Protein 8P7G (pdb70)

Foldseek 3Di:
DLVDDDDDDDDPVLVVLLVVVLVVDLDDDPVSLVVSCVVRVHHSVSSSSVSVVCVVVVCVPPD

Solvent-accessible surface area: 4949 Å² total; per-residue (Å²): 136,69,54,150,174,157,116,98,51,20,81,98,70,50,58,157,45,2,68,113,13,2,68,123,59,51,149,24,83,124,161,40,69,76,101,1,10,135,103,8,124,49,62,56,52,8,1,77,28,38,5,102,56,57,60,43,127,65,167,144,140,72,247

Secondary structure (DSSP, 8-state):
-PPPTTS----HHHHHHHHHHHHH-SS--HHHHHHHHHHHTS-HHHHHHHHHHHHHHHHHH--

InterPro domains:
  IPR001356 Homeodomain [PF00046] (99-155)
  IPR001356 Homeodomain [PS50071] (96-156)
  IPR001356 Homeodomain [SM00389] (98-160)
  IPR001356 Homeodomain [cd00086] (99-157)
  IPR009057 Homedomain-like superfamily [SSF46689] (94-161)
  IPR017970 Homeobox, conserved site [PS00027] (131-154)
  IPR050649 Paired Homeobox Transcription Factors [PTHR24329] (87-207)

Sequence (63 aa):
ASQRRIRTTFTSAQLKELERVFAETHYPDIYTREELALKIDLTEARVQVWFQNRRAKFRKQERASQRRIRTTFTSAQLKELERVFAETHYPDIYTREELALKIDLTEARVQVWFQNRRAKFRKQERASQRRIRTTFTSAQLKELERVFAETHYPDIYTREELALKIDLTEARVQVWFQNRRAKFRKQERASQRRIRTTFTSAQLKELERVFAETHYPDIYTREELALKIDLTEARVQVWFQNRRAKFRKQERASQRRIRTTFTSAQLKELERVFAETHYPDIYTREELALKIDLTEARVQVWFQNRRAKFRKQERASQRRIRTTFTSAQLKELERVFAETHYPDIYTREELALKIDLTEARVQVWFQNRRAKFRKQERASQRRIRTTFTSAQLKELERVFAETHYPDIYTREELALKIDLTEARVQVWFQNRRAKFRKQERASQRRIRTTFTSAQLKELERVFAETHYPDIYTREELALKIDLTEARVQVWFQNRRAKFRKQERASQRRIRTTFTSAQLKELERVFAETHYPDIYTREELALKIDLTEARVQVWFQNRRAKFRKQERASQRRIRTTFTSAQLKELERVFAETHYPDIYTREELALKIDLTEARVQVWFQNRRAKFRKQERASQRRIRTTFTSAQLKELERVFAETHYPDIYTREELALKIDLTEARVQVWFQNRRAKFRKQERASQRRIRTTFTSAQLKELERVFAETHYPDIYTREELALKIDLTEARVQVWFQNRRAKFRKQERASQRRIRTTFTSAQLKELERVFAETHYPDIYTREELALKIDLTEARVQVWFQNRRAKFRKQERASQRRIRTTFTSAQLKELERVFAETHYPDIYTREELALKIDLTEARVQVWFQNRRAKFRKQERASQRRIRTTFTSAQLKELERVFAETHYPDIYTREELALKIDLTEARVQVWFQNRRAKFRKQERASQRRIRTTFTSAQLKELERVFAETHYPDIYTREELALKIDLTEARVQVWFQNRRAKFRKQERASQRRIRTTFTSAQLKELERVFAETHYPDIYTREELALKIDLTEARVQVWFQNRRAKFRKQERASQRRIRTTFTSAQLKELERVFAETHYPDIYTREELALKIDLTEARVQVWFQNRRAKFRKQERASQRRIRTTFTSAQLKELERVFAETHYPDIYTREELALKIDLTEARVQVWFQNRRAKFRKQERASQRRIRTTFTSAQLKELERVFAETHYPDIYTREELALKIDLTEARVQVWFQNRRAKFRKQER

Nearest PDB structures (foldseek):
  7psx-assembly4_J  TM=9.269E-01  e=3.718E-04  Homo sapiens
  5eea-assembly3_G  TM=8.774E-01  e=4.251E-04  Homo sapiens
  5ef6-assembly3_G  TM=8.756E-01  e=4.861E-04  Homo sapiens
  2r5y-assembly1_A  TM=8.090E-01  e=5.559E-04  Drosophila melanogaster
  2da1-assembly1_A  TM=8.015E-01  e=2.778E-03  Homo sapiens

Organism: Homo sapiens (NCBI:txid9606)

GO terms:
  GO:1990837 sequence-specific double-stranded DNA binding (F, IDA)
  GO:0001228 DNA-binding transcription activator activity, RNA polymerase II-specific (F, IDA)
  GO:0006357 regulation of transcription by RNA polymerase II (P, IDA)
  GO:0003360 brainstem development (P, IEP)
  GO:0000785 chromatin (C, IDA)
  GO:0000977 RNA polymerase II transcription regulatory region sequence-specific DNA binding (F, IDA)
  GO:0000978 RNA polymerase II cis-regulatory region sequence-specific DNA binding (F, IDA)
  GO:0045944 positive regulation of transcription by RNA polymerase II (P, IDA)
  GO:0048484 enteric nervous system development (P, IEP)
  GO:0003357 noradrenergic neuron differentiation (P, IC)
  GO:0071542 dopaminergic neuron differentiation (P, IC)
  GO:0045944 positive regulation of transcription by RNA polymerase II (P, IMP)
  GO:0048483 autonomic nervous system development (P, IMP)
  GO:0005654 nucleoplasm (C, IDA)

Structure (mmCIF, N/CA/C/O backbone):
data_8P7G
#
_entry.id   8P7G
#
loop_
_atom_site.group_PDB
_atom_site.id
_atom_site.type_symbol
_atom_site.label_atom_id
_atom_site.label_alt_id
_atom_site.label_comp_id
_atom_site.label_asym_id
_atom_site.label_entity_id
_atom_site.label_seq_id
_atom_site.pdbx_PDB_ins_code
_atom_site.Cartn_x
_atom_site.Cartn_y
_atom_site.Cartn_z
_atom_site.occupancy
_atom_site.B_iso_or_equiv
_atom_site.auth_seq_id
_atom_site.auth_comp_id
_atom_site.auth_asym_id
_atom_site.auth_atom_id
_atom_site.pdbx_PDB_model_num
ATOM 1 N N . ALA A 1 1 ? -6.617 -13.811 -7.962 1.00 0.00 1 ALA A N 1
ATOM 2 C CA . ALA A 1 1 ? -5.202 -13.655 -8.278 1.00 0.00 1 ALA A CA 1
ATOM 3 C C . ALA A 1 1 ? -4.724 -12.239 -7.986 1.00 0.00 1 ALA A C 1
ATOM 4 O O . ALA A 1 1 ? -5.516 -11.295 -7.980 1.00 0.00 1 ALA A O 1
ATOM 13 N N . SER A 1 2 ? -3.426 -12.095 -7.745 1.00 0.00 2 SER A N 1
ATOM 14 C CA . SER A 1 2 ? -2.836 -10.789 -7.477 1.00 0.00 2 SER A CA 1
ATOM 15 C C . SER A 1 2 ? -2.568 -10.031 -8.771 1.00 0.00 2 SER A C 1
ATOM 16 O O . SER A 1 2 ? -2.637 -10.599 -9.861 1.00 0.00 2 SER A O 1
ATOM 24 N N . GLN A 1 3 ? -2.263 -8.744 -8.644 1.00 0.00 3 GLN A N 1
ATOM 25 C CA . GLN A 1 3 ? -1.979 -7.906 -9.803 1.00 0.00 3 GLN A CA 1
ATOM 26 C C . GLN A 1 3 ? -0.480 -7.713 -9.990 1.00 0.00 3 GLN A C 1
ATOM 27 O O . GLN A 1 3 ? 0.311 -8.017 -9.097 1.00 0.00 3 GLN A O 1
ATOM 41 N N . ARG A 1 4 ? -0.095 -7.208 -11.158 1.00 0.00 4 ARG A N 1
ATOM 42 C CA . ARG A 1 4 ? 1.310 -6.974 -11.464 1.00 0.00 4 ARG A CA 1
ATOM 43 C C . ARG A 1 4 ? 1.924 -5.966 -10.502 1.00 0.00 4 ARG A C 1
ATOM 44 O O . ARG A 1 4 ? 1.354 -4.903 -10.255 1.00 0.00 4 ARG A O 1
ATOM 65 N N . ARG A 1 5 ? 3.089 -6.305 -9.959 1.00 0.00 5 ARG A N 1
ATOM 66 C CA . ARG A 1 5 ? 3.672 -5.546 -8.860 1.00 0.00 5 ARG A CA 1
ATOM 67 C C . ARG A 1 5 ? 4.130 -4.169 -9.323 1.00 0.00 5 ARG A C 1
ATOM 68 O O . ARG A 1 5 ? 4.252 -3.243 -8.521 1.00 0.00 5 ARG A O 1
ATOM 89 N N . ILE A 1 6 ? 4.383 -4.041 -10.621 1.00 0.00 6 ILE A N 1
ATOM 90 C CA . ILE A 1 6 ? 4.880 -2.792 -11.185 1.00 0.00 6 ILE A CA 1
ATOM 91 C C . ILE A 1 6 ? 3.820 -2.116 -12.044 1.00 0.00 6 ILE A C 1
ATOM 92 O O . ILE A 1 6 ? 4.137 -1.300 -12.911 1.00 0.00 6 ILE A O 1
ATOM 108 N N . ARG A 1 7 ? 2.560 -2.458 -11.799 1.00 0.00 7 ARG A N 1
ATOM 109 C CA . ARG A 1 7 ? 1.445 -1.823 -12.491 1.00 0.00 7 ARG A CA 1
ATOM 110 C C . ARG A 1 7 ? 0.473 -1.189 -11.505 1.00 0.00 7 ARG A C 1
ATOM 111 O O . ARG A 1 7 ? 0.163 -1.770 -10.464 1.00 0.00 7 ARG A O 1
ATOM 132 N N . THR A 1 8 ? -0.007 0.004 -11.838 1.00 0.00 8 THR A N 1
ATOM 133 C CA . THR A 1 8 ? -0.992 0.692 -11.012 1.00 0.00 8 THR A CA 1
ATOM 134 C C . THR A 1 8 ? -2.411 0.323 -11.424 1.00 0.00 8 THR A C 1
ATOM 135 O O . THR A 1 8 ? -2.797 0.497 -12.580 1.00 0.00 8 THR A O 1
ATOM 146 N N . THR A 1 9 ? -3.184 -0.188 -10.472 1.00 0.00 9 THR A N 1
ATOM 147 C CA . THR A 1 9 ? -4.552 -0.616 -10.744 1.00 0.00 9 THR A CA 1
ATOM 148 C C . THR A 1 9 ? -5.543 0.098 -9.834 1.00 0.00 9 THR A C 1
ATOM 149 O O . THR A 1 9 ? -6.642 -0.398 -9.588 1.00 0.00 9 THR A O 1
ATOM 160 N N . PHE A 1 10 ? -5.149 1.265 -9.338 1.00 0.00 10 PHE A N 1
ATOM 161 C CA . PHE A 1 10 ? -5.936 1.979 -8.339 1.00 0.00 10 PHE A CA 1
ATOM 162 C C . PHE A 1 10 ? -6.434 3.313 -8.881 1.00 0.00 10 PHE A C 1
ATOM 163 O O . PHE A 1 10 ? -5.809 3.909 -9.759 1.00 0.00 10 PHE A O 1
ATOM 180 N N . THR A 1 11 ? -7.562 3.776 -8.354 1.00 0.00 11 THR A N 1
ATOM 181 C CA . THR A 1 11 ? -8.064 5.108 -8.669 1.00 0.00 11 THR A CA 1
ATOM 182 C C . THR A 1 11 ? -7.421 6.165 -7.780 1.00 0.00 11 THR A C 1
ATOM 183 O O . THR A 1 11 ? -6.733 5.839 -6.811 1.00 0.00 11 THR A O 1
ATOM 194 N N . SER A 1 12 ? -7.648 7.430 -8.114 1.00 0.00 12 SER A N 1
ATOM 195 C CA . SER A 1 12 ? -7.101 8.537 -7.338 1.00 0.00 12 SER A CA 1
ATOM 196 C C . SER A 1 12 ? -7.651 8.538 -5.917 1.00 0.00 12 SER A C 1
ATOM 197 O O . SER A 1 12 ? -6.977 8.967 -4.982 1.00 0.00 12 SER A O 1
ATOM 205 N N . ALA A 1 13 ? -8.880 8.056 -5.763 1.00 0.00 13 ALA A N 1
ATOM 206 C CA . ALA A 1 13 ? -9.491 7.926 -4.446 1.00 0.00 13 ALA A CA 1
ATOM 207 C C . ALA A 1 13 ? -8.845 6.803 -3.646 1.00 0.00 13 ALA A C 1
ATOM 208 O O . ALA A 1 13 ? -8.561 6.957 -2.459 1.00 0.00 13 ALA A O 1
ATOM 215 N N . GLN A 1 14 ? -8.613 5.672 -4.305 1.00 0.00 14 GLN A N 1
ATOM 216 C CA . GLN A 1 14 ? -7.982 4.527 -3.662 1.00 0.00 14 GLN A CA 1
ATOM 217 C C . GLN A 1 14 ? -6.539 4.836 -3.278 1.00 0.00 14 GLN A C 1
ATOM 218 O O . GLN A 1 14 ? -6.088 4.484 -2.188 1.00 0.00 14 GLN A O 1
ATOM 232 N N . LEU A 1 15 ? -5.821 5.497 -4.180 1.00 0.00 15 LEU A N 1
ATOM 233 C CA . LEU A 1 15 ? -4.439 5.884 -3.925 1.00 0.00 15 LEU A CA 1
ATOM 234 C C . LEU A 1 15 ? -4.352 6.907 -2.799 1.00 0.00 15 LEU A C 1
ATOM 235 O O . LEU A 1 15 ? -3.427 6.874 -1.988 1.00 0.00 15 LEU A O 1
ATOM 251 N N . LYS A 1 16 ? -5.320 7.815 -2.756 1.00 0.00 16 LYS A N 1
ATOM 252 C CA . LYS A 1 16 ? -5.410 8.789 -1.675 1.00 0.00 16 LYS A CA 1
ATOM 253 C C . LYS A 1 16 ? -5.535 8.099 -0.322 1.00 0.00 16 LYS A C 1
ATOM 254 O O . LYS A 1 16 ? -4.863 8.473 0.640 1.00 0.00 16 LYS A O 1
ATOM 273 N N . GLU A 1 17 ? -6.398 7.092 -0.255 1.00 0.00 17 GLU A N 1
ATOM 274 C CA . GLU A 1 17 ? -6.615 6.350 0.981 1.00 0.00 17 GLU A CA 1
ATOM 275 C C . GLU A 1 17 ? -5.387 5.527 1.351 1.00 0.00 17 GLU A C 1
ATOM 276 O O . GLU A 1 17 ? -4.985 5.484 2.514 1.00 0.00 17 GLU A O 1
ATOM 288 N N . LEU A 1 18 ? -4.798 4.872 0.357 1.00 0.00 18 LEU A N 1
ATOM 289 C CA . LEU A 1 18 ? -3.590 4.085 0.567 1.00 0.00 18 LEU A CA 1
ATOM 290 C C . LEU A 1 18 ? -2.439 4.961 1.047 1.00 0.00 18 LEU A C 1
ATOM 291 O O . LEU A 1 18 ? -1.650 4.552 1.899 1.00 0.00 18 LEU A O 1
ATOM 307 N N . GLU A 1 19 ? -2.348 6.165 0.494 1.00 0.00 19 GLU A N 1
ATOM 308 C CA . GLU A 1 19 ? -1.312 7.112 0.888 1.00 0.00 19 GLU A CA 1
ATOM 309 C C . GLU A 1 19 ? -1.538 7.618 2.307 1.00 0.00 19 GLU A C 1
ATOM 310 O O . GLU A 1 19 ? -0.600 7.714 3.098 1.00 0.00 19 GLU A O 1
ATOM 322 N N . ARG A 1 20 ? -2.787 7.940 2.623 1.00 0.00 20 ARG A N 1
ATOM 323 C CA . ARG A 1 20 ? -3.146 8.398 3.960 1.00 0.00 20 ARG A CA 1
ATOM 324 C C . ARG A 1 20 ? -2.775 7.363 5.015 1.00 0.00 20 ARG A C 1
ATOM 325 O O . ARG A 1 20 ? -2.166 7.691 6.034 1.00 0.00 20 ARG A O 1
ATOM 346 N N . VAL A 1 21 ? -3.147 6.112 4.765 1.00 0.00 21 VAL A N 1
ATOM 347 C CA . VAL A 1 21 ? -2.846 5.025 5.689 1.00 0.00 21 VAL A CA 1
ATOM 348 C C . VAL A 1 21 ? -1.342 4.824 5.832 1.00 0.00 21 VAL A C 1
ATOM 349 O O . VAL A 1 21 ? -0.837 4.613 6.935 1.00 0.00 21 VAL A O 1
ATOM 362 N N . PHE A 1 22 ? -0.633 4.891 4.711 1.00 0.00 22 PHE A N 1
ATOM 363 C CA . PHE A 1 22 ? 0.821 4.776 4.717 1.00 0.00 22 PHE A CA 1
ATOM 364 C C . PHE A 1 22 ? 1.452 5.820 5.629 1.00 0.00 22 PHE A C 1
ATOM 365 O O . PHE A 1 22 ? 2.330 5.507 6.434 1.00 0.00 22 PHE A O 1
ATOM 382 N N . ALA A 1 23 ? 1.001 7.062 5.499 1.00 0.00 23 ALA A N 1
ATOM 383 C CA . ALA A 1 23 ? 1.529 8.158 6.303 1.00 0.00 23 ALA A CA 1
ATOM 384 C C . ALA A 1 23 ? 1.345 7.888 7.790 1.00 0.00 23 ALA A C 1
ATOM 385 O O . ALA A 1 23 ? 2.222 8.193 8.599 1.00 0.00 23 ALA A O 1
ATOM 392 N N . GLU A 1 24 ? 0.201 7.313 8.145 1.00 0.00 24 GLU A N 1
ATOM 393 C CA . GLU A 1 24 ? -0.099 6.998 9.538 1.00 0.00 24 GLU A CA 1
ATOM 394 C C . GLU A 1 24 ? 0.616 5.728 9.980 1.00 0.00 24 GLU A C 1
ATOM 395 O O . GLU A 1 24 ? 1.332 5.725 10.982 1.00 0.00 24 GLU A O 1
ATOM 407 N N . THR A 1 25 ? 0.418 4.650 9.229 1.00 0.00 25 THR A N 1
ATOM 408 C CA . THR A 1 25 ? 1.066 3.379 9.527 1.00 0.00 25 THR A CA 1
ATOM 409 C C . THR A 1 25 ? 1.850 2.867 8.324 1.00 0.00 25 THR A C 1
ATOM 410 O O . THR A 1 25 ? 1.267 2.454 7.322 1.00 0.00 25 THR A O 1
ATOM 421 N N . HIS A 1 26 ? 3.174 2.895 8.432 1.00 0.00 26 HIS A N 1
ATOM 422 C CA . HIS A 1 26 ? 4.041 2.528 7.318 1.00 0.00 26 HIS A CA 1
ATOM 423 C C . HIS A 1 26 ? 4.077 1.017 7.124 1.00 0.00 26 HIS A C 1
ATOM 424 O O . HIS A 1 26 ? 4.345 0.530 6.025 1.00 0.00 26 HIS A O 1
ATOM 438 N N . TYR A 1 27 ? 3.805 0.281 8.195 1.00 0.00 27 TYR A N 1
ATOM 439 C CA . TYR A 1 27 ? 3.793 -1.176 8.141 1.00 0.00 27 TYR A CA 1
ATOM 440 C C . TYR A 1 27 ? 2.482 -1.737 8.676 1.00 0.00 27 TYR A C 1
ATOM 441 O O . TYR A 1 27 ? 2.392 -2.126 9.840 1.00 0.00 27 TYR A O 1
ATOM 459 N N . PRO A 1 28 ? 1.468 -1.776 7.819 1.00 0.00 28 PRO A N 1
ATOM 460 C CA . PRO A 1 28 ? 0.166 -2.312 8.197 1.00 0.00 28 PRO A CA 1
ATOM 461 C C . PRO A 1 28 ? 0.295 -3.714 8.780 1.00 0.00 28 PRO A C 1
ATOM 462 O O . PRO A 1 28 ? 1.034 -4.547 8.258 1.00 0.00 28 PRO A O 1
ATOM 473 N N . ASP A 1 29 ? -0.429 -3.966 9.865 1.00 0.00 29 ASP A N 1
ATOM 474 C CA . ASP A 1 29 ? -0.443 -5.285 10.487 1.00 0.00 29 ASP A CA 1
ATOM 475 C C . ASP A 1 29 ? -1.488 -6.188 9.843 1.00 0.00 29 ASP A C 1
ATOM 476 O O . ASP A 1 29 ? -2.074 -5.841 8.818 1.00 0.00 29 ASP A O 1
ATOM 485 N N . ILE A 1 30 ? -1.715 -7.347 10.450 1.00 0.00 30 ILE A N 1
ATOM 486 C CA . ILE A 1 30 ? -2.572 -8.368 9.856 1.00 0.00 30 ILE A CA 1
ATOM 487 C C . ILE A 1 30 ? -3.970 -7.827 9.592 1.00 0.00 30 ILE A C 1
ATOM 488 O O . ILE A 1 30 ? -4.511 -7.984 8.496 1.00 0.00 30 ILE A O 1
ATOM 504 N N . TYR A 1 31 ? -4.553 -7.189 10.601 1.00 0.00 31 TYR A N 1
ATOM 505 C CA . TYR A 1 31 ? -5.943 -6.753 10.532 1.00 0.00 31 TYR A CA 1
ATOM 506 C C . TYR A 1 31 ? -6.083 -5.488 9.695 1.00 0.00 31 TYR A C 1
ATOM 507 O O . TYR A 1 31 ? -7.098 -5.281 9.029 1.00 0.00 31 TYR A O 1
ATOM 525 N N . THR A 1 32 ? -5.057 -4.644 9.733 1.00 0.00 32 THR A N 1
ATOM 526 C CA . THR A 1 32 ? -5.031 -3.434 8.920 1.00 0.00 32 THR A CA 1
ATOM 527 C C . THR A 1 32 ? -4.942 -3.769 7.437 1.00 0.00 32 THR A C 1
ATOM 528 O O . THR A 1 32 ? -5.656 -3.193 6.617 1.00 0.00 32 THR A O 1
ATOM 539 N N . ARG A 1 33 ? -4.059 -4.704 7.099 1.00 0.00 33 ARG A N 1
ATOM 540 C CA . ARG A 1 33 ? -3.920 -5.163 5.722 1.00 0.00 33 ARG A CA 1
ATOM 541 C C . ARG A 1 33 ? -5.207 -5.809 5.224 1.00 0.00 33 ARG A C 1
ATOM 542 O O . ARG A 1 33 ? -5.598 -5.630 4.071 1.00 0.00 33 ARG A O 1
ATOM 563 N N . GLU A 1 34 ? -5.862 -6.562 6.101 1.00 0.00 34 GLU A N 1
ATOM 564 C CA . GLU A 1 34 ? -7.158 -7.151 5.787 1.00 0.00 34 GLU A CA 1
ATOM 565 C C . GLU A 1 34 ? -8.170 -6.081 5.394 1.00 0.00 34 GLU A C 1
ATOM 566 O O . GLU A 1 34 ? -8.831 -6.188 4.362 1.00 0.00 34 GLU A O 1
ATOM 578 N N . GLU A 1 35 ? -8.284 -5.050 6.223 1.00 0.00 35 GLU A N 1
ATOM 579 C CA . GLU A 1 35 ? -9.205 -3.952 5.957 1.00 0.00 35 GLU A CA 1
ATOM 580 C C . GLU A 1 35 ? -8.837 -3.224 4.670 1.00 0.00 35 GLU A C 1
ATOM 581 O O . GLU A 1 35 ? -9.709 -2.857 3.883 1.00 0.00 35 GLU A O 1
ATOM 593 N N . LEU A 1 36 ? -7.541 -3.018 4.463 1.00 0.00 36 LEU A N 1
ATOM 594 C CA . LEU A 1 36 ? -7.051 -2.390 3.242 1.00 0.00 36 LEU A CA 1
ATOM 595 C C . LEU A 1 36 ? -7.421 -3.211 2.013 1.00 0.00 36 LEU A C 1
ATOM 596 O O . LEU A 1 36 ? -7.796 -2.662 0.978 1.00 0.00 36 LEU A O 1
ATOM 612 N N . ALA A 1 37 ? -7.310 -4.530 2.135 1.00 0.00 37 ALA A N 1
ATOM 613 C CA . ALA A 1 37 ? -7.705 -5.433 1.062 1.00 0.00 37 ALA A CA 1
ATOM 614 C C . ALA A 1 37 ? -9.179 -5.265 0.713 1.00 0.00 37 ALA A C 1
ATOM 615 O O . ALA A 1 37 ? -9.556 -5.286 -0.458 1.00 0.00 37 ALA A O 1
ATOM 622 N N . LEU A 1 38 ? -10.008 -5.099 1.738 1.00 0.00 38 LEU A N 1
ATOM 623 C CA . LEU A 1 38 ? -11.438 -4.896 1.541 1.00 0.00 38 LEU A CA 1
ATOM 624 C C . LEU A 1 38 ? -11.718 -3.555 0.875 1.00 0.00 38 LEU A C 1
ATOM 625 O O . LEU A 1 38 ? -12.646 -3.429 0.078 1.00 0.00 38 LEU A O 1
ATOM 641 N N . LYS A 1 39 ? -10.908 -2.556 1.208 1.00 0.00 39 LYS A N 1
ATOM 642 C CA . LYS A 1 39 ? -11.071 -1.219 0.648 1.00 0.00 39 LYS A CA 1
ATOM 643 C C . LYS A 1 39 ? -10.809 -1.216 -0.852 1.00 0.00 39 LYS A C 1
ATOM 644 O O . LYS A 1 39 ? -11.491 -0.524 -1.610 1.00 0.00 39 LYS A O 1
ATOM 663 N N . ILE A 1 40 ? -9.816 -1.991 -1.277 1.00 0.00 40 ILE A N 1
ATOM 664 C CA . ILE A 1 40 ? -9.428 -2.038 -2.681 1.00 0.00 40 ILE A CA 1
ATOM 665 C C . ILE A 1 40 ? -10.022 -3.256 -3.376 1.00 0.00 40 ILE A C 1
ATOM 666 O O . ILE A 1 40 ? -9.925 -3.396 -4.595 1.00 0.00 40 ILE A O 1
ATOM 682 N N . ASP A 1 41 ? -10.638 -4.136 -2.593 1.00 0.00 41 ASP A N 1
ATOM 683 C CA . ASP A 1 41 ? -11.296 -5.317 -3.139 1.00 0.00 41 ASP A CA 1
ATOM 684 C C . ASP A 1 41 ? -10.301 -6.223 -3.852 1.00 0.00 41 ASP A C 1
ATOM 685 O O . ASP A 1 41 ? -10.608 -6.799 -4.895 1.00 0.00 41 ASP A O 1
ATOM 694 N N . LEU A 1 42 ? -9.106 -6.344 -3.283 1.00 0.00 42 LEU A N 1
ATOM 695 C CA . LEU A 1 42 ? -8.074 -7.206 -3.847 1.00 0.00 42 LEU A CA 1
ATOM 696 C C . LEU A 1 42 ? -7.346 -7.980 -2.754 1.00 0.00 42 LEU A C 1
ATOM 697 O O . LEU A 1 42 ? -7.353 -7.583 -1.589 1.00 0.00 42 LEU A O 1
ATOM 713 N N . THR A 1 43 ? -6.721 -9.088 -3.137 1.00 0.00 43 THR A N 1
ATOM 714 C CA . THR A 1 43 ? -6.001 -9.929 -2.189 1.00 0.00 43 THR A CA 1
ATOM 715 C C . THR A 1 43 ? -5.071 -9.099 -1.313 1.00 0.00 43 THR A C 1
ATOM 716 O O . THR A 1 43 ? -4.579 -8.051 -1.731 1.00 0.00 43 THR A O 1
ATOM 727 N N . GLU A 1 44 ? -4.833 -9.574 -0.095 1.00 0.00 44 GLU A N 1
ATOM 728 C CA . GLU A 1 44 ? -3.961 -8.876 0.842 1.00 0.00 44 GLU A CA 1
ATOM 729 C C . GLU A 1 44 ? -2.544 -8.763 0.296 1.00 0.00 44 GLU A C 1
ATOM 730 O O . GLU A 1 44 ? -1.805 -7.843 0.646 1.00 0.00 44 GLU A O 1
ATOM 742 N N . ALA A 1 45 ? -2.170 -9.705 -0.564 1.00 0.00 45 ALA A N 1
ATOM 743 C CA . ALA A 1 45 ? -0.861 -9.679 -1.207 1.00 0.00 45 ALA A CA 1
ATOM 744 C C . ALA A 1 45 ? -0.666 -8.395 -2.004 1.00 0.00 45 ALA A C 1
ATOM 745 O O . ALA A 1 45 ? 0.443 -7.864 -2.082 1.00 0.00 45 ALA A O 1
ATO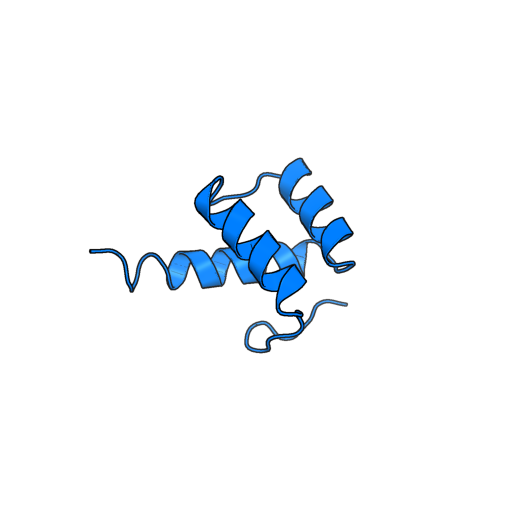M 752 N N . ARG A 1 46 ? -1.747 -7.901 -2.595 1.00 0.00 46 ARG A N 1
ATOM 753 C CA . ARG A 1 46 ? -1.694 -6.683 -3.395 1.00 0.00 46 ARG A CA 1
ATOM 754 C C . ARG A 1 46 ? -1.430 -5.462 -2.524 1.00 0.00 46 ARG A C 1
ATOM 755 O O . ARG A 1 46 ? -0.672 -4.568 -2.904 1.00 0.00 46 ARG A O 1
ATOM 776 N N . VAL A 1 47 ? -2.058 -5.429 -1.354 1.00 0.00 47 VAL A N 1
ATOM 777 C CA . VAL A 1 47 ? -1.798 -4.382 -0.372 1.00 0.00 47 VAL A CA 1
ATOM 778 C C . VAL A 1 47 ? -0.346 -4.410 0.089 1.00 0.00 47 VAL A C 1
ATOM 779 O O . VAL A 1 47 ? 0.311 -3.372 0.163 1.00 0.00 47 VAL A O 1
ATOM 792 N N . GLN A 1 48 ? 0.148 -5.604 0.400 1.00 0.00 48 GLN A N 1
ATOM 793 C CA . GLN A 1 48 ? 1.507 -5.763 0.904 1.00 0.00 48 GLN A CA 1
ATOM 794 C C . GLN A 1 48 ? 2.530 -5.237 -0.094 1.00 0.00 48 GLN A C 1
ATOM 795 O O . GLN A 1 48 ? 3.504 -4.588 0.285 1.00 0.00 48 GLN A O 1
ATOM 809 N N . VAL A 1 49 ? 2.303 -5.523 -1.372 1.00 0.00 49 VAL A N 1
ATOM 810 C CA . VAL A 1 49 ? 3.194 -5.061 -2.430 1.00 0.00 49 VAL A CA 1
ATOM 811 C C . VAL A 1 49 ? 3.213 -3.540 -2.510 1.00 0.00 49 VAL A C 1
ATOM 812 O O . VAL A 1 49 ? 4.277 -2.925 -2.575 1.00 0.00 49 VAL A O 1
ATOM 825 N N . TRP A 1 50 ? 2.028 -2.938 -2.506 1.00 0.00 50 TRP A N 1
ATOM 826 C CA . TRP A 1 50 ? 1.902 -1.493 -2.660 1.00 0.00 50 TRP A CA 1
ATOM 827 C C . TRP A 1 50 ? 2.645 -0.756 -1.553 1.00 0.00 50 TRP A C 1
ATOM 828 O O . TRP A 1 50 ? 3.375 0.201 -1.813 1.00 0.00 50 TRP A O 1
ATOM 849 N N . PHE A 1 51 ? 2.455 -1.205 -0.317 1.00 0.00 51 PHE A N 1
ATOM 850 C CA . PHE A 1 51 ? 3.055 -0.549 0.838 1.00 0.00 51 PHE A CA 1
ATOM 851 C C . PHE A 1 51 ? 4.549 -0.838 0.920 1.00 0.00 51 PHE A C 1
ATOM 852 O O . PHE A 1 51 ? 5.324 -0.011 1.399 1.00 0.00 51 PHE A O 1
ATOM 869 N N . GLN A 1 52 ? 4.946 -2.015 0.450 1.00 0.00 52 GLN A N 1
ATOM 870 C CA . GLN A 1 52 ? 6.356 -2.378 0.385 1.00 0.00 52 GLN A CA 1
ATOM 871 C C . GLN A 1 52 ? 7.103 -1.513 -0.621 1.00 0.00 52 GLN A C 1
ATOM 872 O O . GLN A 1 52 ? 8.203 -1.036 -0.350 1.00 0.00 52 GLN A O 1
ATOM 886 N N . ASN A 1 53 ? 6.495 -1.313 -1.787 1.00 0.00 53 ASN A N 1
ATOM 887 C CA . ASN A 1 53 ? 7.076 -0.461 -2.818 1.00 0.00 53 ASN A CA 1
ATOM 888 C C . ASN A 1 53 ? 7.024 1.006 -2.412 1.00 0.00 53 ASN A C 1
ATOM 889 O O . ASN A 1 53 ? 7.959 1.764 -2.668 1.00 0.00 53 ASN A O 1
ATOM 900 N N . ARG A 1 54 ? 5.925 1.401 -1.778 1.00 0.00 54 ARG A N 1
ATOM 901 C CA . ARG A 1 54 ? 5.761 2.773 -1.311 1.00 0.00 54 ARG A CA 1
ATOM 902 C C . ARG A 1 54 ? 6.767 3.106 -0.217 1.00 0.00 54 ARG A C 1
ATOM 903 O O . ARG A 1 54 ? 7.288 4.220 -0.159 1.00 0.00 54 ARG A O 1
ATOM 924 N N . ARG A 1 55 ? 7.036 2.135 0.649 1.00 0.00 55 ARG A N 1
ATOM 925 C CA . ARG A 1 55 ? 8.015 2.307 1.713 1.00 0.00 55 ARG A CA 1
ATOM 926 C C . ARG A 1 55 ? 9.425 2.428 1.151 1.00 0.00 55 ARG A C 1
ATOM 927 O O . ARG A 1 55 ? 10.230 3.228 1.629 1.00 0.00 55 ARG A O 1
ATOM 948 N N . ALA A 1 56 ? 9.720 1.627 0.132 1.00 0.00 56 ALA A N 1
ATOM 949 C CA . ALA A 1 56 ? 10.993 1.722 -0.573 1.00 0.00 56 ALA A CA 1
ATOM 950 C C . ALA A 1 56 ? 11.165 3.092 -1.218 1.00 0.00 56 ALA A C 1
ATOM 951 O O . ALA A 1 56 ? 12.228 3.704 -1.122 1.00 0.00 56 ALA A O 1
ATOM 958 N N . LYS A 1 57 ? 10.112 3.568 -1.874 1.00 0.00 57 LYS A N 1
ATOM 959 C CA . LYS A 1 57 ? 10.127 4.890 -2.490 1.00 0.00 57 LYS A CA 1
ATOM 960 C C . LYS A 1 57 ? 10.285 5.985 -1.443 1.00 0.00 57 LYS A C 1
ATOM 961 O O . LYS A 1 57 ? 11.010 6.957 -1.653 1.00 0.00 57 LYS A O 1
ATOM 980 N N . PHE A 1 58 ? 9.605 5.819 -0.314 1.00 0.00 58 PHE A N 1
ATOM 981 C CA . PHE A 1 58 ? 9.737 6.747 0.803 1.00 0.00 58 PHE A CA 1
ATOM 982 C C . PHE A 1 58 ? 11.186 6.860 1.257 1.00 0.00 58 PHE A C 1
ATOM 983 O O . PHE A 1 58 ? 11.709 7.961 1.428 1.00 0.00 58 PHE A O 1
ATOM 1000 N N . ARG A 1 59 ? 11.832 5.714 1.451 1.00 0.00 59 ARG A N 1
ATOM 1001 C CA . ARG A 1 59 ? 13.217 5.683 1.902 1.00 0.00 59 ARG A CA 1
ATOM 1002 C C . ARG A 1 59 ? 14.140 6.354 0.894 1.00 0.00 59 ARG A C 1
ATOM 1003 O O . ARG A 1 59 ? 15.081 7.056 1.269 1.00 0.00 59 ARG A O 1
ATOM 1024 N N . LYS A 1 60 ? 13.867 6.137 -0.388 1.00 0.00 60 LYS A N 1
ATOM 1025 C CA . LYS A 1 60 ? 14.646 6.755 -1.454 1.00 0.00 60 LYS A CA 1
ATOM 1026 C C . LYS A 1 60 ? 14.502 8.271 -1.435 1.00 0.00 60 LYS A C 1
ATOM 1027 O O . LYS A 1 60 ? 15.457 8.998 -1.705 1.00 0.00 60 LYS A O 1
ATOM 1046 N N . GLN A 1 61 ? 13.301 8.741 -1.114 1.00 0.00 61 GLN A N 1
ATOM 1047 C CA . GLN A 1 61 ? 13.015 10.171 -1.107 1.00 0.00 61 GLN A CA 1
ATOM 1048 C C . GLN A 1 61 ? 13.202 10.762 0.284 1.00 0.00 61 GLN A C 1
ATOM 1049 O O . GLN A 1 61 ? 13.138 11.978 0.466 1.00 0.00 61 GLN A O 1
ATOM 1063 N N . GLU A 1 62 ? 13.432 9.895 1.265 1.00 0.00 62 GLU A N 1
ATOM 1064 C CA . GLU A 1 62 ? 13.656 10.333 2.638 1.00 0.00 62 GLU A CA 1
ATOM 1065 C C . GLU A 1 62 ? 14.926 11.166 2.749 1.00 0.00 62 GLU A C 1
ATOM 1066 O O . GLU A 1 62 ? 15.985 10.771 2.260 1.00 0.00 62 GLU A O 1
ATOM 1078 N N . ARG A 1 63 ? 14.816 12.320 3.397 1.00 0.00 63 ARG A N 1
ATOM 1079 C CA . ARG A 1 63 ? 15.958 13.206 3.587 1.00 0.00 63 ARG A CA 1
ATOM 1080 C C . ARG A 1 63 ? 16.009 13.742 5.012 1.00 0.00 63 ARG A C 1
ATOM 1081 O O . ARG A 1 63 ? 15.000 13.642 5.690 1.00 0.00 63 ARG A O 1
ATOM 1103 N N . ALA A 1 1 ? 6.076 17.798 -24.960 1.00 0.00 1 ALA A N 2
ATOM 1104 C CA . ALA A 1 1 ? 5.317 16.766 -24.263 1.00 0.00 1 ALA A CA 2
ATOM 1105 C C . ALA A 1 1 ? 6.178 15.539 -23.990 1.00 0.00 1 ALA A C 2
ATOM 1106 O O . ALA A 1 1 ? 7.268 15.398 -24.544 1.00 0.00 1 ALA A O 2
ATOM 1115 N N . SER A 1 2 ? 5.682 14.654 -23.133 1.00 0.00 2 SER A N 2
ATOM 1116 C CA . SER A 1 2 ? 6.401 13.432 -22.792 1.00 0.00 2 SER A CA 2
ATOM 1117 C C . SER A 1 2 ? 5.446 12.343 -22.321 1.00 0.00 2 SER A C 2
ATOM 1118 O O . SER A 1 2 ? 4.445 12.626 -21.661 1.00 0.00 2 SER A O 2
ATOM 1126 N N . GLN A 1 3 ? 5.759 11.099 -22.663 1.00 0.00 3 GLN A N 2
ATOM 1127 C CA . GLN A 1 3 ? 4.930 9.965 -22.274 1.00 0.00 3 GLN A CA 2
ATOM 1128 C C . GLN A 1 3 ? 5.121 9.621 -20.803 1.00 0.00 3 GLN A C 2
ATOM 1129 O O . GLN A 1 3 ? 6.237 9.350 -20.358 1.00 0.00 3 GLN A O 2
ATOM 1143 N N . ARG A 1 4 ? 4.026 9.633 -20.050 1.00 0.00 4 ARG A N 2
ATOM 1144 C CA . ARG A 1 4 ? 4.058 9.249 -18.644 1.00 0.00 4 ARG A CA 2
ATOM 1145 C C . ARG A 1 4 ? 4.328 7.758 -18.487 1.00 0.00 4 ARG A C 2
ATOM 1146 O O . ARG A 1 4 ? 3.645 6.926 -19.086 1.00 0.00 4 ARG A O 2
ATOM 1167 N N . ARG A 1 5 ? 5.329 7.425 -17.679 1.00 0.00 5 ARG A N 2
ATOM 1168 C CA . ARG A 1 5 ? 5.725 6.036 -17.482 1.00 0.00 5 ARG A CA 2
ATOM 1169 C C . ARG A 1 5 ? 5.252 5.514 -16.132 1.00 0.00 5 ARG A C 2
ATOM 1170 O O . ARG A 1 5 ? 5.600 4.404 -15.727 1.00 0.00 5 ARG A O 2
ATOM 1191 N N . ILE A 1 6 ? 4.455 6.321 -15.438 1.00 0.00 6 ILE A N 2
ATOM 1192 C CA . ILE A 1 6 ? 3.890 5.921 -14.155 1.00 0.00 6 ILE A CA 2
ATOM 1193 C C . ILE A 1 6 ? 2.772 4.902 -14.339 1.00 0.00 6 ILE A C 2
ATOM 1194 O O . ILE A 1 6 ? 1.829 5.132 -15.097 1.00 0.00 6 ILE A O 2
ATOM 1210 N N . ARG A 1 7 ? 2.881 3.777 -13.640 1.00 0.00 7 ARG A N 2
ATOM 1211 C CA . ARG A 1 7 ? 1.898 2.707 -13.754 1.00 0.00 7 ARG A CA 2
ATOM 1212 C C . ARG A 1 7 ? 1.482 2.194 -12.381 1.00 0.00 7 ARG A C 2
ATOM 1213 O O . ARG A 1 7 ? 2.261 2.238 -11.429 1.00 0.00 7 ARG A O 2
ATOM 1234 N N . THR A 1 8 ? 0.249 1.709 -12.285 1.00 0.00 8 THR A N 2
ATOM 1235 C CA . THR A 1 8 ? -0.272 1.182 -11.029 1.00 0.00 8 THR A CA 2
ATOM 1236 C C . THR A 1 8 ? -1.433 0.227 -11.272 1.00 0.00 8 THR A C 2
ATOM 1237 O O . THR A 1 8 ? -1.965 0.150 -12.380 1.00 0.00 8 THR A O 2
ATOM 1248 N N . THR A 1 9 ? -1.824 -0.498 -10.230 1.00 0.00 9 THR A N 2
ATOM 1249 C CA . THR A 1 9 ? -2.976 -1.388 -10.304 1.00 0.00 9 THR A CA 2
ATOM 1250 C C . THR A 1 9 ? -4.098 -0.915 -9.388 1.00 0.00 9 THR A C 2
ATOM 1251 O O . THR A 1 9 ? -5.115 -1.593 -9.235 1.00 0.00 9 THR A O 2
ATOM 1262 N N . PHE A 1 10 ? -3.907 0.251 -8.781 1.00 0.00 10 PHE A N 2
ATOM 1263 C CA . PHE A 1 10 ? -4.894 0.808 -7.863 1.00 0.00 10 PHE A CA 2
ATOM 1264 C C . PHE A 1 10 ? -5.523 2.073 -8.432 1.00 0.00 10 PHE A C 2
ATOM 1265 O O . PHE A 1 10 ? -4.899 2.789 -9.216 1.00 0.00 10 PHE A O 2
ATOM 1282 N N . THR A 1 11 ? -6.761 2.345 -8.032 1.00 0.00 11 THR A N 2
ATOM 1283 C CA . THR A 1 11 ? -7.440 3.575 -8.422 1.00 0.00 11 THR A CA 2
ATOM 1284 C C . THR A 1 11 ? -7.070 4.726 -7.495 1.00 0.00 11 THR A C 2
ATOM 1285 O O . THR A 1 11 ? -6.424 4.525 -6.467 1.00 0.00 11 THR A O 2
ATOM 1296 N N . SER A 1 12 ? -7.484 5.933 -7.866 1.00 0.00 12 SER A N 2
ATOM 1297 C CA . SER A 1 12 ? -7.173 7.122 -7.083 1.00 0.00 12 SER A CA 2
ATOM 1298 C C . SER A 1 12 ? -7.789 7.044 -5.692 1.00 0.00 12 SER A C 2
ATOM 1299 O O . SER A 1 12 ? -7.230 7.561 -4.724 1.00 0.00 12 SER A O 2
ATOM 1307 N N . ALA A 1 13 ? -8.944 6.394 -5.597 1.00 0.00 13 ALA A N 2
ATOM 1308 C CA . ALA A 1 13 ? -9.600 6.179 -4.313 1.00 0.00 13 ALA A CA 2
ATOM 1309 C C . ALA A 1 13 ? -8.862 5.133 -3.487 1.00 0.00 13 ALA A C 2
ATOM 1310 O O . ALA A 1 13 ? -8.671 5.301 -2.282 1.00 0.00 13 ALA A O 2
ATOM 1317 N N . GLN A 1 14 ? -8.447 4.053 -4.141 1.00 0.00 14 GLN A N 2
ATOM 1318 C CA . GLN A 1 14 ? -7.689 3.000 -3.478 1.00 0.00 14 GLN A CA 2
ATOM 1319 C C . GLN A 1 14 ? -6.321 3.503 -3.031 1.00 0.00 14 GLN A C 2
ATOM 1320 O O . GLN A 1 14 ? -5.855 3.177 -1.940 1.00 0.00 14 GLN A O 2
ATOM 1334 N N . LEU A 1 15 ? -5.684 4.300 -3.882 1.00 0.00 15 LEU A N 2
ATOM 1335 C CA . LEU A 1 15 ? -4.390 4.889 -3.557 1.00 0.00 15 LEU A CA 2
ATOM 1336 C C . LEU A 1 15 ? -4.509 5.878 -2.404 1.00 0.00 15 LEU A C 2
ATOM 1337 O O . LEU A 1 15 ? -3.622 5.966 -1.554 1.00 0.00 15 LEU A O 2
ATOM 1353 N N . LYS A 1 16 ? -5.611 6.620 -2.380 1.00 0.00 16 LYS A N 2
ATOM 1354 C CA . LYS A 1 16 ? -5.877 7.561 -1.299 1.00 0.00 16 LYS A CA 2
ATOM 1355 C C . LYS A 1 16 ? -5.844 6.867 0.057 1.00 0.00 16 LYS A C 2
ATOM 1356 O O . LYS A 1 16 ? -5.213 7.350 0.997 1.00 0.00 16 LYS A O 2
ATOM 1375 N N . GLU A 1 17 ? -6.529 5.732 0.150 1.00 0.00 17 GLU A N 2
ATOM 1376 C CA . GLU A 1 17 ? -6.570 4.963 1.389 1.00 0.00 17 GLU A CA 2
ATOM 1377 C C . GLU A 1 17 ? -5.208 4.364 1.711 1.00 0.00 17 GLU A C 2
ATOM 1378 O O . GLU A 1 17 ? -4.795 4.322 2.870 1.00 0.00 17 GLU A O 2
ATOM 1390 N N . LEU A 1 18 ? -4.512 3.899 0.679 1.00 0.00 18 LEU A N 2
ATOM 1391 C CA . LEU A 1 18 ? -3.181 3.328 0.846 1.00 0.00 18 LEU A CA 2
ATOM 1392 C C . LEU A 1 18 ? -2.202 4.363 1.386 1.00 0.00 18 LEU A C 2
ATOM 1393 O O . LEU A 1 18 ? -1.383 4.062 2.254 1.00 0.00 18 LEU A O 2
ATOM 1409 N N . GLU A 1 19 ? -2.292 5.584 0.868 1.00 0.00 19 GLU A N 2
ATOM 1410 C CA . GLU A 1 19 ? -1.409 6.663 1.290 1.00 0.00 19 GLU A CA 2
ATOM 1411 C C . GLU A 1 19 ? -1.715 7.099 2.718 1.00 0.00 19 GLU A C 2
ATOM 1412 O O . GLU A 1 19 ? -0.807 7.368 3.503 1.00 0.00 19 GLU A O 2
ATOM 1424 N N . ARG A 1 20 ? -3.001 7.167 3.046 1.00 0.00 20 ARG A N 2
ATOM 1425 C CA . ARG A 1 20 ? -3.429 7.491 4.402 1.00 0.00 20 ARG A CA 2
ATOM 1426 C C . ARG A 1 20 ? -2.858 6.501 5.410 1.00 0.00 20 ARG A C 2
ATOM 1427 O O . ARG A 1 20 ? -2.317 6.896 6.443 1.00 0.00 20 ARG A O 2
ATOM 1448 N N . VAL A 1 21 ? -2.982 5.215 5.104 1.00 0.00 21 VAL A N 2
ATOM 1449 C CA . VAL A 1 21 ? -2.441 4.167 5.963 1.00 0.00 21 VAL A CA 2
ATOM 1450 C C . VAL A 1 21 ? -0.924 4.263 6.058 1.00 0.00 21 VAL A C 2
ATOM 1451 O O . VAL A 1 21 ? -0.348 4.092 7.133 1.00 0.00 21 VAL A O 2
ATOM 1464 N N . PHE A 1 22 ? -0.281 4.536 4.929 1.00 0.00 22 PHE A N 2
ATOM 1465 C CA . PHE A 1 22 ? 1.171 4.669 4.886 1.00 0.00 22 PHE A CA 2
ATOM 1466 C C . PHE A 1 22 ? 1.655 5.739 5.855 1.00 0.00 22 PHE A C 2
ATOM 1467 O O . PHE A 1 22 ? 2.660 5.558 6.543 1.00 0.00 22 PHE A O 2
ATOM 1484 N N . ALA A 1 23 ? 0.935 6.855 5.905 1.00 0.00 23 ALA A N 2
ATOM 1485 C CA . ALA A 1 23 ? 1.238 7.921 6.853 1.00 0.00 23 ALA A CA 2
ATOM 1486 C C . ALA A 1 23 ? 1.167 7.417 8.288 1.00 0.00 23 ALA A C 2
ATOM 1487 O O . ALA A 1 23 ? 1.972 7.807 9.134 1.00 0.00 23 ALA A O 2
ATOM 1494 N N . GLU A 1 24 ? 0.199 6.547 8.559 1.00 0.00 24 GLU A N 2
ATOM 1495 C CA . GLU A 1 24 ? 0.050 5.954 9.882 1.00 0.00 24 GLU A CA 2
ATOM 1496 C C . GLU A 1 24 ? 1.140 4.924 10.151 1.00 0.00 24 GLU A C 2
ATOM 1497 O O . GLU A 1 24 ? 1.685 4.856 11.252 1.00 0.00 24 GLU A O 2
ATOM 1509 N N . THR A 1 25 ? 1.453 4.123 9.138 1.00 0.00 25 THR A N 2
ATOM 1510 C CA . THR A 1 25 ? 2.475 3.091 9.265 1.00 0.00 25 THR A CA 2
ATOM 1511 C C . THR A 1 25 ? 3.010 2.675 7.901 1.00 0.00 25 THR A C 2
ATOM 1512 O O . THR A 1 25 ? 2.257 2.578 6.931 1.00 0.00 25 THR A O 2
ATOM 1523 N N . HIS A 1 26 ? 4.313 2.428 7.832 1.00 0.00 26 HIS A N 2
ATOM 1524 C CA . HIS A 1 26 ? 4.948 2.003 6.590 1.00 0.00 26 HIS A CA 2
ATOM 1525 C C . HIS A 1 26 ? 4.503 0.602 6.195 1.00 0.00 26 HIS A C 2
ATOM 1526 O O . HIS A 1 26 ? 4.618 0.208 5.034 1.00 0.00 26 HIS A O 2
ATOM 1540 N N . TYR A 1 27 ? 3.994 -0.147 7.167 1.00 0.00 27 TYR A N 2
ATOM 1541 C CA . TYR A 1 27 ? 3.436 -1.468 6.903 1.00 0.00 27 TYR A CA 2
ATOM 1542 C C . TYR A 1 27 ? 2.185 -1.715 7.736 1.00 0.00 27 TYR A C 2
ATOM 1543 O O . TYR A 1 27 ? 2.215 -1.614 8.963 1.00 0.00 27 TYR A O 2
ATOM 1561 N N . PRO A 1 28 ? 1.086 -2.038 7.064 1.00 0.00 28 PRO A N 2
ATOM 1562 C CA . PRO A 1 28 ? -0.188 -2.259 7.737 1.00 0.00 28 PRO A CA 2
ATOM 1563 C C . PRO A 1 28 ? -0.212 -3.610 8.442 1.00 0.00 28 PRO A C 2
ATOM 1564 O O . PRO A 1 28 ? 0.366 -4.583 7.958 1.00 0.00 28 PRO A O 2
ATOM 1575 N N . ASP A 1 29 ? -0.883 -3.663 9.587 1.00 0.00 29 ASP A N 2
ATOM 1576 C CA . ASP A 1 29 ? -1.027 -4.906 10.334 1.00 0.00 29 ASP A CA 2
ATOM 1577 C C . ASP A 1 29 ? -2.262 -5.677 9.886 1.00 0.00 29 ASP A C 2
ATOM 1578 O O . ASP A 1 29 ? -2.915 -5.311 8.909 1.00 0.00 29 ASP A O 2
ATOM 1587 N N . ILE A 1 30 ? -2.578 -6.749 10.606 1.00 0.00 30 ILE A N 2
ATOM 1588 C CA . ILE A 1 30 ? -3.630 -7.669 10.190 1.00 0.00 30 ILE A CA 2
ATOM 1589 C C . ILE A 1 30 ? -4.952 -6.940 9.992 1.00 0.00 30 ILE A C 2
ATOM 1590 O O . ILE A 1 30 ? -5.620 -7.110 8.972 1.00 0.00 30 ILE A O 2
ATOM 1606 N N . TYR A 1 31 ? -5.327 -6.127 10.975 1.00 0.00 31 TYR A N 2
ATOM 1607 C CA . TYR A 1 31 ? -6.631 -5.474 10.974 1.00 0.00 31 TYR A CA 2
ATOM 1608 C C . TYR A 1 31 ? -6.650 -4.284 10.022 1.00 0.00 31 TYR A C 2
ATOM 1609 O O . TYR A 1 31 ? -7.691 -3.944 9.460 1.00 0.00 31 TYR A O 2
ATOM 1627 N N . THR A 1 32 ? -5.494 -3.654 9.848 1.00 0.00 32 THR A N 2
ATOM 1628 C CA . THR A 1 32 ? -5.357 -2.551 8.903 1.00 0.00 32 THR A CA 2
ATOM 1629 C C . THR A 1 32 ? -5.479 -3.039 7.466 1.00 0.00 32 THR A C 2
ATOM 1630 O O . THR A 1 32 ? -6.137 -2.408 6.640 1.00 0.00 32 THR A O 2
ATOM 1641 N N . ARG A 1 33 ? -4.841 -4.168 7.173 1.00 0.00 33 ARG A N 2
ATOM 1642 C CA . ARG A 1 33 ? -4.929 -4.778 5.851 1.00 0.00 33 ARG A CA 2
ATOM 1643 C C . ARG A 1 33 ? -6.335 -5.292 5.575 1.00 0.00 33 ARG A C 2
ATOM 1644 O O . ARG A 1 33 ? -6.805 -5.265 4.438 1.00 0.00 33 ARG A O 2
ATOM 1665 N N . GLU A 1 34 ? -7.005 -5.761 6.624 1.00 0.00 34 GLU A N 2
ATOM 1666 C CA . GLU A 1 34 ? -8.411 -6.135 6.529 1.00 0.00 34 GLU A CA 2
ATOM 1667 C C . GLU A 1 34 ? -9.265 -4.960 6.070 1.00 0.00 34 GLU A C 2
ATOM 1668 O O . GLU A 1 34 ? -10.062 -5.084 5.141 1.00 0.00 34 GLU A O 2
ATOM 1680 N N . GLU A 1 35 ? -9.093 -3.818 6.728 1.00 0.00 35 GLU A N 2
ATOM 1681 C CA . GLU A 1 35 ? -9.760 -2.589 6.316 1.00 0.00 35 GLU A CA 2
ATOM 1682 C C . GLU A 1 35 ? -9.469 -2.267 4.855 1.00 0.00 35 GLU A C 2
ATOM 1683 O O . GLU A 1 35 ? -10.383 -2.001 4.074 1.00 0.00 35 GLU A O 2
ATOM 1695 N N . LEU A 1 36 ? -8.192 -2.294 4.493 1.00 0.00 36 LEU A N 2
ATOM 1696 C CA . LEU A 1 36 ? -7.778 -2.005 3.124 1.00 0.00 36 LEU A CA 2
ATOM 1697 C C . LEU A 1 36 ? -8.389 -2.998 2.143 1.00 0.00 36 LEU A C 2
ATOM 1698 O O . LEU A 1 36 ? -8.814 -2.624 1.050 1.00 0.00 36 LEU A O 2
ATOM 1714 N N . ALA A 1 37 ? -8.428 -4.265 2.539 1.00 0.00 37 ALA A N 2
ATOM 1715 C CA . ALA A 1 37 ? -8.987 -5.315 1.697 1.00 0.00 37 ALA A CA 2
ATOM 1716 C C . ALA A 1 37 ? -10.459 -5.057 1.400 1.00 0.00 37 ALA A C 2
ATOM 1717 O O . ALA A 1 37 ? -10.924 -5.273 0.281 1.00 0.00 37 ALA A O 2
ATOM 1724 N N . LEU A 1 38 ? -11.189 -4.595 2.410 1.00 0.00 38 LEU A N 2
ATOM 1725 C CA . LEU A 1 38 ? -12.609 -4.303 2.258 1.00 0.00 38 LEU A CA 2
ATOM 1726 C C . LEU A 1 38 ? -12.830 -3.080 1.378 1.00 0.00 38 LEU A C 2
ATOM 1727 O O . LEU A 1 38 ? -13.779 -3.030 0.595 1.00 0.00 38 LEU A O 2
ATOM 1743 N N . LYS A 1 39 ? -11.949 -2.095 1.512 1.00 0.00 39 LYS A N 2
ATOM 1744 C CA . LYS A 1 39 ? -12.091 -0.836 0.788 1.00 0.00 39 LYS A CA 2
ATOM 1745 C C . LYS A 1 39 ? -11.530 -0.947 -0.624 1.00 0.00 39 LYS A C 2
ATOM 1746 O O . LYS A 1 39 ? -12.022 -0.302 -1.549 1.00 0.00 39 LYS A O 2
ATOM 1765 N N . ILE A 1 40 ? -10.497 -1.768 -0.782 1.00 0.00 40 ILE A N 2
ATOM 1766 C CA . ILE A 1 40 ? -9.808 -1.894 -2.060 1.00 0.00 40 ILE A CA 2
ATOM 1767 C C . ILE A 1 40 ? -10.351 -3.066 -2.866 1.00 0.00 40 ILE A C 2
ATOM 1768 O O . ILE A 1 40 ? -10.620 -2.939 -4.060 1.00 0.00 40 ILE A O 2
ATOM 1784 N N . ASP A 1 41 ? -10.512 -4.208 -2.206 1.00 0.00 41 ASP A N 2
ATOM 1785 C CA . ASP A 1 41 ? -11.062 -5.395 -2.850 1.00 0.00 41 ASP A CA 2
ATOM 1786 C C . ASP A 1 41 ? -10.102 -5.948 -3.896 1.00 0.00 41 ASP A C 2
ATOM 1787 O O . ASP A 1 41 ? -10.526 -6.470 -4.928 1.00 0.00 41 ASP A O 2
ATOM 1796 N N . LEU A 1 42 ? -8.807 -5.831 -3.624 1.00 0.00 42 LEU A N 2
ATOM 1797 C CA . LEU A 1 42 ? -7.787 -6.445 -4.467 1.00 0.00 42 LEU A CA 2
ATOM 1798 C C . LEU A 1 42 ? -6.889 -7.371 -3.659 1.00 0.00 42 LEU A C 2
ATOM 1799 O O . LEU A 1 42 ? -6.993 -7.441 -2.434 1.00 0.00 42 LEU A O 2
ATOM 1815 N N . THR A 1 43 ? -6.004 -8.082 -4.351 1.00 0.00 43 THR A N 2
ATOM 1816 C CA . THR A 1 43 ? -5.133 -9.057 -3.707 1.00 0.00 43 THR A CA 2
ATOM 1817 C C . THR A 1 43 ? -4.375 -8.433 -2.542 1.00 0.00 43 THR A C 2
ATOM 1818 O O . THR A 1 43 ? -3.676 -7.433 -2.708 1.00 0.00 43 THR A O 2
ATOM 1829 N N . GLU A 1 44 ? -4.517 -9.030 -1.364 1.00 0.00 44 GLU A N 2
ATOM 1830 C CA . GLU A 1 44 ? -3.873 -8.515 -0.161 1.00 0.00 44 GLU A CA 2
ATOM 1831 C C . GLU A 1 44 ? -2.361 -8.433 -0.338 1.00 0.00 44 GLU A C 2
ATOM 1832 O O . GLU A 1 44 ? -1.729 -7.466 0.085 1.00 0.00 44 GLU A O 2
ATOM 1844 N N . ALA A 1 45 ? -1.789 -9.454 -0.966 1.00 0.00 45 ALA A N 2
ATOM 1845 C CA . ALA A 1 45 ? -0.355 -9.484 -1.231 1.00 0.00 45 ALA A CA 2
ATOM 1846 C C . ALA A 1 45 ? 0.077 -8.283 -2.062 1.00 0.00 45 ALA A C 2
ATOM 1847 O O . ALA A 1 45 ? 1.115 -7.676 -1.801 1.00 0.00 45 ALA A O 2
ATOM 1854 N N . ARG A 1 46 ? -0.726 -7.945 -3.065 1.00 0.00 46 ARG A N 2
ATOM 1855 C CA . ARG A 1 46 ? -0.428 -6.816 -3.939 1.00 0.00 46 ARG A CA 2
ATOM 1856 C C . ARG A 1 46 ? -0.465 -5.501 -3.170 1.00 0.00 46 ARG A C 2
ATOM 1857 O O . ARG A 1 46 ? 0.348 -4.608 -3.409 1.00 0.00 46 ARG A O 2
ATOM 1878 N N . VAL A 1 47 ? -1.413 -5.388 -2.246 1.00 0.00 47 VAL A N 2
ATOM 1879 C CA . VAL A 1 47 ? -1.476 -4.241 -1.349 1.00 0.00 47 VAL A CA 2
ATOM 1880 C C . VAL A 1 47 ? -0.184 -4.090 -0.556 1.00 0.00 47 VAL A C 2
ATOM 1881 O O . VAL A 1 47 ? 0.362 -2.992 -0.443 1.00 0.00 47 VAL A O 2
ATOM 1894 N N . GLN A 1 48 ? 0.299 -5.198 -0.006 1.00 0.00 48 GLN A N 2
ATOM 1895 C CA . GLN A 1 48 ? 1.529 -5.192 0.777 1.00 0.00 48 GLN A CA 2
ATOM 1896 C C . GLN A 1 48 ? 2.721 -4.775 -0.074 1.00 0.00 48 GLN A C 2
ATOM 1897 O O . GLN A 1 48 ? 3.595 -4.038 0.384 1.00 0.00 48 GLN A O 2
ATOM 1911 N N . VAL A 1 49 ? 2.753 -5.251 -1.314 1.00 0.00 49 VAL A N 2
ATOM 1912 C CA . VAL A 1 49 ? 3.807 -4.880 -2.250 1.00 0.00 49 VAL A CA 2
ATOM 1913 C C . VAL A 1 49 ? 3.849 -3.373 -2.463 1.00 0.00 49 VAL A C 2
ATOM 1914 O O . VAL A 1 49 ? 4.923 -2.775 -2.529 1.00 0.00 49 VAL A O 2
ATOM 1927 N N . TRP A 1 50 ? 2.673 -2.762 -2.573 1.00 0.00 50 TRP A N 2
ATOM 1928 C CA . TRP A 1 50 ? 2.572 -1.316 -2.726 1.00 0.00 50 TRP A CA 2
ATOM 1929 C C . TRP A 1 50 ? 3.280 -0.591 -1.589 1.00 0.00 50 TRP A C 2
ATOM 1930 O O . TRP A 1 50 ? 3.999 0.384 -1.813 1.00 0.00 50 TRP A O 2
ATOM 1951 N N . PHE A 1 51 ? 3.072 -1.071 -0.368 1.00 0.00 51 PHE A N 2
ATOM 1952 C CA . PHE A 1 51 ? 3.672 -0.455 0.810 1.00 0.00 51 PHE A CA 2
ATOM 1953 C C . PHE A 1 51 ? 5.182 -0.656 0.827 1.00 0.00 51 PHE A C 2
ATOM 1954 O O . PHE A 1 51 ? 5.927 0.209 1.288 1.00 0.00 51 PHE A O 2
ATOM 1971 N N . GLN A 1 52 ? 5.627 -1.801 0.324 1.00 0.00 52 GLN A N 2
ATOM 1972 C CA . GLN A 1 52 ? 7.053 -2.082 0.203 1.00 0.00 52 GLN A CA 2
ATOM 1973 C C . GLN A 1 52 ? 7.720 -1.130 -0.781 1.00 0.00 52 GLN A C 2
ATOM 1974 O O . GLN A 1 52 ? 8.792 -0.590 -0.509 1.00 0.00 52 GLN A O 2
ATOM 1988 N N . ASN A 1 53 ? 7.078 -0.926 -1.927 1.00 0.00 53 ASN A N 2
ATOM 1989 C CA . ASN A 1 53 ? 7.597 -0.019 -2.945 1.00 0.00 53 ASN A CA 2
ATOM 1990 C C . ASN A 1 53 ? 7.469 1.434 -2.507 1.00 0.00 53 ASN A C 2
ATOM 1991 O O . ASN A 1 53 ? 8.354 2.250 -2.761 1.00 0.00 53 ASN A O 2
ATOM 2002 N N . ARG A 1 54 ? 6.360 1.751 -1.846 1.00 0.00 54 ARG A N 2
ATOM 2003 C CA . ARG A 1 54 ? 6.125 3.102 -1.349 1.00 0.00 54 ARG A CA 2
ATOM 2004 C C . ARG A 1 54 ? 7.154 3.488 -0.295 1.00 0.00 54 ARG A C 2
ATOM 2005 O O . ARG A 1 54 ? 7.651 4.615 -0.282 1.00 0.00 54 ARG A O 2
ATOM 2026 N N . ARG A 1 55 ? 7.473 2.547 0.587 1.00 0.00 55 ARG A N 2
ATOM 2027 C CA . ARG A 1 55 ? 8.491 2.767 1.607 1.00 0.00 55 ARG A CA 2
ATOM 2028 C C . ARG A 1 55 ? 9.854 3.024 0.978 1.00 0.00 55 ARG A C 2
ATOM 2029 O O . ARG A 1 55 ? 10.586 3.918 1.404 1.00 0.00 55 ARG A O 2
ATOM 2050 N N . ALA A 1 56 ? 10.190 2.237 -0.038 1.00 0.00 56 ALA A N 2
ATOM 2051 C CA . ALA A 1 56 ? 11.433 2.426 -0.775 1.00 0.00 56 ALA A CA 2
ATOM 2052 C C . ALA A 1 56 ? 11.478 3.799 -1.435 1.00 0.00 56 ALA A C 2
ATOM 2053 O O . ALA A 1 56 ? 12.493 4.493 -1.376 1.00 0.00 56 ALA A O 2
ATOM 2060 N N . LYS A 1 57 ? 10.374 4.185 -2.064 1.00 0.00 57 LYS A N 2
ATOM 2061 C CA . LYS A 1 57 ? 10.265 5.499 -2.684 1.00 0.00 57 LYS A CA 2
ATOM 2062 C C . LYS A 1 57 ? 10.315 6.607 -1.640 1.00 0.00 57 LYS A C 2
ATOM 2063 O O . LYS A 1 57 ? 10.886 7.672 -1.878 1.00 0.00 57 LYS A O 2
ATOM 2082 N N . PHE A 1 58 ? 9.714 6.351 -0.484 1.00 0.00 58 PHE A N 2
ATOM 2083 C CA . PHE A 1 58 ? 9.728 7.308 0.617 1.00 0.00 58 PHE A CA 2
ATOM 2084 C C . PHE A 1 58 ? 11.152 7.612 1.063 1.00 0.00 58 PHE A C 2
ATOM 2085 O O . PHE A 1 58 ? 11.497 8.764 1.327 1.00 0.00 58 PHE A O 2
ATOM 2102 N N . ARG A 1 59 ? 11.976 6.573 1.147 1.00 0.00 59 ARG A N 2
ATOM 2103 C CA . ARG A 1 59 ? 13.387 6.737 1.473 1.00 0.00 59 ARG A CA 2
ATOM 2104 C C . ARG A 1 59 ? 14.112 7.534 0.396 1.00 0.00 59 ARG A C 2
ATOM 2105 O O . ARG A 1 59 ? 14.974 8.360 0.696 1.00 0.00 59 ARG A O 2
ATOM 2126 N N . LYS A 1 60 ? 13.758 7.281 -0.859 1.00 0.00 60 LYS A N 2
ATOM 2127 C CA . LYS A 1 60 ? 14.293 8.050 -1.976 1.00 0.00 60 LYS A CA 2
ATOM 2128 C C . LYS A 1 60 ? 13.870 9.510 -1.893 1.00 0.00 60 LYS A C 2
ATOM 2129 O O . LYS A 1 60 ? 14.616 10.407 -2.287 1.00 0.00 60 LYS A O 2
ATOM 2148 N N . GLN A 1 61 ? 12.667 9.745 -1.378 1.00 0.00 61 GLN A N 2
ATOM 2149 C CA . GLN A 1 61 ? 12.185 11.100 -1.144 1.00 0.00 61 GLN A CA 2
ATOM 2150 C C . GLN A 1 61 ? 12.968 11.779 -0.028 1.00 0.00 61 GLN A C 2
ATOM 2151 O O . GLN A 1 61 ? 13.224 12.982 -0.080 1.00 0.00 61 GLN A O 2
ATOM 2165 N N . GLU A 1 62 ? 13.345 11.003 0.981 1.00 0.00 62 GLU A N 2
ATOM 2166 C CA . GLU A 1 62 ? 14.194 11.501 2.056 1.00 0.00 62 GLU A CA 2
ATOM 2167 C C . GLU A 1 62 ? 15.575 11.880 1.536 1.00 0.00 62 GLU A C 2
ATOM 2168 O O . GLU A 1 62 ? 16.153 12.883 1.955 1.00 0.00 62 GLU A O 2
ATOM 2180 N N . ARG A 1 63 ? 16.100 11.071 0.623 1.00 0.00 63 ARG A N 2
ATOM 2181 C CA . ARG A 1 63 ? 17.420 11.313 0.052 1.00 0.00 63 ARG A CA 2
ATOM 2182 C C . ARG A 1 63 ? 17.409 12.528 -0.866 1.00 0.00 63 ARG A C 2
ATOM 2183 O O . ARG A 1 63 ? 18.465 12.883 -1.365 1.00 0.00 63 ARG A O 2
ATOM 2205 N N . ALA A 1 1 ? -8.831 -11.324 2.149 1.00 0.00 1 ALA A N 3
ATOM 2206 C CA . ALA A 1 1 ? -9.423 -11.175 0.825 1.00 0.00 1 ALA A CA 3
ATOM 2207 C C . ALA A 1 1 ? -8.711 -12.051 -0.198 1.00 0.00 1 ALA A C 3
ATOM 2208 O O . ALA A 1 1 ? -8.532 -11.656 -1.351 1.00 0.00 1 ALA A O 3
ATOM 2217 N N . SER A 1 2 ? -8.305 -13.242 0.230 1.00 0.00 2 SER A N 3
ATOM 2218 C CA . SER A 1 2 ? -7.536 -14.141 -0.623 1.00 0.00 2 SER A CA 3
ATOM 2219 C C . SER A 1 2 ? -8.399 -14.710 -1.742 1.00 0.00 2 SER A C 3
ATOM 2220 O O . SER A 1 2 ? -7.885 -15.258 -2.717 1.00 0.00 2 SER A O 3
ATOM 2228 N N . GLN A 1 3 ? -9.713 -14.576 -1.596 1.00 0.00 3 GLN A N 3
ATOM 2229 C CA . GLN A 1 3 ? -10.650 -15.098 -2.583 1.00 0.00 3 GLN A CA 3
ATOM 2230 C C . GLN A 1 3 ? -10.973 -14.052 -3.643 1.00 0.00 3 GLN A C 3
ATOM 2231 O O . GLN A 1 3 ? -11.720 -14.319 -4.584 1.00 0.00 3 GLN A O 3
ATOM 2245 N N . ARG A 1 4 ? -10.408 -12.861 -3.482 1.00 0.00 4 ARG A N 3
ATOM 2246 C CA . ARG A 1 4 ? -10.593 -11.789 -4.452 1.00 0.00 4 ARG A CA 3
ATOM 2247 C C . ARG A 1 4 ? -9.422 -11.715 -5.423 1.00 0.00 4 ARG A C 3
ATOM 2248 O O . ARG A 1 4 ? -8.289 -12.045 -5.070 1.00 0.00 4 ARG A O 3
ATOM 2269 N N . ARG A 1 5 ? -9.700 -11.282 -6.648 1.00 0.00 5 ARG A N 3
ATOM 2270 C CA . ARG A 1 5 ? -8.692 -11.256 -7.700 1.00 0.00 5 ARG A CA 3
ATOM 2271 C C . ARG A 1 5 ? -7.680 -10.142 -7.466 1.00 0.00 5 ARG A C 3
ATOM 2272 O O . ARG A 1 5 ? -8.046 -9.024 -7.103 1.00 0.00 5 ARG A O 3
ATOM 2293 N N . ILE A 1 6 ? -6.404 -10.453 -7.676 1.00 0.00 6 ILE A N 3
ATOM 2294 C CA . ILE A 1 6 ? -5.342 -9.465 -7.541 1.00 0.00 6 ILE A CA 3
ATOM 2295 C C . ILE A 1 6 ? -5.515 -8.330 -8.544 1.00 0.00 6 ILE A C 3
ATOM 2296 O O . ILE A 1 6 ? -6.043 -8.530 -9.637 1.00 0.00 6 ILE A O 3
ATOM 2312 N N . ARG A 1 7 ? -5.067 -7.139 -8.164 1.00 0.00 7 ARG A N 3
ATOM 2313 C CA . ARG A 1 7 ? -5.173 -5.969 -9.028 1.00 0.00 7 ARG A CA 3
ATOM 2314 C C . ARG A 1 7 ? -3.810 -5.326 -9.255 1.00 0.00 7 ARG A C 3
ATOM 2315 O O . ARG A 1 7 ? -2.925 -5.408 -8.403 1.00 0.00 7 ARG A O 3
ATOM 2336 N N . THR A 1 8 ? -3.647 -4.687 -10.407 1.00 0.00 8 THR A N 3
ATOM 2337 C CA . THR A 1 8 ? -2.383 -4.053 -10.761 1.00 0.00 8 THR A CA 3
ATOM 2338 C C . THR A 1 8 ? -2.546 -2.545 -10.909 1.00 0.00 8 THR A C 3
ATOM 2339 O O . THR A 1 8 ? -1.635 -1.855 -11.366 1.00 0.00 8 THR A O 3
ATOM 2350 N N . THR A 1 9 ? -3.712 -2.040 -10.518 1.00 0.00 9 THR A N 3
ATOM 2351 C CA . THR A 1 9 ? -4.004 -0.615 -10.627 1.00 0.00 9 THR A CA 3
ATOM 2352 C C . THR A 1 9 ? -4.930 -0.156 -9.509 1.00 0.00 9 THR A C 3
ATOM 2353 O O . THR A 1 9 ? -5.731 -0.936 -8.994 1.00 0.00 9 THR A O 3
ATOM 2364 N N . PHE A 1 10 ? -4.815 1.114 -9.136 1.00 0.00 10 PHE A N 3
ATOM 2365 C CA . PHE A 1 10 ? -5.613 1.669 -8.050 1.00 0.00 10 PHE A CA 3
ATOM 2366 C C . PHE A 1 10 ? -6.278 2.975 -8.466 1.00 0.00 10 PHE A C 3
ATOM 2367 O O . PHE A 1 10 ? -5.764 3.700 -9.318 1.00 0.00 10 PHE A O 3
ATOM 2384 N N . THR A 1 11 ? -7.422 3.270 -7.859 1.00 0.00 11 THR A N 3
ATOM 2385 C CA . THR A 1 11 ? -8.101 4.541 -8.080 1.00 0.00 11 THR A CA 3
ATOM 2386 C C . THR A 1 11 ? -7.566 5.621 -7.149 1.00 0.00 11 THR A C 3
ATOM 2387 O O . THR A 1 11 ? -6.811 5.335 -6.220 1.00 0.00 11 THR A O 3
ATOM 2398 N N . SER A 1 12 ? -7.962 6.864 -7.403 1.00 0.00 12 SER A N 3
ATOM 2399 C CA . SER A 1 12 ? -7.508 7.993 -6.598 1.00 0.00 12 SER A CA 3
ATOM 2400 C C . SER A 1 12 ? -8.010 7.884 -5.165 1.00 0.00 12 SER A C 3
ATOM 2401 O O . SER A 1 12 ? -7.343 8.325 -4.229 1.00 0.00 12 SER A O 3
ATOM 2409 N N . ALA A 1 13 ? -9.191 7.298 -5.000 1.00 0.00 13 ALA A N 3
ATOM 2410 C CA . ALA A 1 13 ? -9.751 7.064 -3.674 1.00 0.00 13 ALA A CA 3
ATOM 2411 C C . ALA A 1 13 ? -9.021 5.934 -2.959 1.00 0.00 13 ALA A C 3
ATOM 2412 O O . ALA A 1 13 ? -8.754 6.016 -1.760 1.00 0.00 13 ALA A O 3
ATOM 2419 N N . GLN A 1 14 ? -8.701 4.880 -3.702 1.00 0.00 14 GLN A N 3
ATOM 2420 C CA . GLN A 1 14 ? -7.966 3.749 -3.150 1.00 0.00 14 GLN A CA 3
ATOM 2421 C C . GLN A 1 14 ? -6.547 4.149 -2.765 1.00 0.00 14 GLN A C 3
ATOM 2422 O O . GLN A 1 14 ? -6.041 3.748 -1.716 1.00 0.00 14 GLN A O 3
ATOM 2436 N N . LEU A 1 15 ? -5.908 4.941 -3.620 1.00 0.00 15 LEU A N 3
ATOM 2437 C CA . LEU A 1 15 ? -4.570 5.447 -3.342 1.00 0.00 15 LEU A CA 3
ATOM 2438 C C . LEU A 1 15 ? -4.580 6.418 -2.168 1.00 0.00 15 LEU A C 3
ATOM 2439 O O . LEU A 1 15 ? -3.640 6.459 -1.375 1.00 0.00 15 LEU A O 3
ATOM 2455 N N . LYS A 1 16 ? -5.649 7.201 -2.064 1.00 0.00 16 LYS A N 3
ATOM 2456 C CA . LYS A 1 16 ? -5.829 8.106 -0.935 1.00 0.00 16 LYS A CA 3
ATOM 2457 C C . LYS A 1 16 ? -5.798 7.350 0.387 1.00 0.00 16 LYS A C 3
ATOM 2458 O O . LYS A 1 16 ? -5.121 7.758 1.331 1.00 0.00 16 LYS A O 3
ATOM 2477 N N . GLU A 1 17 ? -6.536 6.246 0.450 1.00 0.00 17 GLU A N 3
ATOM 2478 C CA . GLU A 1 17 ? -6.570 5.415 1.646 1.00 0.00 17 GLU A CA 3
ATOM 2479 C C . GLU A 1 17 ? -5.217 4.765 1.904 1.00 0.00 17 GLU A C 3
ATOM 2480 O O . GLU A 1 17 ? -4.754 4.706 3.043 1.00 0.00 17 GLU A O 3
ATOM 2492 N N . LEU A 1 18 ? -4.587 4.278 0.841 1.00 0.00 18 LEU A N 3
ATOM 2493 C CA . LEU A 1 18 ? -3.276 3.651 0.947 1.00 0.00 18 LEU A CA 3
ATOM 2494 C C . LEU A 1 18 ? -2.232 4.639 1.450 1.00 0.00 18 LEU A C 3
ATOM 2495 O O . LEU A 1 18 ? -1.387 4.298 2.279 1.00 0.00 18 LEU A O 3
ATOM 2511 N N . GLU A 1 19 ? -2.294 5.867 0.945 1.00 0.00 19 GLU A N 3
ATOM 2512 C CA . GLU A 1 19 ? -1.343 6.903 1.330 1.00 0.00 19 GLU A CA 3
ATOM 2513 C C . GLU A 1 19 ? -1.591 7.376 2.757 1.00 0.00 19 GLU A C 3
ATOM 2514 O O . GLU A 1 19 ? -0.649 7.611 3.515 1.00 0.00 19 GLU A O 3
ATOM 2526 N N . ARG A 1 20 ? -2.862 7.515 3.116 1.00 0.00 20 ARG A N 3
ATOM 2527 C CA . ARG A 1 20 ? -3.237 7.894 4.473 1.00 0.00 20 ARG A CA 3
ATOM 2528 C C . ARG A 1 20 ? -2.697 6.899 5.492 1.00 0.00 20 ARG A C 3
ATOM 2529 O O . ARG A 1 20 ? -2.120 7.288 6.508 1.00 0.00 20 ARG A O 3
ATOM 2550 N N . VAL A 1 21 ? -2.887 5.613 5.215 1.00 0.00 21 VAL A N 3
ATOM 2551 C CA . VAL A 1 21 ? -2.378 4.559 6.083 1.00 0.00 21 VAL A CA 3
ATOM 2552 C C . VAL A 1 21 ? -0.855 4.567 6.124 1.00 0.00 21 VAL A C 3
ATOM 2553 O O . VAL A 1 21 ? -0.251 4.359 7.177 1.00 0.00 21 VAL A O 3
ATOM 2566 N N . PHE A 1 22 ? -0.238 4.809 4.972 1.00 0.00 22 PHE A N 3
ATOM 2567 C CA . PHE A 1 22 ? 1.215 4.891 4.884 1.00 0.00 22 PHE A CA 3
ATOM 2568 C C . PHE A 1 22 ? 1.765 5.957 5.822 1.00 0.00 22 PHE A C 3
ATOM 2569 O O . PHE A 1 22 ? 2.782 5.751 6.485 1.00 0.00 22 PHE A O 3
ATOM 2586 N N . ALA A 1 23 ? 1.088 7.099 5.873 1.00 0.00 23 ALA A N 3
ATOM 2587 C CA . ALA A 1 23 ? 1.444 8.160 6.807 1.00 0.00 23 ALA A CA 3
ATOM 2588 C C . ALA A 1 23 ? 1.350 7.679 8.249 1.00 0.00 23 ALA A C 3
ATOM 2589 O O . ALA A 1 23 ? 2.177 8.036 9.088 1.00 0.00 23 ALA A O 3
ATOM 2596 N N . GLU A 1 24 ? 0.335 6.868 8.531 1.00 0.00 24 GLU A N 3
ATOM 2597 C CA . GLU A 1 24 ? 0.165 6.286 9.858 1.00 0.00 24 GLU A CA 3
ATOM 2598 C C . GLU A 1 24 ? 1.229 5.232 10.137 1.00 0.00 24 GLU A C 3
ATOM 2599 O O . GLU A 1 24 ? 1.709 5.104 11.264 1.00 0.00 24 GLU A O 3
ATOM 2611 N N . THR A 1 25 ? 1.592 4.477 9.106 1.00 0.00 25 THR A N 3
ATOM 2612 C CA . THR A 1 25 ? 2.602 3.434 9.238 1.00 0.00 25 THR A CA 3
ATOM 2613 C C . THR A 1 25 ? 3.069 2.943 7.874 1.00 0.00 25 THR A C 3
ATOM 2614 O O . THR A 1 25 ? 2.267 2.777 6.956 1.00 0.00 25 THR A O 3
ATOM 2625 N N . HIS A 1 26 ? 4.372 2.713 7.748 1.00 0.00 26 HIS A N 3
ATOM 2626 C CA . HIS A 1 26 ? 4.949 2.247 6.493 1.00 0.00 26 HIS A CA 3
ATOM 2627 C C . HIS A 1 26 ? 4.510 0.822 6.178 1.00 0.00 26 HIS A C 3
ATOM 2628 O O . HIS A 1 26 ? 4.617 0.366 5.040 1.00 0.00 26 HIS A O 3
ATOM 2642 N N . TYR A 1 27 ? 4.014 0.125 7.195 1.00 0.00 27 TYR A N 3
ATOM 2643 C CA . TYR A 1 27 ? 3.431 -1.198 7.003 1.00 0.00 27 TYR A CA 3
ATOM 2644 C C . TYR A 1 27 ? 2.210 -1.395 7.892 1.00 0.00 27 TYR A C 3
ATOM 2645 O O . TYR A 1 27 ? 2.288 -1.254 9.113 1.00 0.00 27 TYR A O 3
ATOM 2663 N N . PRO A 1 28 ? 1.080 -1.723 7.272 1.00 0.00 28 PRO A N 3
ATOM 2664 C CA . PRO A 1 28 ? -0.164 -1.924 8.005 1.00 0.00 28 PRO A CA 3
ATOM 2665 C C . PRO A 1 28 ? -0.174 -3.271 8.715 1.00 0.00 28 PRO A C 3
ATOM 2666 O O . PRO A 1 28 ? 0.528 -4.200 8.315 1.00 0.00 28 PRO A O 3
ATOM 2677 N N . ASP A 1 29 ? -0.977 -3.373 9.769 1.00 0.00 29 ASP A N 3
ATOM 2678 C CA . ASP A 1 29 ? -1.151 -4.634 10.481 1.00 0.00 29 ASP A CA 3
ATOM 2679 C C . ASP A 1 29 ? -2.226 -5.491 9.826 1.00 0.00 29 ASP A C 3
ATOM 2680 O O . ASP A 1 29 ? -2.763 -5.136 8.777 1.00 0.00 29 ASP A O 3
ATOM 2689 N N . ILE A 1 30 ? -2.536 -6.622 10.451 1.00 0.00 30 ILE A N 3
ATOM 2690 C CA . ILE A 1 30 ? -3.426 -7.610 9.852 1.00 0.00 30 ILE A CA 3
ATOM 2691 C C . ILE A 1 30 ? -4.792 -7.010 9.550 1.00 0.00 30 ILE A C 3
ATOM 2692 O O . ILE A 1 30 ? -5.321 -7.169 8.449 1.00 0.00 30 ILE A O 3
ATOM 2708 N N . TYR A 1 31 ? -5.361 -6.320 10.532 1.00 0.00 31 TYR A N 3
ATOM 2709 C CA . TYR A 1 31 ? -6.664 -5.688 10.370 1.00 0.00 31 TYR A CA 3
ATOM 2710 C C . TYR A 1 31 ? -6.627 -4.617 9.289 1.00 0.00 31 TYR A C 3
ATOM 2711 O O . TYR A 1 31 ? -7.489 -4.577 8.410 1.00 0.00 31 TYR A O 3
ATOM 2729 N N . THR A 1 32 ? -5.624 -3.749 9.357 1.00 0.00 32 THR A N 3
ATOM 2730 C CA . THR A 1 32 ? -5.555 -2.586 8.480 1.00 0.00 32 THR A CA 3
ATOM 2731 C C . THR A 1 32 ? -5.391 -3.002 7.024 1.00 0.00 32 THR A C 3
ATOM 2732 O O . THR A 1 32 ? -6.066 -2.477 6.138 1.00 0.00 32 THR A O 3
ATOM 2743 N N . ARG A 1 33 ? -4.492 -3.950 6.782 1.00 0.00 33 ARG A N 3
ATOM 2744 C CA . ARG A 1 33 ? -4.194 -4.396 5.427 1.00 0.00 33 ARG A CA 3
ATOM 2745 C C . ARG A 1 33 ? -5.356 -5.189 4.841 1.00 0.00 33 ARG A C 3
ATOM 2746 O O . ARG A 1 33 ? -5.570 -5.191 3.629 1.00 0.00 33 ARG A O 3
ATOM 2767 N N . GLU A 1 34 ? -6.104 -5.862 5.709 1.00 0.00 34 GLU A N 3
ATOM 2768 C CA . GLU A 1 34 ? -7.313 -6.564 5.295 1.00 0.00 34 GLU A CA 3
ATOM 2769 C C . GLU A 1 34 ? -8.431 -5.584 4.964 1.00 0.00 34 GLU A C 3
ATOM 2770 O O . GLU A 1 34 ? -9.146 -5.755 3.977 1.00 0.00 34 GLU A O 3
ATOM 2782 N N . GLU A 1 35 ? -8.577 -4.557 5.793 1.00 0.00 35 GLU A N 3
ATOM 2783 C CA . GLU A 1 35 ? -9.527 -3.483 5.526 1.00 0.00 35 GLU A CA 3
ATOM 2784 C C . GLU A 1 35 ? -9.258 -2.834 4.175 1.00 0.00 35 GLU A C 3
ATOM 2785 O O . GLU A 1 35 ? -10.174 -2.633 3.378 1.00 0.00 35 GLU A O 3
ATOM 2797 N N . LEU A 1 36 ? -7.995 -2.506 3.923 1.00 0.00 36 LEU A N 3
ATOM 2798 C CA . LEU A 1 36 ? -7.590 -1.943 2.640 1.00 0.00 36 LEU A CA 3
ATOM 2799 C C . LEU A 1 36 ? -7.865 -2.915 1.500 1.00 0.00 36 LEU A C 3
ATOM 2800 O O . LEU A 1 36 ? -8.306 -2.514 0.423 1.00 0.00 36 LEU A O 3
ATOM 2816 N N . ALA A 1 37 ? -7.601 -4.193 1.744 1.00 0.00 37 ALA A N 3
ATOM 2817 C CA . ALA A 1 37 ? -7.847 -5.230 0.748 1.00 0.00 37 ALA A CA 3
ATOM 2818 C C . ALA A 1 37 ? -9.324 -5.307 0.386 1.00 0.00 37 ALA A C 3
ATOM 2819 O O . ALA A 1 37 ? -9.678 -5.529 -0.772 1.00 0.00 37 ALA A O 3
ATOM 2826 N N . LEU A 1 38 ? -10.183 -5.123 1.383 1.00 0.00 38 LEU A N 3
ATOM 2827 C CA . LEU A 1 38 ? -11.625 -5.160 1.169 1.00 0.00 38 LEU A CA 3
ATOM 2828 C C . LEU A 1 38 ? -12.109 -3.903 0.460 1.00 0.00 38 LEU A C 3
ATOM 2829 O O . LEU A 1 38 ? -12.999 -3.961 -0.389 1.00 0.00 38 LEU A O 3
ATOM 2845 N N . LYS A 1 39 ? -11.518 -2.767 0.811 1.00 0.00 39 LYS A N 3
ATOM 2846 C CA . LYS A 1 39 ? -11.865 -1.496 0.185 1.00 0.00 39 LYS A CA 3
ATOM 2847 C C . LYS A 1 39 ? -11.417 -1.459 -1.271 1.00 0.00 39 LYS A C 3
ATOM 2848 O O . LYS A 1 39 ? -12.088 -0.875 -2.121 1.00 0.00 39 LYS A O 3
ATOM 2867 N N . ILE A 1 40 ? -10.279 -2.086 -1.550 1.00 0.00 40 ILE A N 3
ATOM 2868 C CA . ILE A 1 40 ? -9.717 -2.090 -2.895 1.00 0.00 40 ILE A CA 3
ATOM 2869 C C . ILE A 1 40 ? -10.202 -3.294 -3.691 1.00 0.00 40 ILE A C 3
ATOM 2870 O O . ILE A 1 40 ? -10.235 -3.265 -4.922 1.00 0.00 40 ILE A O 3
ATOM 2886 N N . ASP A 1 41 ? -10.577 -4.354 -2.983 1.00 0.00 41 ASP A N 3
ATOM 2887 C CA . ASP A 1 41 ? -11.104 -5.555 -3.620 1.00 0.00 41 ASP A CA 3
ATOM 2888 C C . ASP A 1 41 ? -9.998 -6.345 -4.306 1.00 0.00 41 ASP A C 3
ATOM 2889 O O . ASP A 1 41 ? -10.088 -6.654 -5.494 1.00 0.00 41 ASP A O 3
ATOM 2898 N N . LEU A 1 42 ? -8.954 -6.671 -3.551 1.00 0.00 42 LEU A N 3
ATOM 2899 C CA . LEU A 1 42 ? -7.894 -7.542 -4.044 1.00 0.00 42 LEU A CA 3
ATOM 2900 C C . LEU A 1 42 ? -7.240 -8.313 -2.905 1.00 0.00 42 LEU A C 3
ATOM 2901 O O . LEU A 1 42 ? -7.486 -8.033 -1.731 1.00 0.00 42 LEU A O 3
ATOM 2917 N N . THR A 1 43 ? -6.405 -9.285 -3.257 1.00 0.00 43 THR A N 3
ATOM 2918 C CA . THR A 1 43 ? -5.654 -10.046 -2.267 1.00 0.00 43 THR A CA 3
ATOM 2919 C C . THR A 1 43 ? -4.780 -9.133 -1.416 1.00 0.00 43 THR A C 3
ATOM 2920 O O . THR A 1 43 ? -4.063 -8.280 -1.941 1.00 0.00 43 THR A O 3
ATOM 2931 N N . GLU A 1 44 ? -4.843 -9.316 -0.103 1.00 0.00 44 GLU A N 3
ATOM 2932 C CA . GLU A 1 44 ? -4.191 -8.406 0.831 1.00 0.00 44 GLU A CA 3
ATOM 2933 C C . GLU A 1 44 ? -2.678 -8.423 0.651 1.00 0.00 44 GLU A C 3
ATOM 2934 O O . GLU A 1 44 ? -1.987 -7.481 1.037 1.00 0.00 44 GLU A O 3
ATOM 2946 N N . ALA A 1 45 ? -2.170 -9.500 0.063 1.00 0.00 45 ALA A N 3
ATOM 2947 C CA . ALA A 1 45 ? -0.764 -9.576 -0.315 1.00 0.00 45 ALA A CA 3
ATOM 2948 C C . ALA A 1 45 ? -0.390 -8.451 -1.272 1.00 0.00 45 ALA A C 3
ATOM 2949 O O . ALA A 1 45 ? 0.701 -7.887 -1.187 1.00 0.00 45 ALA A O 3
ATOM 2956 N N . ARG A 1 46 ? -1.302 -8.129 -2.184 1.00 0.00 46 ARG A N 3
ATOM 2957 C CA . ARG A 1 46 ? -1.069 -7.071 -3.159 1.00 0.00 46 ARG A CA 3
ATOM 2958 C C . ARG A 1 46 ? -1.021 -5.704 -2.489 1.00 0.00 46 ARG A C 3
ATOM 2959 O O . ARG A 1 46 ? -0.256 -4.829 -2.897 1.00 0.00 46 ARG A O 3
ATOM 2980 N N . VAL A 1 47 ? -1.841 -5.526 -1.460 1.00 0.00 47 VAL A N 3
ATOM 2981 C CA . VAL A 1 47 ? -1.778 -4.331 -0.627 1.00 0.00 47 VAL A CA 3
ATOM 2982 C C . VAL A 1 47 ? -0.397 -4.165 -0.007 1.00 0.00 47 VAL A C 3
ATOM 2983 O O . VAL A 1 47 ? 0.184 -3.080 -0.044 1.00 0.00 47 VAL A O 3
ATOM 2996 N N . GLN A 1 48 ? 0.125 -5.246 0.564 1.00 0.00 48 GLN A N 3
ATOM 2997 C CA . GLN A 1 48 ? 1.432 -5.217 1.208 1.00 0.00 48 GLN A CA 3
ATOM 2998 C C . GLN A 1 48 ? 2.526 -4.840 0.218 1.00 0.00 48 GLN A C 3
ATOM 2999 O O . GLN A 1 48 ? 3.448 -4.095 0.550 1.00 0.00 48 GLN A O 3
ATOM 3013 N N . VAL A 1 49 ? 2.419 -5.360 -1.000 1.00 0.00 49 VAL A N 3
ATOM 3014 C CA . VAL A 1 49 ? 3.369 -5.035 -2.058 1.00 0.00 49 VAL A CA 3
ATOM 3015 C C . VAL A 1 49 ? 3.432 -3.533 -2.300 1.00 0.00 49 VAL A C 3
ATOM 3016 O O . VAL A 1 49 ? 4.513 -2.963 -2.445 1.00 0.00 49 VAL A O 3
ATOM 3029 N N . TRP A 1 50 ? 2.266 -2.897 -2.343 1.00 0.00 50 TRP A N 3
ATOM 3030 C CA . TRP A 1 50 ? 2.188 -1.454 -2.539 1.00 0.00 50 TRP A CA 3
ATOM 3031 C C . TRP A 1 50 ? 2.971 -0.708 -1.467 1.00 0.00 50 TRP A C 3
ATOM 3032 O O . TRP A 1 50 ? 3.695 0.244 -1.762 1.00 0.00 50 TRP A O 3
ATOM 3053 N N . PHE A 1 51 ? 2.824 -1.146 -0.221 1.00 0.00 51 PHE A N 3
ATOM 3054 C CA . PHE A 1 51 ? 3.468 -0.482 0.905 1.00 0.00 51 PHE A CA 3
ATOM 3055 C C . PHE A 1 51 ? 4.974 -0.714 0.895 1.00 0.00 51 PHE A C 3
ATOM 3056 O O . PHE A 1 51 ? 5.747 0.135 1.338 1.00 0.00 51 PHE A O 3
ATOM 3073 N N . GLN A 1 52 ? 5.385 -1.871 0.387 1.00 0.00 52 GLN A N 3
ATOM 3074 C CA . GLN A 1 52 ? 6.802 -2.188 0.249 1.00 0.00 52 GLN A CA 3
ATOM 3075 C C . GLN A 1 52 ? 7.456 -1.330 -0.827 1.00 0.00 52 GLN A C 3
ATOM 3076 O O . GLN A 1 52 ? 8.577 -0.853 -0.658 1.00 0.00 52 GLN A O 3
ATOM 3090 N N . ASN A 1 53 ? 6.747 -1.137 -1.934 1.00 0.00 53 ASN A N 3
ATOM 3091 C CA . ASN A 1 53 ? 7.225 -0.278 -3.010 1.00 0.00 53 ASN A CA 3
ATOM 3092 C C . ASN A 1 53 ? 7.166 1.191 -2.610 1.00 0.00 53 ASN A C 3
ATOM 3093 O O . ASN A 1 53 ? 8.083 1.961 -2.899 1.00 0.00 53 ASN A O 3
ATOM 3104 N N . ARG A 1 54 ? 6.083 1.574 -1.945 1.00 0.00 54 ARG A N 3
ATOM 3105 C CA . ARG A 1 54 ? 5.923 2.941 -1.462 1.00 0.00 54 ARG A CA 3
ATOM 3106 C C . ARG A 1 54 ? 6.999 3.294 -0.443 1.00 0.00 54 ARG A C 3
ATOM 3107 O O . ARG A 1 54 ? 7.580 4.379 -0.490 1.00 0.00 54 ARG A O 3
ATOM 3128 N N . ARG A 1 55 ? 7.261 2.371 0.477 1.00 0.00 55 ARG A N 3
ATOM 3129 C CA . ARG A 1 55 ? 8.312 2.558 1.471 1.00 0.00 55 ARG A CA 3
ATOM 3130 C C . ARG A 1 55 ? 9.680 2.668 0.812 1.00 0.00 55 ARG A C 3
ATOM 3131 O O . ARG A 1 55 ? 10.486 3.528 1.171 1.00 0.00 55 ARG A O 3
ATOM 3152 N N . ALA A 1 56 ? 9.938 1.794 -0.154 1.00 0.00 56 ALA A N 3
ATOM 3153 C CA . ALA A 1 56 ? 11.204 1.803 -0.877 1.00 0.00 56 ALA A CA 3
ATOM 3154 C C . ALA A 1 56 ? 11.438 3.143 -1.562 1.00 0.00 56 ALA A C 3
ATOM 3155 O O . ALA A 1 56 ? 12.546 3.678 -1.537 1.00 0.00 56 ALA A O 3
ATOM 3162 N N . LYS A 1 57 ? 10.388 3.681 -2.172 1.00 0.00 57 LYS A N 3
ATOM 3163 C CA . LYS A 1 57 ? 10.458 4.994 -2.802 1.00 0.00 57 LYS A CA 3
ATOM 3164 C C . LYS A 1 57 ? 10.631 6.095 -1.764 1.00 0.00 57 LYS A C 3
ATOM 3165 O O . LYS A 1 57 ? 11.424 7.017 -1.948 1.00 0.00 57 LYS A O 3
ATOM 3184 N N . PHE A 1 58 ? 9.882 5.992 -0.670 1.00 0.00 58 PHE A N 3
ATOM 3185 C CA . PHE A 1 58 ? 9.975 6.962 0.415 1.00 0.00 58 PHE A CA 3
ATOM 3186 C C . PHE A 1 58 ? 11.391 7.031 0.972 1.00 0.00 58 PHE A C 3
ATOM 3187 O O . PHE A 1 58 ? 11.920 8.115 1.217 1.00 0.00 58 PHE A O 3
ATOM 3204 N N . ARG A 1 59 ? 12.001 5.867 1.171 1.00 0.00 59 ARG A N 3
ATOM 3205 C CA . ARG A 1 59 ? 13.325 5.790 1.776 1.00 0.00 59 ARG A CA 3
ATOM 3206 C C . ARG A 1 59 ? 14.413 5.702 0.713 1.00 0.00 59 ARG A C 3
ATOM 3207 O O . ARG A 1 59 ? 15.540 5.299 0.997 1.00 0.00 59 ARG A O 3
ATOM 3228 N N . LYS A 1 60 ? 14.066 6.083 -0.512 1.00 0.00 60 LYS A N 3
ATOM 3229 C CA . LYS A 1 60 ? 15.014 6.050 -1.620 1.00 0.00 60 LYS A CA 3
ATOM 3230 C C . LYS A 1 60 ? 16.198 6.971 -1.359 1.00 0.00 60 LYS A C 3
ATOM 3231 O O . LYS A 1 60 ? 17.346 6.610 -1.618 1.00 0.00 60 LYS A O 3
ATOM 3250 N N . GLN A 1 61 ? 15.914 8.162 -0.845 1.00 0.00 61 GLN A N 3
ATOM 3251 C CA . GLN A 1 61 ? 16.957 9.136 -0.542 1.00 0.00 61 GLN A CA 3
ATOM 3252 C C . GLN A 1 61 ? 17.357 9.073 0.926 1.00 0.00 61 GLN A C 3
ATOM 3253 O O . GLN A 1 61 ? 16.605 8.575 1.765 1.00 0.00 61 GLN A O 3
ATOM 3267 N N . GLU A 1 62 ? 18.547 9.581 1.232 1.00 0.00 62 GLU A N 3
ATOM 3268 C CA . GLU A 1 62 ? 19.047 9.592 2.602 1.00 0.00 62 GLU A CA 3
ATOM 3269 C C . GLU A 1 62 ? 18.187 10.478 3.494 1.00 0.00 62 GLU A C 3
ATOM 3270 O O . GLU A 1 62 ? 17.949 11.645 3.181 1.00 0.00 62 GLU A O 3
ATOM 3282 N N . ARG A 1 63 ? 17.726 9.919 4.607 1.00 0.00 63 ARG A N 3
ATOM 3283 C CA . ARG A 1 63 ? 16.907 10.664 5.556 1.00 0.00 63 ARG A CA 3
ATOM 3284 C C . ARG A 1 63 ? 17.515 10.631 6.953 1.00 0.00 63 ARG A C 3
ATOM 3285 O O . ARG A 1 63 ? 17.960 9.568 7.352 1.00 0.00 63 ARG A O 3
ATOM 3307 N N . ALA A 1 1 ? 5.989 -2.386 -10.130 1.00 0.00 1 ALA A N 4
ATOM 3308 C CA . ALA A 1 1 ? 4.932 -3.340 -9.821 1.00 0.00 1 ALA A CA 4
ATOM 3309 C C . ALA A 1 1 ? 5.127 -4.645 -10.582 1.00 0.00 1 ALA A C 4
ATOM 3310 O O . ALA A 1 1 ? 4.719 -5.711 -10.122 1.00 0.00 1 ALA A O 4
ATOM 3319 N N . SER A 1 2 ? 5.755 -4.554 -11.749 1.00 0.00 2 SER A N 4
ATOM 3320 C CA . SER A 1 2 ? 5.917 -5.709 -12.625 1.00 0.00 2 SER A CA 4
ATOM 3321 C C . SER A 1 2 ? 6.855 -6.739 -12.009 1.00 0.00 2 SER A C 4
ATOM 3322 O O . SER A 1 2 ? 6.825 -7.915 -12.374 1.00 0.00 2 SER A O 4
ATOM 3330 N N . GLN A 1 3 ? 7.686 -6.291 -11.076 1.00 0.00 3 GLN A N 4
ATOM 3331 C CA . GLN A 1 3 ? 8.662 -7.166 -10.435 1.00 0.00 3 GLN A CA 4
ATOM 3332 C C . GLN A 1 3 ? 7.990 -8.116 -9.453 1.00 0.00 3 GLN A C 4
ATOM 3333 O O . GLN A 1 3 ? 8.635 -8.999 -8.888 1.00 0.00 3 GLN A O 4
ATOM 3347 N N . ARG A 1 4 ? 6.689 -7.929 -9.253 1.00 0.00 4 ARG A N 4
ATOM 3348 C CA . ARG A 1 4 ? 5.896 -8.854 -8.451 1.00 0.00 4 ARG A CA 4
ATOM 3349 C C . ARG A 1 4 ? 4.628 -9.271 -9.184 1.00 0.00 4 ARG A C 4
ATOM 3350 O O . ARG A 1 4 ? 3.643 -9.668 -8.563 1.00 0.00 4 ARG A O 4
ATOM 3371 N N . ARG A 1 5 ? 4.659 -9.179 -10.510 1.00 0.00 5 ARG A N 4
ATOM 3372 C CA . ARG A 1 5 ? 3.525 -9.579 -11.332 1.00 0.00 5 ARG A CA 4
ATOM 3373 C C . ARG A 1 5 ? 2.267 -8.809 -10.949 1.00 0.00 5 ARG A C 4
ATOM 3374 O O . ARG A 1 5 ? 1.177 -9.376 -10.880 1.00 0.00 5 ARG A O 4
ATOM 3395 N N . ILE A 1 6 ? 2.426 -7.513 -10.701 1.00 0.00 6 ILE A N 4
ATOM 3396 C CA . ILE A 1 6 ? 1.299 -6.657 -10.350 1.00 0.00 6 ILE A CA 4
ATOM 3397 C C . ILE A 1 6 ? 1.001 -5.658 -11.461 1.00 0.00 6 ILE A C 4
ATOM 3398 O O . ILE A 1 6 ? 1.873 -4.894 -11.872 1.00 0.00 6 ILE A O 4
ATOM 3414 N N . ARG A 1 7 ? -0.237 -5.669 -11.944 1.00 0.00 7 ARG A N 4
ATOM 3415 C CA . ARG A 1 7 ? -0.690 -4.682 -12.915 1.00 0.00 7 ARG A CA 4
ATOM 3416 C C . ARG A 1 7 ? -1.482 -3.569 -12.241 1.00 0.00 7 ARG A C 4
ATOM 3417 O O . ARG A 1 7 ? -2.291 -3.822 -11.348 1.00 0.00 7 ARG A O 4
ATOM 3438 N N . THR A 1 8 ? -1.244 -2.335 -12.673 1.00 0.00 8 THR A N 4
ATOM 3439 C CA . THR A 1 8 ? -1.911 -1.177 -12.090 1.00 0.00 8 THR A CA 4
ATOM 3440 C C . THR A 1 8 ? -3.364 -1.094 -12.541 1.00 0.00 8 THR A C 4
ATOM 3441 O O . THR A 1 8 ? -3.726 -0.235 -13.345 1.00 0.00 8 THR A O 4
ATOM 3452 N N . THR A 1 9 ? -4.193 -1.991 -12.017 1.00 0.00 9 THR A N 4
ATOM 3453 C CA . THR A 1 9 ? -5.613 -2.006 -12.348 1.00 0.00 9 THR A CA 4
ATOM 3454 C C . THR A 1 9 ? -6.425 -1.217 -11.330 1.00 0.00 9 THR A C 4
ATOM 3455 O O . THR A 1 9 ? -7.628 -1.017 -11.501 1.00 0.00 9 THR A O 4
ATOM 3466 N N . PHE A 1 10 ? -5.762 -0.772 -10.269 1.00 0.00 10 PHE A N 4
ATOM 3467 C CA . PHE A 1 10 ? -6.422 -0.005 -9.219 1.00 0.00 10 PHE A CA 4
ATOM 3468 C C . PHE A 1 10 ? -6.649 1.439 -9.650 1.00 0.00 10 PHE A C 4
ATOM 3469 O O . PHE A 1 10 ? -6.123 1.881 -10.672 1.00 0.00 10 PHE A O 4
ATOM 3486 N N . THR A 1 11 ? -7.434 2.169 -8.866 1.00 0.00 11 THR A N 4
ATOM 3487 C CA . THR A 1 11 ? -7.806 3.535 -9.213 1.00 0.00 11 THR A CA 4
ATOM 3488 C C . THR A 1 11 ? -7.310 4.523 -8.165 1.00 0.00 11 THR A C 4
ATOM 3489 O O . THR A 1 11 ? -6.608 4.147 -7.226 1.00 0.00 11 THR A O 4
ATOM 3500 N N . SER A 1 12 ? -7.679 5.789 -8.331 1.00 0.00 12 SER A N 4
ATOM 3501 C CA . SER A 1 12 ? -7.124 6.862 -7.516 1.00 0.00 12 SER A CA 4
ATOM 3502 C C . SER A 1 12 ? -7.710 6.847 -6.110 1.00 0.00 12 SER A C 4
ATOM 3503 O O . SER A 1 12 ? -7.052 7.242 -5.148 1.00 0.00 12 SER A O 4
ATOM 3511 N N . ALA A 1 13 ? -8.952 6.388 -5.998 1.00 0.00 13 ALA A N 4
ATOM 3512 C CA . ALA A 1 13 ? -9.595 6.228 -4.699 1.00 0.00 13 ALA A CA 4
ATOM 3513 C C . ALA A 1 13 ? -8.895 5.163 -3.866 1.00 0.00 13 ALA A C 4
ATOM 3514 O O . ALA A 1 13 ? -8.668 5.347 -2.669 1.00 0.00 13 ALA A O 4
ATOM 3521 N N . GLN A 1 14 ? -8.553 4.049 -4.504 1.00 0.00 14 GLN A N 4
ATOM 3522 C CA . GLN A 1 14 ? -7.821 2.978 -3.838 1.00 0.00 14 GLN A CA 4
ATOM 3523 C C . GLN A 1 14 ? -6.404 3.415 -3.488 1.00 0.00 14 GLN A C 4
ATOM 3524 O O . GLN A 1 14 ? -5.904 3.121 -2.403 1.00 0.00 14 GLN A O 4
ATOM 3538 N N . LEU A 1 15 ? -5.762 4.119 -4.415 1.00 0.00 15 LEU A N 4
ATOM 3539 C CA . LEU A 1 15 ? -4.428 4.658 -4.179 1.00 0.00 15 LEU A CA 4
ATOM 3540 C C . LEU A 1 15 ? -4.433 5.659 -3.030 1.00 0.00 15 LEU A C 4
ATOM 3541 O O . LEU A 1 15 ? -3.543 5.647 -2.179 1.00 0.00 15 LEU A O 4
ATOM 3557 N N . LYS A 1 16 ? -5.442 6.523 -3.009 1.00 0.00 16 LYS A N 4
ATOM 3558 C CA . LYS A 1 16 ? -5.582 7.511 -1.946 1.00 0.00 16 LYS A CA 4
ATOM 3559 C C . LYS A 1 16 ? -5.615 6.846 -0.576 1.00 0.00 16 LYS A C 4
ATOM 3560 O O . LYS A 1 16 ? -4.956 7.298 0.359 1.00 0.00 16 LYS A O 4
ATOM 3579 N N . GLU A 1 17 ? -6.387 5.770 -0.465 1.00 0.00 17 GLU A N 4
ATOM 3580 C CA . GLU A 1 17 ? -6.514 5.046 0.794 1.00 0.00 17 GLU A CA 4
ATOM 3581 C C . GLU A 1 17 ? -5.204 4.365 1.172 1.00 0.00 17 GLU A C 4
ATOM 3582 O O . GLU A 1 17 ? -4.835 4.319 2.345 1.00 0.00 17 GLU A O 4
ATOM 3594 N N . LEU A 1 18 ? -4.507 3.837 0.172 1.00 0.00 18 LEU A N 4
ATOM 3595 C CA . LEU A 1 18 ? -3.188 3.255 0.383 1.00 0.00 18 LEU A CA 4
ATOM 3596 C C . LEU A 1 18 ? -2.208 4.288 0.923 1.00 0.00 18 LEU A C 4
ATOM 3597 O O . LEU A 1 18 ? -1.420 4.000 1.823 1.00 0.00 18 LEU A O 4
ATOM 3613 N N . GLU A 1 19 ? -2.262 5.494 0.367 1.00 0.00 19 GLU A N 4
ATOM 3614 C CA . GLU A 1 19 ? -1.374 6.571 0.786 1.00 0.00 19 GLU A CA 4
ATOM 3615 C C . GLU A 1 19 ? -1.735 7.074 2.178 1.00 0.00 19 GLU A C 4
ATOM 3616 O O . GLU A 1 19 ? -0.858 7.354 2.994 1.00 0.00 19 GLU A O 4
ATOM 3628 N N . ARG A 1 20 ? -3.033 7.186 2.442 1.00 0.00 20 ARG A N 4
ATOM 3629 C CA . ARG A 1 20 ? -3.514 7.623 3.747 1.00 0.00 20 ARG A CA 4
ATOM 3630 C C . ARG A 1 20 ? -3.013 6.706 4.856 1.00 0.00 20 ARG A C 4
ATOM 3631 O O . ARG A 1 20 ? -2.507 7.171 5.877 1.00 0.00 20 ARG A O 4
ATOM 3652 N N . VAL A 1 21 ? -3.156 5.402 4.647 1.00 0.00 21 VAL A N 4
ATOM 3653 C CA . VAL A 1 21 ? -2.705 4.417 5.622 1.00 0.00 21 VAL A CA 4
ATOM 3654 C C . VAL A 1 21 ? -1.190 4.457 5.786 1.00 0.00 21 VAL A C 4
ATOM 3655 O O . VAL A 1 21 ? -0.672 4.323 6.894 1.00 0.00 21 VAL A O 4
ATOM 3668 N N . PHE A 1 22 ? -0.485 4.642 4.675 1.00 0.00 22 PHE A N 4
ATOM 3669 C CA . PHE A 1 22 ? 0.966 4.771 4.702 1.00 0.00 22 PHE A CA 4
ATOM 3670 C C . PHE A 1 22 ? 1.401 5.923 5.600 1.00 0.00 22 PHE A C 4
ATOM 3671 O O . PHE A 1 22 ? 2.356 5.800 6.366 1.00 0.00 22 PHE A O 4
ATOM 3688 N N . ALA A 1 23 ? 0.693 7.043 5.500 1.00 0.00 23 ALA A N 4
ATOM 3689 C CA . ALA A 1 23 ? 0.956 8.194 6.356 1.00 0.00 23 ALA A CA 4
ATOM 3690 C C . ALA A 1 23 ? 0.796 7.834 7.827 1.00 0.00 23 ALA A C 4
ATOM 3691 O O . ALA A 1 23 ? 1.557 8.298 8.676 1.00 0.00 23 ALA A O 4
ATOM 3698 N N . GLU A 1 24 ? -0.200 7.005 8.123 1.00 0.00 24 GLU A N 4
ATOM 3699 C CA . GLU A 1 24 ? -0.412 6.518 9.481 1.00 0.00 24 GLU A CA 4
ATOM 3700 C C . GLU A 1 24 ? 0.690 5.553 9.899 1.00 0.00 24 GLU A C 4
ATOM 3701 O O . GLU A 1 24 ? 1.182 5.607 11.026 1.00 0.00 24 GLU A O 4
ATOM 3713 N N . THR A 1 25 ? 1.073 4.669 8.984 1.00 0.00 25 THR A N 4
ATOM 3714 C CA . THR A 1 25 ? 2.158 3.728 9.235 1.00 0.00 25 THR A CA 4
ATOM 3715 C C . THR A 1 25 ? 2.682 3.131 7.935 1.00 0.00 25 THR A C 4
ATOM 3716 O O . THR A 1 25 ? 1.910 2.831 7.023 1.00 0.00 25 THR A O 4
ATOM 3727 N N . HIS A 1 26 ? 3.996 2.962 7.855 1.00 0.00 26 HIS A N 4
ATOM 3728 C CA . HIS A 1 26 ? 4.641 2.537 6.618 1.00 0.00 26 HIS A CA 4
ATOM 3729 C C . HIS A 1 26 ? 4.132 1.173 6.172 1.00 0.00 26 HIS A C 4
ATOM 3730 O O . HIS A 1 26 ? 4.037 0.894 4.977 1.00 0.00 26 HIS A O 4
ATOM 3744 N N . TYR A 1 27 ? 3.805 0.323 7.141 1.00 0.00 27 TYR A N 4
ATOM 3745 C CA . TYR A 1 27 ? 3.212 -0.977 6.853 1.00 0.00 27 TYR A CA 4
ATOM 3746 C C . TYR A 1 27 ? 2.200 -1.371 7.920 1.00 0.00 27 TYR A C 4
ATOM 3747 O O . TYR A 1 27 ? 2.534 -1.463 9.102 1.00 0.00 27 TYR A O 4
ATOM 3765 N N . PRO A 1 28 ? 0.962 -1.602 7.498 1.00 0.00 28 PRO A N 4
ATOM 3766 C CA . PRO A 1 28 ? -0.100 -1.993 8.417 1.00 0.00 28 PRO A CA 4
ATOM 3767 C C . PRO A 1 28 ? 0.054 -3.445 8.852 1.00 0.00 28 PRO A C 4
ATOM 3768 O O . PRO A 1 28 ? 0.718 -4.236 8.182 1.00 0.00 28 PRO A O 4
ATOM 3779 N N . ASP A 1 29 ? -0.562 -3.788 9.978 1.00 0.00 29 ASP A N 4
ATOM 3780 C CA . ASP A 1 29 ? -0.526 -5.155 10.485 1.00 0.00 29 ASP A CA 4
ATOM 3781 C C . ASP A 1 29 ? -1.576 -6.023 9.802 1.00 0.00 29 ASP A C 4
ATOM 3782 O O . ASP A 1 29 ? -2.252 -5.581 8.873 1.00 0.00 29 ASP A O 4
ATOM 3791 N N . ILE A 1 30 ? -1.706 -7.261 10.267 1.00 0.00 30 ILE A N 4
ATOM 3792 C CA . ILE A 1 30 ? -2.559 -8.242 9.606 1.00 0.00 30 ILE A CA 4
ATOM 3793 C C . ILE A 1 30 ? -4.003 -7.762 9.544 1.00 0.00 30 ILE A C 4
ATOM 3794 O O . ILE A 1 30 ? -4.631 -7.789 8.485 1.00 0.00 30 ILE A O 4
ATOM 3810 N N . TYR A 1 31 ? -4.526 -7.323 10.684 1.00 0.00 31 TYR A N 4
ATOM 3811 C CA . TYR A 1 31 ? -5.905 -6.856 10.765 1.00 0.00 31 TYR A CA 4
ATOM 3812 C C . TYR A 1 31 ? -6.118 -5.616 9.906 1.00 0.00 31 TYR A C 4
ATOM 3813 O O . TYR A 1 31 ? -7.063 -5.547 9.122 1.00 0.00 31 TYR A O 4
ATOM 3831 N N . THR A 1 32 ? -5.232 -4.637 10.059 1.00 0.00 32 THR A N 4
ATOM 3832 C CA . THR A 1 32 ? -5.374 -3.361 9.369 1.00 0.00 32 THR A CA 4
ATOM 3833 C C . THR A 1 32 ? -5.253 -3.534 7.860 1.00 0.00 32 THR A C 4
ATOM 3834 O O . THR A 1 32 ? -6.032 -2.963 7.096 1.00 0.00 32 THR A O 4
ATOM 3845 N N . ARG A 1 33 ? -4.274 -4.325 7.438 1.00 0.00 33 ARG A N 4
ATOM 3846 C CA . ARG A 1 33 ? -4.060 -4.589 6.019 1.00 0.00 33 ARG A CA 4
ATOM 3847 C C . ARG A 1 33 ? -5.266 -5.283 5.400 1.00 0.00 33 ARG A C 4
ATOM 3848 O O . ARG A 1 33 ? -5.728 -4.903 4.324 1.00 0.00 33 ARG A O 4
ATOM 3869 N N . GLU A 1 34 ? -5.771 -6.304 6.085 1.00 0.00 34 GLU A N 4
ATOM 3870 C CA . GLU A 1 34 ? -6.964 -7.011 5.637 1.00 0.00 34 GLU A CA 4
ATOM 3871 C C . GLU A 1 34 ? -8.159 -6.071 5.544 1.00 0.00 34 GLU A C 4
ATOM 3872 O O . GLU A 1 34 ? -8.846 -6.025 4.524 1.00 0.00 34 GLU A O 4
ATOM 3884 N N . GLU A 1 35 ? -8.401 -5.322 6.615 1.00 0.00 35 GLU A N 4
ATOM 3885 C CA . GLU A 1 35 ? -9.488 -4.349 6.639 1.00 0.00 35 GLU A CA 4
ATOM 3886 C C . GLU A 1 35 ? -9.401 -3.398 5.453 1.00 0.00 35 GLU A C 4
ATOM 3887 O O . GLU A 1 35 ? -10.378 -3.204 4.728 1.00 0.00 35 GLU A O 4
ATOM 3899 N N . LEU A 1 36 ? -8.227 -2.807 5.259 1.00 0.00 36 LEU A N 4
ATOM 3900 C CA . LEU A 1 36 ? -8.004 -1.894 4.143 1.00 0.00 36 LEU A CA 4
ATOM 3901 C C . LEU A 1 36 ? -8.346 -2.556 2.814 1.00 0.00 36 LEU A C 4
ATOM 3902 O O . LEU A 1 36 ? -9.158 -2.042 2.046 1.00 0.00 36 LEU A O 4
ATOM 3918 N N . ALA A 1 37 ? -7.722 -3.699 2.550 1.00 0.00 37 ALA A N 4
ATOM 3919 C CA . ALA A 1 37 ? -7.863 -4.369 1.263 1.00 0.00 37 ALA A CA 4
ATOM 3920 C C . ALA A 1 37 ? -9.325 -4.664 0.953 1.00 0.00 37 ALA A C 4
ATOM 3921 O O . ALA A 1 37 ? -9.767 -4.529 -0.188 1.00 0.00 37 ALA A O 4
ATOM 3928 N N . LEU A 1 38 ? -10.070 -5.070 1.975 1.00 0.00 38 LEU A N 4
ATOM 3929 C CA . LEU A 1 38 ? -11.476 -5.419 1.806 1.00 0.00 38 LEU A CA 4
ATOM 3930 C C . LEU A 1 38 ? -12.318 -4.186 1.509 1.00 0.00 38 LEU A C 4
ATOM 3931 O O . LEU A 1 38 ? -13.272 -4.247 0.732 1.00 0.00 38 LEU A O 4
ATOM 3947 N N . LYS A 1 39 ? -11.961 -3.067 2.130 1.00 0.00 39 LYS A N 4
ATOM 3948 C CA . LYS A 1 39 ? -12.738 -1.839 2.005 1.00 0.00 39 LYS A CA 4
ATOM 3949 C C . LYS A 1 39 ? -12.477 -1.156 0.669 1.00 0.00 39 LYS A C 4
ATOM 3950 O O . LYS A 1 39 ? -13.382 -0.575 0.071 1.00 0.00 39 LYS A O 4
ATOM 3969 N N . ILE A 1 40 ? -11.234 -1.229 0.205 1.00 0.00 40 ILE A N 4
ATOM 3970 C CA . ILE A 1 40 ? -10.847 -0.602 -1.053 1.00 0.00 40 ILE A CA 4
ATOM 3971 C C . ILE A 1 40 ? -11.029 -1.559 -2.224 1.00 0.00 40 ILE A C 4
ATOM 3972 O O . ILE A 1 40 ? -11.025 -1.143 -3.383 1.00 0.00 40 ILE A O 4
ATOM 3988 N N . ASP A 1 41 ? -11.186 -2.841 -1.915 1.00 0.00 41 ASP A N 4
ATOM 3989 C CA . ASP A 1 41 ? -11.439 -3.850 -2.937 1.00 0.00 41 ASP A CA 4
ATOM 3990 C C . ASP A 1 41 ? -10.206 -4.077 -3.803 1.00 0.00 41 ASP A C 4
ATOM 3991 O O . ASP A 1 41 ? -10.276 -4.003 -5.030 1.00 0.00 41 ASP A O 4
ATOM 4000 N N . LEU A 1 42 ? -9.079 -4.355 -3.157 1.00 0.00 42 LEU A N 4
ATOM 4001 C CA . LEU A 1 42 ? -7.829 -4.596 -3.869 1.00 0.00 42 LEU A CA 4
ATOM 4002 C C . LEU A 1 42 ? -7.097 -5.806 -3.301 1.00 0.00 42 LEU A C 4
ATOM 4003 O O . LEU A 1 42 ? -7.020 -5.983 -2.085 1.00 0.00 42 LEU A O 4
ATOM 4019 N N . THR A 1 43 ? -6.560 -6.636 -4.189 1.00 0.00 43 THR A N 4
ATOM 4020 C CA . THR A 1 43 ? -5.885 -7.861 -3.781 1.00 0.00 43 THR A CA 4
ATOM 4021 C C . THR A 1 43 ? -4.887 -7.594 -2.662 1.00 0.00 43 THR A C 4
ATOM 4022 O O . THR A 1 43 ? -4.013 -6.735 -2.788 1.00 0.00 43 THR A O 4
ATOM 4033 N N . GLU A 1 44 ? -5.021 -8.333 -1.567 1.00 0.00 44 GLU A N 4
ATOM 4034 C CA . GLU A 1 44 ? -4.177 -8.129 -0.396 1.00 0.00 44 GLU A CA 4
ATOM 4035 C C . GLU A 1 44 ? -2.701 -8.189 -0.765 1.00 0.00 44 GLU A C 4
ATOM 4036 O O . GLU A 1 44 ? -1.898 -7.389 -0.285 1.00 0.00 44 GLU A O 4
ATOM 4048 N N . ALA A 1 45 ? -2.347 -9.143 -1.620 1.00 0.00 45 ALA A N 4
ATOM 4049 C CA . ALA A 1 45 ? -0.969 -9.297 -2.069 1.00 0.00 45 ALA A CA 4
ATOM 4050 C C . ALA A 1 45 ? -0.443 -8.009 -2.689 1.00 0.00 45 ALA A C 4
ATOM 4051 O O . ALA A 1 45 ? 0.694 -7.607 -2.439 1.00 0.00 45 ALA A O 4
ATOM 4058 N N . ARG A 1 46 ? -1.276 -7.365 -3.499 1.00 0.00 46 ARG A N 4
ATOM 4059 C CA . ARG A 1 46 ? -0.913 -6.099 -4.123 1.00 0.00 46 ARG A CA 4
ATOM 4060 C C . ARG A 1 46 ? -0.776 -4.993 -3.084 1.00 0.00 46 ARG A C 4
ATOM 4061 O O . ARG A 1 46 ? 0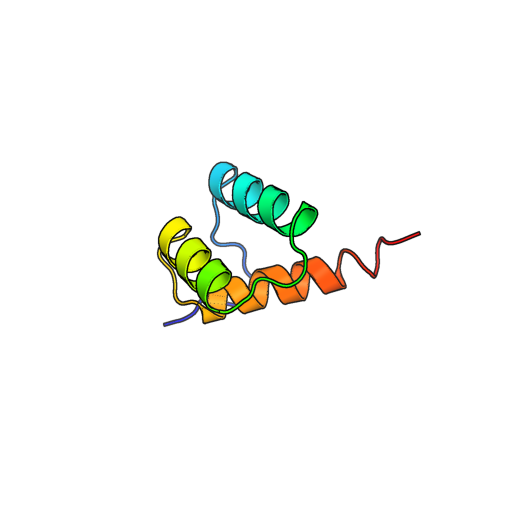.118 -4.151 -3.174 1.00 0.00 46 ARG A O 4
ATOM 4082 N N . VAL A 1 47 ? -1.667 -4.999 -2.098 1.00 0.00 47 VAL A N 4
ATOM 4083 C CA . VAL A 1 47 ? -1.617 -4.026 -1.014 1.00 0.00 47 VAL A CA 4
ATOM 4084 C C . VAL A 1 47 ? -0.322 -4.150 -0.222 1.00 0.00 47 VAL A C 4
ATOM 4085 O O . VAL A 1 47 ? 0.351 -3.154 0.045 1.00 0.00 47 VAL A O 4
ATOM 4098 N N . GLN A 1 48 ? 0.022 -5.377 0.152 1.00 0.00 48 GLN A N 4
ATOM 4099 C CA . GLN A 1 48 ? 1.240 -5.634 0.911 1.00 0.00 48 GLN A CA 4
ATOM 4100 C C . GLN A 1 48 ? 2.470 -5.133 0.166 1.00 0.00 48 GLN A C 4
ATOM 4101 O O . GLN A 1 48 ? 3.289 -4.400 0.721 1.00 0.00 48 GLN A O 4
ATOM 4115 N N . VAL A 1 49 ? 2.595 -5.533 -1.095 1.00 0.00 49 VAL A N 4
ATOM 4116 C CA . VAL A 1 49 ? 3.748 -5.159 -1.907 1.00 0.00 49 VAL A CA 4
ATOM 4117 C C . VAL A 1 49 ? 3.817 -3.651 -2.105 1.00 0.00 49 VAL A C 4
ATOM 4118 O O . VAL A 1 49 ? 4.898 -3.062 -2.087 1.00 0.00 49 VAL A O 4
ATOM 4131 N N . TRP A 1 50 ? 2.657 -3.030 -2.292 1.00 0.00 50 TRP A N 4
ATOM 4132 C CA . TRP A 1 50 ? 2.584 -1.587 -2.483 1.00 0.00 50 TRP A CA 4
ATOM 4133 C C . TRP A 1 50 ? 3.227 -0.843 -1.319 1.00 0.00 50 TRP A C 4
ATOM 4134 O O . TRP A 1 50 ? 3.982 0.108 -1.519 1.00 0.00 50 TRP A O 4
ATOM 4155 N N . PHE A 1 51 ? 2.923 -1.283 -0.102 1.00 0.00 51 PHE A N 4
ATOM 4156 C CA . PHE A 1 51 ? 3.466 -0.656 1.096 1.00 0.00 51 PHE A CA 4
ATOM 4157 C C . PHE A 1 51 ? 4.967 -0.887 1.208 1.00 0.00 51 PHE A C 4
ATOM 4158 O O . PHE A 1 51 ? 5.706 -0.022 1.678 1.00 0.00 51 PHE A O 4
ATOM 4175 N N . GLN A 1 52 ? 5.414 -2.061 0.772 1.00 0.00 52 GLN A N 4
ATOM 4176 C CA . GLN A 1 52 ? 6.836 -2.383 0.760 1.00 0.00 52 GLN A CA 4
ATOM 4177 C C . GLN A 1 52 ? 7.598 -1.480 -0.201 1.00 0.00 52 GLN A C 4
ATOM 4178 O O . GLN A 1 52 ? 8.659 -0.955 0.134 1.00 0.00 52 GLN A O 4
ATOM 4192 N N . ASN A 1 53 ? 7.049 -1.301 -1.399 1.00 0.00 53 ASN A N 4
ATOM 4193 C CA . ASN A 1 53 ? 7.669 -0.451 -2.407 1.00 0.00 53 ASN A CA 4
ATOM 4194 C C . ASN A 1 53 ? 7.556 1.021 -2.032 1.00 0.00 53 ASN A C 4
ATOM 4195 O O . ASN A 1 53 ? 8.488 1.798 -2.238 1.00 0.00 53 ASN A O 4
ATOM 4206 N N . ARG A 1 54 ? 6.408 1.399 -1.480 1.00 0.00 54 ARG A N 4
ATOM 4207 C CA . ARG A 1 54 ? 6.173 2.777 -1.068 1.00 0.00 54 ARG A CA 4
ATOM 4208 C C . ARG A 1 54 ? 7.129 3.190 0.044 1.00 0.00 54 ARG A C 4
ATOM 4209 O O . ARG A 1 54 ? 7.658 4.302 0.040 1.00 0.00 54 ARG A O 4
ATOM 4230 N N . ARG A 1 55 ? 7.348 2.289 0.995 1.00 0.00 55 ARG A N 4
ATOM 4231 C CA . ARG A 1 55 ? 8.296 2.529 2.076 1.00 0.00 55 ARG A CA 4
ATOM 4232 C C . ARG A 1 55 ? 9.713 2.690 1.540 1.00 0.00 55 ARG A C 4
ATOM 4233 O O . ARG A 1 55 ? 10.463 3.555 1.991 1.00 0.00 55 ARG A O 4
ATOM 4254 N N . ALA A 1 56 ? 10.075 1.851 0.575 1.00 0.00 56 ALA A N 4
ATOM 4255 C CA . ALA A 1 56 ? 11.373 1.949 -0.079 1.00 0.00 56 ALA A CA 4
ATOM 4256 C C . ALA A 1 56 ? 11.542 3.295 -0.771 1.00 0.00 56 ALA A C 4
ATOM 4257 O O . ALA A 1 56 ? 12.596 3.923 -0.678 1.00 0.00 56 ALA A O 4
ATOM 4264 N N . LYS A 1 57 ? 10.497 3.732 -1.465 1.00 0.00 57 LYS A N 4
ATOM 4265 C CA . LYS A 1 57 ? 10.511 5.027 -2.134 1.00 0.00 57 LYS A CA 4
ATOM 4266 C C . LYS A 1 57 ? 10.637 6.166 -1.130 1.00 0.00 57 LYS A C 4
ATOM 4267 O O . LYS A 1 57 ? 11.355 7.137 -1.365 1.00 0.00 57 LYS A O 4
ATOM 4286 N N . PHE A 1 58 ? 9.934 6.039 -0.009 1.00 0.00 58 PHE A N 4
ATOM 4287 C CA . PHE A 1 58 ? 10.040 7.008 1.075 1.00 0.00 58 PHE A CA 4
ATOM 4288 C C . PHE A 1 58 ? 11.480 7.141 1.557 1.00 0.00 58 PHE A C 4
ATOM 4289 O O . PHE A 1 58 ? 11.995 8.249 1.707 1.00 0.00 58 PHE A O 4
ATOM 4306 N N . ARG A 1 59 ? 12.125 6.005 1.797 1.00 0.00 59 ARG A N 4
ATOM 4307 C CA . ARG A 1 59 ? 13.513 5.991 2.245 1.00 0.00 59 ARG A CA 4
ATOM 4308 C C . ARG A 1 59 ? 14.430 6.638 1.215 1.00 0.00 59 ARG A C 4
ATOM 4309 O O . ARG A 1 59 ? 15.312 7.423 1.561 1.00 0.00 59 ARG A O 4
ATOM 4330 N N . LYS A 1 60 ? 14.216 6.303 -0.053 1.00 0.00 60 LYS A N 4
ATOM 4331 C CA . LYS A 1 60 ? 15.017 6.857 -1.138 1.00 0.00 60 LYS A CA 4
ATOM 4332 C C . LYS A 1 60 ? 14.857 8.369 -1.225 1.00 0.00 60 LYS A C 4
ATOM 4333 O O . LYS A 1 60 ? 15.795 9.083 -1.581 1.00 0.00 60 LYS A O 4
ATOM 4352 N N . GLN A 1 61 ? 13.664 8.852 -0.898 1.00 0.00 61 GLN A N 4
ATOM 4353 C CA . GLN A 1 61 ? 13.367 10.278 -0.977 1.00 0.00 61 GLN A CA 4
ATOM 4354 C C . GLN A 1 61 ? 13.233 10.891 0.411 1.00 0.00 61 GLN A C 4
ATOM 4355 O O . GLN A 1 61 ? 12.646 11.961 0.574 1.00 0.00 61 GLN A O 4
ATOM 4369 N N . GLU A 1 62 ? 13.780 10.206 1.410 1.00 0.00 62 GLU A N 4
ATOM 4370 C CA . GLU A 1 62 ? 13.701 10.670 2.790 1.00 0.00 62 GLU A CA 4
ATOM 4371 C C . GLU A 1 62 ? 14.616 11.865 3.023 1.00 0.00 62 GLU A C 4
ATOM 4372 O O . GLU A 1 62 ? 15.779 11.857 2.617 1.00 0.00 62 GLU A O 4
ATOM 4384 N N . ARG A 1 63 ? 14.086 12.892 3.678 1.00 0.00 63 ARG A N 4
ATOM 4385 C CA . ARG A 1 63 ? 14.853 14.098 3.962 1.00 0.00 63 ARG A CA 4
ATOM 4386 C C . ARG A 1 63 ? 14.143 14.973 4.987 1.00 0.00 63 ARG A C 4
ATOM 4387 O O . ARG A 1 63 ? 14.585 15.002 6.124 1.00 0.00 63 ARG A O 4
ATOM 4409 N N . ALA A 1 1 ? 9.388 3.746 -12.174 1.00 0.00 1 ALA A N 5
ATOM 4410 C CA . ALA A 1 1 ? 8.041 4.304 -12.198 1.00 0.00 1 ALA A CA 5
ATOM 4411 C C . ALA A 1 1 ? 7.559 4.641 -10.793 1.00 0.00 1 ALA A C 5
ATOM 4412 O O . ALA A 1 1 ? 7.978 4.019 -9.816 1.00 0.00 1 ALA A O 5
ATOM 4421 N N . SER A 1 2 ? 6.678 5.631 -10.697 1.00 0.00 2 SER A N 5
ATOM 4422 C CA . SER A 1 2 ? 6.109 6.028 -9.414 1.00 0.00 2 SER A CA 5
ATOM 4423 C C . SER A 1 2 ? 4.958 5.113 -9.015 1.00 0.00 2 SER A C 5
ATOM 4424 O O . SER A 1 2 ? 4.576 4.216 -9.767 1.00 0.00 2 SER A O 5
ATOM 4432 N N . GLN A 1 3 ? 4.410 5.344 -7.828 1.00 0.00 3 GLN A N 5
ATOM 4433 C CA . GLN A 1 3 ? 3.267 4.577 -7.348 1.00 0.00 3 GLN A CA 5
ATOM 4434 C C . GLN A 1 3 ? 1.972 5.365 -7.499 1.00 0.00 3 GLN A C 5
ATOM 4435 O O . GLN A 1 3 ? 0.973 5.070 -6.843 1.00 0.00 3 GLN A O 5
ATOM 4449 N N . ARG A 1 4 ? 1.994 6.369 -8.369 1.00 0.00 4 ARG A N 5
ATOM 4450 C CA . ARG A 1 4 ? 0.816 7.189 -8.625 1.00 0.00 4 ARG A CA 5
ATOM 4451 C C . ARG A 1 4 ? -0.169 6.468 -9.536 1.00 0.00 4 ARG A C 5
ATOM 4452 O O . ARG A 1 4 ? 0.161 5.447 -10.138 1.00 0.00 4 ARG A O 5
ATOM 4473 N N . ARG A 1 5 ? -1.380 7.006 -9.633 1.00 0.00 5 ARG A N 5
ATOM 4474 C CA . ARG A 1 5 ? -2.453 6.351 -10.371 1.00 0.00 5 ARG A CA 5
ATOM 4475 C C . ARG A 1 5 ? -2.016 6.006 -11.789 1.00 0.00 5 ARG A C 5
ATOM 4476 O O . ARG A 1 5 ? -2.333 4.933 -12.303 1.00 0.00 5 ARG A O 5
ATOM 4497 N N . ILE A 1 6 ? -1.287 6.921 -12.417 1.00 0.00 6 ILE A N 5
ATOM 4498 C CA . ILE A 1 6 ? -0.925 6.782 -13.822 1.00 0.00 6 ILE A CA 5
ATOM 4499 C C . ILE A 1 6 ? 0.211 5.785 -14.003 1.00 0.00 6 ILE A C 5
ATOM 4500 O O . ILE A 1 6 ? 0.661 5.538 -15.122 1.00 0.00 6 ILE A O 5
ATOM 4516 N N . ARG A 1 7 ? 0.673 5.214 -12.896 1.00 0.00 7 ARG A N 5
ATOM 4517 C CA . ARG A 1 7 ? 1.711 4.192 -12.937 1.00 0.00 7 ARG A CA 5
ATOM 4518 C C . ARG A 1 7 ? 1.339 2.994 -12.072 1.00 0.00 7 ARG A C 5
ATOM 4519 O O . ARG A 1 7 ? 2.210 2.297 -11.551 1.00 0.00 7 ARG A O 5
ATOM 4540 N N . THR A 1 8 ? 0.040 2.760 -11.921 1.00 0.00 8 THR A N 5
ATOM 4541 C CA . THR A 1 8 ? -0.450 1.604 -11.180 1.00 0.00 8 THR A CA 5
ATOM 4542 C C . THR A 1 8 ? -1.830 1.181 -11.665 1.00 0.00 8 THR A C 5
ATOM 4543 O O . THR A 1 8 ? -2.307 1.653 -12.697 1.00 0.00 8 THR A O 5
ATOM 4554 N N . THR A 1 9 ? -2.469 0.291 -10.913 1.00 0.00 9 THR A N 5
ATOM 4555 C CA . THR A 1 9 ? -3.826 -0.142 -11.226 1.00 0.00 9 THR A CA 5
ATOM 4556 C C . THR A 1 9 ? -4.815 0.347 -10.176 1.00 0.00 9 THR A C 5
ATOM 4557 O O . THR A 1 9 ? -6.029 0.239 -10.356 1.00 0.00 9 THR A O 5
ATOM 4568 N N . PHE A 1 10 ? -4.292 0.885 -9.081 1.00 0.00 10 PHE A N 5
ATOM 4569 C CA . PHE A 1 10 ? -5.127 1.474 -8.041 1.00 0.00 10 PHE A CA 5
ATOM 4570 C C . PHE A 1 10 ? -5.819 2.737 -8.540 1.00 0.00 10 PHE A C 5
ATOM 4571 O O . PHE A 1 10 ? -5.255 3.495 -9.328 1.00 0.00 10 PHE A O 5
ATOM 4588 N N . THR A 1 11 ? -7.044 2.955 -8.076 1.00 0.00 11 THR A N 5
ATOM 4589 C CA . THR A 1 11 ? -7.767 4.186 -8.373 1.00 0.00 11 THR A CA 5
ATOM 4590 C C . THR A 1 11 ? -7.397 5.292 -7.393 1.00 0.00 11 THR A C 5
ATOM 4591 O O . THR A 1 11 ? -6.714 5.049 -6.398 1.00 0.00 11 THR A O 5
ATOM 4602 N N . SER A 1 12 ? -7.851 6.507 -7.681 1.00 0.00 12 SER A N 5
ATOM 4603 C CA . SER A 1 12 ? -7.557 7.655 -6.832 1.00 0.00 12 SER A CA 5
ATOM 4604 C C . SER A 1 12 ? -8.171 7.487 -5.447 1.00 0.00 12 SER A C 5
ATOM 4605 O O . SER A 1 12 ? -7.626 7.969 -4.454 1.00 0.00 12 SER A O 5
ATOM 4613 N N . ALA A 1 13 ? -9.306 6.799 -5.388 1.00 0.00 13 ALA A N 5
ATOM 4614 C CA . ALA A 1 13 ? -9.956 6.502 -4.116 1.00 0.00 13 ALA A CA 5
ATOM 4615 C C . ALA A 1 13 ? -9.190 5.438 -3.341 1.00 0.00 13 ALA A C 5
ATOM 4616 O O . ALA A 1 13 ? -9.011 5.549 -2.128 1.00 0.00 13 ALA A O 5
ATOM 4623 N N . GLN A 1 14 ? -8.739 4.407 -4.048 1.00 0.00 14 GLN A N 5
ATOM 4624 C CA . GLN A 1 14 ? -7.950 3.345 -3.436 1.00 0.00 14 GLN A CA 5
ATOM 4625 C C . GLN A 1 14 ? -6.601 3.866 -2.957 1.00 0.00 14 GLN A C 5
ATOM 4626 O O . GLN A 1 14 ? -6.136 3.509 -1.876 1.00 0.00 14 GLN A O 5
ATOM 4640 N N . LEU A 1 15 ? -5.978 4.713 -3.770 1.00 0.00 15 LEU A N 5
ATOM 4641 C CA . LEU A 1 15 ? -4.699 5.317 -3.412 1.00 0.00 15 LEU A CA 5
ATOM 4642 C C . LEU A 1 15 ? -4.852 6.276 -2.239 1.00 0.00 15 LEU A C 5
ATOM 4643 O O . LEU A 1 15 ? -3.964 6.383 -1.393 1.00 0.00 15 LEU A O 5
ATOM 4659 N N . LYS A 1 16 ? -5.983 6.971 -2.193 1.00 0.00 16 LYS A N 5
ATOM 4660 C CA . LYS A 1 16 ? -6.283 7.874 -1.088 1.00 0.00 16 LYS A CA 5
ATOM 4661 C C . LYS A 1 16 ? -6.179 7.158 0.252 1.00 0.00 16 LYS A C 5
ATOM 4662 O O . LYS A 1 16 ? -5.535 7.648 1.180 1.00 0.00 16 LYS A O 5
ATOM 4681 N N . GLU A 1 17 ? -6.815 5.996 0.347 1.00 0.00 17 GLU A N 5
ATOM 4682 C CA . GLU A 1 17 ? -6.794 5.209 1.574 1.00 0.00 17 GLU A CA 5
ATOM 4683 C C . GLU A 1 17 ? -5.412 4.620 1.827 1.00 0.00 17 GLU A C 5
ATOM 4684 O O . GLU A 1 17 ? -4.953 4.557 2.968 1.00 0.00 17 GLU A O 5
ATOM 4696 N N . LEU A 1 18 ? -4.753 4.190 0.757 1.00 0.00 18 LEU A N 5
ATOM 4697 C CA . LEU A 1 18 ? -3.397 3.664 0.853 1.00 0.00 18 LEU A CA 5
ATOM 4698 C C . LEU A 1 18 ? -2.430 4.722 1.370 1.00 0.00 18 LEU A C 5
ATOM 4699 O O . LEU A 1 18 ? -1.538 4.426 2.164 1.00 0.00 18 LEU A O 5
ATOM 4715 N N . GLU A 1 19 ? -2.613 5.956 0.914 1.00 0.00 19 GLU A N 5
ATOM 4716 C CA . GLU A 1 19 ? -1.758 7.061 1.328 1.00 0.00 19 GLU A CA 5
ATOM 4717 C C . GLU A 1 19 ? -1.976 7.407 2.795 1.00 0.00 19 GLU A C 5
ATOM 4718 O O . GLU A 1 19 ? -1.022 7.649 3.535 1.00 0.00 19 GLU A O 5
ATOM 4730 N N . ARG A 1 20 ? -3.238 7.428 3.212 1.00 0.00 20 ARG A N 5
ATOM 4731 C CA . ARG A 1 20 ? -3.580 7.672 4.608 1.00 0.00 20 ARG A CA 5
ATOM 4732 C C . ARG A 1 20 ? -2.914 6.655 5.525 1.00 0.00 20 ARG A C 5
ATOM 4733 O O . ARG A 1 20 ? -2.306 7.016 6.533 1.00 0.00 20 ARG A O 5
ATOM 4754 N N . VAL A 1 21 ? -3.032 5.380 5.171 1.00 0.00 21 VAL A N 5
ATOM 4755 C CA . VAL A 1 21 ? -2.439 4.306 5.960 1.00 0.00 21 VAL A CA 5
ATOM 4756 C C . VAL A 1 21 ? -0.919 4.407 5.970 1.00 0.00 21 VAL A C 5
ATOM 4757 O O . VAL A 1 21 ? -0.282 4.204 7.004 1.00 0.00 21 VAL A O 5
ATOM 4770 N N . PHE A 1 22 ? -0.343 4.720 4.815 1.00 0.00 22 PHE A N 5
ATOM 4771 C CA . PHE A 1 22 ? 1.102 4.871 4.694 1.00 0.00 22 PHE A CA 5
ATOM 4772 C C . PHE A 1 22 ? 1.621 5.956 5.629 1.00 0.00 22 PHE A C 5
ATOM 4773 O O . PHE A 1 22 ? 2.662 5.794 6.265 1.00 0.00 22 PHE A O 5
ATOM 4790 N N . ALA A 1 23 ? 0.890 7.063 5.706 1.00 0.00 23 ALA A N 5
ATOM 4791 C CA . ALA A 1 23 ? 1.230 8.142 6.626 1.00 0.00 23 ALA A CA 5
ATOM 4792 C C . ALA A 1 23 ? 1.231 7.655 8.070 1.00 0.00 23 ALA A C 5
ATOM 4793 O O . ALA A 1 23 ? 2.071 8.064 8.871 1.00 0.00 23 ALA A O 5
ATOM 4800 N N . GLU A 1 24 ? 0.287 6.779 8.395 1.00 0.00 24 GLU A N 5
ATOM 4801 C CA . GLU A 1 24 ? 0.207 6.199 9.729 1.00 0.00 24 GLU A CA 5
ATOM 4802 C C . GLU A 1 24 ? 1.334 5.200 9.963 1.00 0.00 24 GLU A C 5
ATOM 4803 O O . GLU A 1 24 ? 1.938 5.171 11.036 1.00 0.00 24 GLU A O 5
ATOM 4815 N N . THR A 1 25 ? 1.613 4.384 8.953 1.00 0.00 25 THR A N 5
ATOM 4816 C CA . THR A 1 25 ? 2.663 3.377 9.050 1.00 0.00 25 THR A CA 5
ATOM 4817 C C . THR A 1 25 ? 3.155 2.959 7.670 1.00 0.00 25 THR A C 5
ATOM 4818 O O . THR A 1 25 ? 2.371 2.857 6.725 1.00 0.00 25 THR A O 5
ATOM 4829 N N . HIS A 1 26 ? 4.457 2.719 7.558 1.00 0.00 26 HIS A N 5
ATOM 4830 C CA . HIS A 1 26 ? 5.047 2.262 6.307 1.00 0.00 26 HIS A CA 5
ATOM 4831 C C . HIS A 1 26 ? 4.567 0.861 5.950 1.00 0.00 26 HIS A C 5
ATOM 4832 O O . HIS A 1 26 ? 4.579 0.469 4.783 1.00 0.00 26 HIS A O 5
ATOM 4846 N N . TYR A 1 27 ? 4.146 0.110 6.962 1.00 0.00 27 TYR A N 5
ATOM 4847 C CA . TYR A 1 27 ? 3.587 -1.219 6.749 1.00 0.00 27 TYR A CA 5
ATOM 4848 C C . TYR A 1 27 ? 2.336 -1.433 7.592 1.00 0.00 27 TYR A C 5
ATOM 4849 O O . TYR A 1 27 ? 2.373 -1.308 8.816 1.00 0.00 27 TYR A O 5
ATOM 4867 N N . PRO A 1 28 ? 1.231 -1.756 6.931 1.00 0.00 28 PRO A N 5
ATOM 4868 C CA . PRO A 1 28 ? -0.046 -1.931 7.612 1.00 0.00 28 PRO A CA 5
ATOM 4869 C C . PRO A 1 28 ? -0.074 -3.230 8.407 1.00 0.00 28 PRO A C 5
ATOM 4870 O O . PRO A 1 28 ? 0.568 -4.212 8.031 1.00 0.00 28 PRO A O 5
ATOM 4881 N N . ASP A 1 29 ? -0.820 -3.231 9.505 1.00 0.00 29 ASP A N 5
ATOM 4882 C CA . ASP A 1 29 ? -0.939 -4.413 10.351 1.00 0.00 29 ASP A CA 5
ATOM 4883 C C . ASP A 1 29 ? -2.115 -5.281 9.922 1.00 0.00 29 ASP A C 5
ATOM 4884 O O . ASP A 1 29 ? -2.781 -4.994 8.928 1.00 0.00 29 ASP A O 5
ATOM 4893 N N . ILE A 1 30 ? -2.366 -6.344 10.679 1.00 0.00 30 ILE A N 5
ATOM 4894 C CA . ILE A 1 30 ? -3.365 -7.335 10.300 1.00 0.00 30 ILE A CA 5
ATOM 4895 C C . ILE A 1 30 ? -4.719 -6.685 10.049 1.00 0.00 30 ILE A C 5
ATOM 4896 O O . ILE A 1 30 ? -5.348 -6.916 9.017 1.00 0.00 30 ILE A O 5
ATOM 4912 N N . TYR A 1 31 ? -5.164 -5.871 11.000 1.00 0.00 31 TYR A N 5
ATOM 4913 C CA . TYR A 1 31 ? -6.458 -5.208 10.898 1.00 0.00 31 TYR A CA 5
ATOM 4914 C C . TYR A 1 31 ? -6.526 -4.317 9.665 1.00 0.00 31 TYR A C 5
ATOM 4915 O O . TYR A 1 31 ? -7.475 -4.394 8.883 1.00 0.00 31 TYR A O 5
ATOM 4933 N N . THR A 1 32 ? -5.514 -3.472 9.494 1.00 0.00 32 THR A N 5
ATOM 4934 C CA . THR A 1 32 ? -5.541 -2.444 8.462 1.00 0.00 32 THR A CA 5
ATOM 4935 C C . THR A 1 32 ? -5.376 -3.052 7.075 1.00 0.00 32 THR A C 5
ATOM 4936 O O . THR A 1 32 ? -5.880 -2.515 6.087 1.00 0.00 32 THR A O 5
ATOM 4947 N N . ARG A 1 33 ? -4.668 -4.174 7.006 1.00 0.00 33 ARG A N 5
ATOM 4948 C CA . ARG A 1 33 ? -4.508 -4.903 5.754 1.00 0.00 33 ARG A CA 5
ATOM 4949 C C . ARG A 1 33 ? -5.819 -5.544 5.319 1.00 0.00 33 ARG A C 5
ATOM 4950 O O . ARG A 1 33 ? -6.167 -5.531 4.138 1.00 0.00 33 ARG A O 5
ATOM 4971 N N . GLU A 1 34 ? -6.547 -6.104 6.280 1.00 0.00 34 GLU A N 5
ATOM 4972 C CA . GLU A 1 34 ? -7.879 -6.636 6.022 1.00 0.00 34 GLU A CA 5
ATOM 4973 C C . GLU A 1 34 ? -8.848 -5.529 5.628 1.00 0.00 34 GLU A C 5
ATOM 4974 O O . GLU A 1 34 ? -9.655 -5.693 4.714 1.00 0.00 34 GLU A O 5
ATOM 4986 N N . GLU A 1 35 ? -8.761 -4.400 6.323 1.00 0.00 35 GLU A N 5
ATOM 4987 C CA . GLU A 1 35 ? -9.562 -3.228 5.985 1.00 0.00 35 GLU A CA 5
ATOM 4988 C C . GLU A 1 35 ? -9.317 -2.790 4.547 1.00 0.00 35 GLU A C 5
ATOM 4989 O O . GLU A 1 35 ? -10.257 -2.621 3.770 1.00 0.00 35 GLU A O 5
ATOM 5001 N N . LEU A 1 36 ? -8.048 -2.606 4.198 1.00 0.00 36 LEU A N 5
ATOM 5002 C CA . LEU A 1 36 ? -7.679 -2.161 2.859 1.00 0.00 36 LEU A CA 5
ATOM 5003 C C . LEU A 1 36 ? -8.088 -3.183 1.807 1.00 0.00 36 LEU A C 5
ATOM 5004 O O . LEU A 1 36 ? -8.613 -2.825 0.752 1.00 0.00 36 LEU A O 5
ATOM 5020 N N . ALA A 1 37 ? -7.846 -4.456 2.099 1.00 0.00 37 ALA A N 5
ATOM 5021 C CA . ALA A 1 37 ? -8.147 -5.529 1.158 1.00 0.00 37 ALA A CA 5
ATOM 5022 C C . ALA A 1 37 ? -9.623 -5.536 0.786 1.00 0.00 37 ALA A C 5
ATOM 5023 O O . ALA A 1 37 ? -9.980 -5.741 -0.374 1.00 0.00 37 ALA A O 5
ATOM 5030 N N . LEU A 1 38 ? -10.480 -5.311 1.777 1.00 0.00 38 LEU A N 5
ATOM 5031 C CA . LEU A 1 38 ? -11.922 -5.341 1.564 1.00 0.00 38 LEU A CA 5
ATOM 5032 C C . LEU A 1 38 ? -12.402 -4.076 0.863 1.00 0.00 38 LEU A C 5
ATOM 5033 O O . LEU A 1 38 ? -13.207 -4.137 -0.066 1.00 0.00 38 LEU A O 5
ATOM 5049 N N . LYS A 1 39 ? -11.901 -2.930 1.312 1.00 0.00 39 LYS A N 5
ATOM 5050 C CA . LYS A 1 39 ? -12.318 -1.645 0.764 1.00 0.00 39 LYS A CA 5
ATOM 5051 C C . LYS A 1 39 ? -11.769 -1.441 -0.642 1.00 0.00 39 LYS A C 5
ATOM 5052 O O . LYS A 1 39 ? -12.456 -0.917 -1.518 1.00 0.00 39 LYS A O 5
ATOM 5071 N N . ILE A 1 40 ? -10.525 -1.861 -0.852 1.00 0.00 40 ILE A N 5
ATOM 5072 C CA . ILE A 1 40 ? -9.913 -1.812 -2.175 1.00 0.00 40 ILE A CA 5
ATOM 5073 C C . ILE A 1 40 ? -10.492 -2.884 -3.090 1.00 0.00 40 ILE A C 5
ATOM 5074 O O . ILE A 1 40 ? -10.676 -2.659 -4.285 1.00 0.00 40 ILE A O 5
ATOM 5090 N N . ASP A 1 41 ? -10.775 -4.050 -2.520 1.00 0.00 41 ASP A N 5
ATOM 5091 C CA . ASP A 1 41 ? -11.198 -5.204 -3.305 1.00 0.00 41 ASP A CA 5
ATOM 5092 C C . ASP A 1 41 ? -10.034 -5.788 -4.095 1.00 0.00 41 ASP A C 5
ATOM 5093 O O . ASP A 1 41 ? -10.115 -5.951 -5.312 1.00 0.00 41 ASP A O 5
ATOM 5102 N N . LEU A 1 42 ? -8.951 -6.104 -3.394 1.00 0.00 42 LEU A N 5
ATOM 5103 C CA . LEU A 1 42 ? -7.739 -6.600 -4.038 1.00 0.00 42 LEU A CA 5
ATOM 5104 C C . LEU A 1 42 ? -6.966 -7.531 -3.113 1.00 0.00 42 LEU A C 5
ATOM 5105 O O . LEU A 1 42 ? -6.969 -7.356 -1.894 1.00 0.00 42 LEU A O 5
ATOM 5121 N N . THR A 1 43 ? -6.303 -8.523 -3.699 1.00 0.00 43 THR A N 5
ATOM 5122 C CA . THR A 1 43 ? -5.515 -9.478 -2.931 1.00 0.00 43 THR A CA 5
ATOM 5123 C C . THR A 1 43 ? -4.643 -8.771 -1.902 1.00 0.00 43 THR A C 5
ATOM 5124 O O . THR A 1 43 ? -3.906 -7.842 -2.233 1.00 0.00 43 THR A O 5
ATOM 5135 N N . GLU A 1 44 ? -4.732 -9.215 -0.652 1.00 0.00 44 GLU A N 5
ATOM 5136 C CA . GLU A 1 44 ? -4.002 -8.581 0.439 1.00 0.00 44 GLU A CA 5
ATOM 5137 C C . GLU A 1 44 ? -2.524 -8.428 0.099 1.00 0.00 44 GLU A C 5
ATOM 5138 O O . GLU A 1 44 ? -1.925 -7.383 0.352 1.00 0.00 44 GLU A O 5
ATOM 5150 N N . ALA A 1 45 ? -1.943 -9.476 -0.476 1.00 0.00 45 ALA A N 5
ATOM 5151 C CA . ALA A 1 45 ? -0.530 -9.469 -0.831 1.00 0.00 45 ALA A CA 5
ATOM 5152 C C . ALA A 1 45 ? -0.206 -8.326 -1.784 1.00 0.00 45 ALA A C 5
ATOM 5153 O O . ALA A 1 45 ? 0.807 -7.643 -1.631 1.00 0.00 45 ALA A O 5
ATOM 5160 N N . ARG A 1 46 ? -1.073 -8.123 -2.771 1.00 0.00 46 ARG A N 5
ATOM 5161 C CA . ARG A 1 46 ? -0.857 -7.093 -3.780 1.00 0.00 46 ARG A CA 5
ATOM 5162 C C . ARG A 1 46 ? -0.911 -5.700 -3.167 1.00 0.00 46 ARG A C 5
ATOM 5163 O O . ARG A 1 46 ? -0.184 -4.799 -3.585 1.00 0.00 46 ARG A O 5
ATOM 5184 N N . VAL A 1 47 ? -1.774 -5.530 -2.172 1.00 0.00 47 VAL A N 5
ATOM 5185 C CA . VAL A 1 47 ? -1.836 -4.285 -1.415 1.00 0.00 47 VAL A CA 5
ATOM 5186 C C . VAL A 1 47 ? -0.529 -4.025 -0.677 1.00 0.00 47 VAL A C 5
ATOM 5187 O O . VAL A 1 47 ? -0.035 -2.897 -0.649 1.00 0.00 47 VAL A O 5
ATOM 5200 N N . GLN A 1 48 ? 0.026 -5.073 -0.078 1.00 0.00 48 GLN A N 5
ATOM 5201 C CA . GLN A 1 48 ? 1.286 -4.963 0.647 1.00 0.00 48 GLN A CA 5
ATOM 5202 C C . GLN A 1 48 ? 2.416 -4.522 -0.275 1.00 0.00 48 GLN A C 5
ATOM 5203 O O . GLN A 1 48 ? 3.273 -3.728 0.113 1.00 0.00 48 GLN A O 5
ATOM 5217 N N . VAL A 1 49 ? 2.412 -5.043 -1.497 1.00 0.00 49 VAL A N 5
ATOM 5218 C CA . VAL A 1 49 ? 3.439 -4.706 -2.477 1.00 0.00 49 VAL A CA 5
ATOM 5219 C C . VAL A 1 49 ? 3.537 -3.199 -2.675 1.00 0.00 49 VAL A C 5
ATOM 5220 O O . VAL A 1 49 ? 4.632 -2.642 -2.741 1.00 0.00 49 VAL A O 5
ATOM 5233 N N . TRP A 1 50 ? 2.385 -2.543 -2.770 1.00 0.00 50 TRP A N 5
ATOM 5234 C CA . TRP A 1 50 ? 2.339 -1.092 -2.907 1.00 0.00 50 TRP A CA 5
ATOM 5235 C C . TRP A 1 50 ? 3.071 -0.407 -1.760 1.00 0.00 50 TRP A C 5
ATOM 5236 O O . TRP A 1 50 ? 3.830 0.539 -1.972 1.00 0.00 50 TRP A O 5
ATOM 5257 N N . PHE A 1 51 ? 2.838 -0.889 -0.544 1.00 0.00 51 PHE A N 5
ATOM 5258 C CA . PHE A 1 51 ? 3.480 -0.329 0.638 1.00 0.00 51 PHE A CA 5
ATOM 5259 C C . PHE A 1 51 ? 4.975 -0.620 0.645 1.00 0.00 51 PHE A C 5
ATOM 5260 O O . PHE A 1 51 ? 5.776 0.202 1.092 1.00 0.00 51 PHE A O 5
ATOM 5277 N N . GLN A 1 52 ? 5.346 -1.794 0.146 1.00 0.00 52 GLN A N 5
ATOM 5278 C CA . GLN A 1 52 ? 6.749 -2.177 0.049 1.00 0.00 52 GLN A CA 5
ATOM 5279 C C . GLN A 1 52 ? 7.504 -1.266 -0.910 1.00 0.00 52 GLN A C 5
ATOM 5280 O O . GLN A 1 52 ? 8.649 -0.896 -0.658 1.00 0.00 52 GLN A O 5
ATOM 5294 N N . ASN A 1 53 ? 6.854 -0.909 -2.013 1.00 0.00 53 ASN A N 5
ATOM 5295 C CA . ASN A 1 53 ? 7.447 -0.009 -2.994 1.00 0.00 53 ASN A CA 5
ATOM 5296 C C . ASN A 1 53 ? 7.659 1.381 -2.408 1.00 0.00 53 ASN A C 5
ATOM 5297 O O . ASN A 1 53 ? 8.715 1.987 -2.591 1.00 0.00 53 ASN A O 5
ATOM 5308 N N . ARG A 1 54 ? 6.650 1.881 -1.704 1.00 0.00 54 ARG A N 5
ATOM 5309 C CA . ARG A 1 54 ? 6.723 3.204 -1.094 1.00 0.00 54 ARG A CA 5
ATOM 5310 C C . ARG A 1 54 ? 7.711 3.221 0.066 1.00 0.00 54 ARG A C 5
ATOM 5311 O O . ARG A 1 54 ? 8.433 4.199 0.265 1.00 0.00 54 ARG A O 5
ATOM 5332 N N . ARG A 1 55 ? 7.739 2.135 0.830 1.00 0.00 55 ARG A N 5
ATOM 5333 C CA . ARG A 1 55 ? 8.664 2.009 1.950 1.00 0.00 55 ARG A CA 5
ATOM 5334 C C . ARG A 1 55 ? 10.108 1.949 1.468 1.00 0.00 55 ARG A C 5
ATOM 5335 O O . ARG A 1 55 ? 11.010 2.486 2.111 1.00 0.00 55 ARG A O 5
ATOM 5356 N N . ALA A 1 56 ? 10.321 1.290 0.334 1.00 0.00 56 ALA A N 5
ATOM 5357 C CA . ALA A 1 56 ? 11.634 1.255 -0.296 1.00 0.00 56 ALA A CA 5
ATOM 5358 C C . ALA A 1 56 ? 12.079 2.648 -0.719 1.00 0.00 56 ALA A C 5
ATOM 5359 O O . ALA A 1 56 ? 13.244 3.014 -0.557 1.00 0.00 56 ALA A O 5
ATOM 5366 N N . LYS A 1 57 ? 11.147 3.422 -1.263 1.00 0.00 57 LYS A N 5
ATOM 5367 C CA . LYS A 1 57 ? 11.415 4.811 -1.618 1.00 0.00 57 LYS A CA 5
ATOM 5368 C C . LYS A 1 57 ? 11.794 5.630 -0.391 1.00 0.00 57 LYS A C 5
ATOM 5369 O O . LYS A 1 57 ? 12.750 6.404 -0.421 1.00 0.00 57 LYS A O 5
ATOM 5388 N N . PHE A 1 58 ? 11.039 5.454 0.689 1.00 0.00 58 PHE A N 5
ATOM 5389 C CA . PHE A 1 58 ? 11.273 6.201 1.918 1.00 0.00 58 PHE A CA 5
ATOM 5390 C C . PHE A 1 58 ? 11.939 5.328 2.975 1.00 0.00 58 PHE A C 5
ATOM 5391 O O . PHE A 1 58 ? 11.596 5.396 4.155 1.00 0.00 58 PHE A O 5
ATOM 5408 N N . ARG A 1 59 ? 12.891 4.510 2.544 1.00 0.00 59 ARG A N 5
ATOM 5409 C CA . ARG A 1 59 ? 13.599 3.613 3.451 1.00 0.00 59 ARG A CA 5
ATOM 5410 C C . ARG A 1 59 ? 14.467 4.393 4.430 1.00 0.00 59 ARG A C 5
ATOM 5411 O O . ARG A 1 59 ? 14.871 3.870 5.469 1.00 0.00 59 ARG A O 5
ATOM 5432 N N . LYS A 1 60 ? 14.751 5.647 4.093 1.00 0.00 60 LYS A N 5
ATOM 5433 C CA . LYS A 1 60 ? 15.572 6.501 4.942 1.00 0.00 60 LYS A CA 5
ATOM 5434 C C . LYS A 1 60 ? 14.720 7.254 5.955 1.00 0.00 60 LYS A C 5
ATOM 5435 O O . LYS A 1 60 ? 15.234 8.035 6.756 1.00 0.00 60 LYS A O 5
ATOM 5454 N N . GLN A 1 61 ? 13.413 7.014 5.916 1.00 0.00 61 GLN A N 5
ATOM 5455 C CA . GLN A 1 61 ? 12.493 7.630 6.863 1.00 0.00 61 GLN A CA 5
ATOM 5456 C C . GLN A 1 61 ? 12.135 6.670 7.990 1.00 0.00 61 GLN A C 5
ATOM 5457 O O . GLN A 1 61 ? 11.287 6.970 8.830 1.00 0.00 61 GLN A O 5
ATOM 5471 N N . GLU A 1 62 ? 12.786 5.512 8.002 1.00 0.00 62 GLU A N 5
ATOM 5472 C CA . GLU A 1 62 ? 12.565 4.519 9.047 1.00 0.00 62 GLU A CA 5
ATOM 5473 C C . GLU A 1 62 ? 13.061 5.020 10.397 1.00 0.00 62 GLU A C 5
ATOM 5474 O O . GLU A 1 62 ? 14.061 5.733 10.476 1.00 0.00 62 GLU A O 5
ATOM 5486 N N . ARG A 1 63 ? 12.357 4.642 11.458 1.00 0.00 63 ARG A N 5
ATOM 5487 C CA . ARG A 1 63 ? 12.725 5.051 12.808 1.00 0.00 63 ARG A CA 5
ATOM 5488 C C . ARG A 1 63 ? 13.293 3.882 13.603 1.00 0.00 63 ARG A C 5
ATOM 5489 O O . ARG A 1 63 ? 14.273 4.078 14.303 1.00 0.00 63 ARG A O 5
ATOM 5511 N N . ALA A 1 1 ? 3.586 9.381 -11.914 1.00 0.00 1 ALA A N 6
ATOM 5512 C CA . ALA A 1 1 ? 2.254 8.946 -12.316 1.00 0.00 1 ALA A CA 6
ATOM 5513 C C . ALA A 1 1 ? 1.179 9.591 -11.450 1.00 0.00 1 ALA A C 6
ATOM 5514 O O . ALA A 1 1 ? 1.336 9.709 -10.235 1.00 0.00 1 ALA A O 6
ATOM 5523 N N . SER A 1 2 ? 0.089 10.008 -12.083 1.00 0.00 2 SER A N 6
ATOM 5524 C CA . SER A 1 2 ? -1.037 10.594 -11.365 1.00 0.00 2 SER A CA 6
ATOM 5525 C C . SER A 1 2 ? -1.951 9.515 -10.798 1.00 0.00 2 SER A C 6
ATOM 5526 O O . SER A 1 2 ? -1.677 8.323 -10.933 1.00 0.00 2 SER A O 6
ATOM 5534 N N . GLN A 1 3 ? -3.039 9.941 -10.165 1.00 0.00 3 GLN A N 6
ATOM 5535 C CA . GLN A 1 3 ? -3.993 9.012 -9.571 1.00 0.00 3 GLN A CA 6
ATOM 5536 C C . GLN A 1 3 ? -4.949 8.459 -10.620 1.00 0.00 3 GLN A C 6
ATOM 5537 O O . GLN A 1 3 ? -5.790 7.611 -10.321 1.00 0.00 3 GLN A O 6
ATOM 5551 N N . ARG A 1 4 ? -4.816 8.944 -11.850 1.00 0.00 4 ARG A N 6
ATOM 5552 C CA . ARG A 1 4 ? -5.663 8.494 -12.947 1.00 0.00 4 ARG A CA 6
ATOM 5553 C C . ARG A 1 4 ? -5.338 7.059 -13.341 1.00 0.00 4 ARG A C 6
ATOM 5554 O O . ARG A 1 4 ? -4.195 6.616 -13.222 1.00 0.00 4 ARG A O 6
ATOM 5575 N N . ARG A 1 5 ? -6.348 6.336 -13.813 1.00 0.00 5 ARG A N 6
ATOM 5576 C CA . ARG A 1 5 ? -6.198 4.919 -14.123 1.00 0.00 5 ARG A CA 6
ATOM 5577 C C . ARG A 1 5 ? -5.356 4.715 -15.375 1.00 0.00 5 ARG A C 6
ATOM 5578 O O . ARG A 1 5 ? -4.902 3.605 -15.656 1.00 0.00 5 ARG A O 6
ATOM 5599 N N . ILE A 1 6 ? -5.150 5.792 -16.126 1.00 0.00 6 ILE A N 6
ATOM 5600 C CA . ILE A 1 6 ? -4.330 5.741 -17.330 1.00 0.00 6 ILE A CA 6
ATOM 5601 C C . ILE A 1 6 ? -2.851 5.887 -16.997 1.00 0.00 6 ILE A C 6
ATOM 5602 O O . ILE A 1 6 ? -1.989 5.693 -17.854 1.00 0.00 6 ILE A O 6
ATOM 5618 N N . ARG A 1 7 ? -2.563 6.229 -15.746 1.00 0.00 7 ARG A N 6
ATOM 5619 C CA . ARG A 1 7 ? -1.188 6.419 -15.301 1.00 0.00 7 ARG A CA 6
ATOM 5620 C C . ARG A 1 7 ? -0.764 5.320 -14.335 1.00 0.00 7 ARG A C 6
ATOM 5621 O O . ARG A 1 7 ? 0.395 4.908 -14.319 1.00 0.00 7 ARG A O 6
ATOM 5642 N N . THR A 1 8 ? -1.711 4.848 -13.531 1.00 0.00 8 THR A N 6
ATOM 5643 C CA . THR A 1 8 ? -1.429 3.822 -12.535 1.00 0.00 8 THR A CA 6
ATOM 5644 C C . THR A 1 8 ? -2.633 2.912 -12.326 1.00 0.00 8 THR A C 6
ATOM 5645 O O . THR A 1 8 ? -3.765 3.283 -12.636 1.00 0.00 8 THR A O 6
ATOM 5656 N N . THR A 1 9 ? -2.382 1.718 -11.800 1.00 0.00 9 THR A N 6
ATOM 5657 C CA . THR A 1 9 ? -3.431 0.719 -11.629 1.00 0.00 9 THR A CA 6
ATOM 5658 C C . THR A 1 9 ? -4.462 1.174 -10.605 1.00 0.00 9 THR A C 6
ATOM 5659 O O . THR A 1 9 ? -5.666 1.025 -10.814 1.00 0.00 9 THR A O 6
ATOM 5670 N N . PHE A 1 10 ? -3.984 1.728 -9.497 1.00 0.00 10 PHE A N 6
ATOM 5671 C CA . PHE A 1 10 ? -4.854 2.095 -8.385 1.00 0.00 10 PHE A CA 6
ATOM 5672 C C . PHE A 1 10 ? -5.599 3.391 -8.673 1.00 0.00 10 PHE A C 6
ATOM 5673 O O . PHE A 1 10 ? -5.069 4.292 -9.325 1.00 0.00 10 PHE A O 6
ATOM 5690 N N . THR A 1 11 ? -6.831 3.481 -8.183 1.00 0.00 11 THR A N 6
ATOM 5691 C CA . THR A 1 11 ? -7.629 4.692 -8.335 1.00 0.00 11 THR A CA 6
ATOM 5692 C C . THR A 1 11 ? -7.299 5.708 -7.250 1.00 0.00 11 THR A C 6
ATOM 5693 O O . THR A 1 11 ? -6.580 5.404 -6.299 1.00 0.00 11 THR A O 6
ATOM 5704 N N . SER A 1 12 ? -7.830 6.918 -7.397 1.00 0.00 12 SER A N 6
ATOM 5705 C CA . SER A 1 12 ? -7.595 7.981 -6.427 1.00 0.00 12 SER A CA 6
ATOM 5706 C C . SER A 1 12 ? -8.151 7.610 -5.059 1.00 0.00 12 SER A C 6
ATOM 5707 O O . SER A 1 12 ? -7.604 8.004 -4.028 1.00 0.00 12 SER A O 6
ATOM 5715 N N . ALA A 1 13 ? -9.240 6.848 -5.054 1.00 0.00 13 ALA A N 6
ATOM 5716 C CA . ALA A 1 13 ? -9.838 6.374 -3.812 1.00 0.00 13 ALA A CA 6
ATOM 5717 C C . ALA A 1 13 ? -8.988 5.285 -3.172 1.00 0.00 13 ALA A C 6
ATOM 5718 O O . ALA A 1 13 ? -8.776 5.282 -1.959 1.00 0.00 13 ALA A O 6
ATOM 5725 N N . GLN A 1 14 ? -8.503 4.360 -3.993 1.00 0.00 14 GLN A N 6
ATOM 5726 C CA . GLN A 1 14 ? -7.648 3.281 -3.513 1.00 0.00 14 GLN A CA 6
ATOM 5727 C C . GLN A 1 14 ? -6.322 3.819 -2.991 1.00 0.00 14 GLN A C 6
ATOM 5728 O O . GLN A 1 14 ? -5.832 3.385 -1.949 1.00 0.00 14 GLN A O 6
ATOM 5742 N N . LEU A 1 15 ? -5.745 4.767 -3.721 1.00 0.00 15 LEU A N 6
ATOM 5743 C CA . LEU A 1 15 ? -4.484 5.380 -3.323 1.00 0.00 15 LEU A CA 6
ATOM 5744 C C . LEU A 1 15 ? -4.657 6.242 -2.079 1.00 0.00 15 LEU A C 6
ATOM 5745 O O . LEU A 1 15 ? -3.765 6.316 -1.234 1.00 0.00 15 LEU A O 6
ATOM 5761 N N . LYS A 1 16 ? -5.811 6.891 -1.972 1.00 0.00 16 LYS A N 6
ATOM 5762 C CA . LYS A 1 16 ? -6.134 7.690 -0.796 1.00 0.00 16 LYS A CA 6
ATOM 5763 C C . LYS A 1 16 ? -6.003 6.869 0.480 1.00 0.00 16 LYS A C 6
ATOM 5764 O O . LYS A 1 16 ? -5.354 7.292 1.437 1.00 0.00 16 LYS A O 6
ATOM 5783 N N . GLU A 1 17 ? -6.622 5.694 0.488 1.00 0.00 17 GLU A N 6
ATOM 5784 C CA . GLU A 1 17 ? -6.581 4.814 1.650 1.00 0.00 17 GLU A CA 6
ATOM 5785 C C . GLU A 1 17 ? -5.182 4.252 1.867 1.00 0.00 17 GLU A C 6
ATOM 5786 O O . GLU A 1 17 ? -4.711 4.156 3.001 1.00 0.00 17 GLU A O 6
ATOM 5798 N N . LEU A 1 18 ? -4.523 3.882 0.775 1.00 0.00 18 LEU A N 6
ATOM 5799 C CA . LEU A 1 18 ? -3.173 3.334 0.844 1.00 0.00 18 LEU A CA 6
ATOM 5800 C C . LEU A 1 18 ? -2.200 4.340 1.446 1.00 0.00 18 LEU A C 6
ATOM 5801 O O . LEU A 1 18 ? -1.378 3.993 2.294 1.00 0.00 18 LEU A O 6
ATOM 5817 N N . GLU A 1 19 ? -2.298 5.588 1.002 1.00 0.00 19 GLU A N 6
ATOM 5818 C CA . GLU A 1 19 ? -1.407 6.641 1.474 1.00 0.00 19 GLU A CA 6
ATOM 5819 C C . GLU A 1 19 ? -1.721 7.025 2.914 1.00 0.00 19 GLU A C 6
ATOM 5820 O O . GLU A 1 19 ? -0.818 7.277 3.711 1.00 0.00 19 GLU A O 6
ATOM 5832 N N . ARG A 1 20 ? -3.008 7.067 3.243 1.00 0.00 20 ARG A N 6
ATOM 5833 C CA . ARG A 1 20 ? -3.443 7.358 4.604 1.00 0.00 20 ARG A CA 6
ATOM 5834 C C . ARG A 1 20 ? -2.855 6.359 5.594 1.00 0.00 20 ARG A C 6
ATOM 5835 O O . ARG A 1 20 ? -2.305 6.744 6.626 1.00 0.00 20 ARG A O 6
ATOM 5856 N N . VAL A 1 21 ? -2.975 5.076 5.274 1.00 0.00 21 VAL A N 6
ATOM 5857 C CA . VAL A 1 21 ? -2.412 4.022 6.109 1.00 0.00 21 VAL A CA 6
ATOM 5858 C C . VAL A 1 21 ? -0.896 4.141 6.199 1.00 0.00 21 VAL A C 6
ATOM 5859 O O . VAL A 1 21 ? -0.314 3.984 7.272 1.00 0.00 21 VAL A O 6
ATOM 5872 N N . PHE A 1 22 ? -0.262 4.417 5.064 1.00 0.00 22 PHE A N 6
ATOM 5873 C CA . PHE A 1 22 ? 1.187 4.575 5.016 1.00 0.00 22 PHE A CA 6
ATOM 5874 C C . PHE A 1 22 ? 1.655 5.662 5.976 1.00 0.00 22 PHE A C 6
ATOM 5875 O O . PHE A 1 22 ? 2.656 5.497 6.674 1.00 0.00 22 PHE A O 6
ATOM 5892 N N . ALA A 1 23 ? 0.926 6.771 6.006 1.00 0.00 23 ALA A N 6
ATOM 5893 C CA . ALA A 1 23 ? 1.217 7.855 6.938 1.00 0.00 23 ALA A CA 6
ATOM 5894 C C . ALA A 1 23 ? 1.118 7.380 8.382 1.00 0.00 23 ALA A C 6
ATOM 5895 O O . ALA A 1 23 ? 1.916 7.774 9.232 1.00 0.00 23 ALA A O 6
ATOM 5902 N N . GLU A 1 24 ? 0.134 6.529 8.654 1.00 0.00 24 GLU A N 6
ATOM 5903 C CA . GLU A 1 24 ? -0.047 5.966 9.986 1.00 0.00 24 GLU A CA 6
ATOM 5904 C C . GLU A 1 24 ? 1.011 4.912 10.288 1.00 0.00 24 GLU A C 6
ATOM 5905 O O . GLU A 1 24 ? 1.424 4.744 11.435 1.00 0.00 24 GLU A O 6
ATOM 5917 N N . THR A 1 25 ? 1.446 4.206 9.250 1.00 0.00 25 THR A N 6
ATOM 5918 C CA . THR A 1 25 ? 2.439 3.148 9.406 1.00 0.00 25 THR A CA 6
ATOM 5919 C C . THR A 1 25 ? 2.961 2.680 8.054 1.00 0.00 25 THR A C 6
ATOM 5920 O O . THR A 1 25 ? 2.189 2.464 7.120 1.00 0.00 25 THR A O 6
ATOM 5931 N N . HIS A 1 26 ? 4.277 2.526 7.956 1.00 0.00 26 HIS A N 6
ATOM 5932 C CA . HIS A 1 26 ? 4.918 2.204 6.687 1.00 0.00 26 HIS A CA 6
ATOM 5933 C C . HIS A 1 26 ? 4.414 0.875 6.136 1.00 0.00 26 HIS A C 6
ATOM 5934 O O . HIS A 1 26 ? 4.334 0.686 4.922 1.00 0.00 26 HIS A O 6
ATOM 5948 N N . TYR A 1 27 ? 4.074 -0.041 7.036 1.00 0.00 27 TYR A N 6
ATOM 5949 C CA . TYR A 1 27 ? 3.416 -1.284 6.652 1.00 0.00 27 TYR A CA 6
ATOM 5950 C C . TYR A 1 27 ? 2.138 -1.500 7.452 1.00 0.00 27 TYR A C 6
ATOM 5951 O O . TYR A 1 27 ? 2.074 -1.176 8.638 1.00 0.00 27 TYR A O 6
ATOM 5969 N N . PRO A 1 28 ? 1.122 -2.050 6.796 1.00 0.00 28 PRO A N 6
ATOM 5970 C CA . PRO A 1 28 ? -0.188 -2.221 7.415 1.00 0.00 28 PRO A CA 6
ATOM 5971 C C . PRO A 1 28 ? -0.202 -3.422 8.351 1.00 0.00 28 PRO A C 6
ATOM 5972 O O . PRO A 1 28 ? 0.490 -4.413 8.115 1.00 0.00 28 PRO A O 6
ATOM 5983 N N . ASP A 1 29 ? -0.995 -3.329 9.413 1.00 0.00 29 ASP A N 6
ATOM 5984 C CA . ASP A 1 29 ? -1.207 -4.457 10.312 1.00 0.00 29 ASP A CA 6
ATOM 5985 C C . ASP A 1 29 ? -2.412 -5.283 9.884 1.00 0.00 29 ASP A C 6
ATOM 5986 O O . ASP A 1 29 ? -3.050 -4.991 8.872 1.00 0.00 29 ASP A O 6
ATOM 5995 N N . ILE A 1 30 ? -2.720 -6.318 10.660 1.00 0.00 30 ILE A N 6
ATOM 5996 C CA . ILE A 1 30 ? -3.756 -7.274 10.286 1.00 0.00 30 ILE A CA 6
ATOM 5997 C C . ILE A 1 30 ? -5.078 -6.572 10.002 1.00 0.00 30 ILE A C 6
ATOM 5998 O O . ILE A 1 30 ? -5.737 -6.851 9.002 1.00 0.00 30 ILE A O 6
ATOM 6014 N N . TYR A 1 31 ? -5.459 -5.659 10.889 1.00 0.00 31 TYR A N 6
ATOM 6015 C CA . TYR A 1 31 ? -6.712 -4.926 10.745 1.00 0.00 31 TYR A CA 6
ATOM 6016 C C . TYR A 1 31 ? -6.720 -4.098 9.466 1.00 0.00 31 TYR A C 6
ATOM 6017 O O . TYR A 1 31 ? -7.659 -4.173 8.673 1.00 0.00 31 TYR A O 6
ATOM 6035 N N . THR A 1 32 ? -5.670 -3.307 9.273 1.00 0.00 32 THR A N 6
ATOM 6036 C CA . THR A 1 32 ? -5.616 -2.362 8.164 1.00 0.00 32 THR A CA 6
ATOM 6037 C C . THR A 1 32 ? -5.446 -3.083 6.833 1.00 0.00 32 THR A C 6
ATOM 6038 O O . THR A 1 32 ? -5.860 -2.582 5.787 1.00 0.00 32 THR A O 6
ATOM 6049 N N . ARG A 1 33 ? -4.835 -4.262 6.878 1.00 0.00 33 ARG A N 6
ATOM 6050 C CA . ARG A 1 33 ? -4.716 -5.108 5.697 1.00 0.00 33 ARG A CA 6
ATOM 6051 C C . ARG A 1 33 ? -6.083 -5.570 5.210 1.00 0.00 33 ARG A C 6
ATOM 6052 O O . ARG A 1 33 ? -6.382 -5.511 4.018 1.00 0.00 33 ARG A O 6
ATOM 6073 N N . GLU A 1 34 ? -6.913 -6.030 6.141 1.00 0.00 34 GLU A N 6
ATOM 6074 C CA . GLU A 1 34 ? -8.291 -6.390 5.829 1.00 0.00 34 GLU A CA 6
ATOM 6075 C C . GLU A 1 34 ? -9.079 -5.182 5.340 1.00 0.00 34 GLU A C 6
ATOM 6076 O O . GLU A 1 34 ? -9.771 -5.251 4.323 1.00 0.00 34 GLU A O 6
ATOM 6088 N N . GLU A 1 35 ? -8.971 -4.076 6.068 1.00 0.00 35 GLU A N 6
ATOM 6089 C CA . GLU A 1 35 ? -9.648 -2.841 5.691 1.00 0.00 35 GLU A CA 6
ATOM 6090 C C . GLU A 1 35 ? -9.316 -2.446 4.257 1.00 0.00 35 GLU A C 6
ATOM 6091 O O . GLU A 1 35 ? -10.211 -2.203 3.448 1.00 0.00 35 GLU A O 6
ATOM 6103 N N . LEU A 1 36 ? -8.025 -2.384 3.951 1.00 0.00 36 LEU A N 6
ATOM 6104 C CA . LEU A 1 36 ? -7.572 -1.998 2.619 1.00 0.00 36 LEU A CA 6
ATOM 6105 C C . LEU A 1 36 ? -8.037 -2.996 1.567 1.00 0.00 36 LEU A C 6
ATOM 6106 O O . LEU A 1 36 ? -8.465 -2.613 0.479 1.00 0.00 36 LEU A O 6
ATOM 6122 N N . ALA A 1 37 ? -7.949 -4.281 1.898 1.00 0.00 37 ALA A N 6
ATOM 6123 C CA . ALA A 1 37 ? -8.349 -5.338 0.977 1.00 0.00 37 ALA A CA 6
ATOM 6124 C C . ALA A 1 37 ? -9.815 -5.202 0.585 1.00 0.00 37 ALA A C 6
ATOM 6125 O O . ALA A 1 37 ? -10.183 -5.423 -0.568 1.00 0.00 37 ALA A O 6
ATOM 6132 N N . LEU A 1 38 ? -10.649 -4.835 1.553 1.00 0.00 38 LEU A N 6
ATOM 6133 C CA . LEU A 1 38 ? -12.082 -4.703 1.320 1.00 0.00 38 LEU A CA 6
ATOM 6134 C C . LEU A 1 38 ? -12.400 -3.418 0.565 1.00 0.00 38 LEU A C 6
ATOM 6135 O O . LEU A 1 38 ? -13.256 -3.403 -0.320 1.00 0.00 38 LEU A O 6
ATOM 6151 N N . LYS A 1 39 ? -11.706 -2.342 0.919 1.00 0.00 39 LYS A N 6
ATOM 6152 C CA . LYS A 1 39 ? -11.939 -1.042 0.302 1.00 0.00 39 LYS A CA 6
ATOM 6153 C C . LYS A 1 39 ? -11.340 -0.981 -1.097 1.00 0.00 39 LYS A C 6
ATOM 6154 O O . LYS A 1 39 ? -11.853 -0.287 -1.974 1.00 0.00 39 LYS A O 6
ATOM 6173 N N . ILE A 1 40 ? -10.249 -1.712 -1.301 1.00 0.00 40 ILE A N 6
ATOM 6174 C CA . ILE A 1 40 ? -9.563 -1.725 -2.587 1.00 0.00 40 ILE A CA 6
ATOM 6175 C C . ILE A 1 40 ? -10.094 -2.836 -3.484 1.00 0.00 40 ILE A C 6
ATOM 6176 O O . ILE A 1 40 ? -10.129 -2.697 -4.706 1.00 0.00 40 ILE A O 6
ATOM 6192 N N . ASP A 1 41 ? -10.509 -3.939 -2.869 1.00 0.00 41 ASP A N 6
ATOM 6193 C CA . ASP A 1 41 ? -10.854 -5.146 -3.610 1.00 0.00 41 ASP A CA 6
ATOM 6194 C C . ASP A 1 41 ? -9.610 -5.827 -4.165 1.00 0.00 41 ASP A C 6
ATOM 6195 O O . ASP A 1 41 ? -9.521 -6.098 -5.363 1.00 0.00 41 ASP A O 6
ATOM 6204 N N . LEU A 1 42 ? -8.650 -6.100 -3.287 1.00 0.00 42 LEU A N 6
ATOM 6205 C CA . LEU A 1 42 ? -7.357 -6.627 -3.705 1.00 0.00 42 LEU A CA 6
ATOM 6206 C C . LEU A 1 42 ? -6.749 -7.515 -2.627 1.00 0.00 42 LEU A C 6
ATOM 6207 O O . LEU A 1 42 ? -6.871 -7.231 -1.435 1.00 0.00 42 LEU A O 6
ATOM 6223 N N . THR A 1 43 ? -6.093 -8.590 -3.052 1.00 0.00 43 THR A N 6
ATOM 6224 C CA . THR A 1 43 ? -5.434 -9.500 -2.124 1.00 0.00 43 THR A CA 6
ATOM 6225 C C . THR A 1 43 ? -4.460 -8.756 -1.220 1.00 0.00 43 THR A C 6
ATOM 6226 O O . THR A 1 43 ? -3.690 -7.914 -1.681 1.00 0.00 43 THR A O 6
ATOM 6237 N N . GLU A 1 44 ? -4.500 -9.072 0.070 1.00 0.00 44 GLU A N 6
ATOM 6238 C CA . GLU A 1 44 ? -3.722 -8.339 1.063 1.00 0.00 44 GLU A CA 6
ATOM 6239 C C . GLU A 1 44 ? -2.239 -8.349 0.717 1.00 0.00 44 GLU A C 6
ATOM 6240 O O . GLU A 1 44 ? -1.541 -7.354 0.909 1.00 0.00 44 GLU A O 6
ATOM 6252 N N . ALA A 1 45 ? -1.763 -9.479 0.205 1.00 0.00 45 ALA A N 6
ATOM 6253 C CA . ALA A 1 45 ? -0.373 -9.603 -0.220 1.00 0.00 45 ALA A CA 6
ATOM 6254 C C . ALA A 1 45 ? -0.023 -8.554 -1.267 1.00 0.00 45 ALA A C 6
ATOM 6255 O O . ALA A 1 45 ? 1.029 -7.918 -1.194 1.00 0.00 45 ALA A O 6
ATOM 6262 N N . ARG A 1 46 ? -0.909 -8.378 -2.242 1.00 0.00 46 ARG A N 6
ATOM 6263 C CA . ARG A 1 46 ? -0.686 -7.419 -3.316 1.00 0.00 46 ARG A CA 6
ATOM 6264 C C . ARG A 1 46 ? -0.754 -5.987 -2.799 1.00 0.00 46 ARG A C 6
ATOM 6265 O O . ARG A 1 46 ? -0.056 -5.104 -3.296 1.00 0.00 46 ARG A O 6
ATOM 6286 N N . VAL A 1 47 ? -1.599 -5.764 -1.798 1.00 0.00 47 VAL A N 6
ATOM 6287 C CA . VAL A 1 47 ? -1.649 -4.481 -1.109 1.00 0.00 47 VAL A CA 6
ATOM 6288 C C . VAL A 1 47 ? -0.319 -4.165 -0.437 1.00 0.00 47 VAL A C 6
ATOM 6289 O O . VAL A 1 47 ? 0.175 -3.040 -0.514 1.00 0.00 47 VAL A O 6
ATOM 6302 N N . GLN A 1 48 ? 0.256 -5.164 0.224 1.00 0.00 48 GLN A N 6
ATOM 6303 C CA . GLN A 1 48 ? 1.526 -4.993 0.918 1.00 0.00 48 GLN A CA 6
ATOM 6304 C C . GLN A 1 48 ? 2.645 -4.649 -0.058 1.00 0.00 48 GLN A C 6
ATOM 6305 O O . GLN A 1 48 ? 3.551 -3.882 0.268 1.00 0.00 48 GLN A O 6
ATOM 6319 N N . VAL A 1 49 ? 2.577 -5.222 -1.253 1.00 0.00 49 VAL A N 6
ATOM 6320 C CA . VAL A 1 49 ? 3.546 -4.926 -2.301 1.00 0.00 49 VAL A CA 6
ATOM 6321 C C . VAL A 1 49 ? 3.621 -3.430 -2.576 1.00 0.00 49 VAL A C 6
ATOM 6322 O O . VAL A 1 49 ? 4.707 -2.872 -2.737 1.00 0.00 49 VAL A O 6
ATOM 6335 N N . TRP A 1 50 ? 2.461 -2.784 -2.628 1.00 0.00 50 TRP A N 6
ATOM 6336 C CA . TRP A 1 50 ? 2.396 -1.338 -2.804 1.00 0.00 50 TRP A CA 6
ATOM 6337 C C . TRP A 1 50 ? 3.176 -0.615 -1.712 1.00 0.00 50 TRP A C 6
ATOM 6338 O O . TRP A 1 50 ? 3.904 0.339 -1.985 1.00 0.00 50 TRP A O 6
ATOM 6359 N N . PHE A 1 51 ? 3.020 -1.076 -0.476 1.00 0.00 51 PHE A N 6
ATOM 6360 C CA . PHE A 1 51 ? 3.683 -0.454 0.663 1.00 0.00 51 PHE A CA 6
ATOM 6361 C C . PHE A 1 51 ? 5.190 -0.673 0.609 1.00 0.00 51 PHE A C 6
ATOM 6362 O O . PHE A 1 51 ? 5.966 0.176 1.050 1.00 0.00 51 PHE A O 6
ATOM 6379 N N . GLN A 1 52 ? 5.597 -1.815 0.068 1.00 0.00 52 GLN A N 6
ATOM 6380 C CA . GLN A 1 52 ? 7.013 -2.110 -0.126 1.00 0.00 52 GLN A CA 6
ATOM 6381 C C . GLN A 1 52 ? 7.633 -1.174 -1.156 1.00 0.00 52 GLN A C 6
ATOM 6382 O O . GLN A 1 52 ? 8.747 -0.685 -0.972 1.00 0.00 52 GLN A O 6
ATOM 6396 N N . ASN A 1 53 ? 6.904 -0.929 -2.240 1.00 0.00 53 ASN A N 6
ATOM 6397 C CA . ASN A 1 53 ? 7.350 0.004 -3.268 1.00 0.00 53 ASN A CA 6
ATOM 6398 C C . ASN A 1 53 ? 7.271 1.443 -2.775 1.00 0.00 53 ASN A C 6
ATOM 6399 O O . ASN A 1 53 ? 8.134 2.264 -3.088 1.00 0.00 53 ASN A O 6
ATOM 6410 N N . ARG A 1 54 ? 6.231 1.744 -2.004 1.00 0.00 54 ARG A N 6
ATOM 6411 C CA . ARG A 1 54 ? 6.061 3.073 -1.432 1.00 0.00 54 ARG A CA 6
ATOM 6412 C C . ARG A 1 54 ? 7.177 3.395 -0.445 1.00 0.00 54 ARG A C 6
ATOM 6413 O O . ARG A 1 54 ? 7.696 4.511 -0.421 1.00 0.00 54 ARG A O 6
ATOM 6434 N N . ARG A 1 55 ? 7.542 2.410 0.369 1.00 0.00 55 ARG A N 6
ATOM 6435 C CA . ARG A 1 55 ? 8.600 2.584 1.356 1.00 0.00 55 ARG A CA 6
ATOM 6436 C C . ARG A 1 55 ? 9.972 2.619 0.694 1.00 0.00 55 ARG A C 6
ATOM 6437 O O . ARG A 1 55 ? 10.887 3.287 1.175 1.00 0.00 55 ARG A O 6
ATOM 6458 N N . ALA A 1 56 ? 10.107 1.896 -0.413 1.00 0.00 56 ALA A N 6
ATOM 6459 C CA . ALA A 1 56 ? 11.313 1.963 -1.229 1.00 0.00 56 ALA A CA 6
ATOM 6460 C C . ALA A 1 56 ? 11.507 3.357 -1.812 1.00 0.00 56 ALA A C 6
ATOM 6461 O O . ALA A 1 56 ? 12.628 3.862 -1.880 1.00 0.00 56 ALA A O 6
ATOM 6468 N N . LYS A 1 57 ? 10.409 3.976 -2.232 1.00 0.00 57 LYS A N 6
ATOM 6469 C CA . LYS A 1 57 ? 10.447 5.337 -2.753 1.00 0.00 57 LYS A CA 6
ATOM 6470 C C . LYS A 1 57 ? 10.539 6.356 -1.625 1.00 0.00 57 LYS A C 6
ATOM 6471 O O . LYS A 1 57 ? 11.063 7.454 -1.809 1.00 0.00 57 LYS A O 6
ATOM 6490 N N . PHE A 1 58 ? 10.025 5.986 -0.457 1.00 0.00 58 PHE A N 6
ATOM 6491 C CA . PHE A 1 58 ? 10.044 6.869 0.703 1.00 0.00 58 PHE A CA 6
ATOM 6492 C C . PHE A 1 58 ? 11.464 7.309 1.036 1.00 0.00 58 PHE A C 6
ATOM 6493 O O . PHE A 1 58 ? 12.326 6.483 1.338 1.00 0.00 58 PHE A O 6
ATOM 6510 N N . ARG A 1 59 ? 11.701 8.616 0.978 1.00 0.00 59 ARG A N 6
ATOM 6511 C CA . ARG A 1 59 ? 13.014 9.169 1.288 1.00 0.00 59 ARG A CA 6
ATOM 6512 C C . ARG A 1 59 ? 13.151 9.461 2.776 1.00 0.00 59 ARG A C 6
ATOM 6513 O O . ARG A 1 59 ? 12.156 9.634 3.480 1.00 0.00 59 ARG A O 6
ATOM 6534 N N . LYS A 1 60 ? 14.391 9.515 3.252 1.00 0.00 60 LYS A N 6
ATOM 6535 C CA . LYS A 1 60 ? 14.660 9.738 4.668 1.00 0.00 60 LYS A CA 6
ATOM 6536 C C . LYS A 1 60 ? 14.177 11.114 5.108 1.00 0.00 60 LYS A C 6
ATOM 6537 O O . LYS A 1 60 ? 13.810 11.312 6.267 1.00 0.00 60 LYS A O 6
ATOM 6556 N N . GLN A 1 61 ? 14.180 12.063 4.179 1.00 0.00 61 GLN A N 6
ATOM 6557 C CA . GLN A 1 61 ? 13.767 13.430 4.476 1.00 0.00 61 GLN A CA 6
ATOM 6558 C C . GLN A 1 61 ? 12.305 13.655 4.110 1.00 0.00 61 GLN A C 6
ATOM 6559 O O . GLN A 1 61 ? 11.787 14.764 4.241 1.00 0.00 61 GLN A O 6
ATOM 6573 N N . GLU A 1 62 ? 11.646 12.598 3.650 1.00 0.00 62 GLU A N 6
ATOM 6574 C CA . GLU A 1 62 ? 10.245 12.682 3.254 1.00 0.00 62 GLU A CA 6
ATOM 6575 C C . GLU A 1 62 ? 9.325 12.621 4.465 1.00 0.00 62 GLU A C 6
ATOM 6576 O O . GLU A 1 62 ? 9.515 11.798 5.360 1.00 0.00 62 GLU A O 6
ATOM 6588 N N . ARG A 1 63 ? 8.326 13.498 4.489 1.00 0.00 63 ARG A N 6
ATOM 6589 C CA . ARG A 1 63 ? 7.385 13.558 5.601 1.00 0.00 63 ARG A CA 6
ATOM 6590 C C . ARG A 1 63 ? 5.952 13.694 5.103 1.00 0.00 63 ARG A C 6
ATOM 6591 O O . ARG A 1 63 ? 5.274 12.684 5.012 1.00 0.00 63 ARG A O 6
ATOM 6613 N N . ALA A 1 1 ? 14.106 -7.467 -10.584 1.00 0.00 1 ALA A N 7
ATOM 6614 C CA . ALA A 1 1 ? 13.694 -7.962 -9.276 1.00 0.00 1 ALA A CA 7
ATOM 6615 C C . ALA A 1 1 ? 12.874 -9.240 -9.403 1.00 0.00 1 ALA A C 7
ATOM 6616 O O . ALA A 1 1 ? 12.356 -9.552 -10.476 1.00 0.00 1 ALA A O 7
ATOM 6625 N N . SER A 1 2 ? 12.760 -9.976 -8.304 1.00 0.00 2 SER A N 7
ATOM 6626 C CA . SER A 1 2 ? 11.969 -11.201 -8.280 1.00 0.00 2 SER A CA 7
ATOM 6627 C C . SER A 1 2 ? 10.487 -10.896 -8.103 1.00 0.00 2 SER A C 7
ATOM 6628 O O . SER A 1 2 ? 9.631 -11.715 -8.439 1.00 0.00 2 SER A O 7
ATOM 6636 N N . GLN A 1 3 ? 10.190 -9.714 -7.575 1.00 0.00 3 GLN A N 7
ATOM 6637 C CA . GLN A 1 3 ? 8.809 -9.281 -7.393 1.00 0.00 3 GLN A CA 7
ATOM 6638 C C . GLN A 1 3 ? 8.194 -8.832 -8.713 1.00 0.00 3 GLN A C 7
ATOM 6639 O O . GLN A 1 3 ? 8.719 -7.944 -9.384 1.00 0.00 3 GLN A O 7
ATOM 6653 N N . ARG A 1 4 ? 7.079 -9.453 -9.081 1.00 0.00 4 ARG A N 7
ATOM 6654 C CA . ARG A 1 4 ? 6.370 -9.095 -10.303 1.00 0.00 4 ARG A CA 7
ATOM 6655 C C . ARG A 1 4 ? 5.578 -7.806 -10.124 1.00 0.00 4 ARG A C 7
ATOM 6656 O O . ARG A 1 4 ? 5.066 -7.527 -9.041 1.00 0.00 4 ARG A O 7
ATOM 6677 N N . ARG A 1 5 ? 5.482 -7.024 -11.194 1.00 0.00 5 ARG A N 7
ATOM 6678 C CA . ARG A 1 5 ? 4.744 -5.767 -11.159 1.00 0.00 5 ARG A CA 7
ATOM 6679 C C . ARG A 1 5 ? 3.256 -6.007 -10.942 1.00 0.00 5 ARG A C 7
ATOM 6680 O O . ARG A 1 5 ? 2.642 -6.824 -11.629 1.00 0.00 5 ARG A O 7
ATOM 6701 N N . ILE A 1 6 ? 2.679 -5.290 -9.983 1.00 0.00 6 ILE A N 7
ATOM 6702 C CA . ILE A 1 6 ? 1.264 -5.433 -9.665 1.00 0.00 6 ILE A CA 7
ATOM 6703 C C . ILE A 1 6 ? 0.427 -4.395 -10.401 1.00 0.00 6 ILE A C 7
ATOM 6704 O O . ILE A 1 6 ? 0.664 -3.193 -10.279 1.00 0.00 6 ILE A O 7
ATOM 6720 N N . ARG A 1 7 ? -0.554 -4.864 -11.163 1.00 0.00 7 ARG A N 7
ATOM 6721 C CA . ARG A 1 7 ? -1.438 -3.976 -11.909 1.00 0.00 7 ARG A CA 7
ATOM 6722 C C . ARG A 1 7 ? -2.422 -3.274 -10.983 1.00 0.00 7 ARG A C 7
ATOM 6723 O O . ARG A 1 7 ? -2.993 -3.892 -10.085 1.00 0.00 7 ARG A O 7
ATOM 6744 N N . THR A 1 8 ? -2.617 -1.979 -11.207 1.00 0.00 8 THR A N 7
ATOM 6745 C CA . THR A 1 8 ? -3.565 -1.199 -10.421 1.00 0.00 8 THR A CA 7
ATOM 6746 C C . THR A 1 8 ? -4.996 -1.648 -10.680 1.00 0.00 8 THR A C 7
ATOM 6747 O O . THR A 1 8 ? -5.456 -1.661 -11.822 1.00 0.00 8 THR A O 7
ATOM 6758 N N . THR A 1 9 ? -5.698 -2.016 -9.613 1.00 0.00 9 THR A N 7
ATOM 6759 C CA . THR A 1 9 ? -7.082 -2.462 -9.723 1.00 0.00 9 THR A CA 7
ATOM 6760 C C . THR A 1 9 ? -8.003 -1.621 -8.850 1.00 0.00 9 THR A C 7
ATOM 6761 O O . THR A 1 9 ? -9.053 -2.088 -8.408 1.00 0.00 9 THR A O 7
ATOM 6772 N N . PHE A 1 10 ? -7.605 -0.377 -8.603 1.00 0.00 10 PHE A N 7
ATOM 6773 C CA . PHE A 1 10 ? -8.328 0.490 -7.682 1.00 0.00 10 PHE A CA 7
ATOM 6774 C C . PHE A 1 10 ? -8.212 1.952 -8.097 1.00 0.00 10 PHE A C 7
ATOM 6775 O O . PHE A 1 10 ? -7.333 2.318 -8.877 1.00 0.00 10 PHE A O 7
ATOM 6792 N N . THR A 1 11 ? -9.104 2.783 -7.570 1.00 0.00 11 THR A N 7
ATOM 6793 C CA . THR A 1 11 ? -9.227 4.163 -8.025 1.00 0.00 11 THR A CA 7
ATOM 6794 C C . THR A 1 11 ? -8.227 5.067 -7.317 1.00 0.00 11 THR A C 7
ATOM 6795 O O . THR A 1 11 ? -7.562 4.650 -6.368 1.00 0.00 11 THR A O 7
ATOM 6806 N N . SER A 1 12 ? -8.125 6.307 -7.783 1.00 0.00 12 SER A N 7
ATOM 6807 C CA . SER A 1 12 ? -7.212 7.277 -7.187 1.00 0.00 12 SER A CA 7
ATOM 6808 C C . SER A 1 12 ? -7.651 7.652 -5.778 1.00 0.00 12 SER A C 7
ATOM 6809 O O . SER A 1 12 ? -6.828 8.006 -4.934 1.00 0.00 12 SER A O 7
ATOM 6817 N N . ALA A 1 13 ? -8.954 7.572 -5.528 1.00 0.00 13 ALA A N 7
ATOM 6818 C CA . ALA A 1 13 ? -9.489 7.754 -4.184 1.00 0.00 13 ALA A CA 7
ATOM 6819 C C . ALA A 1 13 ? -9.052 6.626 -3.259 1.00 0.00 13 ALA A C 7
ATOM 6820 O O . ALA A 1 13 ? -8.686 6.861 -2.108 1.00 0.00 13 ALA A O 7
ATOM 6827 N N . GLN A 1 14 ? -9.092 5.400 -3.771 1.00 0.00 14 GLN A N 7
ATOM 6828 C CA . GLN A 1 14 ? -8.618 4.241 -3.022 1.00 0.00 14 GLN A CA 7
ATOM 6829 C C . GLN A 1 14 ? -7.103 4.276 -2.856 1.00 0.00 14 GLN A C 7
ATOM 6830 O O . GLN A 1 14 ? -6.569 3.801 -1.853 1.00 0.00 14 GLN A O 7
ATOM 6844 N N . LEU A 1 15 ? -6.418 4.840 -3.844 1.00 0.00 15 LEU A N 7
ATOM 6845 C CA . LEU A 1 15 ? -4.990 5.114 -3.726 1.00 0.00 15 LEU A CA 7
ATOM 6846 C C . LEU A 1 15 ? -4.705 6.059 -2.567 1.00 0.00 15 LEU A C 7
ATOM 6847 O O . LEU A 1 15 ? -3.794 5.826 -1.773 1.00 0.00 15 LEU A O 7
ATOM 6863 N N . LYS A 1 16 ? -5.489 7.129 -2.475 1.00 0.00 16 LYS A N 7
ATOM 6864 C CA . LYS A 1 16 ? -5.339 8.098 -1.396 1.00 0.00 16 LYS A CA 7
ATOM 6865 C C . LYS A 1 16 ? -5.572 7.449 -0.038 1.00 0.00 16 LYS A C 7
ATOM 6866 O O . LYS A 1 16 ? -4.953 7.830 0.957 1.00 0.00 16 LYS A O 7
ATOM 6885 N N . GLU A 1 17 ? -6.467 6.469 -0.001 1.00 0.00 17 GLU A N 7
ATOM 6886 C CA . GLU A 1 17 ? -6.726 5.713 1.218 1.00 0.00 17 GLU A CA 7
ATOM 6887 C C . GLU A 1 17 ? -5.507 4.900 1.633 1.00 0.00 17 GLU A C 7
ATOM 6888 O O . GLU A 1 17 ? -5.152 4.850 2.810 1.00 0.00 17 GLU A O 7
ATOM 6900 N N . LEU A 1 18 ? -4.868 4.263 0.657 1.00 0.00 18 LEU A N 7
ATOM 6901 C CA . LEU A 1 18 ? -3.611 3.562 0.894 1.00 0.00 18 LEU A CA 7
ATOM 6902 C C . LEU A 1 18 ? -2.522 4.524 1.348 1.00 0.00 18 LEU A C 7
ATOM 6903 O O . LEU A 1 18 ? -1.709 4.194 2.213 1.00 0.00 18 LEU A O 7
ATOM 6919 N N . GLU A 1 19 ? -2.509 5.716 0.762 1.00 0.00 19 GLU A N 7
ATOM 6920 C CA . GLU A 1 19 ? -1.535 6.739 1.124 1.00 0.00 19 GLU A CA 7
ATOM 6921 C C . GLU A 1 19 ? -1.761 7.236 2.546 1.00 0.00 19 GLU A C 7
ATOM 6922 O O . GLU A 1 19 ? -0.810 7.457 3.295 1.00 0.00 19 GLU A O 7
ATOM 6934 N N . ARG A 1 20 ? -3.027 7.409 2.913 1.00 0.00 20 ARG A N 7
ATOM 6935 C CA . ARG A 1 20 ? -3.383 7.819 4.265 1.00 0.00 20 ARG A CA 7
ATOM 6936 C C . ARG A 1 20 ? -2.838 6.842 5.299 1.00 0.00 20 ARG A C 7
ATOM 6937 O O . ARG A 1 20 ? -2.241 7.247 6.297 1.00 0.00 20 ARG A O 7
ATOM 6958 N N . VAL A 1 21 ? -3.048 5.553 5.054 1.00 0.00 21 VAL A N 7
ATOM 6959 C CA . VAL A 1 21 ? -2.535 4.513 5.938 1.00 0.00 21 VAL A CA 7
ATOM 6960 C C . VAL A 1 21 ? -1.012 4.524 5.977 1.00 0.00 21 VAL A C 7
ATOM 6961 O O . VAL A 1 21 ? -0.407 4.357 7.037 1.00 0.00 21 VAL A O 7
ATOM 6974 N N . PHE A 1 22 ? -0.397 4.721 4.817 1.00 0.00 22 PHE A N 7
ATOM 6975 C CA . PHE A 1 22 ? 1.056 4.796 4.722 1.00 0.00 22 PHE A CA 7
ATOM 6976 C C . PHE A 1 22 ? 1.611 5.886 5.629 1.00 0.00 22 PHE A C 7
ATOM 6977 O O . PHE A 1 22 ? 2.630 5.696 6.294 1.00 0.00 22 PHE A O 7
ATOM 6994 N N . ALA A 1 23 ? 0.937 7.030 5.651 1.00 0.00 23 ALA A N 7
ATOM 6995 C CA . ALA A 1 23 ? 1.323 8.130 6.528 1.00 0.00 23 ALA A CA 7
ATOM 6996 C C . ALA A 1 23 ? 1.319 7.698 7.988 1.00 0.00 23 ALA A C 7
ATOM 6997 O O . ALA A 1 23 ? 2.177 8.111 8.769 1.00 0.00 23 ALA A O 7
ATOM 7004 N N . GLU A 1 24 ? 0.350 6.866 8.352 1.00 0.00 24 GLU A N 7
ATOM 7005 C CA . GLU A 1 24 ? 0.263 6.336 9.707 1.00 0.00 24 GLU A CA 7
ATOM 7006 C C . GLU A 1 24 ? 1.337 5.285 9.957 1.00 0.00 24 GLU A C 7
ATOM 7007 O O . GLU A 1 24 ? 1.982 5.280 11.005 1.00 0.00 24 GLU A O 7
ATOM 7019 N N . THR A 1 25 ? 1.523 4.394 8.988 1.00 0.00 25 THR A N 7
ATOM 7020 C CA . THR A 1 25 ? 2.531 3.346 9.094 1.00 0.00 25 THR A CA 7
ATOM 7021 C C . THR A 1 25 ? 2.977 2.870 7.718 1.00 0.00 25 THR A C 7
ATOM 7022 O O . THR A 1 25 ? 2.169 2.760 6.796 1.00 0.00 25 THR A O 7
ATOM 7033 N N . HIS A 1 26 ? 4.268 2.587 7.585 1.00 0.00 26 HIS A N 7
ATOM 7034 C CA . HIS A 1 26 ? 4.822 2.104 6.326 1.00 0.00 26 HIS A CA 7
ATOM 7035 C C . HIS A 1 26 ? 4.446 0.648 6.081 1.00 0.00 26 HIS A C 7
ATOM 7036 O O . HIS A 1 26 ? 4.623 0.127 4.980 1.00 0.00 26 HIS A O 7
ATOM 7050 N N . TYR A 1 27 ? 3.925 -0.005 7.114 1.00 0.00 27 TYR A N 7
ATOM 7051 C CA . TYR A 1 27 ? 3.421 -1.367 6.985 1.00 0.00 27 TYR A CA 7
ATOM 7052 C C . TYR A 1 27 ? 2.194 -1.585 7.861 1.00 0.00 27 TYR A C 7
ATOM 7053 O O . TYR A 1 27 ? 2.241 -1.379 9.074 1.00 0.00 27 TYR A O 7
ATOM 7071 N N . PRO A 1 28 ? 1.098 -2.005 7.241 1.00 0.00 28 PRO A N 7
ATOM 7072 C CA . PRO A 1 28 ? -0.154 -2.221 7.957 1.00 0.00 28 PRO A CA 7
ATOM 7073 C C . PRO A 1 28 ? -0.127 -3.534 8.728 1.00 0.00 28 PRO A C 7
ATOM 7074 O O . PRO A 1 28 ? 0.608 -4.456 8.377 1.00 0.00 28 PRO A O 7
ATOM 7085 N N . ASP A 1 29 ? -0.935 -3.613 9.780 1.00 0.00 29 ASP A N 7
ATOM 7086 C CA . ASP A 1 29 ? -1.082 -4.848 10.542 1.00 0.00 29 ASP A CA 7
ATOM 7087 C C . ASP A 1 29 ? -2.155 -5.743 9.938 1.00 0.00 29 ASP A C 7
ATOM 7088 O O . ASP A 1 29 ? -2.694 -5.450 8.871 1.00 0.00 29 ASP A O 7
ATOM 7097 N N . ILE A 1 30 ? -2.463 -6.837 10.627 1.00 0.00 30 ILE A N 7
ATOM 7098 C CA . ILE A 1 30 ? -3.373 -7.845 10.098 1.00 0.00 30 ILE A CA 7
ATOM 7099 C C . ILE A 1 30 ? -4.750 -7.255 9.824 1.00 0.00 30 ILE A C 7
ATOM 7100 O O . ILE A 1 30 ? -5.308 -7.433 8.742 1.00 0.00 30 ILE A O 7
ATOM 7116 N N . TYR A 1 31 ? -5.294 -6.554 10.812 1.00 0.00 31 TYR A N 7
ATOM 7117 C CA . TYR A 1 31 ? -6.610 -5.940 10.682 1.00 0.00 31 TYR A CA 7
ATOM 7118 C C . TYR A 1 31 ? -6.629 -4.908 9.562 1.00 0.00 31 TYR A C 7
ATOM 7119 O O . TYR A 1 31 ? -7.521 -4.917 8.712 1.00 0.00 31 TYR A O 7
ATOM 7137 N N . THR A 1 32 ? -5.640 -4.022 9.564 1.00 0.00 32 THR A N 7
ATOM 7138 C CA . THR A 1 32 ? -5.576 -2.943 8.585 1.00 0.00 32 THR A CA 7
ATOM 7139 C C . THR A 1 32 ? -5.467 -3.490 7.168 1.00 0.00 32 THR A C 7
ATOM 7140 O O . THR A 1 32 ? -6.129 -3.002 6.252 1.00 0.00 32 THR A O 7
ATOM 7151 N N . ARG A 1 33 ? -4.630 -4.506 6.994 1.00 0.00 33 ARG A N 7
ATOM 7152 C CA . ARG A 1 33 ? -4.439 -5.128 5.689 1.00 0.00 33 ARG A CA 7
ATOM 7153 C C . ARG A 1 33 ? -5.744 -5.709 5.160 1.00 0.00 33 ARG A C 7
ATOM 7154 O O . ARG A 1 33 ? -6.110 -5.487 4.006 1.00 0.00 33 ARG A O 7
ATOM 7175 N N . GLU A 1 34 ? -6.442 -6.454 6.010 1.00 0.00 34 GLU A N 7
ATOM 7176 C CA . GLU A 1 34 ? -7.734 -7.024 5.648 1.00 0.00 34 GLU A CA 7
ATOM 7177 C C . GLU A 1 34 ? -8.740 -5.933 5.304 1.00 0.00 34 GLU A C 7
ATOM 7178 O O . GLU A 1 34 ? -9.435 -6.013 4.291 1.00 0.00 34 GLU A O 7
ATOM 7190 N N . GLU A 1 35 ? -8.814 -4.914 6.153 1.00 0.00 35 GLU A N 7
ATOM 7191 C CA . GLU A 1 35 ? -9.695 -3.779 5.912 1.00 0.00 35 GLU A CA 7
ATOM 7192 C C . GLU A 1 35 ? -9.430 -3.154 4.548 1.00 0.00 35 GLU A C 7
ATOM 7193 O O . GLU A 1 35 ? -10.356 -2.915 3.774 1.00 0.00 35 GLU A O 7
ATOM 7205 N N . LEU A 1 36 ? -8.159 -2.894 4.259 1.00 0.00 36 LEU A N 7
ATOM 7206 C CA . LEU A 1 36 ? -7.770 -2.298 2.987 1.00 0.00 36 LEU A CA 7
ATOM 7207 C C . LEU A 1 36 ? -8.076 -3.232 1.824 1.00 0.00 36 LEU A C 7
ATOM 7208 O O . LEU A 1 36 ? -8.513 -2.792 0.761 1.00 0.00 36 LEU A O 7
ATOM 7224 N N . ALA A 1 37 ? -7.846 -4.524 2.032 1.00 0.00 37 ALA A N 7
ATOM 7225 C CA . ALA A 1 37 ? -8.105 -5.525 1.004 1.00 0.00 37 ALA A CA 7
ATOM 7226 C C . ALA A 1 37 ? -9.551 -5.463 0.528 1.00 0.00 37 ALA A C 7
ATOM 7227 O O . ALA A 1 37 ? -9.833 -5.643 -0.656 1.00 0.00 37 ALA A O 7
ATOM 7234 N N . LEU A 1 38 ? -10.464 -5.208 1.460 1.00 0.00 38 LEU A N 7
ATOM 7235 C CA . LEU A 1 38 ? -11.885 -5.144 1.141 1.00 0.00 38 LEU A CA 7
ATOM 7236 C C . LEU A 1 38 ? -12.258 -3.785 0.562 1.00 0.00 38 LEU A C 7
ATOM 7237 O O . LEU A 1 38 ? -13.000 -3.699 -0.416 1.00 0.00 38 LEU A O 7
ATOM 7253 N N . LYS A 1 39 ? -11.738 -2.724 1.171 1.00 0.00 39 LYS A N 7
ATOM 7254 C CA . LYS A 1 39 ? -12.118 -1.366 0.803 1.00 0.00 39 LYS A CA 7
ATOM 7255 C C . LYS A 1 39 ? -11.408 -0.921 -0.470 1.00 0.00 39 LYS A C 7
ATOM 7256 O O . LYS A 1 39 ? -11.935 -0.115 -1.237 1.00 0.00 39 LYS A O 7
ATOM 7275 N N . ILE A 1 40 ? -10.209 -1.451 -0.688 1.00 0.00 40 ILE A N 7
ATOM 7276 C CA . ILE A 1 40 ? -9.428 -1.116 -1.872 1.00 0.00 40 ILE A CA 7
ATOM 7277 C C . ILE A 1 40 ? -9.731 -2.069 -3.021 1.00 0.00 40 ILE A C 7
ATOM 7278 O O . ILE A 1 40 ? -9.548 -1.728 -4.189 1.00 0.00 40 ILE A O 7
ATOM 7294 N N . ASP A 1 41 ? -10.195 -3.268 -2.680 1.00 0.00 41 ASP A N 7
ATOM 7295 C CA . ASP A 1 41 ? -10.427 -4.309 -3.674 1.00 0.00 41 ASP A CA 7
ATOM 7296 C C . ASP A 1 41 ? -9.114 -4.860 -4.213 1.00 0.00 41 ASP A C 7
ATOM 7297 O O . ASP A 1 41 ? -8.893 -4.894 -5.424 1.00 0.00 41 ASP A O 7
ATOM 7306 N N . LEU A 1 42 ? -8.243 -5.290 -3.307 1.00 0.00 42 LEU A N 7
ATOM 7307 C CA . LEU A 1 42 ? -6.904 -5.734 -3.681 1.00 0.00 42 LEU A CA 7
ATOM 7308 C C . LEU A 1 42 ? -6.422 -6.855 -2.771 1.00 0.00 42 LEU A C 7
ATOM 7309 O O . LEU A 1 42 ? -6.580 -6.790 -1.551 1.00 0.00 42 LEU A O 7
ATOM 7325 N N . THR A 1 43 ? -5.832 -7.884 -3.370 1.00 0.00 43 THR A N 7
ATOM 7326 C CA . THR A 1 43 ? -5.345 -9.034 -2.616 1.00 0.00 43 THR A CA 7
ATOM 7327 C C . THR A 1 43 ? -4.388 -8.603 -1.511 1.00 0.00 43 THR A C 7
ATOM 7328 O O . THR A 1 43 ? -3.504 -7.775 -1.731 1.00 0.00 43 THR A O 7
ATOM 7339 N N . GLU A 1 44 ? -4.571 -9.171 -0.323 1.00 0.00 44 GLU A N 7
ATOM 7340 C CA . GLU A 1 44 ? -3.818 -8.746 0.852 1.00 0.00 44 GLU A CA 7
ATOM 7341 C C . GLU A 1 44 ? -2.319 -8.773 0.583 1.00 0.00 44 GLU A C 7
ATOM 7342 O O . GLU A 1 44 ? -1.587 -7.876 1.005 1.00 0.00 44 GLU A O 7
ATOM 7354 N N . ALA A 1 45 ? -1.866 -9.806 -0.120 1.00 0.00 45 ALA A N 7
ATOM 7355 C CA . ALA A 1 45 ? -0.468 -9.906 -0.521 1.00 0.00 45 ALA A CA 7
ATOM 7356 C C . ALA A 1 45 ? -0.058 -8.725 -1.391 1.00 0.00 45 ALA A C 7
ATOM 7357 O O . ALA A 1 45 ? 1.020 -8.157 -1.216 1.00 0.00 45 ALA A O 7
ATOM 7364 N N . ARG A 1 46 ? -0.925 -8.358 -2.329 1.00 0.00 46 ARG A N 7
ATOM 7365 C CA . ARG A 1 46 ? -0.642 -7.260 -3.246 1.00 0.00 46 ARG A CA 7
ATOM 7366 C C . ARG A 1 46 ? -0.690 -5.917 -2.531 1.00 0.00 46 ARG A C 7
ATOM 7367 O O . ARG A 1 46 ? 0.022 -4.982 -2.896 1.00 0.00 46 ARG A O 7
ATOM 7388 N N . VAL A 1 47 ? -1.535 -5.826 -1.508 1.00 0.00 47 VAL A N 7
ATOM 7389 C CA . VAL A 1 47 ? -1.560 -4.658 -0.637 1.00 0.00 47 VAL A CA 7
ATOM 7390 C C . VAL A 1 47 ? -0.208 -4.437 0.028 1.00 0.00 47 VAL A C 7
ATOM 7391 O O . VAL A 1 47 ? 0.318 -3.324 0.032 1.00 0.00 47 VAL A O 7
ATOM 7404 N N . GLN A 1 48 ? 0.350 -5.503 0.591 1.00 0.00 48 GLN A N 7
ATOM 7405 C CA . GLN A 1 48 ? 1.656 -5.434 1.235 1.00 0.00 48 GLN A CA 7
ATOM 7406 C C . GLN A 1 48 ? 2.731 -4.985 0.253 1.00 0.00 48 GLN A C 7
ATOM 7407 O O . GLN A 1 48 ? 3.601 -4.183 0.593 1.00 0.00 48 GLN A O 7
ATOM 7421 N N . VAL A 1 49 ? 2.666 -5.506 -0.968 1.00 0.00 49 VAL A N 7
ATOM 7422 C CA . VAL A 1 49 ? 3.603 -5.123 -2.017 1.00 0.00 49 VAL A CA 7
ATOM 7423 C C . VAL A 1 49 ? 3.568 -3.619 -2.264 1.00 0.00 49 VAL A C 7
ATOM 7424 O O . VAL A 1 49 ? 4.610 -2.980 -2.403 1.00 0.00 49 VAL A O 7
ATOM 7437 N N . TRP A 1 50 ? 2.363 -3.062 -2.317 1.00 0.00 50 TRP A N 7
ATOM 7438 C CA . TRP A 1 50 ? 2.191 -1.628 -2.518 1.00 0.00 50 TRP A CA 7
ATOM 7439 C C . TRP A 1 50 ? 2.912 -0.830 -1.440 1.00 0.00 50 TRP A C 7
ATOM 7440 O O . TRP A 1 50 ? 3.588 0.156 -1.732 1.00 0.00 50 TRP A O 7
ATOM 7461 N N . PHE A 1 51 ? 2.764 -1.263 -0.192 1.00 0.00 51 PHE A N 7
ATOM 7462 C CA . PHE A 1 51 ? 3.342 -0.550 0.940 1.00 0.00 51 PHE A CA 7
ATOM 7463 C C . PHE A 1 51 ? 4.860 -0.684 0.960 1.00 0.00 51 PHE A C 7
ATOM 7464 O O . PHE A 1 51 ? 5.568 0.228 1.387 1.00 0.00 51 PHE A O 7
ATOM 7481 N N . GLN A 1 52 ? 5.352 -1.827 0.496 1.00 0.00 52 GLN A N 7
ATOM 7482 C CA . GLN A 1 52 ? 6.788 -2.069 0.427 1.00 0.00 52 GLN A CA 7
ATOM 7483 C C . GLN A 1 52 ? 7.432 -1.252 -0.685 1.00 0.00 52 GLN A C 7
ATOM 7484 O O . GLN A 1 52 ? 8.527 -0.712 -0.518 1.00 0.00 52 GLN A O 7
ATOM 7498 N N . ASN A 1 53 ? 6.747 -1.162 -1.820 1.00 0.00 53 ASN A N 7
ATOM 7499 C CA . ASN A 1 53 ? 7.208 -0.337 -2.929 1.00 0.00 53 ASN A CA 7
ATOM 7500 C C . ASN A 1 53 ? 7.089 1.146 -2.600 1.00 0.00 53 ASN A C 7
ATOM 7501 O O . ASN A 1 53 ? 7.977 1.936 -2.921 1.00 0.00 53 ASN A O 7
ATOM 7512 N N . ARG A 1 54 ? 5.986 1.517 -1.960 1.00 0.00 54 ARG A N 7
ATOM 7513 C CA . ARG A 1 54 ? 5.785 2.891 -1.514 1.00 0.00 54 ARG A CA 7
ATOM 7514 C C . ARG A 1 54 ? 6.834 3.295 -0.486 1.00 0.00 54 ARG A C 7
ATOM 7515 O O . ARG A 1 54 ? 7.373 4.401 -0.537 1.00 0.00 54 ARG A O 7
ATOM 7536 N N . ARG A 1 55 ? 7.121 2.393 0.447 1.00 0.00 55 ARG A N 7
ATOM 7537 C CA . ARG A 1 55 ? 8.172 2.617 1.433 1.00 0.00 55 ARG A CA 7
ATOM 7538 C C . ARG A 1 55 ? 9.529 2.783 0.762 1.00 0.00 55 ARG A C 7
ATOM 7539 O O . ARG A 1 55 ? 10.297 3.682 1.107 1.00 0.00 55 ARG A O 7
ATOM 7560 N N . ALA A 1 56 ? 9.820 1.911 -0.198 1.00 0.00 56 ALA A N 7
ATOM 7561 C CA . ALA A 1 56 ? 11.085 1.961 -0.921 1.00 0.00 56 ALA A CA 7
ATOM 7562 C C . ALA A 1 56 ? 11.265 3.301 -1.623 1.00 0.00 56 ALA A C 7
ATOM 7563 O O . ALA A 1 56 ? 12.358 3.867 -1.630 1.00 0.00 56 ALA A O 7
ATOM 7570 N N . LYS A 1 57 ? 10.186 3.804 -2.213 1.00 0.00 57 LYS A N 7
ATOM 7571 C CA . LYS A 1 57 ? 10.205 5.108 -2.864 1.00 0.00 57 LYS A CA 7
ATOM 7572 C C . LYS A 1 57 ? 10.366 6.229 -1.845 1.00 0.00 57 LYS A C 7
ATOM 7573 O O . LYS A 1 57 ? 11.159 7.150 -2.041 1.00 0.00 57 LYS A O 7
ATOM 7592 N N . PHE A 1 58 ? 9.608 6.146 -0.758 1.00 0.00 58 PHE A N 7
ATOM 7593 C CA . PHE A 1 58 ? 9.674 7.146 0.302 1.00 0.00 58 PHE A CA 7
ATOM 7594 C C . PHE A 1 58 ? 11.073 7.222 0.901 1.00 0.00 58 PHE A C 7
ATOM 7595 O O . PHE A 1 58 ? 11.578 8.307 1.187 1.00 0.00 58 PHE A O 7
ATOM 7612 N N . ARG A 1 59 ? 11.694 6.062 1.089 1.00 0.00 59 ARG A N 7
ATOM 7613 C CA . ARG A 1 59 ? 13.012 5.990 1.708 1.00 0.00 59 ARG A CA 7
ATOM 7614 C C . ARG A 1 59 ? 14.100 5.774 0.665 1.00 0.00 59 ARG A C 7
ATOM 7615 O O . ARG A 1 59 ? 15.188 5.291 0.979 1.00 0.00 59 ARG A O 7
ATOM 7636 N N . LYS A 1 60 ? 13.799 6.134 -0.579 1.00 0.00 60 LYS A N 7
ATOM 7637 C CA . LYS A 1 60 ? 14.737 5.941 -1.679 1.00 0.00 60 LYS A CA 7
ATOM 7638 C C . LYS A 1 60 ? 16.053 6.660 -1.415 1.00 0.00 60 LYS A C 7
ATOM 7639 O O . LYS A 1 60 ? 17.124 6.167 -1.770 1.00 0.00 60 LYS A O 7
ATOM 7658 N N . GLN A 1 61 ? 15.968 7.829 -0.788 1.00 0.00 61 GLN A N 7
ATOM 7659 C CA . GLN A 1 61 ? 17.143 8.656 -0.544 1.00 0.00 61 GLN A CA 7
ATOM 7660 C C . GLN A 1 61 ? 17.955 8.125 0.631 1.00 0.00 61 GLN A C 7
ATOM 7661 O O . GLN A 1 61 ? 19.069 8.585 0.885 1.00 0.00 61 GLN A O 7
ATOM 7675 N N . GLU A 1 62 ? 17.391 7.157 1.344 1.00 0.00 62 GLU A N 7
ATOM 7676 C CA . GLU A 1 62 ? 18.050 6.583 2.512 1.00 0.00 62 GLU A CA 7
ATOM 7677 C C . GLU A 1 62 ? 18.887 5.369 2.130 1.00 0.00 62 GLU A C 7
ATOM 7678 O O . GLU A 1 62 ? 18.562 4.652 1.183 1.00 0.00 62 GLU A O 7
ATOM 7690 N N . ARG A 1 63 ? 19.966 5.143 2.872 1.00 0.00 63 ARG A N 7
ATOM 7691 C CA . ARG A 1 63 ? 20.848 4.011 2.617 1.00 0.00 63 ARG A CA 7
ATOM 7692 C C . ARG A 1 63 ? 20.701 2.944 3.694 1.00 0.00 63 ARG A C 7
ATOM 7693 O O . ARG A 1 63 ? 21.070 3.223 4.823 1.00 0.00 63 ARG A O 7
ATOM 7715 N N . ALA A 1 1 ? 5.709 -12.994 6.393 1.00 0.00 1 ALA A N 8
ATOM 7716 C CA . ALA A 1 1 ? 5.845 -13.626 5.087 1.00 0.00 1 ALA A CA 8
ATOM 7717 C C . ALA A 1 1 ? 5.678 -12.612 3.963 1.00 0.00 1 ALA A C 8
ATOM 7718 O O . ALA A 1 1 ? 4.793 -11.758 4.012 1.00 0.00 1 ALA A O 8
ATOM 7727 N N . SER A 1 2 ? 6.533 -12.711 2.951 1.00 0.00 2 SER A N 8
ATOM 7728 C CA . SER A 1 2 ? 6.460 -11.823 1.796 1.00 0.00 2 SER A CA 8
ATOM 7729 C C . SER A 1 2 ? 5.348 -12.247 0.845 1.00 0.00 2 SER A C 8
ATOM 7730 O O . SER A 1 2 ? 4.905 -13.395 0.865 1.00 0.00 2 SER A O 8
ATOM 7738 N N . GLN A 1 3 ? 4.900 -11.312 0.014 1.00 0.00 3 GLN A N 8
ATOM 7739 C CA . GLN A 1 3 ? 3.855 -11.593 -0.963 1.00 0.00 3 GLN A CA 8
ATOM 7740 C C . GLN A 1 3 ? 4.386 -11.478 -2.387 1.00 0.00 3 GLN A C 8
ATOM 7741 O O . GLN A 1 3 ? 5.439 -10.885 -2.620 1.00 0.00 3 GLN A O 8
ATOM 7755 N N . ARG A 1 4 ? 3.649 -12.045 -3.335 1.00 0.00 4 ARG A N 8
ATOM 7756 C CA . ARG A 1 4 ? 4.012 -11.954 -4.745 1.00 0.00 4 ARG A CA 8
ATOM 7757 C C . ARG A 1 4 ? 3.908 -10.520 -5.249 1.00 0.00 4 ARG A C 8
ATOM 7758 O O . ARG A 1 4 ? 2.885 -9.860 -5.064 1.00 0.00 4 ARG A O 8
ATOM 7779 N N . ARG A 1 5 ? 4.972 -10.043 -5.885 1.00 0.00 5 ARG A N 8
ATOM 7780 C CA . ARG A 1 5 ? 5.004 -8.686 -6.415 1.00 0.00 5 ARG A CA 8
ATOM 7781 C C . ARG A 1 5 ? 4.018 -8.520 -7.564 1.00 0.00 5 ARG A C 8
ATOM 7782 O O . ARG A 1 5 ? 4.041 -9.283 -8.530 1.00 0.00 5 ARG A O 8
ATOM 7803 N N . ILE A 1 6 ? 3.152 -7.519 -7.454 1.00 0.00 6 ILE A N 8
ATOM 7804 C CA . ILE A 1 6 ? 2.121 -7.283 -8.458 1.00 0.00 6 ILE A CA 8
ATOM 7805 C C . ILE A 1 6 ? 2.181 -5.855 -8.984 1.00 0.00 6 ILE A C 8
ATOM 7806 O O . ILE A 1 6 ? 2.316 -4.904 -8.215 1.00 0.00 6 ILE A O 8
ATOM 7822 N N . ARG A 1 7 ? 2.081 -5.711 -10.301 1.00 0.00 7 ARG A N 8
ATOM 7823 C CA . ARG A 1 7 ? 2.171 -4.402 -10.938 1.00 0.00 7 ARG A CA 8
ATOM 7824 C C . ARG A 1 7 ? 1.117 -3.449 -10.389 1.00 0.00 7 ARG A C 8
ATOM 7825 O O . ARG A 1 7 ? -0.040 -3.826 -10.206 1.00 0.00 7 ARG A O 8
ATOM 7846 N N . THR A 1 8 ? 1.525 -2.212 -10.127 1.00 0.00 8 THR A N 8
ATOM 7847 C CA . THR A 1 8 ? 0.608 -1.192 -9.633 1.00 0.00 8 THR A CA 8
ATOM 7848 C C . THR A 1 8 ? -0.555 -0.984 -10.594 1.00 0.00 8 THR A C 8
ATOM 7849 O O . THR A 1 8 ? -0.369 -0.515 -11.718 1.00 0.00 8 THR A O 8
ATOM 7860 N N . THR A 1 9 ? -1.756 -1.335 -10.147 1.00 0.00 9 THR A N 8
ATOM 7861 C CA . THR A 1 9 ? -2.964 -1.093 -10.925 1.00 0.00 9 THR A CA 8
ATOM 7862 C C . THR A 1 9 ? -4.001 -0.331 -10.111 1.00 0.00 9 THR A C 8
ATOM 7863 O O . THR A 1 9 ? -5.202 -0.441 -10.358 1.00 0.00 9 THR A O 8
ATOM 7874 N N . PHE A 1 10 ? -3.531 0.442 -9.138 1.00 0.00 10 PHE A N 8
ATOM 7875 C CA . PHE A 1 10 ? -4.416 1.080 -8.170 1.00 0.00 10 PHE A CA 8
ATOM 7876 C C . PHE A 1 10 ? -4.997 2.375 -8.723 1.00 0.00 10 PHE A C 8
ATOM 7877 O O . PHE A 1 10 ? -4.317 3.118 -9.432 1.00 0.00 10 PHE A O 8
ATOM 7894 N N . THR A 1 11 ? -6.256 2.640 -8.395 1.00 0.00 11 THR A N 8
ATOM 7895 C CA . THR A 1 11 ? -6.907 3.883 -8.792 1.00 0.00 11 THR A CA 8
ATOM 7896 C C . THR A 1 11 ? -6.604 5.002 -7.805 1.00 0.00 11 THR A C 8
ATOM 7897 O O . THR A 1 11 ? -6.087 4.758 -6.715 1.00 0.00 11 THR A O 8
ATOM 7908 N N . SER A 1 12 ? -6.930 6.230 -8.192 1.00 0.00 12 SER A N 8
ATOM 7909 C CA . SER A 1 12 ? -6.655 7.395 -7.359 1.00 0.00 12 SER A CA 8
ATOM 7910 C C . SER A 1 12 ? -7.429 7.330 -6.048 1.00 0.00 12 SER A C 8
ATOM 7911 O O . SER A 1 12 ? -6.967 7.822 -5.018 1.00 0.00 12 SER A O 8
ATOM 7919 N N . ALA A 1 13 ? -8.609 6.722 -6.094 1.00 0.00 13 ALA A N 8
ATOM 7920 C CA . ALA A 1 13 ? -9.410 6.511 -4.893 1.00 0.00 13 ALA A CA 8
ATOM 7921 C C . ALA A 1 13 ? -8.762 5.486 -3.972 1.00 0.00 13 ALA A C 8
ATOM 7922 O O . ALA A 1 13 ? -8.697 5.680 -2.758 1.00 0.00 13 ALA A O 8
ATOM 7929 N N . GLN A 1 14 ? -8.283 4.392 -4.556 1.00 0.00 14 GLN A N 8
ATOM 7930 C CA . GLN A 1 14 ? -7.586 3.361 -3.797 1.00 0.00 14 GLN A CA 8
ATOM 7931 C C . GLN A 1 14 ? -6.281 3.891 -3.217 1.00 0.00 14 GLN A C 8
ATOM 7932 O O . GLN A 1 14 ? -5.939 3.608 -2.070 1.00 0.00 14 GLN A O 8
ATOM 7946 N N . LEU A 1 15 ? -5.553 4.663 -4.018 1.00 0.00 15 LEU A N 8
ATOM 7947 C CA . LEU A 1 15 ? -4.283 5.233 -3.587 1.00 0.00 15 LEU A CA 8
ATOM 7948 C C . LEU A 1 15 ? -4.481 6.213 -2.438 1.00 0.00 15 LEU A C 8
ATOM 7949 O O . LEU A 1 15 ? -3.681 6.260 -1.504 1.00 0.00 15 LEU A O 8
ATOM 7965 N N . LYS A 1 16 ? -5.552 6.996 -2.513 1.00 0.00 16 LYS A N 8
ATOM 7966 C CA . LYS A 1 16 ? -5.861 7.974 -1.477 1.00 0.00 16 LYS A CA 8
ATOM 7967 C C . LYS A 1 16 ? -5.933 7.317 -0.104 1.00 0.00 16 LYS A C 8
ATOM 7968 O O . LYS A 1 16 ? -5.281 7.758 0.841 1.00 0.00 16 LYS A O 8
ATOM 7987 N N . GLU A 1 17 ? -6.733 6.260 -0.002 1.00 0.00 17 GLU A N 8
ATOM 7988 C CA . GLU A 1 17 ? -6.951 5.586 1.273 1.00 0.00 17 GLU A CA 8
ATOM 7989 C C . GLU A 1 17 ? -5.691 4.869 1.739 1.00 0.00 17 GLU A C 8
ATOM 7990 O O . GLU A 1 17 ? -5.338 4.918 2.918 1.00 0.00 17 GLU A O 8
ATOM 8002 N N . LEU A 1 18 ? -5.016 4.203 0.809 1.00 0.00 18 LEU A N 8
ATOM 8003 C CA . LEU A 1 18 ? -3.818 3.438 1.132 1.00 0.00 18 LEU A CA 8
ATOM 8004 C C . LEU A 1 18 ? -2.676 4.355 1.552 1.00 0.00 18 LEU A C 8
ATOM 8005 O O . LEU A 1 18 ? -1.903 4.026 2.452 1.00 0.00 18 LEU A O 8
ATOM 8021 N N . GLU A 1 19 ? -2.575 5.506 0.897 1.00 0.00 19 GLU A N 8
ATOM 8022 C CA . GLU A 1 19 ? -1.523 6.469 1.197 1.00 0.00 19 GLU A CA 8
ATOM 8023 C C . GLU A 1 19 ? -1.751 7.130 2.550 1.00 0.00 19 GLU A C 8
ATOM 8024 O O . GLU A 1 19 ? -0.803 7.399 3.288 1.00 0.00 19 GLU A O 8
ATOM 8036 N N . ARG A 1 20 ? -3.014 7.389 2.871 1.00 0.00 20 ARG A N 8
ATOM 8037 C CA . ARG A 1 20 ? -3.381 7.901 4.186 1.00 0.00 20 ARG A CA 8
ATOM 8038 C C . ARG A 1 20 ? -2.853 7.000 5.295 1.00 0.00 20 ARG A C 8
ATOM 8039 O O . ARG A 1 20 ? -2.259 7.474 6.263 1.00 0.00 20 ARG A O 8
ATOM 8060 N N . VAL A 1 21 ? -3.073 5.698 5.148 1.00 0.00 21 VAL A N 8
ATOM 8061 C CA . VAL A 1 21 ? -2.557 4.721 6.099 1.00 0.00 21 VAL A CA 8
ATOM 8062 C C . VAL A 1 21 ? -1.034 4.704 6.100 1.00 0.00 21 VAL A C 8
ATOM 8063 O O . VAL A 1 21 ? -0.405 4.628 7.155 1.00 0.00 21 VAL A O 8
ATOM 8076 N N . PHE A 1 22 ? -0.446 4.772 4.911 1.00 0.00 22 PHE A N 8
ATOM 8077 C CA . PHE A 1 22 ? 1.005 4.789 4.773 1.00 0.00 22 PHE A CA 8
ATOM 8078 C C . PHE A 1 22 ? 1.622 5.926 5.577 1.00 0.00 22 PHE A C 8
ATOM 8079 O O . PHE A 1 22 ? 2.640 5.748 6.244 1.00 0.00 22 PHE A O 8
ATOM 8096 N N . ALA A 1 23 ? 0.997 7.098 5.509 1.00 0.00 23 ALA A N 8
ATOM 8097 C CA . ALA A 1 23 ? 1.443 8.249 6.285 1.00 0.00 23 ALA A CA 8
ATOM 8098 C C . ALA A 1 23 ? 1.430 7.948 7.777 1.00 0.00 23 ALA A C 8
ATOM 8099 O O . ALA A 1 23 ? 2.327 8.360 8.512 1.00 0.00 23 ALA A O 8
ATOM 8106 N N . GLU A 1 24 ? 0.406 7.225 8.220 1.00 0.00 24 GLU A N 8
ATOM 8107 C CA . GLU A 1 24 ? 0.296 6.828 9.619 1.00 0.00 24 GLU A CA 8
ATOM 8108 C C . GLU A 1 24 ? 1.322 5.756 9.969 1.00 0.00 24 GLU A C 8
ATOM 8109 O O . GLU A 1 24 ? 1.949 5.805 11.026 1.00 0.00 24 GLU A O 8
ATOM 8121 N N . THR A 1 25 ? 1.488 4.789 9.073 1.00 0.00 25 THR A N 8
ATOM 8122 C CA . THR A 1 25 ? 2.448 3.711 9.278 1.00 0.00 25 THR A CA 8
ATOM 8123 C C . THR A 1 25 ? 2.921 3.134 7.951 1.00 0.00 25 THR A C 8
ATOM 8124 O O . THR A 1 25 ? 2.113 2.782 7.093 1.00 0.00 25 THR A O 8
ATOM 8135 N N . HIS A 1 26 ? 4.237 3.039 7.788 1.00 0.00 26 HIS A N 8
ATOM 8136 C CA . HIS A 1 26 ? 4.823 2.578 6.535 1.00 0.00 26 HIS A CA 8
ATOM 8137 C C . HIS A 1 26 ? 4.460 1.124 6.260 1.00 0.00 26 HIS A C 8
ATOM 8138 O O . HIS A 1 26 ? 4.312 0.719 5.107 1.00 0.00 26 HIS A O 8
ATOM 8152 N N . TYR A 1 27 ? 4.319 0.343 7.326 1.00 0.00 27 TYR A N 8
ATOM 8153 C CA . TYR A 1 27 ? 3.928 -1.056 7.202 1.00 0.00 27 TYR A CA 8
ATOM 8154 C C . TYR A 1 27 ? 2.724 -1.370 8.080 1.00 0.00 27 TYR A C 8
ATOM 8155 O O . TYR A 1 27 ? 2.829 -1.410 9.306 1.00 0.00 27 TYR A O 8
ATOM 8173 N N . PRO A 1 28 ? 1.578 -1.594 7.446 1.00 0.00 28 PRO A N 8
ATOM 8174 C CA . PRO A 1 28 ? 0.358 -1.939 8.165 1.00 0.00 28 PRO A CA 8
ATOM 8175 C C . PRO A 1 28 ? 0.395 -3.381 8.655 1.00 0.00 28 PRO A C 8
ATOM 8176 O O . PRO A 1 28 ? 1.133 -4.209 8.120 1.00 0.00 28 PRO A O 8
ATOM 8187 N N . ASP A 1 29 ? -0.404 -3.675 9.675 1.00 0.00 29 ASP A N 8
ATOM 8188 C CA . ASP A 1 29 ? -0.467 -5.020 10.236 1.00 0.00 29 ASP A CA 8
ATOM 8189 C C . ASP A 1 29 ? -1.519 -5.863 9.526 1.00 0.00 29 ASP A C 8
ATOM 8190 O O . ASP A 1 29 ? -2.126 -5.423 8.550 1.00 0.00 29 ASP A O 8
ATOM 8199 N N . ILE A 1 30 ? -1.730 -7.077 10.024 1.00 0.00 30 ILE A N 8
ATOM 8200 C CA . ILE A 1 30 ? -2.610 -8.033 9.363 1.00 0.00 30 ILE A CA 8
ATOM 8201 C C . ILE A 1 30 ? -4.031 -7.495 9.260 1.00 0.00 30 ILE A C 8
ATOM 8202 O O . ILE A 1 30 ? -4.635 -7.510 8.189 1.00 0.00 30 ILE A O 8
ATOM 8218 N N . TYR A 1 31 ? -4.561 -7.022 10.383 1.00 0.00 31 TYR A N 8
ATOM 8219 C CA . TYR A 1 31 ? -5.914 -6.479 10.422 1.00 0.00 31 TYR A CA 8
ATOM 8220 C C . TYR A 1 31 ? -6.068 -5.313 9.455 1.00 0.00 31 TYR A C 8
ATOM 8221 O O . TYR A 1 31 ? -7.036 -5.246 8.698 1.00 0.00 31 TYR A O 8
ATOM 8239 N N . THR A 1 32 ? -5.108 -4.395 9.486 1.00 0.00 32 THR A N 8
ATOM 8240 C CA . THR A 1 32 ? -5.173 -3.191 8.666 1.00 0.00 32 THR A CA 8
ATOM 8241 C C . THR A 1 32 ? -5.207 -3.536 7.183 1.00 0.00 32 THR A C 8
ATOM 8242 O O . THR A 1 32 ? -5.993 -2.972 6.423 1.00 0.00 32 THR A O 8
ATOM 8253 N N . ARG A 1 33 ? -4.350 -4.466 6.777 1.00 0.00 33 ARG A N 8
ATOM 8254 C CA . ARG A 1 33 ? -4.284 -4.894 5.384 1.00 0.00 33 ARG A CA 8
ATOM 8255 C C . ARG A 1 33 ? -5.587 -5.552 4.949 1.00 0.00 33 ARG A C 8
ATOM 8256 O O . ARG A 1 33 ? -6.069 -5.322 3.840 1.00 0.00 33 ARG A O 8
ATOM 8277 N N . GLU A 1 34 ? -6.152 -6.372 5.827 1.00 0.00 34 GLU A N 8
ATOM 8278 C CA . GLU A 1 34 ? -7.436 -7.012 5.563 1.00 0.00 34 GLU A CA 8
ATOM 8279 C C . GLU A 1 34 ? -8.536 -5.978 5.366 1.00 0.00 34 GLU A C 8
ATOM 8280 O O . GLU A 1 34 ? -9.286 -6.033 4.390 1.00 0.00 34 GLU A O 8
ATOM 8292 N N . GLU A 1 35 ? -8.629 -5.034 6.296 1.00 0.00 35 GLU A N 8
ATOM 8293 C CA . GLU A 1 35 ? -9.609 -3.959 6.201 1.00 0.00 35 GLU A CA 8
ATOM 8294 C C . GLU A 1 35 ? -9.452 -3.183 4.901 1.00 0.00 35 GLU A C 8
ATOM 8295 O O . GLU A 1 35 ? -10.423 -2.961 4.177 1.00 0.00 35 GLU A O 8
ATOM 8307 N N . LEU A 1 36 ? -8.223 -2.771 4.608 1.00 0.00 36 LEU A N 8
ATOM 8308 C CA . LEU A 1 36 ? -7.939 -2.008 3.399 1.00 0.00 36 LEU A CA 8
ATOM 8309 C C . LEU A 1 36 ? -8.275 -2.812 2.149 1.00 0.00 36 LEU A C 8
ATOM 8310 O O . LEU A 1 36 ? -8.841 -2.281 1.192 1.00 0.00 36 LEU A O 8
ATOM 8326 N N . ALA A 1 37 ? -7.924 -4.093 2.163 1.00 0.00 37 ALA A N 8
ATOM 8327 C CA . ALA A 1 37 ? -8.202 -4.976 1.037 1.00 0.00 37 ALA A CA 8
ATOM 8328 C C . ALA A 1 37 ? -9.690 -4.999 0.710 1.00 0.00 37 ALA A C 8
ATOM 8329 O O . ALA A 1 37 ? -10.079 -4.993 -0.458 1.00 0.00 37 ALA A O 8
ATOM 8336 N N . LEU A 1 38 ? -10.519 -5.026 1.748 1.00 0.00 38 LEU A N 8
ATOM 8337 C CA . LEU A 1 38 ? -11.966 -5.007 1.574 1.00 0.00 38 LEU A CA 8
ATOM 8338 C C . LEU A 1 38 ? -12.438 -3.666 1.026 1.00 0.00 38 LEU A C 8
ATOM 8339 O O . LEU A 1 38 ? -13.370 -3.604 0.225 1.00 0.00 38 LEU A O 8
ATOM 8355 N N . LYS A 1 39 ? -11.788 -2.593 1.464 1.00 0.00 39 LYS A N 8
ATOM 8356 C CA . LYS A 1 39 ? -12.144 -1.249 1.023 1.00 0.00 39 LYS A CA 8
ATOM 8357 C C . LYS A 1 39 ? -11.827 -1.052 -0.454 1.00 0.00 39 LYS A C 8
ATOM 8358 O O . LYS A 1 39 ? -12.601 -0.437 -1.188 1.00 0.00 39 LYS A O 8
ATOM 8377 N N . ILE A 1 40 ? -10.686 -1.578 -0.884 1.00 0.00 40 ILE A N 8
ATOM 8378 C CA . ILE A 1 40 ? -10.217 -1.379 -2.251 1.00 0.00 40 ILE A CA 8
ATOM 8379 C C . ILE A 1 40 ? -10.575 -2.568 -3.133 1.00 0.00 40 ILE A C 8
ATOM 8380 O O . ILE A 1 40 ? -10.397 -2.525 -4.350 1.00 0.00 40 ILE A O 8
ATOM 8396 N N . ASP A 1 41 ? -11.082 -3.628 -2.513 1.00 0.00 41 ASP A N 8
ATOM 8397 C CA . ASP A 1 41 ? -11.544 -4.799 -3.250 1.00 0.00 41 ASP A CA 8
ATOM 8398 C C . ASP A 1 41 ? -10.399 -5.461 -4.006 1.00 0.00 41 ASP A C 8
ATOM 8399 O O . ASP A 1 41 ? -10.568 -5.907 -5.141 1.00 0.00 41 ASP A O 8
ATOM 8408 N N . LEU A 1 42 ? -9.234 -5.522 -3.370 1.00 0.00 42 LEU A N 8
ATOM 8409 C CA . LEU A 1 42 ? -8.081 -6.202 -3.947 1.00 0.00 42 LEU A CA 8
ATOM 8410 C C . LEU A 1 42 ? -7.484 -7.204 -2.966 1.00 0.00 42 LEU A C 8
ATOM 8411 O O . LEU A 1 42 ? -7.905 -7.283 -1.812 1.00 0.00 42 LEU A O 8
ATOM 8427 N N . THR A 1 43 ? -6.501 -7.966 -3.432 1.00 0.00 43 THR A N 8
ATOM 8428 C CA . THR A 1 43 ? -5.893 -9.013 -2.619 1.00 0.00 43 THR A CA 8
ATOM 8429 C C . THR A 1 43 ? -4.899 -8.430 -1.624 1.00 0.00 43 THR A C 8
ATOM 8430 O O . THR A 1 43 ? -4.377 -7.332 -1.824 1.00 0.00 43 THR A O 8
ATOM 8441 N N . GLU A 1 44 ? -4.641 -9.168 -0.550 1.00 0.00 44 GLU A N 8
ATOM 8442 C CA . GLU A 1 44 ? -3.660 -8.756 0.446 1.00 0.00 44 GLU A CA 8
ATOM 8443 C C . GLU A 1 44 ? -2.268 -8.644 -0.164 1.00 0.00 44 GLU A C 8
ATOM 8444 O O . GLU A 1 44 ? -1.478 -7.782 0.221 1.00 0.00 44 GLU A O 8
ATOM 8456 N N . ALA A 1 45 ? -1.973 -9.521 -1.118 1.00 0.00 45 ALA A N 8
ATOM 8457 C CA . ALA A 1 45 ? -0.703 -9.480 -1.830 1.00 0.00 45 ALA A CA 8
ATOM 8458 C C . ALA A 1 45 ? -0.488 -8.127 -2.496 1.00 0.00 45 ALA A C 8
ATOM 8459 O O . ALA A 1 45 ? 0.591 -7.542 -2.402 1.00 0.00 45 ALA A O 8
ATOM 8466 N N . ARG A 1 46 ? -1.522 -7.634 -3.169 1.00 0.00 46 ARG A N 8
ATOM 8467 C CA . ARG A 1 46 ? -1.478 -6.311 -3.781 1.00 0.00 46 ARG A CA 8
ATOM 8468 C C . ARG A 1 46 ? -1.268 -5.226 -2.732 1.00 0.00 46 ARG A C 8
ATOM 8469 O O . ARG A 1 46 ? -0.486 -4.297 -2.935 1.00 0.00 46 ARG A O 8
ATOM 8490 N N . VAL A 1 47 ? -1.971 -5.350 -1.612 1.00 0.00 47 VAL A N 8
ATOM 8491 C CA . VAL A 1 47 ? -1.868 -4.375 -0.532 1.00 0.00 47 VAL A CA 8
ATOM 8492 C C . VAL A 1 47 ? -0.454 -4.322 0.030 1.00 0.00 47 VAL A C 8
ATOM 8493 O O . VAL A 1 47 ? 0.199 -3.279 -0.002 1.00 0.00 47 VAL A O 8
ATOM 8506 N N . GLN A 1 48 ? 0.016 -5.454 0.545 1.00 0.00 48 GLN A N 8
ATOM 8507 C CA . GLN A 1 48 ? 1.289 -5.503 1.253 1.00 0.00 48 GLN A CA 8
ATOM 8508 C C . GLN A 1 48 ? 2.429 -5.007 0.373 1.00 0.00 48 GLN A C 8
ATOM 8509 O O . GLN A 1 48 ? 3.240 -4.182 0.796 1.00 0.00 48 GLN A O 8
ATOM 8523 N N . VAL A 1 49 ? 2.486 -5.514 -0.854 1.00 0.00 49 VAL A N 8
ATOM 8524 C CA . VAL A 1 49 ? 3.549 -5.151 -1.783 1.00 0.00 49 VAL A CA 8
ATOM 8525 C C . VAL A 1 49 ? 3.550 -3.654 -2.062 1.00 0.00 49 VAL A C 8
ATOM 8526 O O . VAL A 1 49 ? 4.606 -3.025 -2.122 1.00 0.00 49 VAL A O 8
ATOM 8539 N N . TRP A 1 50 ? 2.360 -3.088 -2.232 1.00 0.00 50 TRP A N 8
ATOM 8540 C CA . TRP A 1 50 ? 2.221 -1.659 -2.488 1.00 0.00 50 TRP A CA 8
ATOM 8541 C C . TRP A 1 50 ? 2.842 -0.836 -1.368 1.00 0.00 50 TRP A C 8
ATOM 8542 O O . TRP A 1 50 ? 3.563 0.130 -1.620 1.00 0.00 50 TRP A O 8
ATOM 8563 N N . PHE A 1 51 ? 2.559 -1.223 -0.128 1.00 0.00 51 PHE A N 8
ATOM 8564 C CA . PHE A 1 51 ? 3.080 -0.514 1.034 1.00 0.00 51 PHE A CA 8
ATOM 8565 C C . PHE A 1 51 ? 4.592 -0.672 1.143 1.00 0.00 51 PHE A C 8
ATOM 8566 O O . PHE A 1 51 ? 5.296 0.257 1.540 1.00 0.00 51 PHE A O 8
ATOM 8583 N N . GLN A 1 52 ? 5.085 -1.853 0.789 1.00 0.00 52 GLN A N 8
ATOM 8584 C CA . GLN A 1 52 ? 6.519 -2.118 0.795 1.00 0.00 52 GLN A CA 8
ATOM 8585 C C . GLN A 1 52 ? 7.240 -1.278 -0.252 1.00 0.00 52 GLN A C 8
ATOM 8586 O O . GLN A 1 52 ? 8.328 -0.760 -0.005 1.00 0.00 52 GLN A O 8
ATOM 8600 N N . ASN A 1 53 ? 6.624 -1.146 -1.423 1.00 0.00 53 ASN A N 8
ATOM 8601 C CA . ASN A 1 53 ? 7.183 -0.330 -2.494 1.00 0.00 53 ASN A CA 8
ATOM 8602 C C . ASN A 1 53 ? 7.215 1.142 -2.106 1.00 0.00 53 ASN A C 8
ATOM 8603 O O . ASN A 1 53 ? 8.194 1.842 -2.364 1.00 0.00 53 ASN A O 8
ATOM 8614 N N . ARG A 1 54 ? 6.136 1.609 -1.485 1.00 0.00 54 ARG A N 8
ATOM 8615 C CA . ARG A 1 54 ? 6.051 2.992 -1.034 1.00 0.00 54 ARG A CA 8
ATOM 8616 C C . ARG A 1 54 ? 7.073 3.280 0.057 1.00 0.00 54 ARG A C 8
ATOM 8617 O O . ARG A 1 54 ? 7.665 4.359 0.098 1.00 0.00 54 ARG A O 8
ATOM 8638 N N . ARG A 1 55 ? 7.276 2.310 0.941 1.00 0.00 55 ARG A N 8
ATOM 8639 C CA . ARG A 1 55 ? 8.284 2.427 1.989 1.00 0.00 55 ARG A CA 8
ATOM 8640 C C . ARG A 1 55 ? 9.669 2.659 1.398 1.00 0.00 55 ARG A C 8
ATOM 8641 O O . ARG A 1 55 ? 10.404 3.541 1.842 1.00 0.00 55 ARG A O 8
ATOM 8662 N N . ALA A 1 56 ? 10.019 1.864 0.393 1.00 0.00 56 ALA A N 8
ATOM 8663 C CA . ALA A 1 56 ? 11.288 2.025 -0.305 1.00 0.00 56 ALA A CA 8
ATOM 8664 C C . ALA A 1 56 ? 11.354 3.366 -1.026 1.00 0.00 56 ALA A C 8
ATOM 8665 O O . ALA A 1 56 ? 12.356 4.077 -0.945 1.00 0.00 56 ALA A O 8
ATOM 8672 N N . LYS A 1 57 ? 10.281 3.705 -1.732 1.00 0.00 57 LYS A N 8
ATOM 8673 C CA . LYS A 1 57 ? 10.221 4.954 -2.482 1.00 0.00 57 LYS A CA 8
ATOM 8674 C C . LYS A 1 57 ? 10.273 6.159 -1.550 1.00 0.00 57 LYS A C 8
ATOM 8675 O O . LYS A 1 57 ? 10.838 7.197 -1.894 1.00 0.00 57 LYS A O 8
ATOM 8694 N N . PHE A 1 58 ? 9.682 6.013 -0.370 1.00 0.00 58 PHE A N 8
ATOM 8695 C CA . PHE A 1 58 ? 9.720 7.064 0.641 1.00 0.00 58 PHE A CA 8
ATOM 8696 C C . PHE A 1 58 ? 11.155 7.445 0.984 1.00 0.00 58 PHE A C 8
ATOM 8697 O O . PHE A 1 58 ? 11.503 8.626 1.012 1.00 0.00 58 PHE A O 8
ATOM 8714 N N . ARG A 1 59 ? 11.983 6.440 1.245 1.00 0.00 59 ARG A N 8
ATOM 8715 C CA . ARG A 1 59 ? 13.382 6.669 1.588 1.00 0.00 59 ARG A CA 8
ATOM 8716 C C . ARG A 1 59 ? 14.158 7.217 0.397 1.00 0.00 59 ARG A C 8
ATOM 8717 O O . ARG A 1 59 ? 15.084 8.011 0.560 1.00 0.00 59 ARG A O 8
ATOM 8738 N N . LYS A 1 60 ? 13.775 6.788 -0.801 1.00 0.00 60 LYS A N 8
ATOM 8739 C CA . LYS A 1 60 ? 14.363 7.313 -2.027 1.00 0.00 60 LYS A CA 8
ATOM 8740 C C . LYS A 1 60 ? 13.998 8.777 -2.230 1.00 0.00 60 LYS A C 8
ATOM 8741 O O . LYS A 1 60 ? 14.813 9.571 -2.701 1.00 0.00 60 LYS A O 8
ATOM 8760 N N . GLN A 1 61 ? 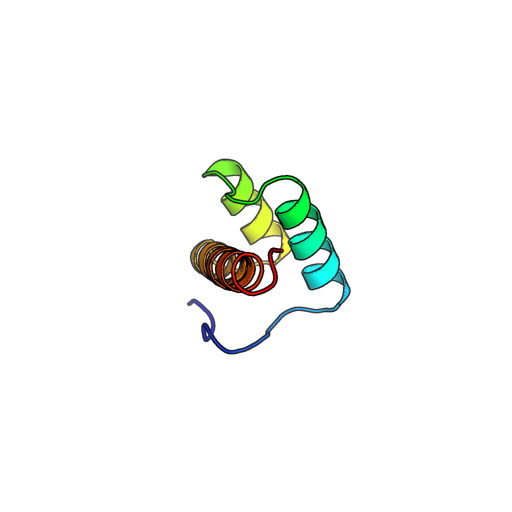12.767 9.130 -1.873 1.00 0.00 61 GLN A N 8
ATOM 8761 C CA . GLN A 1 61 ? 12.313 10.513 -1.954 1.00 0.00 61 GLN A CA 8
ATOM 8762 C C . GLN A 1 61 ? 12.883 11.348 -0.814 1.00 0.00 61 GLN A C 8
ATOM 8763 O O . GLN A 1 61 ? 13.171 12.532 -0.984 1.00 0.00 61 GLN A O 8
ATOM 8777 N N . GLU A 1 62 ? 13.042 10.724 0.348 1.00 0.00 62 GLU A N 8
ATOM 8778 C CA . GLU A 1 62 ? 13.621 11.395 1.505 1.00 0.00 62 GLU A CA 8
ATOM 8779 C C . GLU A 1 62 ? 15.061 11.812 1.235 1.00 0.00 62 GLU A C 8
ATOM 8780 O O . GLU A 1 62 ? 15.437 12.962 1.466 1.00 0.00 62 GLU A O 8
ATOM 8792 N N . ARG A 1 63 ? 15.863 10.873 0.745 1.00 0.00 63 ARG A N 8
ATOM 8793 C CA . ARG A 1 63 ? 17.275 11.130 0.487 1.00 0.00 63 ARG A CA 8
ATOM 8794 C C . ARG A 1 63 ? 17.463 11.950 -0.783 1.00 0.00 63 ARG A C 8
ATOM 8795 O O . ARG A 1 63 ? 16.894 11.573 -1.794 1.00 0.00 63 ARG A O 8
ATOM 8817 N N . ALA A 1 1 ? -14.195 -3.999 -7.670 1.00 0.00 1 ALA A N 9
ATOM 8818 C CA . ALA A 1 1 ? -13.854 -4.546 -8.978 1.00 0.00 1 ALA A CA 9
ATOM 8819 C C . ALA A 1 1 ? -14.580 -3.804 -10.092 1.00 0.00 1 ALA A C 9
ATOM 8820 O O . ALA A 1 1 ? -15.385 -2.908 -9.832 1.00 0.00 1 ALA A O 9
ATOM 8829 N N . SER A 1 2 ? -14.292 -4.180 -11.333 1.00 0.00 2 SER A N 9
ATOM 8830 C CA . SER A 1 2 ? -14.930 -3.562 -12.489 1.00 0.00 2 SER A CA 9
ATOM 8831 C C . SER A 1 2 ? -14.929 -4.504 -13.687 1.00 0.00 2 SER A C 9
ATOM 8832 O O . SER A 1 2 ? -13.997 -5.287 -13.873 1.00 0.00 2 SER A O 9
ATOM 8840 N N . GLN A 1 3 ? -15.980 -4.423 -14.497 1.00 0.00 3 GLN A N 9
ATOM 8841 C CA . GLN A 1 3 ? -16.088 -5.248 -15.695 1.00 0.00 3 GLN A CA 9
ATOM 8842 C C . GLN A 1 3 ? -15.701 -4.463 -16.941 1.00 0.00 3 GLN A C 9
ATOM 8843 O O . GLN A 1 3 ? -15.787 -4.971 -18.059 1.00 0.00 3 GLN A O 9
ATOM 8857 N N . ARG A 1 4 ? -15.272 -3.221 -16.743 1.00 0.00 4 ARG A N 9
ATOM 8858 C CA . ARG A 1 4 ? -14.880 -2.359 -17.851 1.00 0.00 4 ARG A CA 9
ATOM 8859 C C . ARG A 1 4 ? -13.530 -2.774 -18.420 1.00 0.00 4 ARG A C 9
ATOM 8860 O O . ARG A 1 4 ? -12.613 -3.126 -17.677 1.00 0.00 4 ARG A O 9
ATOM 8881 N N . ARG A 1 5 ? -13.413 -2.731 -19.743 1.00 0.00 5 ARG A N 9
ATOM 8882 C CA . ARG A 1 5 ? -12.182 -3.129 -20.417 1.00 0.00 5 ARG A CA 9
ATOM 8883 C C . ARG A 1 5 ? -11.008 -2.266 -19.974 1.00 0.00 5 ARG A C 9
ATOM 8884 O O . ARG A 1 5 ? -9.892 -2.757 -19.810 1.00 0.00 5 ARG A O 9
ATOM 8905 N N . ILE A 1 6 ? -11.267 -0.977 -19.783 1.00 0.00 6 ILE A N 9
ATOM 8906 C CA . ILE A 1 6 ? -10.263 -0.064 -19.250 1.00 0.00 6 ILE A CA 9
ATOM 8907 C C . ILE A 1 6 ? -10.397 0.081 -17.740 1.00 0.00 6 ILE A C 9
ATOM 8908 O O . ILE A 1 6 ? -11.361 0.666 -17.246 1.00 0.00 6 ILE A O 9
ATOM 8924 N N . ARG A 1 7 ? -9.425 -0.455 -17.009 1.00 0.00 7 ARG A N 9
ATOM 8925 C CA . ARG A 1 7 ? -9.457 -0.427 -15.552 1.00 0.00 7 ARG A CA 9
ATOM 8926 C C . ARG A 1 7 ? -8.080 -0.710 -14.965 1.00 0.00 7 ARG A C 9
ATOM 8927 O O . ARG A 1 7 ? -7.163 -1.119 -15.677 1.00 0.00 7 ARG A O 9
ATOM 8948 N N . THR A 1 8 ? -7.941 -0.491 -13.662 1.00 0.00 8 THR A N 9
ATOM 8949 C CA . THR A 1 8 ? -6.683 -0.746 -12.972 1.00 0.00 8 THR A CA 9
ATOM 8950 C C . THR A 1 8 ? -6.918 -1.102 -11.510 1.00 0.00 8 THR A C 9
ATOM 8951 O O . THR A 1 8 ? -7.987 -0.836 -10.961 1.00 0.00 8 THR A O 9
ATOM 8962 N N . THR A 1 9 ? -5.914 -1.704 -10.883 1.00 0.00 9 THR A N 9
ATOM 8963 C CA . THR A 1 9 ? -6.020 -2.120 -9.490 1.00 0.00 9 THR A CA 9
ATOM 8964 C C . THR A 1 9 ? -5.586 -1.005 -8.547 1.00 0.00 9 THR A C 9
ATOM 8965 O O . THR A 1 9 ? -5.781 -1.093 -7.335 1.00 0.00 9 THR A O 9
ATOM 8976 N N . PHE A 1 10 ? -4.999 0.045 -9.112 1.00 0.00 10 PHE A N 9
ATOM 8977 C CA . PHE A 1 10 ? -4.567 1.195 -8.326 1.00 0.00 10 PHE A CA 9
ATOM 8978 C C . PHE A 1 10 ? -5.131 2.492 -8.890 1.00 0.00 10 PHE A C 9
ATOM 8979 O O . PHE A 1 10 ? -4.425 3.251 -9.554 1.00 0.00 10 PHE A O 9
ATOM 8996 N N . THR A 1 11 ? -6.409 2.741 -8.624 1.00 0.00 11 THR A N 9
ATOM 8997 C CA . THR A 1 11 ? -7.031 4.012 -8.974 1.00 0.00 11 THR A CA 9
ATOM 8998 C C . THR A 1 11 ? -6.710 5.085 -7.941 1.00 0.00 11 THR A C 9
ATOM 8999 O O . THR A 1 11 ? -6.187 4.789 -6.867 1.00 0.00 11 THR A O 9
ATOM 9010 N N . SER A 1 12 ? -7.027 6.331 -8.273 1.00 0.00 12 SER A N 9
ATOM 9011 C CA . SER A 1 12 ? -6.718 7.458 -7.401 1.00 0.00 12 SER A CA 9
ATOM 9012 C C . SER A 1 12 ? -7.446 7.338 -6.068 1.00 0.00 12 SER A C 9
ATOM 9013 O O . SER A 1 12 ? -6.944 7.777 -5.033 1.00 0.00 12 SER A O 9
ATOM 9021 N N . ALA A 1 13 ? -8.633 6.741 -6.099 1.00 0.00 13 ALA A N 9
ATOM 9022 C CA . ALA A 1 13 ? -9.399 6.496 -4.883 1.00 0.00 13 ALA A CA 9
ATOM 9023 C C . ALA A 1 13 ? -8.749 5.414 -4.030 1.00 0.00 13 ALA A C 9
ATOM 9024 O O . ALA A 1 13 ? -8.652 5.547 -2.811 1.00 0.00 13 ALA A O 9
ATOM 9031 N N . GLN A 1 14 ? -8.306 4.343 -4.680 1.00 0.00 14 GLN A N 9
ATOM 9032 C CA . GLN A 1 14 ? -7.619 3.258 -3.989 1.00 0.00 14 GLN A CA 9
ATOM 9033 C C . GLN A 1 14 ? -6.268 3.715 -3.454 1.00 0.00 14 GLN A C 9
ATOM 9034 O O . GLN A 1 14 ? -5.878 3.359 -2.342 1.00 0.00 14 GLN A O 9
ATOM 9048 N N . LEU A 1 15 ? -5.556 4.503 -4.253 1.00 0.00 15 LEU A N 9
ATOM 9049 C CA . LEU A 1 15 ? -4.259 5.032 -3.849 1.00 0.00 15 LEU A CA 9
ATOM 9050 C C . LEU A 1 15 ? -4.395 5.977 -2.662 1.00 0.00 15 LEU A C 9
ATOM 9051 O O . LEU A 1 15 ? -3.535 6.011 -1.782 1.00 0.00 15 LEU A O 9
ATOM 9067 N N . LYS A 1 16 ? -5.480 6.744 -2.644 1.00 0.00 16 LYS A N 9
ATOM 9068 C CA . LYS A 1 16 ? -5.784 7.614 -1.515 1.00 0.00 16 LYS A CA 9
ATOM 9069 C C . LYS A 1 16 ? -5.814 6.832 -0.208 1.00 0.00 16 LYS A C 9
ATOM 9070 O O . LYS A 1 16 ? -5.130 7.184 0.753 1.00 0.00 16 LYS A O 9
ATOM 9089 N N . GLU A 1 17 ? -6.611 5.769 -0.179 1.00 0.00 17 GLU A N 9
ATOM 9090 C CA . GLU A 1 17 ? -6.765 4.960 1.024 1.00 0.00 17 GLU A CA 9
ATOM 9091 C C . GLU A 1 17 ? -5.463 4.257 1.385 1.00 0.00 17 GLU A C 9
ATOM 9092 O O . GLU A 1 17 ? -5.131 4.111 2.561 1.00 0.00 17 GLU A O 9
ATOM 9104 N N . LEU A 1 18 ? -4.728 3.823 0.367 1.00 0.00 18 LEU A N 9
ATOM 9105 C CA . LEU A 1 18 ? -3.409 3.236 0.568 1.00 0.00 18 LEU A CA 9
ATOM 9106 C C . LEU A 1 18 ? -2.461 4.226 1.233 1.00 0.00 18 LEU A C 9
ATOM 9107 O O . LEU A 1 18 ? -1.693 3.863 2.123 1.00 0.00 18 LEU A O 9
ATOM 9123 N N . GLU A 1 19 ? -2.519 5.478 0.793 1.00 0.00 19 GLU A N 9
ATOM 9124 C CA . GLU A 1 19 ? -1.654 6.520 1.333 1.00 0.00 19 GLU A CA 9
ATOM 9125 C C . GLU A 1 19 ? -2.068 6.902 2.748 1.00 0.00 19 GLU A C 9
ATOM 9126 O O . GLU A 1 19 ? -1.223 7.173 3.601 1.00 0.00 19 GLU A O 9
ATOM 9138 N N . ARG A 1 20 ? -3.374 6.920 2.992 1.00 0.00 20 ARG A N 9
ATOM 9139 C CA . ARG A 1 20 ? -3.902 7.237 4.314 1.00 0.00 20 ARG A CA 9
ATOM 9140 C C . ARG A 1 20 ? -3.395 6.252 5.360 1.00 0.00 20 ARG A C 9
ATOM 9141 O O . ARG A 1 20 ? -2.989 6.648 6.453 1.00 0.00 20 ARG A O 9
ATOM 9162 N N . VAL A 1 21 ? -3.419 4.969 5.019 1.00 0.00 21 VAL A N 9
ATOM 9163 C CA . VAL A 1 21 ? -2.893 3.932 5.898 1.00 0.00 21 VAL A CA 9
ATOM 9164 C C . VAL A 1 21 ? -1.382 4.053 6.048 1.00 0.00 21 VAL A C 9
ATOM 9165 O O . VAL A 1 21 ? -0.840 3.868 7.138 1.00 0.00 21 VAL A O 9
ATOM 9178 N N . PHE A 1 22 ? -0.706 4.364 4.948 1.00 0.00 22 PHE A N 9
ATOM 9179 C CA . PHE A 1 22 ? 0.736 4.576 4.968 1.00 0.00 22 PHE A CA 9
ATOM 9180 C C . PHE A 1 22 ? 1.116 5.693 5.931 1.00 0.00 22 PHE A C 9
ATOM 9181 O O . PHE A 1 22 ? 2.108 5.593 6.652 1.00 0.00 22 PHE A O 9
ATOM 9198 N N . ALA A 1 23 ? 0.320 6.757 5.938 1.00 0.00 23 ALA A N 9
ATOM 9199 C CA . ALA A 1 23 ? 0.527 7.863 6.866 1.00 0.00 23 ALA A CA 9
ATOM 9200 C C . ALA A 1 23 ? 0.450 7.390 8.312 1.00 0.00 23 ALA A C 9
ATOM 9201 O O . ALA A 1 23 ? 1.200 7.857 9.169 1.00 0.00 23 ALA A O 9
ATOM 9208 N N . GLU A 1 24 ? -0.463 6.461 8.577 1.00 0.00 24 GLU A N 9
ATOM 9209 C CA . GLU A 1 24 ? -0.597 5.878 9.907 1.00 0.00 24 GLU A CA 9
ATOM 9210 C C . GLU A 1 24 ? 0.570 4.952 10.224 1.00 0.00 24 GLU A C 9
ATOM 9211 O O . GLU A 1 24 ? 1.136 5.001 11.316 1.00 0.00 24 GLU A O 9
ATOM 9223 N N . THR A 1 25 ? 0.927 4.108 9.261 1.00 0.00 25 THR A N 9
ATOM 9224 C CA . THR A 1 25 ? 2.023 3.163 9.440 1.00 0.00 25 THR A CA 9
ATOM 9225 C C . THR A 1 25 ? 2.647 2.785 8.102 1.00 0.00 25 THR A C 9
ATOM 9226 O O . THR A 1 25 ? 1.947 2.631 7.101 1.00 0.00 25 THR A O 9
ATOM 9237 N N . HIS A 1 26 ? 3.967 2.637 8.091 1.00 0.00 26 HIS A N 9
ATOM 9238 C CA . HIS A 1 26 ? 4.684 2.235 6.887 1.00 0.00 26 HIS A CA 9
ATOM 9239 C C . HIS A 1 26 ? 4.312 0.817 6.473 1.00 0.00 26 HIS A C 9
ATOM 9240 O O . HIS A 1 26 ? 4.509 0.424 5.324 1.00 0.00 26 HIS A O 9
ATOM 9254 N N . TYR A 1 27 ? 3.774 0.052 7.417 1.00 0.00 27 TYR A N 9
ATOM 9255 C CA . TYR A 1 27 ? 3.293 -1.294 7.130 1.00 0.00 27 TYR A CA 9
ATOM 9256 C C . TYR A 1 27 ? 2.095 -1.648 8.003 1.00 0.00 27 TYR A C 9
ATOM 9257 O O . TYR A 1 27 ? 2.161 -1.559 9.229 1.00 0.00 27 TYR A O 9
ATOM 9275 N N . PRO A 1 28 ? 1.001 -2.049 7.363 1.00 0.00 28 PRO A N 9
ATOM 9276 C CA . PRO A 1 28 ? -0.229 -2.368 8.077 1.00 0.00 28 PRO A CA 9
ATOM 9277 C C . PRO A 1 28 ? -0.158 -3.752 8.709 1.00 0.00 28 PRO A C 9
ATOM 9278 O O . PRO A 1 28 ? 0.508 -4.648 8.189 1.00 0.00 28 PRO A O 9
ATOM 9289 N N . ASP A 1 29 ? -0.846 -3.920 9.832 1.00 0.00 29 ASP A N 9
ATOM 9290 C CA . ASP A 1 29 ? -0.957 -5.224 10.474 1.00 0.00 29 ASP A CA 9
ATOM 9291 C C . ASP A 1 29 ? -2.124 -6.021 9.903 1.00 0.00 29 ASP A C 9
ATOM 9292 O O . ASP A 1 29 ? -2.742 -5.615 8.920 1.00 0.00 29 ASP A O 9
ATOM 9301 N N . ILE A 1 30 ? -2.419 -7.158 10.526 1.00 0.00 30 ILE A N 9
ATOM 9302 C CA . ILE A 1 30 ? -3.430 -8.073 10.011 1.00 0.00 30 ILE A CA 9
ATOM 9303 C C . ILE A 1 30 ? -4.784 -7.387 9.890 1.00 0.00 30 ILE A C 9
ATOM 9304 O O . ILE A 1 30 ? -5.422 -7.431 8.838 1.00 0.00 30 ILE A O 9
ATOM 9320 N N . TYR A 1 31 ? -5.219 -6.750 10.973 1.00 0.00 31 TYR A N 9
ATOM 9321 C CA . TYR A 1 31 ? -6.507 -6.068 10.996 1.00 0.00 31 TYR A CA 9
ATOM 9322 C C . TYR A 1 31 ? -6.534 -4.908 10.009 1.00 0.00 31 TYR A C 9
ATOM 9323 O O . TYR A 1 31 ? -7.458 -4.786 9.205 1.00 0.00 31 TYR A O 9
ATOM 9341 N N . THR A 1 32 ? -5.514 -4.058 10.074 1.00 0.00 32 THR A N 9
ATOM 9342 C CA . THR A 1 32 ? -5.461 -2.861 9.245 1.00 0.00 32 THR A CA 9
ATOM 9343 C C . THR A 1 32 ? -5.441 -3.217 7.764 1.00 0.00 32 THR A C 9
ATOM 9344 O O . THR A 1 32 ? -6.186 -2.644 6.968 1.00 0.00 32 THR A O 9
ATOM 9355 N N . ARG A 1 33 ? -4.585 -4.165 7.400 1.00 0.00 33 ARG A N 9
ATOM 9356 C CA . ARG A 1 33 ? -4.452 -4.585 6.010 1.00 0.00 33 ARG A CA 9
ATOM 9357 C C . ARG A 1 33 ? -5.733 -5.238 5.506 1.00 0.00 33 ARG A C 9
ATOM 9358 O O . ARG A 1 33 ? -6.158 -5.001 4.376 1.00 0.00 33 ARG A O 9
ATOM 9379 N N . GLU A 1 34 ? -6.344 -6.060 6.353 1.00 0.00 34 GLU A N 9
ATOM 9380 C CA . GLU A 1 34 ? -7.594 -6.726 6.006 1.00 0.00 34 GLU A CA 9
ATOM 9381 C C . GLU A 1 34 ? -8.686 -5.715 5.682 1.00 0.00 34 GLU A C 9
ATOM 9382 O O . GLU A 1 34 ? -9.324 -5.792 4.632 1.00 0.00 34 GLU A O 9
ATOM 9394 N N . GLU A 1 35 ? -8.897 -4.769 6.590 1.00 0.00 35 GLU A N 9
ATOM 9395 C CA . GLU A 1 35 ? -9.915 -3.742 6.404 1.00 0.00 35 GLU A CA 9
ATOM 9396 C C . GLU A 1 35 ? -9.576 -2.837 5.228 1.00 0.00 35 GLU A C 9
ATOM 9397 O O . GLU A 1 35 ? -10.457 -2.429 4.470 1.00 0.00 35 GLU A O 9
ATOM 9409 N N . LEU A 1 36 ? -8.293 -2.525 5.078 1.00 0.00 36 LEU A N 9
ATOM 9410 C CA . LEU A 1 36 ? -7.817 -1.767 3.927 1.00 0.00 36 LEU A CA 9
ATOM 9411 C C . LEU A 1 36 ? -8.143 -2.484 2.624 1.00 0.00 36 LEU A C 9
ATOM 9412 O O . LEU A 1 36 ? -8.691 -1.889 1.697 1.00 0.00 36 LEU A O 9
ATOM 9428 N N . ALA A 1 37 ? -7.801 -3.766 2.559 1.00 0.00 37 ALA A N 9
ATOM 9429 C CA . ALA A 1 37 ? -8.053 -4.568 1.366 1.00 0.00 37 ALA A CA 9
ATOM 9430 C C . ALA A 1 37 ? -9.535 -4.578 1.014 1.00 0.00 37 ALA A C 9
ATOM 9431 O O . ALA A 1 37 ? -9.903 -4.585 -0.161 1.00 0.00 37 ALA A O 9
ATOM 9438 N N . LEU A 1 38 ? -10.382 -4.578 2.037 1.00 0.00 38 LEU A N 9
ATOM 9439 C CA . LEU A 1 38 ? -11.825 -4.535 1.837 1.00 0.00 38 LEU A CA 9
ATOM 9440 C C . LEU A 1 38 ? -12.266 -3.184 1.286 1.00 0.00 38 LEU A C 9
ATOM 9441 O O . LEU A 1 38 ? -13.170 -3.107 0.456 1.00 0.00 38 LEU A O 9
ATOM 9457 N N . LYS A 1 39 ? -11.619 -2.121 1.754 1.00 0.00 39 LYS A N 9
ATOM 9458 C CA . LYS A 1 39 ? -11.952 -0.770 1.319 1.00 0.00 39 LYS A CA 9
ATOM 9459 C C . LYS A 1 39 ? -11.625 -0.569 -0.155 1.00 0.00 39 LYS A C 9
ATOM 9460 O O . LYS A 1 39 ? -12.412 0.012 -0.902 1.00 0.00 39 LYS A O 9
ATOM 9479 N N . ILE A 1 40 ? -10.459 -1.053 -0.568 1.00 0.00 40 ILE A N 9
ATOM 9480 C CA . ILE A 1 40 ? -9.967 -0.818 -1.921 1.00 0.00 40 ILE A CA 9
ATOM 9481 C C . ILE A 1 40 ? -10.166 -2.047 -2.800 1.00 0.00 40 ILE A C 9
ATOM 9482 O O . ILE A 1 40 ? -9.846 -2.029 -3.988 1.00 0.00 40 ILE A O 9
ATOM 9498 N N . ASP A 1 41 ? -10.695 -3.112 -2.208 1.00 0.00 41 ASP A N 9
ATOM 9499 C CA . ASP A 1 41 ? -10.966 -4.341 -2.944 1.00 0.00 41 ASP A CA 9
ATOM 9500 C C . ASP A 1 41 ? -9.721 -4.833 -3.672 1.00 0.00 41 ASP A C 9
ATOM 9501 O O . ASP A 1 41 ? -9.716 -4.960 -4.896 1.00 0.00 41 ASP A O 9
ATOM 9510 N N . LEU A 1 42 ? -8.669 -5.111 -2.911 1.00 0.00 42 LEU A N 9
ATOM 9511 C CA . LEU A 1 42 ? -7.399 -5.537 -3.486 1.00 0.00 42 LEU A CA 9
ATOM 9512 C C . LEU A 1 42 ? -6.754 -6.633 -2.648 1.00 0.00 42 LEU A C 9
ATOM 9513 O O . LEU A 1 42 ? -6.712 -6.545 -1.420 1.00 0.00 42 LEU A O 9
ATOM 9529 N N . THR A 1 43 ? -6.252 -7.665 -3.316 1.00 0.00 43 THR A N 9
ATOM 9530 C CA . THR A 1 43 ? -5.588 -8.770 -2.635 1.00 0.00 43 THR A CA 9
ATOM 9531 C C . THR A 1 43 ? -4.500 -8.265 -1.696 1.00 0.00 43 THR A C 9
ATOM 9532 O O . THR A 1 43 ? -3.669 -7.441 -2.079 1.00 0.00 43 THR A O 9
ATOM 9543 N N . GLU A 1 44 ? -4.510 -8.763 -0.465 1.00 0.00 44 GLU A N 9
ATOM 9544 C CA . GLU A 1 44 ? -3.620 -8.257 0.574 1.00 0.00 44 GLU A CA 9
ATOM 9545 C C . GLU A 1 44 ? -2.161 -8.368 0.150 1.00 0.00 44 GLU A C 9
ATOM 9546 O O . GLU A 1 44 ? -1.341 -7.512 0.483 1.00 0.00 44 GLU A O 9
ATOM 9558 N N . ALA A 1 45 ? -1.843 -9.428 -0.585 1.00 0.00 45 ALA A N 9
ATOM 9559 C CA . ALA A 1 45 ? -0.507 -9.598 -1.145 1.00 0.00 45 ALA A CA 9
ATOM 9560 C C . ALA A 1 45 ? -0.125 -8.415 -2.026 1.00 0.00 45 ALA A C 9
ATOM 9561 O O . ALA A 1 45 ? 0.979 -7.880 -1.917 1.00 0.00 45 ALA A O 9
ATOM 9568 N N . ARG A 1 46 ? -1.043 -8.012 -2.898 1.00 0.00 46 ARG A N 9
ATOM 9569 C CA . ARG A 1 46 ? -0.805 -6.887 -3.795 1.00 0.00 46 ARG A CA 9
ATOM 9570 C C . ARG A 1 46 ? -0.736 -5.574 -3.025 1.00 0.00 46 ARG A C 9
ATOM 9571 O O . ARG A 1 46 ? 0.003 -4.663 -3.397 1.00 0.00 46 ARG A O 9
ATOM 9592 N N . VAL A 1 47 ? -1.511 -5.483 -1.950 1.00 0.00 47 VAL A N 9
ATOM 9593 C CA . VAL A 1 47 ? -1.446 -4.335 -1.053 1.00 0.00 47 VAL A CA 9
ATOM 9594 C C . VAL A 1 47 ? -0.052 -4.174 -0.463 1.00 0.00 47 VAL A C 9
ATOM 9595 O O . VAL A 1 47 ? 0.506 -3.078 -0.454 1.00 0.00 47 VAL A O 9
ATOM 9608 N N . GLN A 1 48 ? 0.506 -5.274 0.030 1.00 0.00 48 GLN A N 9
ATOM 9609 C CA . GLN A 1 48 ? 1.827 -5.253 0.647 1.00 0.00 48 GLN A CA 9
ATOM 9610 C C . GLN A 1 48 ? 2.899 -4.850 -0.360 1.00 0.00 48 GLN A C 9
ATOM 9611 O O . GLN A 1 48 ? 3.836 -4.125 -0.026 1.00 0.00 48 GLN A O 9
ATOM 9625 N N . VAL A 1 49 ? 2.754 -5.325 -1.592 1.00 0.00 49 VAL A N 9
ATOM 9626 C CA . VAL A 1 49 ? 3.668 -4.958 -2.667 1.00 0.00 49 VAL A CA 9
ATOM 9627 C C . VAL A 1 49 ? 3.725 -3.447 -2.849 1.00 0.00 49 VAL A C 9
ATOM 9628 O O . VAL A 1 49 ? 4.801 -2.872 -3.010 1.00 0.00 49 VAL A O 9
ATOM 9641 N N . TRP A 1 50 ? 2.560 -2.808 -2.823 1.00 0.00 50 TRP A N 9
ATOM 9642 C CA . TRP A 1 50 ? 2.481 -1.356 -2.913 1.00 0.00 50 TRP A CA 9
ATOM 9643 C C . TRP A 1 50 ? 3.260 -0.690 -1.786 1.00 0.00 50 TRP A C 9
ATOM 9644 O O . TRP A 1 50 ? 3.992 0.274 -2.010 1.00 0.00 50 TRP A O 9
ATOM 9665 N N . PHE A 1 51 ? 3.099 -1.210 -0.574 1.00 0.00 51 PHE A N 9
ATOM 9666 C CA . PHE A 1 51 ? 3.774 -0.657 0.593 1.00 0.00 51 PHE A CA 9
ATOM 9667 C C . PHE A 1 51 ? 5.282 -0.851 0.500 1.00 0.00 51 PHE A C 9
ATOM 9668 O O . PHE A 1 51 ? 6.056 -0.001 0.942 1.00 0.00 51 PHE A O 9
ATOM 9685 N N . GLN A 1 52 ? 5.694 -1.975 -0.075 1.00 0.00 52 GLN A N 9
ATOM 9686 C CA . GLN A 1 52 ? 7.109 -2.245 -0.305 1.00 0.00 52 GLN A CA 9
ATOM 9687 C C . GLN A 1 52 ? 7.715 -1.226 -1.261 1.00 0.00 52 GLN A C 9
ATOM 9688 O O . GLN A 1 52 ? 8.803 -0.703 -1.018 1.00 0.00 52 GLN A O 9
ATOM 9702 N N . ASN A 1 53 ? 7.005 -0.948 -2.350 1.00 0.00 53 ASN A N 9
ATOM 9703 C CA . ASN A 1 53 ? 7.450 0.043 -3.322 1.00 0.00 53 ASN A CA 9
ATOM 9704 C C . ASN A 1 53 ? 7.341 1.455 -2.762 1.00 0.00 53 ASN A C 9
ATOM 9705 O O . ASN A 1 53 ? 8.164 2.318 -3.063 1.00 0.00 53 ASN A O 9
ATOM 9716 N N . ARG A 1 54 ? 6.317 1.683 -1.945 1.00 0.00 54 ARG A N 9
ATOM 9717 C CA . ARG A 1 54 ? 6.111 2.985 -1.322 1.00 0.00 54 ARG A CA 9
ATOM 9718 C C . ARG A 1 54 ? 7.234 3.313 -0.346 1.00 0.00 54 ARG A C 9
ATOM 9719 O O . ARG A 1 54 ? 7.732 4.439 -0.314 1.00 0.00 54 ARG A O 9
ATOM 9740 N N . ARG A 1 55 ? 7.630 2.323 0.447 1.00 0.00 55 ARG A N 9
ATOM 9741 C CA . ARG A 1 55 ? 8.737 2.487 1.381 1.00 0.00 55 ARG A CA 9
ATOM 9742 C C . ARG A 1 55 ? 10.066 2.605 0.646 1.00 0.00 55 ARG A C 9
ATOM 9743 O O . ARG A 1 55 ? 10.980 3.291 1.103 1.00 0.00 55 ARG A O 9
ATOM 9764 N N . ALA A 1 56 ? 10.167 1.932 -0.495 1.00 0.00 56 ALA A N 9
ATOM 9765 C CA . ALA A 1 56 ? 11.348 2.037 -1.344 1.00 0.00 56 ALA A CA 9
ATOM 9766 C C . ALA A 1 56 ? 11.533 3.458 -1.859 1.00 0.00 56 ALA A C 9
ATOM 9767 O O . ALA A 1 56 ? 12.658 3.929 -2.020 1.00 0.00 56 ALA A O 9
ATOM 9774 N N . LYS A 1 57 ? 10.420 4.137 -2.118 1.00 0.00 57 LYS A N 9
ATOM 9775 C CA . LYS A 1 57 ? 10.456 5.523 -2.571 1.00 0.00 57 LYS A CA 9
ATOM 9776 C C . LYS A 1 57 ? 10.473 6.486 -1.392 1.00 0.00 57 LYS A C 9
ATOM 9777 O O . LYS A 1 57 ? 10.856 7.648 -1.533 1.00 0.00 57 LYS A O 9
ATOM 9796 N N . PHE A 1 58 ? 10.056 5.999 -0.229 1.00 0.00 58 PHE A N 9
ATOM 9797 C CA . PHE A 1 58 ? 9.988 6.826 0.970 1.00 0.00 58 PHE A CA 9
ATOM 9798 C C . PHE A 1 58 ? 11.378 7.262 1.417 1.00 0.00 58 PHE A C 9
ATOM 9799 O O . PHE A 1 58 ? 12.306 6.455 1.467 1.00 0.00 58 PHE A O 9
ATOM 9816 N N . ARG A 1 59 ? 11.515 8.544 1.741 1.00 0.00 59 ARG A N 9
ATOM 9817 C CA . ARG A 1 59 ? 12.815 9.115 2.073 1.00 0.00 59 ARG A CA 9
ATOM 9818 C C . ARG A 1 59 ? 12.743 9.938 3.353 1.00 0.00 59 ARG A C 9
ATOM 9819 O O . ARG A 1 59 ? 13.488 10.904 3.523 1.00 0.00 59 ARG A O 9
ATOM 9840 N N . LYS A 1 60 ? 11.843 9.551 4.250 1.00 0.00 60 LYS A N 9
ATOM 9841 C CA . LYS A 1 60 ? 11.719 10.210 5.544 1.00 0.00 60 LYS A CA 9
ATOM 9842 C C . LYS A 1 60 ? 11.685 9.194 6.679 1.00 0.00 60 LYS A C 9
ATOM 9843 O O . LYS A 1 60 ? 11.688 7.986 6.444 1.00 0.00 60 LYS A O 9
ATOM 9862 N N . GLN A 1 61 ? 11.653 9.691 7.911 1.00 0.00 61 GLN A N 9
ATOM 9863 C CA . GLN A 1 61 ? 11.637 8.828 9.085 1.00 0.00 61 GLN A CA 9
ATOM 9864 C C . GLN A 1 61 ? 10.351 8.015 9.154 1.00 0.00 61 GLN A C 9
ATOM 9865 O O . GLN A 1 61 ? 9.253 8.569 9.126 1.00 0.00 61 GLN A O 9
ATOM 9879 N N . GLU A 1 62 ? 10.495 6.696 9.246 1.00 0.00 62 GLU A N 9
ATOM 9880 C CA . GLU A 1 62 ? 9.346 5.808 9.367 1.00 0.00 62 GLU A CA 9
ATOM 9881 C C . GLU A 1 62 ? 8.906 5.670 10.819 1.00 0.00 62 GLU A C 9
ATOM 9882 O O . GLU A 1 62 ? 9.707 5.837 11.738 1.00 0.00 62 GLU A O 9
ATOM 9894 N N . ARG A 1 63 ? 7.629 5.365 11.018 1.00 0.00 63 ARG A N 9
ATOM 9895 C CA . ARG A 1 63 ? 7.079 5.208 12.359 1.00 0.00 63 ARG A CA 9
ATOM 9896 C C . ARG A 1 63 ? 7.566 3.918 13.007 1.00 0.00 63 ARG A C 9
ATOM 9897 O O . ARG A 1 63 ? 7.734 2.950 12.284 1.00 0.00 63 ARG A O 9
ATOM 9919 N N . ALA A 1 1 ? 2.125 -12.183 -5.939 1.00 0.00 1 ALA A N 10
ATOM 9920 C CA . ALA A 1 1 ? 1.910 -10.791 -6.314 1.00 0.00 1 ALA A CA 10
ATOM 9921 C C . ALA A 1 1 ? 3.212 -10.002 -6.272 1.00 0.00 1 ALA A C 10
ATOM 9922 O O . ALA A 1 1 ? 3.935 -10.030 -5.275 1.00 0.00 1 ALA A O 10
ATOM 9931 N N . SER A 1 2 ? 3.507 -9.297 -7.360 1.00 0.00 2 SER A N 10
ATOM 9932 C CA . SER A 1 2 ? 4.704 -8.470 -7.434 1.00 0.00 2 SER A CA 10
ATOM 9933 C C . SER A 1 2 ? 4.589 -7.434 -8.546 1.00 0.00 2 SER A C 10
ATOM 9934 O O . SER A 1 2 ? 4.406 -7.781 -9.714 1.00 0.00 2 SER A O 10
ATOM 9942 N N . GLN A 1 3 ? 4.699 -6.163 -8.177 1.00 0.00 3 GLN A N 10
ATOM 9943 C CA . GLN A 1 3 ? 4.646 -5.076 -9.149 1.00 0.00 3 GLN A CA 10
ATOM 9944 C C . GLN A 1 3 ? 5.872 -4.179 -9.039 1.00 0.00 3 GLN A C 10
ATOM 9945 O O . GLN A 1 3 ? 6.507 -4.104 -7.987 1.00 0.00 3 GLN A O 10
ATOM 9959 N N . ARG A 1 4 ? 6.201 -3.501 -10.133 1.00 0.00 4 ARG A N 10
ATOM 9960 C CA . ARG A 1 4 ? 7.340 -2.590 -10.156 1.00 0.00 4 ARG A CA 10
ATOM 9961 C C . ARG A 1 4 ? 6.962 -1.223 -9.600 1.00 0.00 4 ARG A C 10
ATOM 9962 O O . ARG A 1 4 ? 5.782 -0.891 -9.490 1.00 0.00 4 ARG A O 10
ATOM 9983 N N . ARG A 1 5 ? 7.972 -0.433 -9.252 1.00 0.00 5 ARG A N 10
ATOM 9984 C CA . ARG A 1 5 ? 7.749 0.906 -8.719 1.00 0.00 5 ARG A CA 10
ATOM 9985 C C . ARG A 1 5 ? 7.211 1.843 -9.793 1.00 0.00 5 ARG A C 10
ATOM 9986 O O . ARG A 1 5 ? 6.689 2.916 -9.490 1.00 0.00 5 ARG A O 10
ATOM 10007 N N . ILE A 1 6 ? 7.341 1.431 -11.050 1.00 0.00 6 ILE A N 10
ATOM 10008 C CA . ILE A 1 6 ? 6.877 2.238 -12.172 1.00 0.00 6 ILE A CA 10
ATOM 10009 C C . ILE A 1 6 ? 5.492 1.799 -12.632 1.00 0.00 6 ILE A C 10
ATOM 10010 O O . ILE A 1 6 ? 4.960 2.315 -13.614 1.00 0.00 6 ILE A O 10
ATOM 10026 N N . ARG A 1 7 ? 4.914 0.841 -11.916 1.00 0.00 7 ARG A N 10
ATOM 10027 C CA . ARG A 1 7 ? 3.598 0.315 -12.260 1.00 0.00 7 ARG A CA 10
ATOM 10028 C C . ARG A 1 7 ? 2.568 0.663 -11.193 1.00 0.00 7 ARG A C 10
ATOM 10029 O O . ARG A 1 7 ? 2.885 0.712 -10.005 1.00 0.00 7 ARG A O 10
ATOM 10050 N N . THR A 1 8 ? 1.335 0.904 -11.624 1.00 0.00 8 THR A N 10
ATOM 10051 C CA . THR A 1 8 ? 0.247 1.208 -10.702 1.00 0.00 8 THR A CA 10
ATOM 10052 C C . THR A 1 8 ? -0.990 0.377 -11.018 1.00 0.00 8 THR A C 10
ATOM 10053 O O . THR A 1 8 ? -1.463 0.357 -12.154 1.00 0.00 8 THR A O 10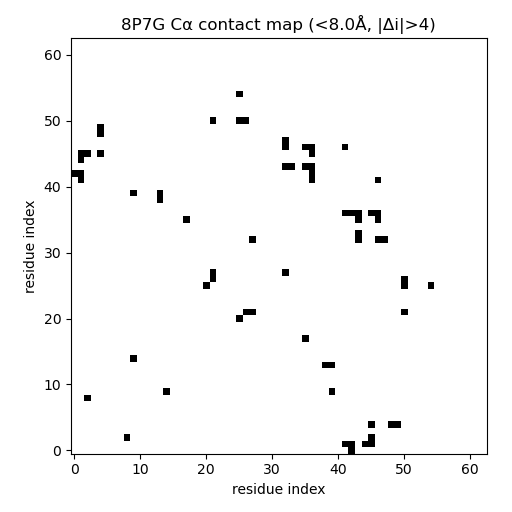
ATOM 10064 N N . THR A 1 9 ? -1.511 -0.307 -10.005 1.00 0.00 9 THR A N 10
ATOM 10065 C CA . THR A 1 9 ? -2.677 -1.165 -10.180 1.00 0.00 9 THR A CA 10
ATOM 10066 C C . THR A 1 9 ? -3.849 -0.679 -9.337 1.00 0.00 9 THR A C 10
ATOM 10067 O O . THR A 1 9 ? -4.864 -1.365 -9.213 1.00 0.00 9 THR A O 10
ATOM 10078 N N . PHE A 1 10 ? -3.704 0.509 -8.759 1.00 0.00 10 PHE A N 10
ATOM 10079 C CA . PHE A 1 10 ? -4.729 1.068 -7.886 1.00 0.00 10 PHE A CA 10
ATOM 10080 C C . PHE A 1 10 ? -5.307 2.352 -8.468 1.00 0.00 10 PHE A C 10
ATOM 10081 O O . PHE A 1 10 ? -4.637 3.061 -9.218 1.00 0.00 10 PHE A O 10
ATOM 10098 N N . THR A 1 11 ? -6.555 2.645 -8.116 1.00 0.00 11 THR A N 10
ATOM 10099 C CA . THR A 1 11 ? -7.186 3.899 -8.511 1.00 0.00 11 THR A CA 10
ATOM 10100 C C . THR A 1 11 ? -6.831 5.022 -7.545 1.00 0.00 11 THR A C 10
ATOM 10101 O O . THR A 1 11 ? -6.230 4.786 -6.496 1.00 0.00 11 THR A O 10
ATOM 10112 N N . SER A 1 12 ? -7.205 6.245 -7.905 1.00 0.00 12 SER A N 10
ATOM 10113 C CA . SER A 1 12 ? -6.896 7.413 -7.087 1.00 0.00 12 SER A CA 10
ATOM 10114 C C . SER A 1 12 ? -7.555 7.315 -5.717 1.00 0.00 12 SER A C 10
ATOM 10115 O O . SER A 1 12 ? -7.016 7.801 -4.723 1.00 0.00 12 SER A O 10
ATOM 10123 N N . ALA A 1 13 ? -8.723 6.685 -5.672 1.00 0.00 13 ALA A N 10
ATOM 10124 C CA . ALA A 1 13 ? -9.423 6.457 -4.412 1.00 0.00 13 ALA A CA 10
ATOM 10125 C C . ALA A 1 13 ? -8.732 5.379 -3.587 1.00 0.00 13 ALA A C 10
ATOM 10126 O O . ALA A 1 13 ? -8.571 5.520 -2.375 1.00 0.00 13 ALA A O 10
ATOM 10133 N N . GLN A 1 14 ? -8.325 4.303 -4.250 1.00 0.00 14 GLN A N 10
ATOM 10134 C CA . GLN A 1 14 ? -7.610 3.219 -3.587 1.00 0.00 14 GLN A CA 10
ATOM 10135 C C . GLN A 1 14 ? -6.245 3.681 -3.092 1.00 0.00 14 GLN A C 10
ATOM 10136 O O . GLN A 1 14 ? -5.812 3.312 -2.001 1.00 0.00 14 GLN A O 10
ATOM 10150 N N . LEU A 1 15 ? -5.571 4.491 -3.902 1.00 0.00 15 LEU A N 10
ATOM 10151 C CA . LEU A 1 15 ? -4.279 5.050 -3.525 1.00 0.00 15 LEU A CA 10
ATOM 10152 C C . LEU A 1 15 ? -4.416 6.013 -2.351 1.00 0.00 15 LEU A C 10
ATOM 10153 O O . LEU A 1 15 ? -3.559 6.057 -1.469 1.00 0.00 15 LEU A O 10
ATOM 10169 N N . LYS A 1 16 ? -5.501 6.781 -2.346 1.00 0.00 16 LYS A N 10
ATOM 10170 C CA . LYS A 1 16 ? -5.777 7.709 -1.258 1.00 0.00 16 LYS A CA 10
ATOM 10171 C C . LYS A 1 16 ? -5.802 6.991 0.085 1.00 0.00 16 LYS A C 10
ATOM 10172 O O . LYS A 1 16 ? -5.196 7.447 1.056 1.00 0.00 16 LYS A O 10
ATOM 10191 N N . GLU A 1 17 ? -6.505 5.866 0.137 1.00 0.00 17 GLU A N 10
ATOM 10192 C CA . GLU A 1 17 ? -6.610 5.081 1.362 1.00 0.00 17 GLU A CA 10
ATOM 10193 C C . GLU A 1 17 ? -5.272 4.455 1.730 1.00 0.00 17 GLU A C 10
ATOM 10194 O O . GLU A 1 17 ? -4.908 4.391 2.904 1.00 0.00 17 GLU A O 10
ATOM 10206 N N . LEU A 1 18 ? -4.542 3.991 0.721 1.00 0.00 18 LEU A N 10
ATOM 10207 C CA . LEU A 1 18 ? -3.226 3.403 0.933 1.00 0.00 18 LEU A CA 10
ATOM 10208 C C . LEU A 1 18 ? -2.254 4.423 1.514 1.00 0.00 18 LEU A C 10
ATOM 10209 O O . LEU A 1 18 ? -1.483 4.112 2.421 1.00 0.00 18 LEU A O 10
ATOM 10225 N N . GLU A 1 19 ? -2.297 5.641 0.984 1.00 0.00 19 GLU A N 10
ATOM 10226 C CA . GLU A 1 19 ? -1.411 6.706 1.441 1.00 0.00 19 GLU A CA 10
ATOM 10227 C C . GLU A 1 19 ? -1.788 7.174 2.840 1.00 0.00 19 GLU A C 10
ATOM 10228 O O . GLU A 1 19 ? -0.920 7.476 3.659 1.00 0.00 19 GLU A O 10
ATOM 10240 N N . ARG A 1 20 ? -3.089 7.233 3.109 1.00 0.00 20 ARG A N 10
ATOM 10241 C CA . ARG A 1 20 ? -3.581 7.572 4.438 1.00 0.00 20 ARG A CA 10
ATOM 10242 C C . ARG A 1 20 ? -3.030 6.619 5.490 1.00 0.00 20 ARG A C 10
ATOM 10243 O O . ARG A 1 20 ? -2.528 7.048 6.529 1.00 0.00 20 ARG A O 10
ATOM 10264 N N . VAL A 1 21 ? -3.126 5.323 5.214 1.00 0.00 21 VAL A N 10
ATOM 10265 C CA . VAL A 1 21 ? -2.597 4.306 6.116 1.00 0.00 21 VAL A CA 10
ATOM 10266 C C . VAL A 1 21 ? -1.087 4.434 6.264 1.00 0.00 21 VAL A C 10
ATOM 10267 O O . VAL A 1 21 ? -0.551 4.330 7.367 1.00 0.00 21 VAL A O 10
ATOM 10280 N N . PHE A 1 22 ? -0.405 4.660 5.146 1.00 0.00 22 PHE A N 10
ATOM 10281 C CA . PHE A 1 22 ? 1.042 4.838 5.155 1.00 0.00 22 PHE A CA 10
ATOM 10282 C C . PHE A 1 22 ? 1.452 5.978 6.078 1.00 0.00 22 PHE A C 10
ATOM 10283 O O . PHE A 1 22 ? 2.425 5.868 6.823 1.00 0.00 22 PHE A O 10
ATOM 10300 N N . ALA A 1 23 ? 0.703 7.075 6.023 1.00 0.00 23 ALA A N 10
ATOM 10301 C CA . ALA A 1 23 ? 0.929 8.203 6.918 1.00 0.00 23 ALA A CA 10
ATOM 10302 C C . ALA A 1 23 ? 0.743 7.797 8.374 1.00 0.00 23 ALA A C 10
ATOM 10303 O O . ALA A 1 23 ? 1.490 8.232 9.251 1.00 0.00 23 ALA A O 10
ATOM 10310 N N . GLU A 1 24 ? -0.258 6.961 8.626 1.00 0.00 24 GLU A N 10
ATOM 10311 C CA . GLU A 1 24 ? -0.512 6.451 9.969 1.00 0.00 24 GLU A CA 10
ATOM 10312 C C . GLU A 1 24 ? 0.582 5.486 10.408 1.00 0.00 24 GLU A C 10
ATOM 10313 O O . GLU A 1 24 ? 0.978 5.469 11.573 1.00 0.00 24 GLU A O 10
ATOM 10325 N N . THR A 1 25 ? 1.067 4.682 9.467 1.00 0.00 25 THR A N 10
ATOM 10326 C CA . THR A 1 25 ? 2.130 3.726 9.750 1.00 0.00 25 THR A CA 10
ATOM 10327 C C . THR A 1 25 ? 2.717 3.159 8.464 1.00 0.00 25 THR A C 10
ATOM 10328 O O . THR A 1 25 ? 1.988 2.849 7.521 1.00 0.00 25 THR A O 10
ATOM 10339 N N . HIS A 1 26 ? 4.038 3.025 8.431 1.00 0.00 26 HIS A N 10
ATOM 10340 C CA . HIS A 1 26 ? 4.735 2.582 7.229 1.00 0.00 26 HIS A CA 10
ATOM 10341 C C . HIS A 1 26 ? 4.469 1.109 6.950 1.00 0.00 26 HIS A C 10
ATOM 10342 O O . HIS A 1 26 ? 4.502 0.669 5.800 1.00 0.00 26 HIS A O 10
ATOM 10356 N N . TYR A 1 27 ? 4.206 0.349 8.007 1.00 0.00 27 TYR A N 10
ATOM 10357 C CA . TYR A 1 27 ? 3.834 -1.055 7.870 1.00 0.00 27 TYR A CA 10
ATOM 10358 C C . TYR A 1 27 ? 2.514 -1.345 8.574 1.00 0.00 27 TYR A C 10
ATOM 10359 O O . TYR A 1 27 ? 2.432 -1.303 9.801 1.00 0.00 27 TYR A O 10
ATOM 10377 N N . PRO A 1 28 ? 1.484 -1.640 7.789 1.00 0.00 28 PRO A N 10
ATOM 10378 C CA . PRO A 1 28 ? 0.168 -1.950 8.335 1.00 0.00 28 PRO A CA 10
ATOM 10379 C C . PRO A 1 28 ? 0.138 -3.348 8.940 1.00 0.00 28 PRO A C 10
ATOM 10380 O O . PRO A 1 28 ? 0.868 -4.238 8.505 1.00 0.00 28 PRO A O 10
ATOM 10391 N N . ASP A 1 29 ? -0.712 -3.535 9.944 1.00 0.00 29 ASP A N 10
ATOM 10392 C CA . ASP A 1 29 ? -0.882 -4.841 10.570 1.00 0.00 29 ASP A CA 10
ATOM 10393 C C . ASP A 1 29 ? -1.985 -5.639 9.887 1.00 0.00 29 ASP A C 10
ATOM 10394 O O . ASP A 1 29 ? -2.541 -5.210 8.877 1.00 0.00 29 ASP A O 10
ATOM 10403 N N . ILE A 1 30 ? -2.298 -6.803 10.447 1.00 0.00 30 ILE A N 10
ATOM 10404 C CA . ILE A 1 30 ? -3.248 -7.720 9.827 1.00 0.00 30 ILE A CA 10
ATOM 10405 C C . ILE A 1 30 ? -4.613 -7.067 9.656 1.00 0.00 30 ILE A C 10
ATOM 10406 O O . ILE A 1 30 ? -5.211 -7.127 8.582 1.00 0.00 30 ILE A O 10
ATOM 10422 N N . TYR A 1 31 ? -5.103 -6.443 10.723 1.00 0.00 31 TYR A N 10
ATOM 10423 C CA . TYR A 1 31 ? -6.402 -5.782 10.695 1.00 0.00 31 TYR A CA 10
ATOM 10424 C C . TYR A 1 31 ? -6.423 -4.653 9.674 1.00 0.00 31 TYR A C 10
ATOM 10425 O O . TYR A 1 31 ? -7.373 -4.516 8.903 1.00 0.00 31 TYR A O 10
ATOM 10443 N N . THR A 1 32 ? -5.369 -3.843 9.672 1.00 0.00 32 THR A N 10
ATOM 10444 C CA . THR A 1 32 ? -5.284 -2.697 8.776 1.00 0.00 32 THR A CA 10
ATOM 10445 C C . THR A 1 32 ? -5.289 -3.137 7.317 1.00 0.00 32 THR A C 10
ATOM 10446 O O . THR A 1 32 ? -5.985 -2.555 6.485 1.00 0.00 32 THR A O 10
ATOM 10457 N N . ARG A 1 33 ? -4.508 -4.168 7.013 1.00 0.00 33 ARG A N 10
ATOM 10458 C CA . ARG A 1 33 ? -4.436 -4.701 5.658 1.00 0.00 33 ARG A CA 10
ATOM 10459 C C . ARG A 1 33 ? -5.762 -5.324 5.239 1.00 0.00 33 ARG A C 10
ATOM 10460 O O . ARG A 1 33 ? -6.170 -5.221 4.083 1.00 0.00 33 ARG A O 10
ATOM 10481 N N . GLU A 1 34 ? -6.432 -5.969 6.188 1.00 0.00 34 GLU A N 10
ATOM 10482 C CA . GLU A 1 34 ? -7.766 -6.507 5.953 1.00 0.00 34 GLU A CA 10
ATOM 10483 C C . GLU A 1 34 ? -8.737 -5.411 5.533 1.00 0.00 34 GLU A C 10
ATOM 10484 O O . GLU A 1 34 ? -9.448 -5.545 4.537 1.00 0.00 34 GLU A O 10
ATOM 10496 N N . GLU A 1 35 ? -8.762 -4.325 6.299 1.00 0.00 35 GLU A N 10
ATOM 10497 C CA . GLU A 1 35 ? -9.584 -3.169 5.962 1.00 0.00 35 GLU A CA 10
ATOM 10498 C C . GLU A 1 35 ? -9.279 -2.668 4.555 1.00 0.00 35 GLU A C 10
ATOM 10499 O O . GLU A 1 35 ? -10.188 -2.447 3.755 1.00 0.00 35 GLU A O 10
ATOM 10511 N N . LEU A 1 36 ? -7.996 -2.492 4.260 1.00 0.00 36 LEU A N 10
ATOM 10512 C CA . LEU A 1 36 ? -7.569 -2.027 2.946 1.00 0.00 36 LEU A CA 10
ATOM 10513 C C . LEU A 1 36 ? -8.014 -2.989 1.851 1.00 0.00 36 LEU A C 10
ATOM 10514 O O . LEU A 1 36 ? -8.565 -2.571 0.832 1.00 0.00 36 LEU A O 10
ATOM 10530 N N . ALA A 1 37 ? -7.772 -4.276 2.067 1.00 0.00 37 ALA A N 10
ATOM 10531 C CA . ALA A 1 37 ? -8.080 -5.293 1.068 1.00 0.00 37 ALA A CA 10
ATOM 10532 C C . ALA A 1 37 ? -9.567 -5.304 0.735 1.00 0.00 37 ALA A C 10
ATOM 10533 O O . ALA A 1 37 ? -9.952 -5.460 -0.423 1.00 0.00 37 ALA A O 10
ATOM 10540 N N . LEU A 1 38 ? -10.398 -5.140 1.759 1.00 0.00 38 LEU A N 10
ATOM 10541 C CA . LEU A 1 38 ? -11.846 -5.192 1.587 1.00 0.00 38 LEU A CA 10
ATOM 10542 C C . LEU A 1 38 ? -12.363 -3.940 0.893 1.00 0.00 38 LEU A C 10
ATOM 10543 O O . LEU A 1 38 ? -13.191 -4.019 -0.016 1.00 0.00 38 LEU A O 10
ATOM 10559 N N . LYS A 1 39 ? -11.871 -2.783 1.325 1.00 0.00 39 LYS A N 10
ATOM 10560 C CA . LYS A 1 39 ? -12.303 -1.509 0.761 1.00 0.00 39 LYS A CA 10
ATOM 10561 C C . LYS A 1 39 ? -11.724 -1.299 -0.632 1.00 0.00 39 LYS A C 10
ATOM 10562 O O . LYS A 1 39 ? -12.395 -0.772 -1.520 1.00 0.00 39 LYS A O 10
ATOM 10581 N N . ILE A 1 40 ? -10.475 -1.714 -0.818 1.00 0.00 40 ILE A N 10
ATOM 10582 C CA . ILE A 1 40 ? -9.842 -1.676 -2.130 1.00 0.00 40 ILE A CA 10
ATOM 10583 C C . ILE A 1 40 ? -10.415 -2.746 -3.050 1.00 0.00 40 ILE A C 10
ATOM 10584 O O . ILE A 1 40 ? -10.529 -2.543 -4.259 1.00 0.00 40 ILE A O 10
ATOM 10600 N N . ASP A 1 41 ? -10.774 -3.886 -2.471 1.00 0.00 41 ASP A N 10
ATOM 10601 C CA . ASP A 1 41 ? -11.314 -5.000 -3.240 1.00 0.00 41 ASP A CA 10
ATOM 10602 C C . ASP A 1 41 ? -10.233 -5.666 -4.080 1.00 0.00 41 ASP A C 10
ATOM 10603 O O . ASP A 1 41 ? -10.488 -6.110 -5.200 1.00 0.00 41 ASP A O 10
ATOM 10612 N N . LEU A 1 42 ? -9.023 -5.732 -3.534 1.00 0.00 42 LEU A N 10
ATOM 10613 C CA . LEU A 1 42 ? -7.923 -6.430 -4.190 1.00 0.00 42 LEU A CA 10
ATOM 10614 C C . LEU A 1 42 ? -7.183 -7.333 -3.211 1.00 0.00 42 LEU A C 10
ATOM 10615 O O . LEU A 1 42 ? -7.309 -7.183 -1.995 1.00 0.00 42 LEU A O 10
ATOM 10631 N N . THR A 1 43 ? -6.409 -8.271 -3.748 1.00 0.00 43 THR A N 10
ATOM 10632 C CA . THR A 1 43 ? -5.711 -9.251 -2.925 1.00 0.00 43 THR A CA 10
ATOM 10633 C C . THR A 1 43 ? -4.799 -8.571 -1.913 1.00 0.00 43 THR A C 10
ATOM 10634 O O . THR A 1 43 ? -4.051 -7.654 -2.254 1.00 0.00 43 THR A O 10
ATOM 10645 N N . GLU A 1 44 ? -4.864 -9.026 -0.666 1.00 0.00 44 GLU A N 10
ATOM 10646 C CA . GLU A 1 44 ? -4.070 -8.438 0.406 1.00 0.00 44 GLU A CA 10
ATOM 10647 C C . GLU A 1 44 ? -2.599 -8.360 0.022 1.00 0.00 44 GLU A C 10
ATOM 10648 O O . GLU A 1 44 ? -1.930 -7.361 0.290 1.00 0.00 44 GLU A O 10
ATOM 10660 N N . ALA A 1 45 ? -2.099 -9.418 -0.605 1.00 0.00 45 ALA A N 10
ATOM 10661 C CA . ALA A 1 45 ? -0.717 -9.452 -1.069 1.00 0.00 45 ALA A CA 10
ATOM 10662 C C . ALA A 1 45 ? -0.398 -8.246 -1.942 1.00 0.00 45 ALA A C 10
ATOM 10663 O O . ALA A 1 45 ? 0.645 -7.612 -1.784 1.00 0.00 45 ALA A O 10
ATOM 10670 N N . ARG A 1 46 ? -1.303 -7.934 -2.864 1.00 0.00 46 ARG A N 10
ATOM 10671 C CA . ARG A 1 46 ? -1.110 -6.816 -3.779 1.00 0.00 46 ARG A CA 10
ATOM 10672 C C . ARG A 1 46 ? -1.061 -5.491 -3.029 1.00 0.00 46 ARG A C 10
ATOM 10673 O O . ARG A 1 46 ? -0.305 -4.589 -3.391 1.00 0.00 46 ARG A O 10
ATOM 10694 N N . VAL A 1 47 ? -1.871 -5.380 -1.981 1.00 0.00 47 VAL A N 10
ATOM 10695 C CA . VAL A 1 47 ? -1.835 -4.215 -1.105 1.00 0.00 47 VAL A CA 10
ATOM 10696 C C . VAL A 1 47 ? -0.467 -4.057 -0.456 1.00 0.00 47 VAL A C 10
ATOM 10697 O O . VAL A 1 47 ? 0.081 -2.956 -0.399 1.00 0.00 47 VAL A O 10
ATOM 10710 N N . GLN A 1 48 ? 0.082 -5.164 0.034 1.00 0.00 48 GLN A N 10
ATOM 10711 C CA . GLN A 1 48 ? 1.392 -5.151 0.675 1.00 0.00 48 GLN A CA 10
ATOM 10712 C C . GLN A 1 48 ? 2.482 -4.745 -0.308 1.00 0.00 48 GLN A C 10
ATOM 10713 O O . GLN A 1 48 ? 3.416 -4.026 0.049 1.00 0.00 48 GLN A O 10
ATOM 10727 N N . VAL A 1 49 ? 2.359 -5.210 -1.546 1.00 0.00 49 VAL A N 10
ATOM 10728 C CA . VAL A 1 49 ? 3.308 -4.857 -2.596 1.00 0.00 49 VAL A CA 10
ATOM 10729 C C . VAL A 1 49 ? 3.444 -3.346 -2.730 1.00 0.00 49 VAL A C 10
ATOM 10730 O O . VAL A 1 49 ? 4.549 -2.823 -2.877 1.00 0.00 49 VAL A O 10
ATOM 10743 N N . TRP A 1 50 ? 2.314 -2.648 -2.680 1.00 0.00 50 TRP A N 10
ATOM 10744 C CA . TRP A 1 50 ? 2.309 -1.192 -2.748 1.00 0.00 50 TRP A CA 10
ATOM 10745 C C . TRP A 1 50 ? 3.147 -0.585 -1.630 1.00 0.00 50 TRP A C 10
ATOM 10746 O O . TRP A 1 50 ? 3.929 0.338 -1.860 1.00 0.00 50 TRP A O 10
ATOM 10767 N N . PHE A 1 51 ? 2.981 -1.110 -0.421 1.00 0.00 51 PHE A N 10
ATOM 10768 C CA . PHE A 1 51 ? 3.703 -0.602 0.740 1.00 0.00 51 PHE A CA 10
ATOM 10769 C C . PHE A 1 51 ? 5.193 -0.905 0.637 1.00 0.00 51 PHE A C 10
ATOM 10770 O O . PHE A 1 51 ? 6.027 -0.133 1.108 1.00 0.00 51 PHE A O 10
ATOM 10787 N N . GLN A 1 52 ? 5.520 -2.035 0.019 1.00 0.00 52 GLN A N 10
ATOM 10788 C CA . GLN A 1 52 ? 6.910 -2.392 -0.240 1.00 0.00 52 GLN A CA 10
ATOM 10789 C C . GLN A 1 52 ? 7.562 -1.405 -1.199 1.00 0.00 52 GLN A C 10
ATOM 10790 O O . GLN A 1 52 ? 8.684 -0.954 -0.972 1.00 0.00 52 GLN A O 10
ATOM 10804 N N . ASN A 1 53 ? 6.851 -1.073 -2.272 1.00 0.00 53 ASN A N 10
ATOM 10805 C CA . ASN A 1 53 ? 7.344 -0.109 -3.249 1.00 0.00 53 ASN A CA 10
ATOM 10806 C C . ASN A 1 53 ? 7.300 1.309 -2.696 1.00 0.00 53 ASN A C 10
ATOM 10807 O O . ASN A 1 53 ? 8.145 2.140 -3.024 1.00 0.00 53 ASN A O 10
ATOM 10818 N N . ARG A 1 54 ? 6.309 1.579 -1.853 1.00 0.00 54 ARG A N 10
ATOM 10819 C CA . ARG A 1 54 ? 6.155 2.896 -1.248 1.00 0.00 54 ARG A CA 10
ATOM 10820 C C . ARG A 1 54 ? 7.298 3.200 -0.289 1.00 0.00 54 ARG A C 10
ATOM 10821 O O . ARG A 1 54 ? 7.811 4.318 -0.253 1.00 0.00 54 ARG A O 10
ATOM 10842 N N . ARG A 1 55 ? 7.695 2.197 0.486 1.00 0.00 55 ARG A N 10
ATOM 10843 C CA . ARG A 1 55 ? 8.812 2.340 1.413 1.00 0.00 55 ARG A CA 10
ATOM 10844 C C . ARG A 1 55 ? 10.145 2.340 0.673 1.00 0.00 55 ARG A C 10
ATOM 10845 O O . ARG A 1 55 ? 11.120 2.935 1.132 1.00 0.00 55 ARG A O 10
ATOM 10866 N N . ALA A 1 56 ? 10.178 1.671 -0.474 1.00 0.00 56 ALA A N 10
ATOM 10867 C CA . ALA A 1 56 ? 11.333 1.731 -1.363 1.00 0.00 56 ALA A CA 10
ATOM 10868 C C . ALA A 1 56 ? 11.522 3.134 -1.925 1.00 0.00 56 ALA A C 10
ATOM 10869 O O . ALA A 1 56 ? 12.649 3.604 -2.082 1.00 0.00 56 ALA A O 10
ATOM 10876 N N . LYS A 1 57 ? 10.412 3.799 -2.228 1.00 0.00 57 LYS A N 10
ATOM 10877 C CA . LYS A 1 57 ? 10.449 5.179 -2.694 1.00 0.00 57 LYS A CA 10
ATOM 10878 C C . LYS A 1 57 ? 10.680 6.146 -1.538 1.00 0.00 57 LYS A C 10
ATOM 10879 O O . LYS A 1 57 ? 11.299 7.196 -1.709 1.00 0.00 57 LYS A O 10
ATOM 10898 N N . PHE A 1 58 ? 10.180 5.783 -0.362 1.00 0.00 58 PHE A N 10
ATOM 10899 C CA . PHE A 1 58 ? 10.353 6.604 0.830 1.00 0.00 58 PHE A CA 10
ATOM 10900 C C . PHE A 1 58 ? 11.827 6.857 1.116 1.00 0.00 58 PHE A C 10
ATOM 10901 O O . PHE A 1 58 ? 12.591 5.923 1.363 1.00 0.00 58 PHE A O 10
ATOM 10918 N N . ARG A 1 59 ? 12.222 8.125 1.084 1.00 0.00 59 ARG A N 10
ATOM 10919 C CA . ARG A 1 59 ? 13.634 8.487 1.078 1.00 0.00 59 ARG A CA 10
ATOM 10920 C C . ARG A 1 59 ? 14.141 8.755 2.490 1.00 0.00 59 ARG A C 10
ATOM 10921 O O . ARG A 1 59 ? 15.314 9.066 2.690 1.00 0.00 59 ARG A O 10
ATOM 10942 N N . LYS A 1 60 ? 13.248 8.632 3.466 1.00 0.00 60 LYS A N 10
ATOM 10943 C CA . LYS A 1 60 ? 13.590 8.907 4.856 1.00 0.00 60 LYS A CA 10
ATOM 10944 C C . LYS A 1 60 ? 13.589 7.629 5.686 1.00 0.00 60 LYS A C 10
ATOM 10945 O O . LYS A 1 60 ? 13.349 6.539 5.166 1.00 0.00 60 LYS A O 10
ATOM 10964 N N . GLN A 1 61 ? 13.860 7.769 6.980 1.00 0.00 61 GLN A N 10
ATOM 10965 C CA . GLN A 1 61 ? 13.973 6.619 7.869 1.00 0.00 61 GLN A CA 10
ATOM 10966 C C . GLN A 1 61 ? 12.616 5.966 8.098 1.00 0.00 61 GLN A C 10
ATOM 10967 O O . GLN A 1 61 ? 11.666 6.620 8.528 1.00 0.00 61 GLN A O 10
ATOM 10981 N N . GLU A 1 62 ? 12.531 4.672 7.808 1.00 0.00 62 GLU A N 10
ATOM 10982 C CA . GLU A 1 62 ? 11.312 3.910 8.051 1.00 0.00 62 GLU A CA 10
ATOM 10983 C C . GLU A 1 62 ? 11.026 3.790 9.542 1.00 0.00 62 GLU A C 10
ATOM 10984 O O . GLU A 1 62 ? 11.933 3.559 10.342 1.00 0.00 62 GLU A O 10
ATOM 10996 N N . ARG A 1 63 ? 9.759 3.947 9.911 1.00 0.00 63 ARG A N 10
ATOM 10997 C CA . ARG A 1 63 ? 9.346 3.829 11.304 1.00 0.00 63 ARG A CA 10
ATOM 10998 C C . ARG A 1 63 ? 9.528 2.404 11.813 1.00 0.00 63 ARG A C 10
ATOM 10999 O O . ARG A 1 63 ? 9.285 1.490 11.042 1.00 0.00 63 ARG A O 10
ATOM 11021 N N . ALA A 1 1 ? 13.454 -2.224 -5.303 1.00 0.00 1 ALA A N 11
ATOM 11022 C CA . ALA A 1 1 ? 12.030 -1.980 -5.106 1.00 0.00 1 ALA A CA 11
ATOM 11023 C C . ALA A 1 1 ? 11.729 -0.488 -5.050 1.00 0.00 1 ALA A C 11
ATOM 11024 O O . ALA A 1 1 ? 12.355 0.254 -4.293 1.00 0.00 1 ALA A O 11
ATOM 11033 N N . SER A 1 2 ? 10.768 -0.053 -5.857 1.00 0.00 2 SER A N 11
ATOM 11034 C CA . SER A 1 2 ? 10.348 1.344 -5.866 1.00 0.00 2 SER A CA 11
ATOM 11035 C C . SER A 1 2 ? 8.984 1.505 -6.524 1.00 0.00 2 SER A C 11
ATOM 11036 O O . SER A 1 2 ? 8.570 0.671 -7.329 1.00 0.00 2 SER A O 11
ATOM 11044 N N . GLN A 1 3 ? 8.289 2.583 -6.177 1.00 0.00 3 GLN A N 11
ATOM 11045 C CA . GLN A 1 3 ? 6.999 2.891 -6.783 1.00 0.00 3 GLN A CA 11
ATOM 11046 C C . GLN A 1 3 ? 6.530 4.288 -6.399 1.00 0.00 3 GLN A C 11
ATOM 11047 O O . GLN A 1 3 ? 6.609 4.683 -5.235 1.00 0.00 3 GLN A O 11
ATOM 11061 N N . ARG A 1 4 ? 6.040 5.033 -7.384 1.00 0.00 4 ARG A N 11
ATOM 11062 C CA . ARG A 1 4 ? 5.474 6.354 -7.136 1.00 0.00 4 ARG A CA 11
ATOM 11063 C C . ARG A 1 4 ? 3.958 6.339 -7.283 1.00 0.00 4 ARG A C 11
ATOM 11064 O O . ARG A 1 4 ? 3.374 5.337 -7.695 1.00 0.00 4 ARG A O 11
ATOM 11085 N N . ARG A 1 5 ? 3.325 7.457 -6.944 1.00 0.00 5 ARG A N 11
ATOM 11086 C CA . ARG A 1 5 ? 1.878 7.587 -7.073 1.00 0.00 5 ARG A CA 11
ATOM 11087 C C . ARG A 1 5 ? 1.442 7.471 -8.529 1.00 0.00 5 ARG A C 11
ATOM 11088 O O . ARG A 1 5 ? 0.363 6.957 -8.824 1.00 0.00 5 ARG A O 11
ATOM 11109 N N . ILE A 1 6 ? 2.287 7.953 -9.434 1.00 0.00 6 ILE A N 11
ATOM 11110 C CA . ILE A 1 6 ? 2.006 7.875 -10.863 1.00 0.00 6 ILE A CA 11
ATOM 11111 C C . ILE A 1 6 ? 2.190 6.456 -11.384 1.00 0.00 6 ILE A C 11
ATOM 11112 O O . ILE A 1 6 ? 1.788 6.138 -12.503 1.00 0.00 6 ILE A O 11
ATOM 11128 N N . ARG A 1 7 ? 2.803 5.606 -10.567 1.00 0.00 7 ARG A N 11
ATOM 11129 C CA . ARG A 1 7 ? 3.065 4.225 -10.954 1.00 0.00 7 ARG A CA 11
ATOM 11130 C C . ARG A 1 7 ? 2.098 3.268 -10.268 1.00 0.00 7 ARG A C 11
ATOM 11131 O O . ARG A 1 7 ? 2.304 2.054 -10.270 1.00 0.00 7 ARG A O 11
ATOM 11152 N N . THR A 1 8 ? 1.043 3.821 -9.681 1.00 0.00 8 THR A N 11
ATOM 11153 C CA . THR A 1 8 ? 0.010 3.013 -9.042 1.00 0.00 8 THR A CA 11
ATOM 11154 C C . THR A 1 8 ? -1.056 2.590 -10.044 1.00 0.00 8 THR A C 11
ATOM 11155 O O . THR A 1 8 ? -1.101 3.091 -11.166 1.00 0.00 8 THR A O 11
ATOM 11166 N N . THR A 1 9 ? -1.913 1.661 -9.631 1.00 0.00 9 THR A N 11
ATOM 11167 C CA . THR A 1 9 ? -3.004 1.195 -10.478 1.00 0.00 9 THR A C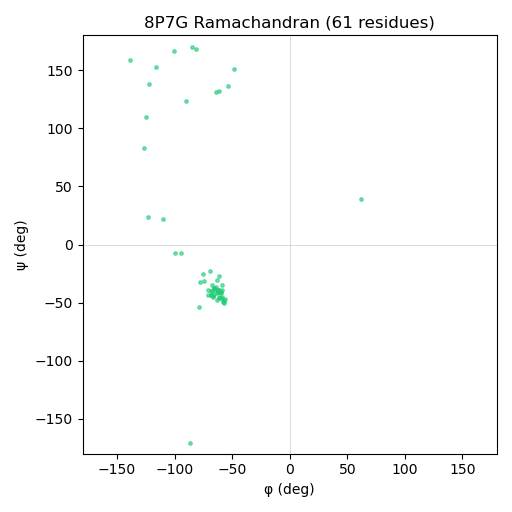A 11
ATOM 11168 C C . THR A 1 9 ? -4.353 1.387 -9.795 1.00 0.00 9 THR A C 11
ATOM 11169 O O . THR A 1 9 ? -5.329 0.717 -10.129 1.00 0.00 9 THR A O 11
ATOM 11180 N N . PHE A 1 10 ? -4.399 2.308 -8.838 1.00 0.00 10 PHE A N 11
ATOM 11181 C CA . PHE A 1 10 ? -5.611 2.548 -8.064 1.00 0.00 10 PHE A CA 11
ATOM 11182 C C . PHE A 1 10 ? -6.263 3.867 -8.457 1.00 0.00 10 PHE A C 11
ATOM 11183 O O . PHE A 1 10 ? -5.677 4.666 -9.188 1.00 0.00 10 PHE A O 11
ATOM 11200 N N . THR A 1 11 ? -7.478 4.091 -7.968 1.00 0.00 11 THR A N 11
ATOM 11201 C CA . THR A 1 11 ? -8.168 5.358 -8.179 1.00 0.00 11 THR A CA 11
ATOM 11202 C C . THR A 1 11 ? -7.706 6.408 -7.177 1.00 0.00 11 THR A C 11
ATOM 11203 O O . THR A 1 11 ? -6.991 6.100 -6.224 1.00 0.00 11 THR A O 11
ATOM 11214 N N . SER A 1 12 ? -8.119 7.651 -7.399 1.00 0.00 12 SER A N 11
ATOM 11215 C CA . SER A 1 12 ? -7.731 8.755 -6.528 1.00 0.00 12 SER A CA 11
ATOM 11216 C C . SER A 1 12 ? -8.273 8.557 -5.117 1.00 0.00 12 SER A C 11
ATOM 11217 O O . SER A 1 12 ? -7.650 8.974 -4.139 1.00 0.00 12 SER A O 11
ATOM 11225 N N . ALA A 1 13 ? -9.434 7.920 -5.017 1.00 0.00 13 ALA A N 11
ATOM 11226 C CA . ALA A 1 13 ? -10.034 7.617 -3.724 1.00 0.00 13 ALA A CA 11
ATOM 11227 C C . ALA A 1 13 ? -9.303 6.474 -3.032 1.00 0.00 13 ALA A C 11
ATOM 11228 O O . ALA A 1 13 ? -9.015 6.543 -1.837 1.00 0.00 13 ALA A O 11
ATOM 11235 N N . GLN A 1 14 ? -9.005 5.424 -3.789 1.00 0.00 14 GLN A N 11
ATOM 11236 C CA . GLN A 1 14 ? -8.302 4.266 -3.250 1.00 0.00 14 GLN A CA 11
ATOM 11237 C C . GLN A 1 14 ? -6.883 4.629 -2.833 1.00 0.00 14 GLN A C 11
ATOM 11238 O O . GLN A 1 14 ? -6.414 4.221 -1.769 1.00 0.00 14 GLN A O 11
ATOM 11252 N N . LEU A 1 15 ? -6.201 5.397 -3.677 1.00 0.00 15 LEU A N 11
ATOM 11253 C CA . LEU A 1 15 ? -4.853 5.860 -3.373 1.00 0.00 15 LEU A CA 11
ATOM 11254 C C . LEU A 1 15 ? -4.844 6.757 -2.141 1.00 0.00 15 LEU A C 11
ATOM 11255 O O . LEU A 1 15 ? -3.991 6.617 -1.265 1.00 0.00 15 LEU A O 11
ATOM 11271 N N . LYS A 1 16 ? -5.798 7.680 -2.081 1.00 0.00 16 LYS A N 11
ATOM 11272 C CA . LYS A 1 16 ? -5.948 8.552 -0.922 1.00 0.00 16 LYS A CA 11
ATOM 11273 C C . LYS A 1 16 ? -5.953 7.750 0.373 1.00 0.00 16 LYS A C 11
ATOM 11274 O O . LYS A 1 16 ? -5.226 8.068 1.314 1.00 0.00 16 LYS A O 11
ATOM 11293 N N . GLU A 1 17 ? -6.779 6.710 0.416 1.00 0.00 17 GLU A N 11
ATOM 11294 C CA . GLU A 1 17 ? -6.899 5.875 1.605 1.00 0.00 17 GLU A CA 11
ATOM 11295 C C . GLU A 1 17 ? -5.583 5.175 1.921 1.00 0.00 17 GLU A C 11
ATOM 11296 O O . GLU A 1 17 ? -5.208 5.035 3.085 1.00 0.00 17 GLU A O 11
ATOM 11308 N N . LEU A 1 18 ? -4.886 4.737 0.878 1.00 0.00 18 LEU A N 11
ATOM 11309 C CA . LEU A 1 18 ? -3.576 4.116 1.038 1.00 0.00 18 LEU A CA 11
ATOM 11310 C C . LEU A 1 18 ? -2.563 5.107 1.597 1.00 0.00 18 LEU A C 11
ATOM 11311 O O . LEU A 1 18 ? -1.700 4.742 2.396 1.00 0.00 18 LEU A O 11
ATOM 11327 N N . GLU A 1 19 ? -2.672 6.361 1.172 1.00 0.00 19 GLU A N 11
ATOM 11328 C CA . GLU A 1 19 ? -1.768 7.408 1.635 1.00 0.00 19 GLU A CA 11
ATOM 11329 C C . GLU A 1 19 ? -2.098 7.829 3.061 1.00 0.00 19 GLU A C 11
ATOM 11330 O O . GLU A 1 19 ? -1.210 8.196 3.830 1.00 0.00 19 GLU A O 11
ATOM 11342 N N . ARG A 1 20 ? -3.379 7.775 3.407 1.00 0.00 20 ARG A N 11
ATOM 11343 C CA . ARG A 1 20 ? -3.815 8.029 4.776 1.00 0.00 20 ARG A CA 11
ATOM 11344 C C . ARG A 1 20 ? -3.211 7.019 5.742 1.00 0.00 20 ARG A C 11
ATOM 11345 O O . ARG A 1 20 ? -2.807 7.371 6.850 1.00 0.00 20 ARG A O 11
ATOM 11366 N N . VAL A 1 21 ? -3.151 5.762 5.316 1.00 0.00 21 VAL A N 11
ATOM 11367 C CA . VAL A 1 21 ? -2.474 4.724 6.085 1.00 0.00 21 VAL A CA 11
ATOM 11368 C C . VAL A 1 21 ? -0.987 5.024 6.225 1.00 0.00 21 VAL A C 11
ATOM 11369 O O . VAL A 1 21 ? -0.406 4.847 7.296 1.00 0.00 21 VAL A O 11
ATOM 11382 N N . PHE A 1 22 ? -0.374 5.479 5.137 1.00 0.00 22 PHE A N 11
ATOM 11383 C CA . PHE A 1 22 ? 1.033 5.858 5.152 1.00 0.00 22 PHE A CA 11
ATOM 11384 C C . PHE A 1 22 ? 1.301 6.945 6.184 1.00 0.00 22 PHE A C 11
ATOM 11385 O O . PHE A 1 22 ? 2.333 6.937 6.855 1.00 0.00 22 PHE A O 11
ATOM 11402 N N . ALA A 1 23 ? 0.364 7.880 6.307 1.00 0.00 23 ALA A N 11
ATOM 11403 C CA . ALA A 1 23 ? 0.472 8.945 7.297 1.00 0.00 23 ALA A CA 11
ATOM 11404 C C . ALA A 1 23 ? 0.593 8.378 8.705 1.00 0.00 23 ALA A C 11
ATOM 11405 O O . ALA A 1 23 ? 1.354 8.888 9.528 1.00 0.00 23 ALA A O 11
ATOM 11412 N N . GLU A 1 24 ? -0.163 7.320 8.979 1.00 0.00 24 GLU A N 11
ATOM 11413 C CA . GLU A 1 24 ? -0.148 6.686 10.292 1.00 0.00 24 GLU A CA 11
ATOM 11414 C C . GLU A 1 24 ? 1.067 5.782 10.453 1.00 0.00 24 GLU A C 11
ATOM 11415 O O . GLU A 1 24 ? 1.738 5.806 11.484 1.00 0.00 24 GLU A O 11
ATOM 11427 N N . THR A 1 25 ? 1.345 4.985 9.427 1.00 0.00 25 THR A N 11
ATOM 11428 C CA . THR A 1 25 ? 2.422 4.003 9.490 1.00 0.00 25 THR A CA 11
ATOM 11429 C C . THR A 1 25 ? 3.038 3.773 8.116 1.00 0.00 25 THR A C 11
ATOM 11430 O O . THR A 1 25 ? 2.342 3.797 7.101 1.00 0.00 25 THR A O 11
ATOM 11441 N N . HIS A 1 26 ? 4.347 3.550 8.090 1.00 0.00 26 HIS A N 11
ATOM 11442 C CA . HIS A 1 26 ? 5.054 3.276 6.844 1.00 0.00 26 HIS A CA 11
ATOM 11443 C C . HIS A 1 26 ? 4.678 1.909 6.287 1.00 0.00 26 HIS A C 11
ATOM 11444 O O . HIS A 1 26 ? 4.931 1.613 5.120 1.00 0.00 26 HIS A O 11
ATOM 11458 N N . TYR A 1 27 ? 4.073 1.079 7.130 1.00 0.00 27 TYR A N 11
ATOM 11459 C CA . TYR A 1 27 ? 3.589 -0.229 6.701 1.00 0.00 27 TYR A CA 11
ATOM 11460 C C . TYR A 1 27 ? 2.394 -0.674 7.535 1.00 0.00 27 TYR A C 11
ATOM 11461 O O . TYR A 1 27 ? 2.438 -0.647 8.764 1.00 0.00 27 TYR A O 11
ATOM 11479 N N . PRO A 1 28 ? 1.326 -1.083 6.858 1.00 0.00 28 PRO A N 11
ATOM 11480 C CA . PRO A 1 28 ? 0.088 -1.455 7.532 1.00 0.00 28 PRO A CA 11
ATOM 11481 C C . PRO A 1 28 ? 0.218 -2.811 8.213 1.00 0.00 28 PRO A C 11
ATOM 11482 O O . PRO A 1 28 ? 0.962 -3.679 7.754 1.00 0.00 28 PRO A O 11
ATOM 11493 N N . ASP A 1 29 ? -0.509 -2.989 9.310 1.00 0.00 29 ASP A N 11
ATOM 11494 C CA . ASP A 1 29 ? -0.517 -4.258 10.028 1.00 0.00 29 ASP A CA 11
ATOM 11495 C C . ASP A 1 29 ? -1.598 -5.188 9.492 1.00 0.00 29 ASP A C 11
ATOM 11496 O O . ASP A 1 29 ? -2.255 -4.883 8.496 1.00 0.00 29 ASP A O 11
ATOM 11505 N N . ILE A 1 30 ? -1.779 -6.323 10.159 1.00 0.00 30 ILE A N 11
ATOM 11506 C CA . ILE A 1 30 ? -2.683 -7.360 9.675 1.00 0.00 30 ILE A CA 11
ATOM 11507 C C . ILE A 1 30 ? -4.093 -6.816 9.483 1.00 0.00 30 ILE A C 11
ATOM 11508 O O . ILE A 1 30 ? -4.698 -6.993 8.426 1.00 0.00 30 ILE A O 11
ATOM 11524 N N . TYR A 1 31 ? -4.611 -6.155 10.512 1.00 0.00 31 TYR A N 11
ATOM 11525 C CA . TYR A 1 31 ? -5.947 -5.572 10.454 1.00 0.00 31 TYR A CA 11
ATOM 11526 C C . TYR A 1 31 ? -6.052 -4.545 9.334 1.00 0.00 31 TYR A C 11
ATOM 11527 O O . TYR A 1 31 ? -6.994 -4.570 8.542 1.00 0.00 31 TYR A O 11
ATOM 11545 N N . THR A 1 32 ? -5.079 -3.643 9.272 1.00 0.00 32 THR A N 11
ATOM 11546 C CA . THR A 1 32 ? -5.116 -2.540 8.319 1.00 0.00 32 THR A CA 11
ATOM 11547 C C . THR A 1 32 ? -5.097 -3.051 6.884 1.00 0.00 32 THR A C 11
ATOM 11548 O O . THR A 1 32 ? -5.840 -2.564 6.033 1.00 0.00 32 THR A O 11
ATOM 11559 N N . ARG A 1 33 ? -4.244 -4.035 6.623 1.00 0.00 33 ARG A N 11
ATOM 11560 C CA . ARG A 1 33 ? -4.126 -4.613 5.289 1.00 0.00 33 ARG A CA 11
ATOM 11561 C C . ARG A 1 33 ? -5.417 -5.303 4.870 1.00 0.00 33 ARG A C 11
ATOM 11562 O O . ARG A 1 33 ? -5.836 -5.210 3.717 1.00 0.00 33 ARG A O 11
ATOM 11583 N N . GLU A 1 34 ? -6.045 -5.995 5.815 1.00 0.00 34 GLU A N 11
ATOM 11584 C CA . GLU A 1 34 ? -7.347 -6.607 5.578 1.00 0.00 34 GLU A CA 11
ATOM 11585 C C . GLU A 1 34 ? -8.390 -5.560 5.210 1.00 0.00 34 GLU A C 11
ATOM 11586 O O . GLU A 1 34 ? -9.119 -5.715 4.230 1.00 0.00 34 GLU A O 11
ATOM 11598 N N . GLU A 1 35 ? -8.457 -4.496 6.001 1.00 0.00 35 GLU A N 11
ATOM 11599 C CA . GLU A 1 35 ? -9.367 -3.391 5.723 1.00 0.00 35 GLU A CA 11
ATOM 11600 C C . GLU A 1 35 ? -9.125 -2.813 4.334 1.00 0.00 35 GLU A C 11
ATOM 11601 O O . GLU A 1 35 ? -10.063 -2.622 3.559 1.00 0.00 35 GLU A O 11
ATOM 11613 N N . LEU A 1 36 ? -7.863 -2.537 4.025 1.00 0.00 36 LEU A N 11
ATOM 11614 C CA . LEU A 1 36 ? -7.494 -1.997 2.722 1.00 0.00 36 LEU A CA 11
ATOM 11615 C C . LEU A 1 36 ? -7.875 -2.956 1.600 1.00 0.00 36 LEU A C 11
ATOM 11616 O O . LEU A 1 36 ? -8.389 -2.539 0.563 1.00 0.00 36 LEU A O 11
ATOM 11632 N N . ALA A 1 37 ? -7.618 -4.242 1.816 1.00 0.00 37 ALA A N 11
ATOM 11633 C CA . ALA A 1 37 ? -7.931 -5.262 0.822 1.00 0.00 37 ALA A CA 11
ATOM 11634 C C . ALA A 1 37 ? -9.414 -5.259 0.477 1.00 0.00 37 ALA A C 11
ATOM 11635 O O . ALA A 1 37 ? -9.793 -5.452 -0.678 1.00 0.00 37 ALA A O 11
ATOM 11642 N N . LEU A 1 38 ? -10.250 -5.039 1.485 1.00 0.00 38 LEU A N 11
ATOM 11643 C CA . LEU A 1 38 ? -11.692 -4.959 1.282 1.00 0.00 38 LEU A CA 11
ATOM 11644 C C . LEU A 1 38 ? -12.072 -3.695 0.522 1.00 0.00 38 LEU A C 11
ATOM 11645 O O . LEU A 1 38 ? -12.996 -3.703 -0.292 1.00 0.00 38 LEU A O 11
ATOM 11661 N N . LYS A 1 39 ? -11.354 -2.610 0.792 1.00 0.00 39 LYS A N 11
ATOM 11662 C CA . LYS A 1 39 ? -11.624 -1.333 0.143 1.00 0.00 39 LYS A CA 11
ATOM 11663 C C . LYS A 1 39 ? -11.281 -1.385 -1.340 1.00 0.00 39 LYS A C 11
ATOM 11664 O O . LYS A 1 39 ? -11.970 -0.790 -2.169 1.00 0.00 39 LYS A O 11
ATOM 11683 N N . ILE A 1 40 ? -10.211 -2.101 -1.670 1.00 0.00 40 ILE A N 11
ATOM 11684 C CA . ILE A 1 40 ? -9.743 -2.191 -3.048 1.00 0.00 40 ILE A CA 11
ATOM 11685 C C . ILE A 1 40 ? -10.192 -3.493 -3.698 1.00 0.00 40 ILE A C 11
ATOM 11686 O O . ILE A 1 40 ? -10.059 -3.671 -4.909 1.00 0.00 40 ILE A O 11
ATOM 11702 N N . ASP A 1 41 ? -10.724 -4.401 -2.888 1.00 0.00 41 ASP A N 11
ATOM 11703 C CA . ASP A 1 41 ? -11.248 -5.665 -3.392 1.00 0.00 41 ASP A CA 11
ATOM 11704 C C . ASP A 1 41 ? -10.155 -6.483 -4.069 1.00 0.00 41 ASP A C 11
ATOM 11705 O O . ASP A 1 41 ? -10.364 -7.046 -5.143 1.00 0.00 41 ASP A O 11
ATOM 11714 N N . LEU A 1 42 ? -8.990 -6.544 -3.434 1.00 0.00 42 LEU A N 11
ATOM 11715 C CA . LEU A 1 42 ? -7.871 -7.319 -3.959 1.00 0.00 42 LEU A CA 11
ATOM 11716 C C . LEU A 1 42 ? -7.217 -8.153 -2.864 1.00 0.00 42 LEU A C 11
ATOM 11717 O O . LEU A 1 42 ? -7.324 -7.834 -1.681 1.00 0.00 42 LEU A O 11
ATOM 11733 N N . THR A 1 43 ? -6.540 -9.222 -3.268 1.00 0.00 43 THR A N 11
ATOM 11734 C CA . THR A 1 43 ? -5.908 -10.132 -2.319 1.00 0.00 43 THR A CA 11
ATOM 11735 C C . THR A 1 43 ? -4.842 -9.418 -1.498 1.00 0.00 43 THR A C 11
ATOM 11736 O O . THR A 1 43 ? -4.069 -8.620 -2.027 1.00 0.00 43 THR A O 11
ATOM 11747 N N . GLU A 1 44 ? -4.806 -9.710 -0.202 1.00 0.00 44 GLU A N 11
ATOM 11748 C CA . GLU A 1 44 ? -3.878 -9.050 0.707 1.00 0.00 44 GLU A CA 11
ATOM 11749 C C . GLU A 1 44 ? -2.456 -9.077 0.159 1.00 0.00 44 GLU A C 11
ATOM 11750 O O . GLU A 1 44 ? -1.712 -8.106 0.290 1.00 0.00 44 GLU A O 11
ATOM 11762 N N . ALA A 1 45 ? -2.087 -10.195 -0.456 1.00 0.00 45 ALA A N 11
ATOM 11763 C CA . ALA A 1 45 ? -0.761 -10.343 -1.046 1.00 0.00 45 ALA A CA 11
ATOM 11764 C C . ALA A 1 45 ? -0.421 -9.156 -1.939 1.00 0.00 45 ALA A C 11
ATOM 11765 O O . ALA A 1 45 ? 0.704 -8.657 -1.922 1.00 0.00 45 ALA A O 11
ATOM 11772 N N . ARG A 1 46 ? -1.401 -8.709 -2.718 1.00 0.00 46 ARG A N 11
ATOM 11773 C CA . ARG A 1 46 ? -1.210 -7.570 -3.609 1.00 0.00 46 ARG A CA 11
ATOM 11774 C C . ARG A 1 46 ? -0.993 -6.285 -2.822 1.00 0.00 46 ARG A C 11
ATOM 11775 O O . ARG A 1 46 ? -0.206 -5.427 -3.222 1.00 0.00 46 ARG A O 11
ATOM 11796 N N . VAL A 1 47 ? -1.694 -6.157 -1.702 1.00 0.00 47 VAL A N 11
ATOM 11797 C CA . VAL A 1 47 ? -1.486 -5.038 -0.790 1.00 0.00 47 VAL A CA 11
ATOM 11798 C C . VAL A 1 47 ? -0.070 -5.037 -0.232 1.00 0.00 47 VAL A C 11
ATOM 11799 O O . VAL A 1 47 ? 0.593 -4.001 -0.194 1.00 0.00 47 VAL A O 11
ATOM 11812 N N . GLN A 1 48 ? 0.391 -6.207 0.200 1.00 0.00 48 GLN A N 11
ATOM 11813 C CA . GLN A 1 48 ? 1.721 -6.338 0.785 1.00 0.00 48 GLN A CA 11
ATOM 11814 C C . GLN A 1 48 ? 2.800 -5.913 -0.203 1.00 0.00 48 GLN A C 11
ATOM 11815 O O . GLN A 1 48 ? 3.723 -5.180 0.149 1.00 0.00 48 GLN A O 11
ATOM 11829 N N . VAL A 1 49 ? 2.678 -6.379 -1.442 1.00 0.00 49 VAL A N 11
ATOM 11830 C CA . VAL A 1 49 ? 3.653 -6.064 -2.478 1.00 0.00 49 VAL A CA 11
ATOM 11831 C C . VAL A 1 49 ? 3.666 -4.572 -2.787 1.00 0.00 49 VAL A C 11
ATOM 11832 O O . VAL A 1 49 ? 4.729 -3.965 -2.918 1.00 0.00 49 VAL A O 11
ATOM 11845 N N . TRP A 1 50 ? 2.479 -3.986 -2.900 1.00 0.00 50 TRP A N 11
ATOM 11846 C CA . TRP A 1 50 ? 2.353 -2.568 -3.218 1.00 0.00 50 TRP A CA 11
ATOM 11847 C C . TRP A 1 50 ? 3.053 -1.706 -2.174 1.00 0.00 50 TRP A C 11
ATOM 11848 O O . TRP A 1 50 ? 3.802 -0.790 -2.515 1.00 0.00 50 TRP A O 11
ATOM 11869 N N . PHE A 1 51 ? 2.807 -2.006 -0.904 1.00 0.00 51 PHE A N 11
ATOM 11870 C CA . PHE A 1 51 ? 3.422 -1.265 0.191 1.00 0.00 51 PHE A CA 11
ATOM 11871 C C . PHE A 1 51 ? 4.909 -1.575 0.298 1.00 0.00 51 PHE A C 11
ATOM 11872 O O . PHE A 1 51 ? 5.700 -0.727 0.714 1.00 0.00 51 PHE A O 11
ATOM 11889 N N . GLN A 1 52 ? 5.284 -2.792 -0.080 1.00 0.00 52 GLN A N 11
ATOM 11890 C CA . GLN A 1 52 ? 6.684 -3.199 -0.074 1.00 0.00 52 GLN A CA 11
ATOM 11891 C C . GLN A 1 52 ? 7.506 -2.365 -1.049 1.00 0.00 52 GLN A C 11
ATOM 11892 O O . GLN A 1 52 ? 8.650 -2.011 -0.767 1.00 0.00 52 GLN A O 11
ATOM 11906 N N . ASN A 1 53 ? 6.914 -2.056 -2.198 1.00 0.00 53 ASN A N 11
ATOM 11907 C CA . ASN A 1 53 ? 7.577 -1.236 -3.205 1.00 0.00 53 ASN A CA 11
ATOM 11908 C C . ASN A 1 53 ? 7.556 0.238 -2.816 1.00 0.00 53 ASN A C 11
ATOM 11909 O O . ASN A 1 53 ? 8.497 0.978 -3.098 1.00 0.00 53 ASN A O 11
ATOM 11920 N N . ARG A 1 54 ? 6.474 0.657 -2.167 1.00 0.00 54 ARG A N 11
ATOM 11921 C CA . ARG A 1 54 ? 6.286 2.060 -1.819 1.00 0.00 54 ARG A CA 11
ATOM 11922 C C . ARG A 1 54 ? 7.102 2.437 -0.590 1.00 0.00 54 ARG A C 11
ATOM 11923 O O . ARG A 1 54 ? 7.685 3.520 -0.527 1.00 0.00 54 ARG A O 11
ATOM 11944 N N . ARG A 1 55 ? 7.143 1.536 0.386 1.00 0.00 55 ARG A N 11
ATOM 11945 C CA . ARG A 1 55 ? 7.823 1.805 1.648 1.00 0.00 55 ARG A CA 11
ATOM 11946 C C . ARG A 1 55 ? 9.329 1.912 1.451 1.00 0.00 55 ARG A C 11
ATOM 11947 O O . ARG A 1 55 ? 10.041 2.437 2.306 1.00 0.00 55 ARG A O 11
ATOM 11968 N N . ALA A 1 56 ? 9.809 1.409 0.318 1.00 0.00 56 ALA A N 11
ATOM 11969 C CA . ALA A 1 56 ? 11.225 1.498 -0.019 1.00 0.00 56 ALA A CA 11
ATOM 11970 C C . ALA A 1 56 ? 11.662 2.948 -0.186 1.00 0.00 56 ALA A C 11
ATOM 11971 O O . ALA A 1 56 ? 12.822 3.286 0.046 1.00 0.00 56 ALA A O 11
ATOM 11978 N N . LYS A 1 57 ? 10.726 3.800 -0.589 1.00 0.00 57 LYS A N 11
ATOM 11979 C CA . LYS A 1 57 ? 11.026 5.206 -0.837 1.00 0.00 57 LYS A CA 11
ATOM 11980 C C . LYS A 1 57 ? 10.338 6.104 0.183 1.00 0.00 57 LYS A C 11
ATOM 11981 O O . LYS A 1 57 ? 10.801 7.209 0.465 1.00 0.00 57 LYS A O 11
ATOM 12000 N N . PHE A 1 58 ? 9.229 5.622 0.736 1.00 0.00 58 PHE A N 11
ATOM 12001 C CA . PHE A 1 58 ? 8.497 6.364 1.756 1.00 0.00 58 PHE A CA 11
ATOM 12002 C C . PHE A 1 58 ? 9.371 6.634 2.974 1.00 0.00 58 PHE A C 11
ATOM 12003 O O . PHE A 1 58 ? 9.821 5.706 3.645 1.00 0.00 58 PHE A O 11
ATOM 12020 N N . ARG A 1 59 ? 9.608 7.911 3.254 1.00 0.00 59 ARG A N 11
ATOM 12021 C CA . ARG A 1 59 ? 10.450 8.306 4.377 1.00 0.00 59 ARG A CA 11
ATOM 12022 C C . ARG A 1 59 ? 9.849 9.487 5.126 1.00 0.00 59 ARG A C 11
ATOM 12023 O O . ARG A 1 59 ? 10.568 10.379 5.579 1.00 0.00 59 ARG A O 11
ATOM 12044 N N . LYS A 1 60 ? 8.526 9.490 5.255 1.00 0.00 60 LYS A N 11
ATOM 12045 C CA . LYS A 1 60 ? 7.823 10.582 5.918 1.00 0.00 60 LYS A CA 11
ATOM 12046 C C . LYS A 1 60 ? 7.538 10.248 7.376 1.00 0.00 60 LYS A C 11
ATOM 12047 O O . LYS A 1 60 ? 7.619 9.089 7.785 1.00 0.00 60 LYS A O 11
ATOM 12066 N N . GLN A 1 61 ? 7.204 11.269 8.158 1.00 0.00 61 GLN A N 11
ATOM 12067 C CA . GLN A 1 61 ? 6.982 11.099 9.589 1.00 0.00 61 GLN A CA 11
ATOM 12068 C C . GLN A 1 61 ? 5.680 10.356 9.861 1.00 0.00 61 GLN A C 11
ATOM 12069 O O . GLN A 1 61 ? 4.621 10.741 9.365 1.00 0.00 61 GLN A O 11
ATOM 12083 N N . GLU A 1 62 ? 5.766 9.292 10.650 1.00 0.00 62 GLU A N 11
ATOM 12084 C CA . GLU A 1 62 ? 4.584 8.535 11.047 1.00 0.00 62 GLU A CA 11
ATOM 12085 C C . GLU A 1 62 ? 3.796 9.270 12.125 1.00 0.00 62 GLU A C 11
ATOM 12086 O O . GLU A 1 62 ? 4.375 9.903 13.007 1.00 0.00 62 GLU A O 11
ATOM 12098 N N . ARG A 1 63 ? 2.473 9.181 12.046 1.00 0.00 63 ARG A N 11
ATOM 12099 C CA . ARG A 1 63 ? 1.603 9.826 13.023 1.00 0.00 63 ARG A CA 11
ATOM 12100 C C . ARG A 1 63 ? 1.221 8.863 14.141 1.00 0.00 63 ARG A C 11
ATOM 12101 O O . ARG A 1 63 ? 0.537 7.896 13.849 1.00 0.00 63 ARG A O 11
ATOM 12123 N N . ALA A 1 1 ? 12.847 -9.017 -7.690 1.00 0.00 1 ALA A N 12
ATOM 12124 C CA . ALA A 1 1 ? 12.479 -8.376 -6.434 1.00 0.00 1 ALA A CA 12
ATOM 12125 C C . ALA A 1 1 ? 12.115 -9.408 -5.375 1.00 0.00 1 ALA A C 12
ATOM 12126 O O . ALA A 1 1 ? 11.814 -10.558 -5.693 1.00 0.00 1 ALA A O 12
ATOM 12135 N N . SER A 1 2 ? 12.144 -8.990 -4.114 1.00 0.00 2 SER A N 12
ATOM 12136 C CA . SER A 1 2 ? 11.775 -9.866 -3.008 1.00 0.00 2 SER A CA 12
ATOM 12137 C C . SER A 1 2 ? 10.262 -9.929 -2.837 1.00 0.00 2 SER A C 12
ATOM 12138 O O . SER A 1 2 ? 9.735 -10.860 -2.228 1.00 0.00 2 SER A O 12
ATOM 12146 N N . GLN A 1 3 ? 9.569 -8.935 -3.379 1.00 0.00 3 GLN A N 12
ATOM 12147 C CA . GLN A 1 3 ? 8.116 -8.865 -3.270 1.00 0.00 3 GLN A CA 12
ATOM 12148 C C . GLN A 1 3 ? 7.443 -9.384 -4.535 1.00 0.00 3 GLN A C 12
ATOM 12149 O O . GLN A 1 3 ? 8.070 -9.478 -5.590 1.00 0.00 3 GLN A O 12
ATOM 12163 N N . ARG A 1 4 ? 6.163 -9.720 -4.421 1.00 0.00 4 ARG A N 12
ATOM 12164 C CA . ARG A 1 4 ? 5.407 -10.250 -5.550 1.00 0.00 4 ARG A CA 12
ATOM 12165 C C . ARG A 1 4 ? 5.203 -9.189 -6.623 1.00 0.00 4 ARG A C 12
ATOM 12166 O O . ARG A 1 4 ? 4.834 -8.053 -6.325 1.00 0.00 4 ARG A O 12
ATOM 12187 N N . ARG A 1 5 ? 5.446 -9.566 -7.874 1.00 0.00 5 ARG A N 12
ATOM 12188 C CA . ARG A 1 5 ? 5.204 -8.676 -9.003 1.00 0.00 5 ARG A CA 12
ATOM 12189 C C . ARG A 1 5 ? 3.718 -8.592 -9.331 1.00 0.00 5 ARG A C 12
ATOM 12190 O O . ARG A 1 5 ? 3.093 -9.594 -9.681 1.00 0.00 5 ARG A O 12
ATOM 12211 N N . ILE A 1 6 ? 3.158 -7.394 -9.214 1.00 0.00 6 ILE A N 12
ATOM 12212 C CA . ILE A 1 6 ? 1.735 -7.186 -9.457 1.00 0.00 6 ILE A CA 12
ATOM 12213 C C . ILE A 1 6 ? 1.508 -6.128 -10.530 1.00 0.00 6 ILE A C 12
ATOM 12214 O O . ILE A 1 6 ? 2.385 -5.309 -10.803 1.00 0.00 6 ILE A O 12
ATOM 12230 N N . ARG A 1 7 ? 0.326 -6.152 -11.135 1.00 0.00 7 ARG A N 12
ATOM 12231 C CA . ARG A 1 7 ? -0.038 -5.165 -12.145 1.00 0.00 7 ARG A CA 12
ATOM 12232 C C . ARG A 1 7 ? -0.597 -3.901 -11.505 1.00 0.00 7 ARG A C 12
ATOM 12233 O O . ARG A 1 7 ? -1.407 -3.968 -10.580 1.00 0.00 7 ARG A O 12
ATOM 12254 N N . THR A 1 8 ? -0.159 -2.749 -12.000 1.00 0.00 8 THR A N 12
ATOM 12255 C CA . THR A 1 8 ? -0.588 -1.467 -11.453 1.00 0.00 8 THR A CA 12
ATOM 12256 C C . THR A 1 8 ? -1.920 -1.032 -12.050 1.00 0.00 8 THR A C 12
ATOM 12257 O O . THR A 1 8 ? -1.967 -0.472 -13.145 1.00 0.00 8 THR A O 12
ATOM 12268 N N . THR A 1 9 ? -3.001 -1.293 -11.323 1.00 0.00 9 THR A N 12
ATOM 12269 C CA . THR A 1 9 ? -4.331 -0.870 -11.749 1.00 0.00 9 THR A CA 12
ATOM 12270 C C . THR A 1 9 ? -5.001 -0.009 -10.686 1.00 0.00 9 THR A C 12
ATOM 12271 O O . THR A 1 9 ? -6.228 0.075 -10.624 1.00 0.00 9 THR A O 12
ATOM 12282 N N . PHE A 1 10 ? -4.189 0.630 -9.851 1.00 0.00 10 PHE A N 12
ATOM 12283 C CA . PHE A 1 10 ? -4.698 1.356 -8.693 1.00 0.00 10 PHE A CA 12
ATOM 12284 C C . PHE A 1 10 ? -5.299 2.695 -9.104 1.00 0.00 10 PHE A C 12
ATOM 12285 O O . PHE A 1 10 ? -4.653 3.495 -9.780 1.00 0.00 10 PHE A O 12
ATOM 12302 N N . THR A 1 11 ? -6.539 2.933 -8.691 1.00 0.00 11 THR A N 12
ATOM 12303 C CA . THR A 1 11 ? -7.206 4.201 -8.958 1.00 0.00 11 THR A CA 12
ATOM 12304 C C . THR A 1 11 ? -6.861 5.238 -7.897 1.00 0.00 11 THR A C 12
ATOM 12305 O O . THR A 1 11 ? -6.260 4.917 -6.872 1.00 0.00 11 THR A O 12
ATOM 12316 N N . SER A 1 12 ? -7.245 6.485 -8.149 1.00 0.00 12 SER A N 12
ATOM 12317 C CA . SER A 1 12 ? -6.963 7.576 -7.223 1.00 0.00 12 SER A CA 12
ATOM 12318 C C . SER A 1 12 ? -7.667 7.362 -5.889 1.00 0.00 12 SER A C 12
ATOM 12319 O O . SER A 1 12 ? -7.174 7.781 -4.842 1.00 0.00 12 SER A O 12
ATOM 12327 N N . ALA A 1 13 ? -8.822 6.706 -5.934 1.00 0.00 13 ALA A N 12
ATOM 12328 C CA . ALA A 1 13 ? -9.552 6.358 -4.721 1.00 0.00 13 ALA A CA 12
ATOM 12329 C C . ALA A 1 13 ? -8.825 5.276 -3.932 1.00 0.00 13 ALA A C 12
ATOM 12330 O O . ALA A 1 13 ? -8.713 5.356 -2.709 1.00 0.00 13 ALA A O 12
ATOM 12337 N N . GLN A 1 14 ? -8.332 4.265 -4.640 1.00 0.00 14 GLN A N 12
ATOM 12338 C CA . GLN A 1 14 ? -7.559 3.198 -4.015 1.00 0.00 14 GLN A CA 12
ATOM 12339 C C . GLN A 1 14 ? -6.240 3.723 -3.465 1.00 0.00 14 GLN A C 12
ATOM 12340 O O . GLN A 1 14 ? -5.838 3.375 -2.354 1.00 0.00 14 GLN A O 12
ATOM 12354 N N . LEU A 1 15 ? -5.569 4.561 -4.248 1.00 0.00 15 LEU A N 12
ATOM 12355 C CA . LEU A 1 15 ? -4.292 5.134 -3.840 1.00 0.00 15 LEU A CA 12
ATOM 12356 C C . LEU A 1 15 ? -4.460 6.051 -2.634 1.00 0.00 15 LEU A C 12
ATOM 12357 O O . LEU A 1 15 ? -3.586 6.118 -1.769 1.00 0.00 15 LEU A O 12
ATOM 12373 N N . LYS A 1 16 ? -5.585 6.754 -2.583 1.00 0.00 16 LYS A N 12
ATOM 12374 C CA . LYS A 1 16 ? -5.903 7.611 -1.447 1.00 0.00 16 LYS A CA 12
ATOM 12375 C C . LYS A 1 16 ? -5.837 6.836 -0.138 1.00 0.00 16 LYS A C 12
ATOM 12376 O O . LYS A 1 16 ? -5.108 7.212 0.781 1.00 0.00 16 LYS A O 12
ATOM 12395 N N . GLU A 1 17 ? -6.602 5.753 -0.057 1.00 0.00 17 GLU A N 12
ATOM 12396 C CA . GLU A 1 17 ? -6.681 4.960 1.163 1.00 0.00 17 GLU A CA 12
ATOM 12397 C C . GLU A 1 17 ? -5.354 4.275 1.461 1.00 0.00 17 GLU A C 12
ATOM 12398 O O . GLU A 1 17 ? -4.960 4.143 2.620 1.00 0.00 17 GLU A O 12
ATOM 12410 N N . LEU A 1 18 ? -4.670 3.839 0.410 1.00 0.00 18 LEU A N 12
ATOM 12411 C CA . LEU A 1 18 ? -3.343 3.250 0.550 1.00 0.00 18 LEU A CA 12
ATOM 12412 C C . LEU A 1 18 ? -2.356 4.250 1.137 1.00 0.00 18 LEU A C 12
ATOM 12413 O O . LEU A 1 18 ? -1.525 3.898 1.974 1.00 0.00 18 LEU A O 12
ATOM 12429 N N . GLU A 1 19 ? -2.452 5.499 0.693 1.00 0.00 19 GLU A N 12
ATOM 12430 C CA . GLU A 1 19 ? -1.556 6.549 1.161 1.00 0.00 19 GLU A CA 12
ATOM 12431 C C . GLU A 1 19 ? -1.870 6.942 2.599 1.00 0.00 19 GLU A C 12
ATOM 12432 O O . GLU A 1 19 ? -0.967 7.166 3.404 1.00 0.00 19 GLU A O 12
ATOM 12444 N N . ARG A 1 20 ? -3.159 7.023 2.917 1.00 0.00 20 ARG A N 12
ATOM 12445 C CA . ARG A 1 20 ? -3.595 7.402 4.255 1.00 0.00 20 ARG A CA 12
ATOM 12446 C C . ARG A 1 20 ? -3.065 6.430 5.302 1.00 0.00 20 ARG A C 12
ATOM 12447 O O . ARG A 1 20 ? -2.561 6.843 6.346 1.00 0.00 20 ARG A O 12
ATOM 12468 N N . VAL A 1 21 ? -3.182 5.138 5.018 1.00 0.00 21 VAL A N 12
ATOM 12469 C CA . VAL A 1 21 ? -2.700 4.106 5.927 1.00 0.00 21 VAL A CA 12
ATOM 12470 C C . VAL A 1 21 ? -1.178 4.101 5.997 1.00 0.00 21 VAL A C 12
ATOM 12471 O O . VAL A 1 21 ? -0.597 3.908 7.065 1.00 0.00 21 VAL A O 12
ATOM 12484 N N . PHE A 1 22 ? -0.538 4.316 4.853 1.00 0.00 22 PHE A N 12
ATOM 12485 C CA . PHE A 1 22 ? 0.916 4.409 4.794 1.00 0.00 22 PHE A CA 12
ATOM 12486 C C . PHE A 1 22 ? 1.434 5.519 5.700 1.00 0.00 22 PHE A C 12
ATOM 12487 O O . PHE A 1 22 ? 2.443 5.354 6.386 1.00 0.00 22 PHE A O 12
ATOM 12504 N N . ALA A 1 23 ? 0.736 6.650 5.700 1.00 0.00 23 ALA A N 12
ATOM 12505 C CA . ALA A 1 23 ? 1.083 7.764 6.574 1.00 0.00 23 ALA A CA 12
ATOM 12506 C C . ALA A 1 23 ? 1.066 7.342 8.038 1.00 0.00 23 ALA A C 12
ATOM 12507 O O . ALA A 1 23 ? 1.894 7.786 8.832 1.00 0.00 23 ALA A O 12
ATOM 12514 N N . GLU A 1 24 ? 0.117 6.480 8.389 1.00 0.00 24 GLU A N 12
ATOM 12515 C CA . GLU A 1 24 ? 0.032 5.943 9.741 1.00 0.00 24 GLU A CA 12
ATOM 12516 C C . GLU A 1 24 ? 1.156 4.950 10.011 1.00 0.00 24 GLU A C 12
ATOM 12517 O O . GLU A 1 24 ? 1.804 5.000 11.056 1.00 0.00 24 GLU A O 12
ATOM 12529 N N . THR A 1 25 ? 1.382 4.048 9.061 1.00 0.00 25 THR A N 12
ATOM 12530 C CA . THR A 1 25 ? 2.407 3.022 9.208 1.00 0.00 25 THR A CA 12
ATOM 12531 C C . THR A 1 25 ? 2.922 2.560 7.851 1.00 0.00 25 THR A C 12
ATOM 12532 O O . THR A 1 25 ? 2.160 2.464 6.888 1.00 0.00 25 THR A O 12
ATOM 12543 N N . HIS A 1 26 ? 4.217 2.272 7.781 1.00 0.00 26 HIS A N 12
ATOM 12544 C CA . HIS A 1 26 ? 4.829 1.789 6.550 1.00 0.00 26 HIS A CA 12
ATOM 12545 C C . HIS A 1 26 ? 4.409 0.355 6.252 1.00 0.00 26 HIS A C 12
ATOM 12546 O O . HIS A 1 26 ? 4.608 -0.143 5.143 1.00 0.00 26 HIS A O 12
ATOM 12560 N N . TYR A 1 27 ? 3.825 -0.305 7.247 1.00 0.00 27 TYR A N 12
ATOM 12561 C CA . TYR A 1 27 ? 3.225 -1.618 7.048 1.00 0.00 27 TYR A CA 12
ATOM 12562 C C . TYR A 1 27 ? 2.056 -1.838 7.998 1.00 0.00 27 TYR A C 12
ATOM 12563 O O . TYR A 1 27 ? 2.199 -1.710 9.214 1.00 0.00 27 TYR A O 12
ATOM 12581 N N . PRO A 1 28 ? 0.898 -2.171 7.437 1.00 0.00 28 PRO A N 12
ATOM 12582 C CA . PRO A 1 28 ? -0.306 -2.383 8.233 1.00 0.00 28 PRO A CA 12
ATOM 12583 C C . PRO A 1 28 ? -0.280 -3.744 8.917 1.00 0.00 28 PRO A C 12
ATOM 12584 O O . PRO A 1 28 ? 0.389 -4.668 8.457 1.00 0.00 28 PRO A O 12
ATOM 12595 N N . ASP A 1 29 ? -1.013 -3.860 10.019 1.00 0.00 29 ASP A N 12
ATOM 12596 C CA . ASP A 1 29 ? -1.146 -5.131 10.720 1.00 0.00 29 ASP A CA 12
ATOM 12597 C C . ASP A 1 29 ? -2.261 -5.977 10.119 1.00 0.00 29 ASP A C 12
ATOM 12598 O O . ASP A 1 29 ? -2.838 -5.622 9.091 1.00 0.00 29 ASP A O 12
ATOM 12607 N N . ILE A 1 30 ? -2.561 -7.098 10.767 1.00 0.00 30 ILE A N 12
ATOM 12608 C CA . ILE A 1 30 ? -3.506 -8.067 10.223 1.00 0.00 30 ILE A CA 12
ATOM 12609 C C . ILE A 1 30 ? -4.869 -7.433 9.982 1.00 0.00 30 ILE A C 12
ATOM 12610 O O . ILE A 1 30 ? -5.434 -7.548 8.894 1.00 0.00 30 ILE A O 12
ATOM 12626 N N . TYR A 1 31 ? -5.393 -6.762 11.002 1.00 0.00 31 TYR A N 12
ATOM 12627 C CA . TYR A 1 31 ? -6.697 -6.116 10.905 1.00 0.00 31 TYR A CA 12
ATOM 12628 C C . TYR A 1 31 ? -6.686 -5.007 9.862 1.00 0.00 31 TYR A C 12
ATOM 12629 O O . TYR A 1 31 ? -7.557 -4.949 8.993 1.00 0.00 31 TYR A O 12
ATOM 12647 N N . THR A 1 32 ? -5.695 -4.127 9.952 1.00 0.00 32 THR A N 12
ATOM 12648 C CA . THR A 1 32 ? -5.624 -2.960 9.079 1.00 0.00 32 THR A CA 12
ATOM 12649 C C . THR A 1 32 ? -5.453 -3.372 7.623 1.00 0.00 32 THR A C 12
ATOM 12650 O O . THR A 1 32 ? -6.120 -2.842 6.736 1.00 0.00 32 THR A O 12
ATOM 12661 N N . ARG A 1 33 ? -4.553 -4.321 7.383 1.00 0.00 33 ARG A N 12
ATOM 12662 C CA . ARG A 1 33 ? -4.270 -4.783 6.029 1.00 0.00 33 ARG A CA 12
ATOM 12663 C C . ARG A 1 33 ? -5.502 -5.416 5.395 1.00 0.00 33 ARG A C 12
ATOM 12664 O O . ARG A 1 33 ? -5.809 -5.168 4.229 1.00 0.00 33 ARG A O 12
ATOM 12685 N N . GLU A 1 34 ? -6.204 -6.237 6.168 1.00 0.00 34 GLU A N 12
ATOM 12686 C CA . GLU A 1 34 ? -7.428 -6.873 5.699 1.00 0.00 34 GLU A CA 12
ATOM 12687 C C . GLU A 1 34 ? -8.482 -5.836 5.332 1.00 0.00 34 GLU A C 12
ATOM 12688 O O . GLU A 1 34 ? -9.043 -5.868 4.237 1.00 0.00 34 GLU A O 12
ATOM 12700 N N . GLU A 1 35 ? -8.747 -4.917 6.254 1.00 0.00 35 GLU A N 12
ATOM 12701 C CA . GLU A 1 35 ? -9.776 -3.905 6.054 1.00 0.00 35 GLU A CA 12
ATOM 12702 C C . GLU A 1 35 ? -9.408 -2.962 4.915 1.00 0.00 35 GLU A C 12
ATOM 12703 O O . GLU A 1 35 ? -10.267 -2.551 4.135 1.00 0.00 35 GLU A O 12
ATOM 12715 N N . LEU A 1 36 ? -8.126 -2.623 4.826 1.00 0.00 36 LEU A N 12
ATOM 12716 C CA . LEU A 1 36 ? -7.628 -1.792 3.737 1.00 0.00 36 LEU A CA 12
ATOM 12717 C C . LEU A 1 36 ? -7.828 -2.473 2.389 1.00 0.00 36 LEU A C 12
ATOM 12718 O O . LEU A 1 36 ? -8.278 -1.848 1.428 1.00 0.00 36 LEU A O 12
ATOM 12734 N N . ALA A 1 37 ? -7.493 -3.757 2.325 1.00 0.00 37 ALA A N 12
ATOM 12735 C CA . ALA A 1 37 ? -7.714 -4.547 1.119 1.00 0.00 37 ALA A CA 12
ATOM 12736 C C . ALA A 1 37 ? -9.181 -4.528 0.709 1.00 0.00 37 ALA A C 12
ATOM 12737 O O . ALA A 1 37 ? -9.504 -4.457 -0.476 1.00 0.00 37 ALA A O 12
ATOM 12744 N N . LEU A 1 38 ? -10.067 -4.592 1.697 1.00 0.00 38 LEU A N 12
ATOM 12745 C CA . LEU A 1 38 ? -11.502 -4.545 1.444 1.00 0.00 38 LEU A CA 12
ATOM 12746 C C . LEU A 1 38 ? -11.924 -3.180 0.916 1.00 0.00 38 LEU A C 12
ATOM 12747 O O . LEU A 1 38 ? -12.803 -3.079 0.060 1.00 0.00 38 LEU A O 12
ATOM 12763 N N . LYS A 1 39 ? -11.292 -2.131 1.431 1.00 0.00 39 LYS A N 12
ATOM 12764 C CA . LYS A 1 39 ? -11.582 -0.770 0.994 1.00 0.00 39 LYS A CA 12
ATOM 12765 C C . LYS A 1 39 ? -11.213 -0.572 -0.471 1.00 0.00 39 LYS A C 12
ATOM 12766 O O . LYS A 1 39 ? -11.927 0.101 -1.214 1.00 0.00 39 LYS A O 12
ATOM 12785 N N . ILE A 1 40 ? -10.096 -1.164 -0.880 1.00 0.00 40 ILE A N 12
ATOM 12786 C CA . ILE A 1 40 ? -9.609 -1.019 -2.246 1.00 0.00 40 ILE A CA 12
ATOM 12787 C C . ILE A 1 40 ? -10.064 -2.180 -3.119 1.00 0.00 40 ILE A C 12
ATOM 12788 O O . ILE A 1 40 ? -9.839 -2.185 -4.330 1.00 0.00 40 ILE A O 12
ATOM 12804 N N . ASP A 1 41 ? -10.706 -3.164 -2.499 1.00 0.00 41 ASP A N 12
ATOM 12805 C CA . ASP A 1 41 ? -11.275 -4.289 -3.231 1.00 0.00 41 ASP A CA 12
ATOM 12806 C C . ASP A 1 41 ? -10.193 -5.079 -3.956 1.00 0.00 41 ASP A C 12
ATOM 12807 O O . ASP A 1 41 ? -10.366 -5.475 -5.108 1.00 0.00 41 ASP A O 12
ATOM 12816 N N . LEU A 1 42 ? -9.074 -5.304 -3.274 1.00 0.00 42 LEU A N 12
ATOM 12817 C CA . LEU A 1 42 ? -7.987 -6.103 -3.826 1.00 0.00 42 LEU A CA 12
ATOM 12818 C C . LEU A 1 42 ? -7.452 -7.090 -2.796 1.00 0.00 42 LEU A C 12
ATOM 12819 O O . LEU A 1 42 ? -7.995 -7.213 -1.699 1.00 0.00 42 LEU A O 12
ATOM 12835 N N . THR A 1 43 ? -6.384 -7.793 -3.159 1.00 0.00 43 THR A N 12
ATOM 12836 C CA . THR A 1 43 ? -5.776 -8.776 -2.269 1.00 0.00 43 THR A CA 12
ATOM 12837 C C . THR A 1 43 ? -4.845 -8.109 -1.265 1.00 0.00 43 THR A C 12
ATOM 12838 O O . THR A 1 43 ? -4.356 -7.003 -1.497 1.00 0.00 43 THR A O 12
ATOM 12849 N N . GLU A 1 44 ? -4.602 -8.788 -0.149 1.00 0.00 44 GLU A N 12
ATOM 12850 C CA . GLU A 1 44 ? -3.684 -8.288 0.868 1.00 0.00 44 GLU A CA 12
ATOM 12851 C C . GLU A 1 44 ? -2.239 -8.363 0.391 1.00 0.00 44 GLU A C 12
ATOM 12852 O O . GLU A 1 44 ? -1.380 -7.624 0.868 1.00 0.00 44 GLU A O 12
ATOM 12864 N N . ALA A 1 45 ? -1.979 -9.261 -0.553 1.00 0.00 45 ALA A N 12
ATOM 12865 C CA . ALA A 1 45 ? -0.669 -9.350 -1.185 1.00 0.00 45 ALA A CA 12
ATOM 12866 C C . ALA A 1 45 ? -0.341 -8.078 -1.957 1.00 0.00 45 ALA A C 12
ATOM 12867 O O . ALA A 1 45 ? 0.771 -7.558 -1.871 1.00 0.00 45 ALA A O 12
ATOM 12874 N N . ARG A 1 46 ? -1.316 -7.582 -2.711 1.00 0.00 46 ARG A N 12
ATOM 12875 C CA . ARG A 1 46 ? -1.154 -6.340 -3.455 1.00 0.00 46 ARG A CA 12
ATOM 12876 C C . ARG A 1 46 ? -0.905 -5.164 -2.518 1.00 0.00 46 ARG A C 12
ATOM 12877 O O . ARG A 1 46 ? -0.105 -4.278 -2.817 1.00 0.00 46 ARG A O 12
ATOM 12898 N N . VAL A 1 47 ? -1.594 -5.164 -1.382 1.00 0.00 47 VAL A N 12
ATOM 12899 C CA . VAL A 1 47 ? -1.368 -4.159 -0.350 1.00 0.00 47 VAL A CA 12
ATOM 12900 C C . VAL A 1 47 ? 0.072 -4.191 0.144 1.00 0.00 47 VAL A C 12
ATOM 12901 O O . VAL A 1 47 ? 0.752 -3.165 0.170 1.00 0.00 47 VAL A O 12
ATOM 12914 N N . GLN A 1 48 ? 0.533 -5.375 0.534 1.00 0.00 48 GLN A N 12
ATOM 12915 C CA . GLN A 1 48 ? 1.898 -5.543 1.017 1.00 0.00 48 GLN A CA 12
ATOM 12916 C C . GLN A 1 48 ? 2.908 -5.003 0.013 1.00 0.00 48 GLN A C 12
ATOM 12917 O O . GLN A 1 48 ? 3.793 -4.224 0.366 1.00 0.00 48 GLN A O 12
ATOM 12931 N N . VAL A 1 49 ? 2.771 -5.423 -1.240 1.00 0.00 49 VAL A N 12
ATOM 12932 C CA . VAL A 1 49 ? 3.711 -5.034 -2.285 1.00 0.00 49 VAL A CA 12
ATOM 12933 C C . VAL A 1 49 ? 3.723 -3.524 -2.481 1.00 0.00 49 VAL A C 12
ATOM 12934 O O . VAL A 1 49 ? 4.785 -2.911 -2.591 1.00 0.00 49 VAL A O 12
ATOM 12947 N N . TRP A 1 50 ? 2.537 -2.928 -2.522 1.00 0.00 50 TRP A N 12
ATOM 12948 C CA . TRP A 1 50 ? 2.407 -1.492 -2.739 1.00 0.00 50 TRP A CA 12
ATOM 12949 C C . TRP A 1 50 ? 3.112 -0.703 -1.642 1.00 0.00 50 TRP A C 12
ATOM 12950 O O . TRP A 1 50 ? 3.809 0.274 -1.916 1.00 0.00 50 TRP A O 12
ATOM 12971 N N . PHE A 1 51 ? 2.924 -1.133 -0.399 1.00 0.00 51 PHE A N 12
ATOM 12972 C CA . PHE A 1 51 ? 3.498 -0.436 0.747 1.00 0.00 51 PHE A CA 12
ATOM 12973 C C . PHE A 1 51 ? 5.018 -0.535 0.748 1.00 0.00 51 PHE A C 12
ATOM 12974 O O . PHE A 1 51 ? 5.711 0.397 1.158 1.00 0.00 51 PHE A O 12
ATOM 12991 N N . GLN A 1 52 ? 5.533 -1.670 0.287 1.00 0.00 52 GLN A N 12
ATOM 12992 C CA . GLN A 1 52 ? 6.972 -1.880 0.199 1.00 0.00 52 GLN A CA 12
ATOM 12993 C C . GLN A 1 52 ? 7.588 -1.027 -0.902 1.00 0.00 52 GLN A C 12
ATOM 12994 O O . GLN A 1 52 ? 8.675 -0.474 -0.738 1.00 0.00 52 GLN A O 12
ATOM 13008 N N . ASN A 1 53 ? 6.885 -0.923 -2.025 1.00 0.00 53 ASN A N 12
ATOM 13009 C CA . ASN A 1 53 ? 7.301 -0.044 -3.111 1.00 0.00 53 ASN A CA 12
ATOM 13010 C C . ASN A 1 53 ? 7.167 1.422 -2.715 1.00 0.00 53 ASN A C 12
ATOM 13011 O O . ASN A 1 53 ? 8.012 2.248 -3.059 1.00 0.00 53 ASN A O 12
ATOM 13022 N N . ARG A 1 54 ? 6.099 1.737 -1.990 1.00 0.00 54 ARG A N 12
ATOM 13023 C CA . ARG A 1 54 ? 5.889 3.089 -1.485 1.00 0.00 54 ARG A CA 12
ATOM 13024 C C . ARG A 1 54 ? 6.924 3.447 -0.427 1.00 0.00 54 ARG A C 12
ATOM 13025 O O . ARG A 1 54 ? 7.377 4.590 -0.350 1.00 0.00 54 ARG A O 12
ATOM 13046 N N . ARG A 1 55 ? 7.294 2.466 0.389 1.00 0.00 55 ARG A N 12
ATOM 13047 C CA . ARG A 1 55 ? 8.344 2.651 1.383 1.00 0.00 55 ARG A CA 12
ATOM 13048 C C . ARG A 1 55 ? 9.684 2.949 0.721 1.00 0.00 55 ARG A C 12
ATOM 13049 O O . ARG A 1 55 ? 10.442 3.799 1.189 1.00 0.00 55 ARG A O 12
ATOM 13070 N N . ALA A 1 56 ? 9.968 2.245 -0.369 1.00 0.00 56 ALA A N 12
ATOM 13071 C CA . ALA A 1 56 ? 11.164 2.510 -1.160 1.00 0.00 56 ALA A CA 12
ATOM 13072 C C . ALA A 1 56 ? 11.148 3.925 -1.726 1.00 0.00 56 ALA A C 12
ATOM 13073 O O . ALA A 1 56 ? 12.181 4.594 -1.779 1.00 0.00 56 ALA A O 12
ATOM 13080 N N . LYS A 1 57 ? 9.972 4.375 -2.147 1.00 0.00 57 LYS A N 12
ATOM 13081 C CA . LYS A 1 57 ? 9.808 5.733 -2.651 1.00 0.00 57 LYS A CA 12
ATOM 13082 C C . LYS A 1 57 ? 9.928 6.756 -1.529 1.00 0.00 57 LYS A C 12
ATOM 13083 O O . LYS A 1 57 ? 10.406 7.871 -1.741 1.00 0.00 57 LYS A O 12
ATOM 13102 N N . PHE A 1 58 ? 9.492 6.371 -0.335 1.00 0.00 58 PHE A N 12
ATOM 13103 C CA . PHE A 1 58 ? 9.564 7.248 0.827 1.00 0.00 58 PHE A CA 12
ATOM 13104 C C . PHE A 1 58 ? 11.009 7.502 1.237 1.00 0.00 58 PHE A C 12
ATOM 13105 O O . PHE A 1 58 ? 11.677 6.616 1.772 1.00 0.00 58 PHE A O 12
ATOM 13122 N N . ARG A 1 59 ? 11.487 8.716 0.985 1.00 0.00 59 ARG A N 12
ATOM 13123 C CA . ARG A 1 59 ? 12.861 9.081 1.308 1.00 0.00 59 ARG A CA 12
ATOM 13124 C C . ARG A 1 59 ? 12.917 10.403 2.062 1.00 0.00 59 ARG A C 12
ATOM 13125 O O . ARG A 1 59 ? 13.897 11.142 1.966 1.00 0.00 59 ARG A O 12
ATOM 13146 N N . LYS A 1 60 ? 11.859 10.697 2.811 1.00 0.00 60 LYS A N 12
ATOM 13147 C CA . LYS A 1 60 ? 11.754 11.963 3.525 1.00 0.00 60 LYS A CA 12
ATOM 13148 C C . LYS A 1 60 ? 12.569 11.939 4.811 1.00 0.00 60 LYS A C 12
ATOM 13149 O O . LYS A 1 60 ? 13.098 12.965 5.242 1.00 0.00 60 LYS A O 12
ATOM 13168 N N . GLN A 1 61 ? 12.667 10.764 5.422 1.00 0.00 61 GLN A N 12
ATOM 13169 C CA . GLN A 1 61 ? 13.413 10.605 6.664 1.00 0.00 61 GLN A CA 12
ATOM 13170 C C . GLN A 1 61 ? 14.854 10.191 6.393 1.00 0.00 61 GLN A C 12
ATOM 13171 O O . GLN A 1 61 ? 15.660 10.074 7.315 1.00 0.00 61 GLN A O 12
ATOM 13185 N N . GLU A 1 62 ? 15.170 9.969 5.122 1.00 0.00 62 GLU A N 12
ATOM 13186 C CA . GLU A 1 62 ? 16.527 9.617 4.721 1.00 0.00 62 GLU A CA 12
ATOM 13187 C C . GLU A 1 62 ? 17.497 10.759 4.996 1.00 0.00 62 GLU A C 12
ATOM 13188 O O . GLU A 1 62 ? 17.237 11.907 4.634 1.00 0.00 62 GLU A O 12
ATOM 13200 N N . ARG A 1 63 ? 18.615 10.437 5.639 1.00 0.00 63 ARG A N 12
ATOM 13201 C CA . ARG A 1 63 ? 19.625 11.437 5.963 1.00 0.00 63 ARG A CA 12
ATOM 13202 C C . ARG A 1 63 ? 21.026 10.922 5.659 1.00 0.00 63 ARG A C 12
ATOM 13203 O O . ARG A 1 63 ? 21.667 11.475 4.781 1.00 0.00 63 ARG A O 12
ATOM 13225 N N . ALA A 1 1 ? 8.524 -9.285 -9.441 1.00 0.00 1 ALA A N 13
ATOM 13226 C CA . ALA A 1 1 ? 8.287 -8.420 -10.591 1.00 0.00 1 ALA A CA 13
ATOM 13227 C C . ALA A 1 1 ? 7.520 -7.167 -10.189 1.00 0.00 1 ALA A C 13
ATOM 13228 O O . ALA A 1 1 ? 6.481 -7.247 -9.533 1.00 0.00 1 ALA A O 13
ATOM 13237 N N . SER A 1 2 ? 8.037 -6.010 -10.586 1.00 0.00 2 SER A N 13
ATOM 13238 C CA . SER A 1 2 ? 7.394 -4.737 -10.278 1.00 0.00 2 SER A CA 13
ATOM 13239 C C . SER A 1 2 ? 6.065 -4.601 -11.010 1.00 0.00 2 SER A C 13
ATOM 13240 O O . SER A 1 2 ? 5.955 -4.949 -12.186 1.00 0.00 2 SER A O 13
ATOM 13248 N N . GLN A 1 3 ? 5.058 -4.094 -10.308 1.00 0.00 3 GLN A N 13
ATOM 13249 C CA . GLN A 1 3 ? 3.709 -4.011 -10.853 1.00 0.00 3 GLN A CA 13
ATOM 13250 C C . GLN A 1 3 ? 3.417 -2.616 -11.393 1.00 0.00 3 GLN A C 13
ATOM 13251 O O . GLN A 1 3 ? 4.112 -1.656 -11.065 1.00 0.00 3 GLN A O 13
ATOM 13265 N N . ARG A 1 4 ? 2.384 -2.513 -12.222 1.00 0.00 4 ARG A N 13
ATOM 13266 C CA . ARG A 1 4 ? 1.986 -1.232 -12.795 1.00 0.00 4 ARG A CA 13
ATOM 13267 C C . ARG A 1 4 ? 0.474 -1.057 -12.753 1.00 0.00 4 ARG A C 13
ATOM 13268 O O . ARG A 1 4 ? -0.273 -2.034 -12.705 1.00 0.00 4 ARG A O 13
ATOM 13289 N N . ARG A 1 5 ? 0.029 0.195 -12.771 1.00 0.00 5 ARG A N 13
ATOM 13290 C CA . ARG A 1 5 ? -1.397 0.501 -12.744 1.00 0.00 5 ARG A CA 13
ATOM 13291 C C . ARG A 1 5 ? -2.086 0.027 -14.017 1.00 0.00 5 ARG A C 13
ATOM 13292 O O . ARG A 1 5 ? -3.295 -0.206 -14.031 1.00 0.00 5 ARG A O 13
ATOM 13313 N N . ILE A 1 6 ? -1.311 -0.112 -15.087 1.00 0.00 6 ILE A N 13
ATOM 13314 C CA . ILE A 1 6 ? -1.835 -0.608 -16.354 1.00 0.00 6 ILE A CA 13
ATOM 13315 C C . ILE A 1 6 ? -1.845 -2.131 -16.388 1.00 0.00 6 ILE A C 13
ATOM 13316 O O . ILE A 1 6 ? -2.409 -2.737 -17.299 1.00 0.00 6 ILE A O 13
ATOM 13332 N N . ARG A 1 7 ? -1.217 -2.744 -15.389 1.00 0.00 7 ARG A N 13
ATOM 13333 C CA . ARG A 1 7 ? -1.154 -4.198 -15.303 1.00 0.00 7 ARG A CA 13
ATOM 13334 C C . ARG A 1 7 ? -2.132 -4.731 -14.265 1.00 0.00 7 ARG A C 13
ATOM 13335 O O . ARG A 1 7 ? -2.647 -5.841 -14.395 1.00 0.00 7 ARG A O 13
ATOM 13356 N N . THR A 1 8 ? -2.385 -3.933 -13.233 1.00 0.00 8 THR A N 13
ATOM 13357 C CA . THR A 1 8 ? -3.265 -4.344 -12.144 1.00 0.00 8 THR A CA 13
ATOM 13358 C C . THR A 1 8 ? -4.570 -3.559 -12.166 1.00 0.00 8 THR A C 13
ATOM 13359 O O . THR A 1 8 ? -4.909 -2.927 -13.166 1.00 0.00 8 THR A O 13
ATOM 13370 N N . THR A 1 9 ? -5.300 -3.603 -11.056 1.00 0.00 9 THR A N 13
ATOM 13371 C CA . THR A 1 9 ? -6.535 -2.842 -10.921 1.00 0.00 9 THR A CA 13
ATOM 13372 C C . THR A 1 9 ? -6.446 -1.846 -9.771 1.00 0.00 9 THR A C 13
ATOM 13373 O O . THR A 1 9 ? -7.464 -1.425 -9.222 1.00 0.00 9 THR A O 13
ATOM 13384 N N . PHE A 1 10 ? -5.222 -1.474 -9.413 1.00 0.00 10 PHE A N 13
ATOM 13385 C CA . PHE A 1 10 ? -5.000 -0.456 -8.391 1.00 0.00 10 PHE A CA 13
ATOM 13386 C C . PHE A 1 10 ? -5.019 0.943 -8.995 1.00 0.00 10 PHE A C 13
ATOM 13387 O O . PHE A 1 10 ? -4.169 1.287 -9.816 1.00 0.00 10 PHE A O 13
ATOM 13404 N N . THR A 1 11 ? -5.993 1.746 -8.582 1.00 0.00 11 THR A N 13
ATOM 13405 C CA . THR A 1 11 ? -6.103 3.121 -9.053 1.00 0.00 11 THR A CA 13
ATOM 13406 C C . THR A 1 11 ? -5.247 4.062 -8.213 1.00 0.00 11 THR A C 13
ATOM 13407 O O . THR A 1 11 ? -4.806 3.705 -7.120 1.00 0.00 11 THR A O 13
ATOM 13418 N N . SER A 1 12 ? -5.017 5.264 -8.730 1.00 0.00 12 SER A N 13
ATOM 13419 C CA . SER A 1 12 ? -4.192 6.249 -8.040 1.00 0.00 12 SER A CA 13
ATOM 13420 C C . SER A 1 12 ? -4.849 6.705 -6.742 1.00 0.00 12 SER A C 13
ATOM 13421 O O . SER A 1 12 ? -4.166 7.077 -5.788 1.00 0.00 12 SER A O 13
ATOM 13429 N N . ALA A 1 13 ? -6.176 6.674 -6.714 1.00 0.00 13 ALA A N 13
ATOM 13430 C CA . ALA A 1 13 ? -6.925 7.016 -5.511 1.00 0.00 13 ALA A CA 13
ATOM 13431 C C . ALA A 1 13 ? -6.731 5.966 -4.424 1.00 0.00 13 ALA A C 13
ATOM 13432 O O . ALA A 1 13 ? -6.492 6.296 -3.264 1.00 0.00 13 ALA A O 13
ATOM 13439 N N . GLN A 1 14 ? -6.837 4.698 -4.809 1.00 0.00 14 GLN A N 13
ATOM 13440 C CA . GLN A 1 14 ? -6.642 3.596 -3.874 1.00 0.00 14 GLN A CA 13
ATOM 13441 C C . GLN A 1 14 ? -5.203 3.539 -3.379 1.00 0.00 14 GLN A C 13
ATOM 13442 O O . GLN A 1 14 ? -4.949 3.242 -2.212 1.00 0.00 14 GLN A O 13
ATOM 13456 N N . LEU A 1 15 ? -4.264 3.828 -4.274 1.00 0.00 15 LEU A N 13
ATOM 13457 C CA . LEU A 1 15 ? -2.852 3.880 -3.912 1.00 0.00 15 LEU A CA 13
ATOM 13458 C C . LEU A 1 15 ? -2.554 5.080 -3.021 1.00 0.00 15 LEU A C 13
ATOM 13459 O O . LEU A 1 15 ? -1.687 5.018 -2.151 1.00 0.00 15 LEU A O 13
ATOM 13475 N N . LYS A 1 16 ? -3.279 6.170 -3.245 1.00 0.00 16 LYS A N 13
ATOM 13476 C CA . LYS A 1 16 ? -3.171 7.350 -2.396 1.00 0.00 16 LYS A CA 13
ATOM 13477 C C . LYS A 1 16 ? -3.655 7.058 -0.982 1.00 0.00 16 LYS A C 13
ATOM 13478 O O . LYS A 1 16 ? -3.127 7.597 -0.010 1.00 0.00 16 LYS A O 13
ATOM 13497 N N . GLU A 1 17 ? -4.666 6.201 -0.874 1.00 0.00 17 GLU A N 13
ATOM 13498 C CA . GLU A 1 17 ? -5.166 5.767 0.425 1.00 0.00 17 GLU A CA 13
ATOM 13499 C C . GLU A 1 17 ? -4.123 4.947 1.172 1.00 0.00 17 GLU A C 13
ATOM 13500 O O . GLU A 1 17 ? -3.956 5.091 2.383 1.00 0.00 17 GLU A O 13
ATOM 13512 N N . LEU A 1 18 ? -3.422 4.085 0.442 1.00 0.00 18 LEU A N 13
ATOM 13513 C CA . LEU A 1 18 ? -2.338 3.298 1.017 1.00 0.00 18 LEU A CA 13
ATOM 13514 C C . LEU A 1 18 ? -1.195 4.192 1.483 1.00 0.00 18 LEU A C 13
ATOM 13515 O O . LEU A 1 18 ? -0.557 3.921 2.501 1.00 0.00 18 LEU A O 13
ATOM 13531 N N . GLU A 1 19 ? -0.943 5.259 0.733 1.00 0.00 19 GLU A N 13
ATOM 13532 C CA . GLU A 1 19 ? 0.001 6.287 1.155 1.00 0.00 19 GLU A CA 13
ATOM 13533 C C . GLU A 1 19 ? -0.404 6.889 2.495 1.00 0.00 19 GLU A C 13
ATOM 13534 O O . GLU A 1 19 ? 0.419 7.027 3.399 1.00 0.00 19 GLU A O 13
ATOM 13546 N N . ARG A 1 20 ? -1.678 7.246 2.615 1.00 0.00 20 ARG A N 13
ATOM 13547 C CA . ARG A 1 20 ? -2.212 7.770 3.867 1.00 0.00 20 ARG A CA 13
ATOM 13548 C C . ARG A 1 20 ? -2.036 6.770 5.002 1.00 0.00 20 ARG A C 13
ATOM 13549 O O . ARG A 1 20 ? -1.618 7.132 6.102 1.00 0.00 20 ARG A O 13
ATOM 13570 N N . VAL A 1 21 ? -2.357 5.510 4.729 1.00 0.00 21 VAL A N 13
ATOM 13571 C CA . VAL A 1 21 ? -2.220 4.452 5.723 1.00 0.00 21 VAL A CA 13
ATOM 13572 C C . VAL A 1 21 ? -0.800 4.391 6.271 1.00 0.00 21 VAL A C 13
ATOM 13573 O O . VAL A 1 21 ? -0.595 4.291 7.481 1.00 0.00 21 VAL A O 13
ATOM 13586 N N . PHE A 1 22 ? 0.178 4.452 5.374 1.00 0.00 22 PHE A N 13
ATOM 13587 C CA . PHE A 1 22 ? 1.581 4.465 5.769 1.00 0.00 22 PHE A CA 13
ATOM 13588 C C . PHE A 1 22 ? 1.890 5.662 6.661 1.00 0.00 22 PHE A C 13
ATOM 13589 O O . PHE A 1 22 ? 2.528 5.521 7.705 1.00 0.00 22 PHE A O 13
ATOM 13606 N N . ALA A 1 23 ? 1.435 6.838 6.243 1.00 0.00 23 ALA A N 13
ATOM 13607 C CA . ALA A 1 23 ? 1.662 8.061 7.003 1.00 0.00 23 ALA A CA 13
ATOM 13608 C C . ALA A 1 23 ? 1.111 7.941 8.418 1.00 0.00 23 ALA A C 13
ATOM 13609 O O . ALA A 1 23 ? 1.684 8.480 9.366 1.00 0.00 23 ALA A O 13
ATOM 13616 N N . GLU A 1 24 ? -0.003 7.230 8.556 1.00 0.00 24 GLU A N 13
ATOM 13617 C CA . GLU A 1 24 ? -0.606 6.997 9.862 1.00 0.00 24 GLU A CA 13
ATOM 13618 C C . GLU A 1 24 ? 0.139 5.911 10.628 1.00 0.00 24 GLU A C 13
ATOM 13619 O O . GLU A 1 24 ? 0.476 6.085 11.799 1.00 0.00 24 GLU A O 13
ATOM 13631 N N . THR A 1 25 ? 0.394 4.792 9.960 1.00 0.00 25 THR A N 13
ATOM 13632 C CA . THR A 1 25 ? 1.146 3.696 10.559 1.00 0.00 25 THR A CA 13
ATOM 13633 C C . THR A 1 25 ? 2.118 3.084 9.559 1.00 0.00 25 THR A C 13
ATOM 13634 O O . THR A 1 25 ? 1.713 2.584 8.509 1.00 0.00 25 THR A O 13
ATOM 13645 N N . HIS A 1 26 ? 3.405 3.127 9.890 1.00 0.00 26 HIS A N 13
ATOM 13646 C CA . HIS A 1 26 ? 4.448 2.695 8.967 1.00 0.00 26 HIS A CA 13
ATOM 13647 C C . HIS A 1 26 ? 4.349 1.202 8.683 1.00 0.00 26 HIS A C 13
ATOM 13648 O O . HIS A 1 26 ? 4.612 0.754 7.566 1.00 0.00 26 HIS A O 13
ATOM 13662 N N . TYR A 1 27 ? 3.969 0.435 9.699 1.00 0.00 27 TYR A N 13
ATOM 13663 C CA . TYR A 1 27 ? 3.870 -1.014 9.570 1.00 0.00 27 TYR A CA 13
ATOM 13664 C C . TYR A 1 27 ? 2.543 -1.525 10.117 1.00 0.00 27 TYR A C 13
ATOM 13665 O O . TYR A 1 27 ? 2.477 -2.032 11.237 1.00 0.00 27 TYR A O 13
ATOM 13683 N N . PRO A 1 28 ? 1.489 -1.390 9.320 1.00 0.00 28 PRO A N 13
ATOM 13684 C CA . PRO A 1 28 ? 0.182 -1.925 9.682 1.00 0.00 28 PRO A CA 13
ATOM 13685 C C . PRO A 1 28 ? 0.249 -3.427 9.924 1.00 0.00 28 PRO A C 13
ATOM 13686 O O . PRO A 1 28 ? 1.047 -4.131 9.304 1.00 0.00 28 PRO A O 13
ATOM 13697 N N . ASP A 1 29 ? -0.593 -3.914 10.829 1.00 0.00 29 ASP A N 13
ATOM 13698 C CA . ASP A 1 29 ? -0.639 -5.337 11.146 1.00 0.00 29 ASP A CA 13
ATOM 13699 C C . ASP A 1 29 ? -1.523 -6.091 10.162 1.00 0.00 29 ASP A C 13
ATOM 13700 O O . ASP A 1 29 ? -2.066 -5.507 9.225 1.00 0.00 29 ASP A O 13
ATOM 13709 N N . ILE A 1 30 ? -1.664 -7.395 10.381 1.00 0.00 30 ILE A N 13
ATOM 13710 C CA . ILE A 1 30 ? -2.375 -8.257 9.443 1.00 0.00 30 ILE A CA 13
ATOM 13711 C C . ILE A 1 30 ? -3.847 -7.880 9.356 1.00 0.00 30 ILE A C 13
ATOM 13712 O O . ILE A 1 30 ? -4.404 -7.762 8.264 1.00 0.00 30 ILE A O 13
ATOM 13728 N N . TYR A 1 31 ? -4.474 -7.692 10.513 1.00 0.00 31 TYR A N 13
ATOM 13729 C CA . TYR A 1 31 ? -5.884 -7.324 10.569 1.00 0.00 31 TYR A CA 13
ATOM 13730 C C . TYR A 1 31 ? -6.149 -6.040 9.794 1.00 0.00 31 TYR A C 13
ATOM 13731 O O . TYR A 1 31 ? -7.058 -5.979 8.967 1.00 0.00 31 TYR A O 13
ATOM 13749 N N . THR A 1 32 ? -5.351 -5.014 10.069 1.00 0.00 32 THR A N 13
ATOM 13750 C CA . THR A 1 32 ? -5.498 -3.728 9.398 1.00 0.00 32 THR A CA 13
ATOM 13751 C C . THR A 1 32 ? -5.398 -3.881 7.886 1.00 0.00 32 THR A C 13
ATOM 13752 O O . THR A 1 32 ? -6.264 -3.413 7.146 1.00 0.00 32 THR A O 13
ATOM 13763 N N . ARG A 1 33 ? -4.337 -4.539 7.431 1.00 0.00 33 ARG A N 13
ATOM 13764 C CA . ARG A 1 33 ? -4.113 -4.741 6.005 1.00 0.00 33 ARG A CA 13
ATOM 13765 C C . ARG A 1 33 ? -5.285 -5.474 5.363 1.00 0.00 33 ARG A C 13
ATOM 13766 O O . ARG A 1 33 ? -5.760 -5.088 4.294 1.00 0.00 33 ARG A O 13
ATOM 13787 N N . GLU A 1 34 ? -5.746 -6.533 6.020 1.00 0.00 34 GLU A N 13
ATOM 13788 C CA . GLU A 1 34 ? -6.884 -7.302 5.530 1.00 0.00 34 GLU A CA 13
ATOM 13789 C C . GLU A 1 34 ? -8.110 -6.416 5.347 1.00 0.00 34 GLU A C 13
ATOM 13790 O O . GLU A 1 34 ? -8.758 -6.446 4.302 1.00 0.00 34 GLU A O 13
ATOM 13802 N N . GLU A 1 35 ? -8.423 -5.630 6.371 1.00 0.00 35 GLU A N 13
ATOM 13803 C CA . GLU A 1 35 ? -9.591 -4.757 6.338 1.00 0.00 35 GLU A CA 13
ATOM 13804 C C . GLU A 1 35 ? -9.461 -3.704 5.245 1.00 0.00 35 GLU A C 13
ATOM 13805 O O . GLU A 1 35 ? -10.436 -3.373 4.570 1.00 0.00 35 GLU A O 13
ATOM 13817 N N . LEU A 1 36 ? -8.252 -3.180 5.077 1.00 0.00 36 LEU A N 13
ATOM 13818 C CA . LEU A 1 36 ? -7.976 -2.213 4.020 1.00 0.00 36 LEU A CA 13
ATOM 13819 C C . LEU A 1 36 ? -8.209 -2.822 2.643 1.00 0.00 36 LEU A C 13
ATOM 13820 O O . LEU A 1 36 ? -8.802 -2.192 1.767 1.00 0.00 36 LEU A O 13
ATOM 13836 N N . ALA A 1 37 ? -7.738 -4.051 2.458 1.00 0.00 37 ALA A N 13
ATOM 13837 C CA . ALA A 1 37 ? -7.927 -4.762 1.199 1.00 0.00 37 ALA A CA 13
ATOM 13838 C C . ALA A 1 37 ? -9.406 -4.992 0.913 1.00 0.00 37 ALA A C 13
ATOM 13839 O O . ALA A 1 37 ? -9.843 -4.927 -0.236 1.00 0.00 37 ALA A O 13
ATOM 13846 N N . LEU A 1 38 ? -10.172 -5.261 1.964 1.00 0.00 38 LEU A N 13
ATOM 13847 C CA . LEU A 1 38 ? -11.607 -5.479 1.830 1.00 0.00 38 LEU A CA 13
ATOM 13848 C C . LEU A 1 38 ? -12.328 -4.191 1.456 1.00 0.00 38 LEU A C 13
ATOM 13849 O O . LEU A 1 38 ? -13.286 -4.205 0.683 1.00 0.00 38 LEU A O 13
ATOM 13865 N N . LYS A 1 39 ? -11.862 -3.076 2.010 1.00 0.00 39 LYS A N 13
ATOM 13866 C CA . LYS A 1 39 ? -12.465 -1.776 1.740 1.00 0.00 39 LYS A CA 13
ATOM 13867 C C . LYS A 1 39 ? -12.277 -1.374 0.282 1.00 0.00 39 LYS A C 13
ATOM 13868 O O . LYS A 1 39 ? -13.175 -0.802 -0.335 1.00 0.00 39 LYS A O 13
ATOM 13887 N N . ILE A 1 40 ? -11.102 -1.676 -0.262 1.00 0.00 40 ILE A N 13
ATOM 13888 C CA . ILE A 1 40 ? -10.795 -1.351 -1.650 1.00 0.00 40 ILE A CA 13
ATOM 13889 C C . ILE A 1 40 ? -11.068 -2.535 -2.568 1.00 0.00 40 ILE A C 13
ATOM 13890 O O . ILE A 1 40 ? -11.031 -2.406 -3.791 1.00 0.00 40 ILE A O 13
ATOM 13906 N N . ASP A 1 41 ? -11.341 -3.690 -1.969 1.00 0.00 41 ASP A N 13
ATOM 13907 C CA . ASP A 1 41 ? -11.760 -4.864 -2.725 1.00 0.00 41 ASP A CA 13
ATOM 13908 C C . ASP A 1 41 ? -10.679 -5.303 -3.705 1.00 0.00 41 ASP A C 13
ATOM 13909 O O . ASP A 1 41 ? -10.965 -5.604 -4.864 1.00 0.00 41 ASP A O 13
ATOM 13918 N N . LEU A 1 42 ? -9.438 -5.338 -3.233 1.00 0.00 42 LEU A N 13
ATOM 13919 C CA . LEU A 1 42 ? -8.318 -5.785 -4.053 1.00 0.00 42 LEU A CA 13
ATOM 13920 C C . LEU A 1 42 ? -7.493 -6.841 -3.329 1.00 0.00 42 LEU A C 13
ATOM 13921 O O . LEU A 1 42 ? -7.507 -6.919 -2.101 1.00 0.00 42 LEU A O 13
ATOM 13937 N N . THR A 1 43 ? -6.774 -7.652 -4.098 1.00 0.00 43 THR A N 13
ATOM 13938 C CA . THR A 1 43 ? -6.026 -8.772 -3.540 1.00 0.00 43 THR A CA 13
ATOM 13939 C C . THR A 1 43 ? -5.084 -8.310 -2.436 1.00 0.00 43 THR A C 13
ATOM 13940 O O . THR A 1 43 ? -4.204 -7.481 -2.664 1.00 0.00 43 THR A O 13
ATOM 13951 N N . GLU A 1 44 ? -5.274 -8.854 -1.237 1.00 0.00 44 GLU A N 13
ATOM 13952 C CA . GLU A 1 44 ? -4.509 -8.424 -0.072 1.00 0.00 44 GLU A CA 13
ATOM 13953 C C . GLU A 1 44 ? -3.012 -8.545 -0.321 1.00 0.00 44 GLU A C 13
ATOM 13954 O O . GLU A 1 44 ? -2.236 -7.670 0.064 1.00 0.00 44 GLU A O 13
ATOM 13966 N N . ALA A 1 45 ? -2.610 -9.633 -0.968 1.00 0.00 45 ALA A N 13
ATOM 13967 C CA . ALA A 1 45 ? -1.205 -9.862 -1.284 1.00 0.00 45 ALA A CA 13
ATOM 13968 C C . ALA A 1 45 ? -0.636 -8.725 -2.122 1.00 0.00 45 ALA A C 13
ATOM 13969 O O . ALA A 1 45 ? 0.484 -8.269 -1.890 1.00 0.00 45 ALA A O 13
ATOM 13976 N N . ARG A 1 46 ? -1.416 -8.268 -3.097 1.00 0.00 46 ARG A N 13
ATOM 13977 C CA . ARG A 1 46 ? -0.997 -7.170 -3.962 1.00 0.00 46 ARG A CA 13
ATOM 13978 C C . ARG A 1 46 ? -1.009 -5.844 -3.214 1.00 0.00 46 ARG A C 13
ATOM 13979 O O . ARG A 1 46 ? -0.188 -4.966 -3.476 1.00 0.00 46 ARG A O 13
ATOM 14000 N N . VAL A 1 47 ? -1.945 -5.705 -2.282 1.00 0.00 47 VAL A N 13
ATOM 14001 C CA . VAL A 1 47 ? -2.010 -4.522 -1.431 1.00 0.00 47 VAL A CA 13
ATOM 14002 C C . VAL A 1 47 ? -0.722 -4.344 -0.637 1.00 0.00 47 VAL A C 13
ATOM 14003 O O . VAL A 1 47 ? -0.212 -3.232 -0.505 1.00 0.00 47 VAL A O 13
ATOM 14016 N N . GLN A 1 48 ? -0.200 -5.446 -0.110 1.00 0.00 48 GLN A N 13
ATOM 14017 C CA . GLN A 1 48 ? 1.075 -5.428 0.597 1.00 0.00 48 GLN A CA 13
ATOM 14018 C C . GLN A 1 48 ? 2.201 -4.947 -0.310 1.00 0.00 48 GLN A C 13
ATOM 14019 O O . GLN A 1 48 ? 3.034 -4.138 0.096 1.00 0.00 48 GLN A O 13
ATOM 14033 N N . VAL A 1 49 ? 2.220 -5.452 -1.538 1.00 0.00 49 VAL A N 13
ATOM 14034 C CA . VAL A 1 49 ? 3.238 -5.068 -2.508 1.00 0.00 49 VAL A CA 13
ATOM 14035 C C . VAL A 1 49 ? 3.147 -3.585 -2.846 1.00 0.00 49 VAL A C 13
ATOM 14036 O O . VAL A 1 49 ? 4.150 -2.873 -2.833 1.00 0.00 49 VAL A O 13
ATOM 14049 N N . TRP A 1 50 ? 1.937 -3.127 -3.148 1.00 0.00 50 TRP A N 13
ATOM 14050 C CA . TRP A 1 50 ? 1.721 -1.742 -3.551 1.00 0.00 50 TRP A CA 13
ATOM 14051 C C . TRP A 1 50 ? 1.923 -0.790 -2.379 1.00 0.00 50 TRP A C 13
ATOM 14052 O O . TRP A 1 50 ? 2.374 0.340 -2.557 1.00 0.00 50 TRP A O 13
ATOM 14073 N N . PHE A 1 51 ? 1.585 -1.255 -1.181 1.00 0.00 51 PHE A N 13
ATOM 14074 C CA . PHE A 1 51 ? 1.838 -0.492 0.036 1.00 0.00 51 PHE A CA 13
ATOM 14075 C C . PHE A 1 51 ? 3.322 -0.193 0.199 1.00 0.00 51 PHE A C 13
ATOM 14076 O O . PHE A 1 51 ? 3.707 0.931 0.519 1.00 0.00 51 PHE A O 13
ATOM 14093 N N . GLN A 1 52 ? 4.153 -1.207 -0.022 1.00 0.00 52 GLN A N 13
ATOM 14094 C CA . GLN A 1 52 ? 5.600 -1.038 0.036 1.00 0.00 52 GLN A CA 13
ATOM 14095 C C . GLN A 1 52 ? 6.093 -0.119 -1.073 1.00 0.00 52 GLN A C 13
ATOM 14096 O O . GLN A 1 52 ? 7.060 0.622 -0.895 1.00 0.00 52 GLN A O 13
ATOM 14110 N N . ASN A 1 53 ? 5.423 -0.171 -2.220 1.00 0.00 53 ASN A N 13
ATOM 14111 C CA . ASN A 1 53 ? 5.726 0.728 -3.326 1.00 0.00 53 ASN A CA 13
ATOM 14112 C C . ASN A 1 53 ? 5.431 2.175 -2.956 1.00 0.00 53 ASN A C 13
ATOM 14113 O O . ASN A 1 53 ? 6.156 3.088 -3.352 1.00 0.00 53 ASN A O 13
ATOM 14124 N N . ARG A 1 54 ? 4.361 2.380 -2.195 1.00 0.00 54 ARG A N 13
ATOM 14125 C CA . ARG A 1 54 ? 4.010 3.708 -1.707 1.00 0.00 54 ARG A CA 13
ATOM 14126 C C . ARG A 1 54 ? 5.045 4.224 -0.716 1.00 0.00 54 ARG A C 13
ATOM 14127 O O . ARG A 1 54 ? 5.384 5.407 -0.717 1.00 0.00 54 ARG A O 13
ATOM 14148 N N . ARG A 1 55 ? 5.547 3.329 0.128 1.00 0.00 55 ARG A N 13
ATOM 14149 C CA . ARG A 1 55 ? 6.650 3.654 1.023 1.00 0.00 55 ARG A CA 13
ATOM 14150 C C . ARG A 1 55 ? 7.894 4.057 0.242 1.00 0.00 55 ARG A C 13
ATOM 14151 O O . ARG A 1 55 ? 8.534 5.061 0.552 1.00 0.00 55 ARG A O 13
ATOM 14172 N N . ALA A 1 56 ? 8.230 3.268 -0.773 1.00 0.00 56 ALA A N 13
ATOM 14173 C CA . ALA A 1 56 ? 9.437 3.501 -1.556 1.00 0.00 56 ALA A CA 13
ATOM 14174 C C . ALA A 1 56 ? 9.429 4.889 -2.183 1.00 0.00 56 ALA A C 13
ATOM 14175 O O . ALA A 1 56 ? 10.456 5.566 -2.229 1.00 0.00 56 ALA A O 13
ATOM 14182 N N . LYS A 1 57 ? 8.264 5.309 -2.663 1.00 0.00 57 LYS A N 13
ATOM 14183 C CA . LYS A 1 57 ? 8.126 6.604 -3.318 1.00 0.00 57 LYS A CA 13
ATOM 14184 C C . LYS A 1 57 ? 7.338 7.578 -2.452 1.00 0.00 57 LYS A C 13
ATOM 14185 O O . LYS A 1 57 ? 6.759 8.542 -2.954 1.00 0.00 57 LYS A O 13
ATOM 14204 N N . PHE A 1 58 ? 7.319 7.322 -1.148 1.00 0.00 58 PHE A N 13
ATOM 14205 C CA . PHE A 1 58 ? 6.568 8.152 -0.215 1.00 0.00 58 PHE A CA 13
ATOM 14206 C C . PHE A 1 58 ? 7.096 9.580 -0.198 1.00 0.00 58 PHE A C 13
ATOM 14207 O O . PHE A 1 58 ? 6.326 10.538 -0.269 1.00 0.00 58 PHE A O 13
ATOM 14224 N N . ARG A 1 59 ? 8.414 9.717 -0.105 1.00 0.00 59 ARG A N 13
ATOM 14225 C CA . ARG A 1 59 ? 9.048 11.030 -0.072 1.00 0.00 59 ARG A CA 13
ATOM 14226 C C . ARG A 1 59 ? 9.427 11.494 -1.472 1.00 0.00 59 ARG A C 13
ATOM 14227 O O . ARG A 1 59 ? 9.674 12.679 -1.698 1.00 0.00 59 ARG A O 13
ATOM 14248 N N . LYS A 1 60 ? 9.469 10.554 -2.411 1.00 0.00 60 LYS A N 13
ATOM 14249 C CA . LYS A 1 60 ? 9.873 10.855 -3.779 1.00 0.00 60 LYS A CA 13
ATOM 14250 C C . LYS A 1 60 ? 8.772 11.594 -4.529 1.00 0.00 60 LYS A C 13
ATOM 14251 O O . LYS A 1 60 ? 9.039 12.538 -5.273 1.00 0.00 60 LYS A O 13
ATOM 14270 N N . GLN A 1 61 ? 7.533 11.159 -4.328 1.00 0.00 61 GLN A N 13
ATOM 14271 C CA . GLN A 1 61 ? 6.391 11.757 -5.011 1.00 0.00 61 GLN A CA 13
ATOM 14272 C C . GLN A 1 61 ? 5.715 12.807 -4.139 1.00 0.00 61 GLN A C 13
ATOM 14273 O O . GLN A 1 61 ? 4.728 13.420 -4.542 1.00 0.00 61 GLN A O 13
ATOM 14287 N N . GLU A 1 62 ? 6.255 13.009 -2.941 1.00 0.00 62 GLU A N 13
ATOM 14288 C CA . GLU A 1 62 ? 5.759 14.046 -2.043 1.00 0.00 62 GLU A CA 13
ATOM 14289 C C . GLU A 1 62 ? 5.962 15.434 -2.636 1.00 0.00 62 GLU A C 13
ATOM 14290 O O . GLU A 1 62 ? 7.061 15.777 -3.074 1.00 0.00 62 GLU A O 13
ATOM 14302 N N . ARG A 1 63 ? 4.897 16.228 -2.651 1.00 0.00 63 ARG A N 13
ATOM 14303 C CA . ARG A 1 63 ? 4.956 17.578 -3.200 1.00 0.00 63 ARG A CA 13
ATOM 14304 C C . ARG A 1 63 ? 4.240 18.572 -2.294 1.00 0.00 63 ARG A C 13
ATOM 14305 O O . ARG A 1 63 ? 3.021 18.596 -2.330 1.00 0.00 63 ARG A O 13
ATOM 14327 N N . ALA A 1 1 ? 8.166 -5.911 -6.686 1.00 0.00 1 ALA A N 14
ATOM 14328 C CA . ALA A 1 1 ? 6.801 -6.290 -7.029 1.00 0.00 1 ALA A CA 14
ATOM 14329 C C . ALA A 1 1 ? 6.770 -7.607 -7.795 1.00 0.00 1 ALA A C 14
ATOM 14330 O O . ALA A 1 1 ? 5.715 -8.219 -7.954 1.00 0.00 1 ALA A O 14
ATOM 14339 N N . SER A 1 2 ? 7.936 -8.038 -8.267 1.00 0.00 2 SER A N 14
ATOM 14340 C CA . SER A 1 2 ? 8.032 -9.238 -9.090 1.00 0.00 2 SER A CA 14
ATOM 14341 C C . SER A 1 2 ? 7.815 -10.495 -8.258 1.00 0.00 2 SER A C 14
ATOM 14342 O O . SER A 1 2 ? 7.552 -11.570 -8.797 1.00 0.00 2 SER A O 14
ATOM 14350 N N . GLN A 1 3 ? 7.926 -10.354 -6.941 1.00 0.00 3 GLN A N 14
ATOM 14351 C CA . GLN A 1 3 ? 7.715 -11.472 -6.030 1.00 0.00 3 GLN A CA 14
ATOM 14352 C C . GLN A 1 3 ? 6.250 -11.887 -5.996 1.00 0.00 3 GLN A C 14
ATOM 14353 O O . GLN A 1 3 ? 5.913 -12.973 -5.524 1.00 0.00 3 GLN A O 14
ATOM 14367 N N . ARG A 1 4 ? 5.382 -11.015 -6.498 1.00 0.00 4 ARG A N 14
ATOM 14368 C CA . ARG A 1 4 ? 3.954 -11.301 -6.553 1.00 0.00 4 ARG A CA 14
ATOM 14369 C C . ARG A 1 4 ? 3.346 -10.824 -7.867 1.00 0.00 4 ARG A C 14
ATOM 14370 O O . ARG A 1 4 ? 2.165 -11.044 -8.131 1.00 0.00 4 ARG A O 14
ATOM 14391 N N . ARG A 1 5 ? 4.163 -10.171 -8.687 1.00 0.00 5 ARG A N 14
ATOM 14392 C CA . ARG A 1 5 ? 3.709 -9.664 -9.976 1.00 0.00 5 ARG A CA 14
ATOM 14393 C C . ARG A 1 5 ? 2.588 -8.647 -9.805 1.00 0.00 5 ARG A C 14
ATOM 14394 O O . ARG A 1 5 ? 1.534 -8.759 -10.431 1.00 0.00 5 ARG A O 14
ATOM 14415 N N . ILE A 1 6 ? 2.821 -7.654 -8.953 1.00 0.00 6 ILE A N 14
ATOM 14416 C CA . ILE A 1 6 ? 1.822 -6.629 -8.678 1.00 0.00 6 ILE A CA 14
ATOM 14417 C C . ILE A 1 6 ? 2.065 -5.384 -9.521 1.00 0.00 6 ILE A C 14
ATOM 14418 O O . ILE A 1 6 ? 3.068 -4.691 -9.346 1.00 0.00 6 ILE A O 14
ATOM 14434 N N . ARG A 1 7 ? 1.142 -5.105 -10.435 1.00 0.00 7 ARG A N 14
ATOM 14435 C CA . ARG A 1 7 ? 1.172 -3.862 -11.198 1.00 0.00 7 ARG A CA 14
ATOM 14436 C C . ARG A 1 7 ? 0.179 -2.850 -10.641 1.00 0.00 7 ARG A C 14
ATOM 14437 O O . ARG A 1 7 ? -0.995 -3.163 -10.441 1.00 0.00 7 ARG A O 14
ATOM 14458 N N . THR A 1 8 ? 0.657 -1.636 -10.392 1.00 0.00 8 THR A N 14
ATOM 14459 C CA . THR A 1 8 ? -0.172 -0.593 -9.799 1.00 0.00 8 THR A CA 14
ATOM 14460 C C . THR A 1 8 ? -1.234 -0.111 -10.777 1.00 0.00 8 THR A C 14
ATOM 14461 O O . THR A 1 8 ? -1.107 0.961 -11.369 1.00 0.00 8 THR A O 14
ATOM 14472 N N . THR A 1 9 ? -2.283 -0.910 -10.944 1.00 0.00 9 THR A N 14
ATOM 14473 C CA . THR A 1 9 ? -3.429 -0.511 -11.752 1.00 0.00 9 THR A CA 14
ATOM 14474 C C . THR A 1 9 ? -4.569 -0.003 -10.879 1.00 0.00 9 THR A C 14
ATOM 14475 O O . THR A 1 9 ? -5.727 -0.377 -11.074 1.00 0.00 9 THR A O 14
ATOM 14486 N N . PHE A 1 10 ? -4.236 0.848 -9.915 1.00 0.00 10 PHE A N 14
ATOM 14487 C CA . PHE A 1 10 ? -5.178 1.227 -8.868 1.00 0.00 10 PHE A CA 14
ATOM 14488 C C . PH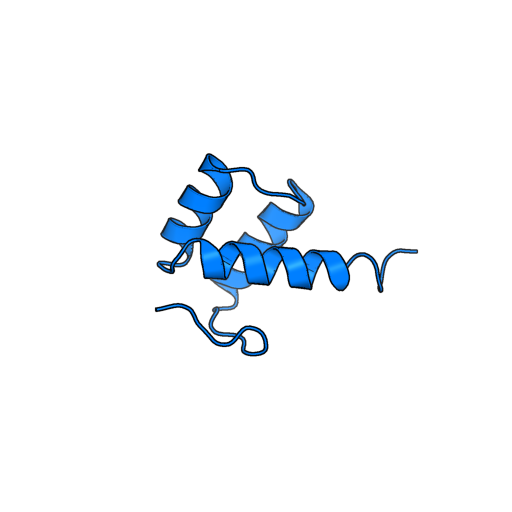E A 1 10 ? -5.839 2.564 -9.180 1.00 0.00 10 PHE A C 14
ATOM 14489 O O . PHE A 1 10 ? -5.269 3.401 -9.881 1.00 0.00 10 PHE A O 14
ATOM 14506 N N . THR A 1 11 ? -7.045 2.758 -8.658 1.00 0.00 11 THR A N 14
ATOM 14507 C CA . THR A 1 11 ? -7.781 3.999 -8.869 1.00 0.00 11 THR A CA 14
ATOM 14508 C C . THR A 1 11 ? -7.347 5.073 -7.880 1.00 0.00 11 THR A C 14
ATOM 14509 O O . THR A 1 11 ? -6.643 4.790 -6.910 1.00 0.00 11 THR A O 14
ATOM 14520 N N . SER A 1 12 ? -7.770 6.307 -8.130 1.00 0.00 12 SER A N 14
ATOM 14521 C CA . SER A 1 12 ? -7.425 7.427 -7.264 1.00 0.00 12 SER A CA 14
ATOM 14522 C C . SER A 1 12 ? -8.019 7.250 -5.872 1.00 0.00 12 SER A C 14
ATOM 14523 O O . SER A 1 12 ? -7.450 7.707 -4.881 1.00 0.00 12 SER A O 14
ATOM 14531 N N . ALA A 1 13 ? -9.167 6.583 -5.805 1.00 0.00 13 ALA A N 14
ATOM 14532 C CA . ALA A 1 13 ? -9.799 6.273 -4.528 1.00 0.00 13 ALA A CA 14
ATOM 14533 C C . ALA A 1 13 ? -9.011 5.214 -3.767 1.00 0.00 13 ALA A C 14
ATOM 14534 O O . ALA A 1 13 ? -8.800 5.332 -2.560 1.00 0.00 13 ALA A O 14
ATOM 14541 N N . GLN A 1 14 ? -8.580 4.179 -4.480 1.00 0.00 14 GLN A N 14
ATOM 14542 C CA . GLN A 1 14 ? -7.781 3.116 -3.880 1.00 0.00 14 GLN A CA 14
ATOM 14543 C C . GLN A 1 14 ? -6.431 3.640 -3.409 1.00 0.00 14 GLN A C 14
ATOM 14544 O O . GLN A 1 14 ? -5.971 3.306 -2.318 1.00 0.00 14 GLN A O 14
ATOM 14558 N N . LEU A 1 15 ? -5.799 4.465 -4.239 1.00 0.00 15 LEU A N 14
ATOM 14559 C CA . LEU A 1 15 ? -4.504 5.043 -3.905 1.00 0.00 15 LEU A CA 14
ATOM 14560 C C . LEU A 1 15 ? -4.626 6.052 -2.770 1.00 0.00 15 LEU A C 14
ATOM 14561 O O . LEU A 1 15 ? -3.724 6.183 -1.944 1.00 0.00 15 LEU A O 14
ATOM 14577 N N . LYS A 1 16 ? -5.748 6.763 -2.737 1.00 0.00 16 LYS A N 14
ATOM 14578 C CA . LYS A 1 16 ? -6.026 7.705 -1.659 1.00 0.00 16 LYS A CA 14
ATOM 14579 C C . LYS A 1 16 ? -6.029 7.009 -0.305 1.00 0.00 16 LYS A C 14
ATOM 14580 O O . LYS A 1 16 ? -5.408 7.480 0.648 1.00 0.00 16 LYS A O 14
ATOM 14599 N N . GLU A 1 17 ? -6.730 5.882 -0.226 1.00 0.00 17 GLU A N 14
ATOM 14600 C CA . GLU A 1 17 ? -6.822 5.122 1.015 1.00 0.00 17 GLU A CA 14
ATOM 14601 C C . GLU A 1 17 ? -5.486 4.483 1.369 1.00 0.00 17 GLU A C 14
ATOM 14602 O O . GLU A 1 17 ? -5.106 4.424 2.539 1.00 0.00 17 GLU A O 14
ATOM 14614 N N . LEU A 1 18 ? -4.778 4.004 0.353 1.00 0.00 18 LEU A N 14
ATOM 14615 C CA . LEU A 1 18 ? -3.439 3.458 0.542 1.00 0.00 18 LEU A CA 14
ATOM 14616 C C . LEU A 1 18 ? -2.482 4.517 1.072 1.00 0.00 18 LEU A C 14
ATOM 14617 O O . LEU A 1 18 ? -1.662 4.245 1.948 1.00 0.00 18 LEU A O 14
ATOM 14633 N N . GLU A 1 19 ? -2.591 5.728 0.535 1.00 0.00 19 GLU A N 14
ATOM 14634 C CA . GLU A 1 19 ? -1.730 6.830 0.946 1.00 0.00 19 GLU A CA 14
ATOM 14635 C C . GLU A 1 19 ? -2.089 7.316 2.345 1.00 0.00 19 GLU A C 14
ATOM 14636 O O . GLU A 1 19 ? -1.211 7.647 3.142 1.00 0.00 19 GLU A O 14
ATOM 14648 N N . ARG A 1 20 ? -3.384 7.356 2.638 1.00 0.00 20 ARG A N 14
ATOM 14649 C CA . ARG A 1 20 ? -3.859 7.735 3.964 1.00 0.00 20 ARG A CA 14
ATOM 14650 C C . ARG A 1 20 ? -3.274 6.827 5.039 1.00 0.00 20 ARG A C 14
ATOM 14651 O O . ARG A 1 20 ? -2.762 7.302 6.053 1.00 0.00 20 ARG A O 14
ATOM 14672 N N . VAL A 1 21 ? -3.353 5.521 4.809 1.00 0.00 21 VAL A N 14
ATOM 14673 C CA . VAL A 1 21 ? -2.786 4.546 5.734 1.00 0.00 21 VAL A CA 14
ATOM 14674 C C . VAL A 1 21 ? -1.266 4.638 5.766 1.00 0.00 21 VAL A C 14
ATOM 14675 O O . VAL A 1 21 ? -0.646 4.467 6.816 1.00 0.00 21 VAL A O 14
ATOM 14688 N N . PHE A 1 22 ? -0.669 4.908 4.610 1.00 0.00 22 PHE A N 14
ATOM 14689 C CA . PHE A 1 22 ? 0.773 5.101 4.519 1.00 0.00 22 PHE A CA 14
ATOM 14690 C C . PHE A 1 22 ? 1.238 6.220 5.441 1.00 0.00 22 PHE A C 14
ATOM 14691 O O . PHE A 1 22 ? 2.266 6.101 6.108 1.00 0.00 22 PHE A O 14
ATOM 14708 N N . ALA A 1 23 ? 0.476 7.308 5.475 1.00 0.00 23 ALA A N 14
ATOM 14709 C CA . ALA A 1 23 ? 0.742 8.402 6.401 1.00 0.00 23 ALA A CA 14
ATOM 14710 C C . ALA A 1 23 ? 0.664 7.930 7.847 1.00 0.00 23 ALA A C 14
ATOM 14711 O O . ALA A 1 23 ? 1.445 8.362 8.694 1.00 0.00 23 ALA A O 14
ATOM 14718 N N . GLU A 1 24 ? -0.284 7.041 8.124 1.00 0.00 24 GLU A N 14
ATOM 14719 C CA . GLU A 1 24 ? -0.426 6.461 9.453 1.00 0.00 24 GLU A CA 14
ATOM 14720 C C . GLU A 1 24 ? 0.725 5.513 9.767 1.00 0.00 24 GLU A C 14
ATOM 14721 O O . GLU A 1 24 ? 1.197 5.448 10.903 1.00 0.00 24 GLU A O 14
ATOM 14733 N N . THR A 1 25 ? 1.173 4.780 8.754 1.00 0.00 25 THR A N 14
ATOM 14734 C CA . THR A 1 25 ? 2.255 3.817 8.926 1.00 0.00 25 THR A CA 14
ATOM 14735 C C . THR A 1 25 ? 2.779 3.334 7.580 1.00 0.00 25 THR A C 14
ATOM 14736 O O . THR A 1 25 ? 2.013 3.136 6.637 1.00 0.00 25 THR A O 14
ATOM 14747 N N . HIS A 1 26 ? 4.093 3.147 7.495 1.00 0.00 26 HIS A N 14
ATOM 14748 C CA . HIS A 1 26 ? 4.721 2.661 6.272 1.00 0.00 26 HIS A CA 14
ATOM 14749 C C . HIS A 1 26 ? 4.283 1.236 5.957 1.00 0.00 26 HIS A C 14
ATOM 14750 O O . HIS A 1 26 ? 4.433 0.765 4.830 1.00 0.00 26 HIS A O 14
ATOM 14764 N N . TYR A 1 27 ? 3.740 0.554 6.960 1.00 0.00 27 TYR A N 14
ATOM 14765 C CA . TYR A 1 27 ? 3.162 -0.770 6.761 1.00 0.00 27 TYR A CA 14
ATOM 14766 C C . TYR A 1 27 ? 2.088 -1.063 7.802 1.00 0.00 27 TYR A C 14
ATOM 14767 O O . TYR A 1 27 ? 2.327 -0.945 9.003 1.00 0.00 27 TYR A O 14
ATOM 14785 N N . PRO A 1 28 ? 0.906 -1.447 7.333 1.00 0.00 28 PRO A N 14
ATOM 14786 C CA . PRO A 1 28 ? -0.215 -1.731 8.220 1.00 0.00 28 PRO A CA 14
ATOM 14787 C C . PRO A 1 28 ? -0.070 -3.100 8.872 1.00 0.00 28 PRO A C 14
ATOM 14788 O O . PRO A 1 28 ? 0.661 -3.959 8.377 1.00 0.00 28 PRO A O 14
ATOM 14799 N N . ASP A 1 29 ? -0.771 -3.299 9.982 1.00 0.00 29 ASP A N 14
ATOM 14800 C CA . ASP A 1 29 ? -0.840 -4.608 10.621 1.00 0.00 29 ASP A CA 14
ATOM 14801 C C . ASP A 1 29 ? -1.598 -5.604 9.753 1.00 0.00 29 ASP A C 14
ATOM 14802 O O . ASP A 1 29 ? -2.293 -5.220 8.813 1.00 0.00 29 ASP A O 14
ATOM 14811 N N . ILE A 1 30 ? -1.460 -6.886 10.074 1.00 0.00 30 ILE A N 14
ATOM 14812 C CA . ILE A 1 30 ? -2.079 -7.944 9.286 1.00 0.00 30 ILE A CA 14
ATOM 14813 C C . ILE A 1 30 ? -3.586 -7.745 9.184 1.00 0.00 30 ILE A C 14
ATOM 14814 O O . ILE A 1 30 ? -4.160 -7.817 8.097 1.00 0.00 30 ILE A O 14
ATOM 14830 N N . TYR A 1 31 ? -4.223 -7.494 10.323 1.00 0.00 31 TYR A N 14
ATOM 14831 C CA . TYR A 1 31 ? -5.655 -7.224 10.356 1.00 0.00 31 TYR A CA 14
ATOM 14832 C C . TYR A 1 31 ? -5.998 -5.970 9.560 1.00 0.00 31 TYR A C 14
ATOM 14833 O O . TYR A 1 31 ? -6.910 -5.978 8.733 1.00 0.00 31 TYR A O 14
ATOM 14851 N N . THR A 1 32 ? -5.262 -4.894 9.816 1.00 0.00 32 THR A N 14
ATOM 14852 C CA . THR A 1 32 ? -5.501 -3.625 9.141 1.00 0.00 32 THR A CA 14
ATOM 14853 C C . THR A 1 32 ? -5.352 -3.766 7.631 1.00 0.00 32 THR A C 14
ATOM 14854 O O . THR A 1 32 ? -6.142 -3.216 6.865 1.00 0.00 32 THR A O 14
ATOM 14865 N N . ARG A 1 33 ? -4.334 -4.509 7.210 1.00 0.00 33 ARG A N 14
ATOM 14866 C CA . ARG A 1 33 ? -4.095 -4.746 5.791 1.00 0.00 33 ARG A CA 14
ATOM 14867 C C . ARG A 1 33 ? -5.288 -5.433 5.139 1.00 0.00 33 ARG A C 14
ATOM 14868 O O . ARG A 1 33 ? -5.734 -5.034 4.063 1.00 0.00 33 ARG A O 14
ATOM 14889 N N . GLU A 1 34 ? -5.801 -6.467 5.796 1.00 0.00 34 GLU A N 14
ATOM 14890 C CA . GLU A 1 34 ? -6.987 -7.168 5.317 1.00 0.00 34 GLU A CA 14
ATOM 14891 C C . GLU A 1 34 ? -8.182 -6.228 5.224 1.00 0.00 34 GLU A C 14
ATOM 14892 O O . GLU A 1 34 ? -8.836 -6.140 4.185 1.00 0.00 34 GLU A O 14
ATOM 14904 N N . GLU A 1 35 ? -8.463 -5.528 6.317 1.00 0.00 35 GLU A N 14
ATOM 14905 C CA . GLU A 1 35 ? -9.581 -4.592 6.362 1.00 0.00 35 GLU A CA 14
ATOM 14906 C C . GLU A 1 35 ? -9.476 -3.554 5.252 1.00 0.00 35 GLU A C 14
ATOM 14907 O O . GLU A 1 35 ? -10.430 -3.326 4.510 1.00 0.00 35 GLU A O 14
ATOM 14919 N N . LEU A 1 36 ? -8.308 -2.927 5.145 1.00 0.00 36 LEU A N 14
ATOM 14920 C CA . LEU A 1 36 ? -8.057 -1.955 4.089 1.00 0.00 36 LEU A CA 14
ATOM 14921 C C . LEU A 1 36 ? -8.329 -2.550 2.714 1.00 0.00 36 LEU A C 14
ATOM 14922 O O . LEU A 1 36 ? -9.077 -1.982 1.918 1.00 0.00 36 LEU A O 14
ATOM 14938 N N . ALA A 1 37 ? -7.719 -3.699 2.440 1.00 0.00 37 ALA A N 14
ATOM 14939 C CA . ALA A 1 37 ? -7.848 -4.343 1.139 1.00 0.00 37 ALA A CA 14
ATOM 14940 C C . ALA A 1 37 ? -9.310 -4.575 0.781 1.00 0.00 37 ALA A C 14
ATOM 14941 O O . ALA A 1 37 ? -9.723 -4.352 -0.357 1.00 0.00 37 ALA A O 14
ATOM 14948 N N . LEU A 1 38 ? -10.089 -5.023 1.759 1.00 0.00 38 LEU A N 14
ATOM 14949 C CA . LEU A 1 38 ? -11.504 -5.306 1.543 1.00 0.00 38 LEU A CA 14
ATOM 14950 C C . LEU A 1 38 ? -12.275 -4.035 1.210 1.00 0.00 38 LEU A C 14
ATOM 14951 O O . LEU A 1 38 ? -13.204 -4.055 0.403 1.00 0.00 38 LEU A O 14
ATOM 14967 N N . LYS A 1 39 ? -11.884 -2.931 1.837 1.00 0.00 39 LYS A N 14
ATOM 14968 C CA . LYS A 1 39 ? -12.570 -1.658 1.646 1.00 0.00 39 LYS A CA 14
ATOM 14969 C C . LYS A 1 39 ? -12.240 -1.054 0.287 1.00 0.00 39 LYS A C 14
ATOM 14970 O O . LYS A 1 39 ? -13.085 -0.415 -0.341 1.00 0.00 39 LYS A O 14
ATOM 14989 N N . ILE A 1 40 ? -11.006 -1.258 -0.162 1.00 0.00 40 ILE A N 14
ATOM 14990 C CA . ILE A 1 40 ? -10.543 -0.680 -1.419 1.00 0.00 40 ILE A CA 14
ATOM 14991 C C . ILE A 1 40 ? -10.587 -1.705 -2.546 1.00 0.00 40 ILE A C 14
ATOM 14992 O O . ILE A 1 40 ? -10.210 -1.410 -3.679 1.00 0.00 40 ILE A O 14
ATOM 15008 N N . ASP A 1 41 ? -11.049 -2.908 -2.226 1.00 0.00 41 ASP A N 14
ATOM 15009 C CA . ASP A 1 41 ? -11.297 -3.928 -3.239 1.00 0.00 41 ASP A CA 14
ATOM 15010 C C . ASP A 1 41 ? -10.004 -4.345 -3.928 1.00 0.00 41 ASP A C 14
ATOM 15011 O O . ASP A 1 41 ? -9.952 -4.463 -5.152 1.00 0.00 41 ASP A O 14
ATOM 15020 N N . LEU A 1 42 ? -8.961 -4.567 -3.134 1.00 0.00 42 LEU A N 14
ATOM 15021 C CA . LEU A 1 42 ? -7.747 -5.207 -3.626 1.00 0.00 42 LEU A CA 14
ATOM 15022 C C . LEU A 1 42 ? -7.440 -6.478 -2.845 1.00 0.00 42 LEU A C 14
ATOM 15023 O O . LEU A 1 42 ? -8.104 -6.786 -1.855 1.00 0.00 42 LEU A O 14
ATOM 15039 N N . THR A 1 43 ? -6.429 -7.214 -3.296 1.00 0.00 43 THR A N 14
ATOM 15040 C CA . THR A 1 43 ? -5.922 -8.359 -2.549 1.00 0.00 43 THR A CA 14
ATOM 15041 C C . THR A 1 43 ? -4.859 -7.934 -1.544 1.00 0.00 43 THR A C 14
ATOM 15042 O O . THR A 1 43 ? -4.297 -6.843 -1.645 1.00 0.00 43 THR A O 14
ATOM 15053 N N . GLU A 1 44 ? -4.586 -8.801 -0.575 1.00 0.00 44 GLU A N 14
ATOM 15054 C CA . GLU A 1 44 ? -3.577 -8.523 0.441 1.00 0.00 44 GLU A CA 14
ATOM 15055 C C . GLU A 1 44 ? -2.184 -8.453 -0.171 1.00 0.00 44 GLU A C 14
ATOM 15056 O O . GLU A 1 44 ? -1.319 -7.725 0.316 1.00 0.00 44 GLU A O 14
ATOM 15068 N N . ALA A 1 45 ? -1.973 -9.212 -1.240 1.00 0.00 45 ALA A N 14
ATOM 15069 C CA . ALA A 1 45 ? -0.715 -9.169 -1.975 1.00 0.00 45 ALA A CA 14
ATOM 15070 C C . ALA A 1 45 ? -0.519 -7.818 -2.652 1.00 0.00 45 ALA A C 14
ATOM 15071 O O . ALA A 1 45 ? 0.560 -7.231 -2.586 1.00 0.00 45 ALA A O 14
ATOM 15078 N N . ARG A 1 46 ? -1.569 -7.330 -3.303 1.00 0.00 46 ARG A N 14
ATOM 15079 C CA . ARG A 1 46 ? -1.518 -6.041 -3.983 1.00 0.00 46 ARG A CA 14
ATOM 15080 C C . ARG A 1 46 ? -1.246 -4.910 -3.000 1.00 0.00 46 ARG A C 14
ATOM 15081 O O . ARG A 1 46 ? -0.456 -4.009 -3.279 1.00 0.00 46 ARG A O 14
ATOM 15102 N N . VAL A 1 47 ? -1.904 -4.963 -1.847 1.00 0.00 47 VAL A N 14
ATOM 15103 C CA . VAL A 1 47 ? -1.732 -3.945 -0.818 1.00 0.00 47 VAL A CA 14
ATOM 15104 C C . VAL A 1 47 ? -0.358 -4.045 -0.169 1.00 0.00 47 VAL A C 14
ATOM 15105 O O . VAL A 1 47 ? 0.352 -3.047 -0.039 1.00 0.00 47 VAL A O 14
ATOM 15118 N N . GLN A 1 48 ? 0.013 -5.254 0.237 1.00 0.00 48 GLN A N 14
ATOM 15119 C CA . GLN A 1 48 ? 1.294 -5.483 0.895 1.00 0.00 48 GLN A CA 14
ATOM 15120 C C . GLN A 1 48 ? 2.447 -4.952 0.054 1.00 0.00 48 GLN A C 14
ATOM 15121 O O . GLN A 1 48 ? 3.281 -4.188 0.538 1.00 0.00 48 GLN A O 14
ATOM 15135 N N . VAL A 1 49 ? 2.488 -5.361 -1.210 1.00 0.00 49 VAL A N 14
ATOM 15136 C CA . VAL A 1 49 ? 3.582 -4.991 -2.100 1.00 0.00 49 VAL A CA 14
ATOM 15137 C C . VAL A 1 49 ? 3.639 -3.483 -2.305 1.00 0.00 49 VAL A C 14
ATOM 15138 O O . VAL A 1 49 ? 4.719 -2.895 -2.371 1.00 0.00 49 VAL A O 14
ATOM 15151 N N . TRP A 1 50 ? 2.470 -2.860 -2.405 1.00 0.00 50 TRP A N 14
ATOM 15152 C CA . TRP A 1 50 ? 2.383 -1.411 -2.541 1.00 0.00 50 TRP A CA 14
ATOM 15153 C C . TRP A 1 50 ? 3.107 -0.706 -1.401 1.00 0.00 50 TRP A C 14
ATOM 15154 O O . TRP A 1 50 ? 3.859 0.243 -1.622 1.00 0.00 50 TRP A O 14
ATOM 15175 N N . PHE A 1 51 ? 2.874 -1.175 -0.179 1.00 0.00 51 PHE A N 14
ATOM 15176 C CA . PHE A 1 51 ? 3.506 -0.591 0.999 1.00 0.00 51 PHE A CA 14
ATOM 15177 C C . PHE A 1 51 ? 4.992 -0.925 1.050 1.00 0.00 51 PHE A C 14
ATOM 15178 O O . PHE A 1 51 ? 5.799 -0.132 1.531 1.00 0.00 51 PHE A O 14
ATOM 151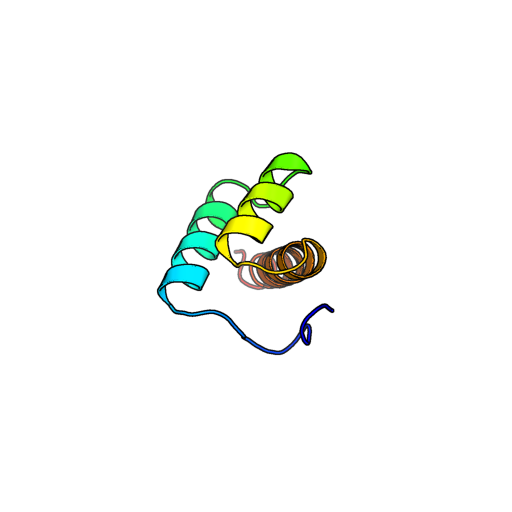95 N N . GLN A 1 52 ? 5.345 -2.105 0.550 1.00 0.00 52 GLN A N 14
ATOM 15196 C CA . GLN A 1 52 ? 6.741 -2.518 0.477 1.00 0.00 52 GLN A CA 14
ATOM 15197 C C . GLN A 1 52 ? 7.516 -1.669 -0.521 1.00 0.00 52 GLN A C 14
ATOM 15198 O O . GLN A 1 52 ? 8.683 -1.344 -0.300 1.00 0.00 52 GLN A O 14
ATOM 15212 N N . ASN A 1 53 ? 6.861 -1.311 -1.620 1.00 0.00 53 ASN A N 14
ATOM 15213 C CA . ASN A 1 53 ? 7.458 -0.425 -2.613 1.00 0.00 53 ASN A CA 14
ATOM 15214 C C . ASN A 1 53 ? 7.672 0.973 -2.046 1.00 0.00 53 ASN A C 14
ATOM 15215 O O . ASN A 1 53 ? 8.711 1.592 -2.275 1.00 0.00 53 ASN A O 14
ATOM 15226 N N . ARG A 1 54 ? 6.685 1.464 -1.306 1.00 0.00 54 ARG A N 14
ATOM 15227 C CA . ARG A 1 54 ? 6.766 2.789 -0.702 1.00 0.00 54 ARG A CA 14
ATOM 15228 C C . ARG A 1 54 ? 7.768 2.811 0.444 1.00 0.00 54 ARG A C 14
ATOM 15229 O O . ARG A 1 54 ? 8.402 3.833 0.707 1.00 0.00 54 ARG A O 14
ATOM 15250 N N . ARG A 1 55 ? 7.907 1.679 1.125 1.00 0.00 55 ARG A N 14
ATOM 15251 C CA . ARG A 1 55 ? 8.935 1.519 2.147 1.00 0.00 55 ARG A CA 14
ATOM 15252 C C . ARG A 1 55 ? 10.329 1.686 1.555 1.00 0.00 55 ARG A C 14
ATOM 15253 O O . ARG A 1 55 ? 11.171 2.387 2.116 1.00 0.00 55 ARG A O 14
ATOM 15274 N N . ALA A 1 56 ? 10.566 1.038 0.419 1.00 0.00 56 ALA A N 14
ATOM 15275 C CA . ALA A 1 56 ? 11.843 1.151 -0.275 1.00 0.00 56 ALA A CA 14
ATOM 15276 C C . ALA A 1 56 ? 12.076 2.572 -0.771 1.00 0.00 56 ALA A C 14
ATOM 15277 O O . ALA A 1 56 ? 13.188 3.095 -0.688 1.00 0.00 56 ALA A O 14
ATOM 15284 N N . LYS A 1 57 ? 11.022 3.194 -1.289 1.00 0.00 57 LYS A N 14
ATOM 15285 C CA . LYS A 1 57 ? 11.115 4.546 -1.825 1.00 0.00 57 LYS A CA 14
ATOM 15286 C C . LYS A 1 57 ? 11.237 5.574 -0.707 1.00 0.00 57 LYS A C 14
ATOM 15287 O O . LYS A 1 57 ? 11.890 6.605 -0.867 1.00 0.00 57 LYS A O 14
ATOM 15306 N N . PHE A 1 58 ? 10.603 5.286 0.425 1.00 0.00 58 PHE A N 14
ATOM 15307 C CA . PHE A 1 58 ? 10.608 6.202 1.560 1.00 0.00 58 PHE A CA 14
ATOM 15308 C C . PHE A 1 58 ? 11.077 5.503 2.830 1.00 0.00 58 PHE A C 14
ATOM 15309 O O . PHE A 1 58 ? 10.283 5.235 3.731 1.00 0.00 58 PHE A O 14
ATOM 15326 N N . ARG A 1 59 ? 12.372 5.210 2.894 1.00 0.00 59 ARG A N 14
ATOM 15327 C CA . ARG A 1 59 ? 12.937 4.485 4.025 1.00 0.00 59 ARG A CA 14
ATOM 15328 C C . ARG A 1 59 ? 13.062 5.383 5.249 1.00 0.00 59 ARG A C 14
ATOM 15329 O O . ARG A 1 59 ? 13.396 4.920 6.340 1.00 0.00 59 ARG A O 14
ATOM 15350 N N . LYS A 1 60 ? 12.793 6.671 5.061 1.00 0.00 60 LYS A N 14
ATOM 15351 C CA . LYS A 1 60 ? 12.688 7.602 6.178 1.00 0.00 60 LYS A CA 14
ATOM 15352 C C . LYS A 1 60 ? 11.472 7.291 7.042 1.00 0.00 60 LYS A C 14
ATOM 15353 O O . LYS A 1 60 ? 11.434 7.637 8.223 1.00 0.00 60 LYS A O 14
ATOM 15372 N N . GLN A 1 61 ? 10.480 6.638 6.446 1.00 0.00 61 GLN A N 14
ATOM 15373 C CA . GLN A 1 61 ? 9.283 6.236 7.174 1.00 0.00 61 GLN A CA 14
ATOM 15374 C C . GLN A 1 61 ? 9.397 4.801 7.672 1.00 0.00 61 GLN A C 14
ATOM 15375 O O . GLN A 1 61 ? 8.530 4.315 8.397 1.00 0.00 61 GLN A O 14
ATOM 15389 N N . GLU A 1 62 ? 10.472 4.127 7.279 1.00 0.00 62 GLU A N 14
ATOM 15390 C CA . GLU A 1 62 ? 10.696 2.742 7.675 1.00 0.00 62 GLU A CA 14
ATOM 15391 C C . GLU A 1 62 ? 11.088 2.645 9.144 1.00 0.00 62 GLU A C 14
ATOM 15392 O O . GLU A 1 62 ? 11.908 3.423 9.629 1.00 0.00 62 GLU A O 14
ATOM 15404 N N . ARG A 1 63 ? 10.495 1.686 9.847 1.00 0.00 63 ARG A N 14
ATOM 15405 C CA . ARG A 1 63 ? 10.768 1.497 11.267 1.00 0.00 63 ARG A CA 14
ATOM 15406 C C . ARG A 1 63 ? 10.953 0.022 11.601 1.00 0.00 63 ARG A C 14
ATOM 15407 O O . ARG A 1 63 ? 11.290 -0.276 12.735 1.00 0.00 63 ARG A O 14
ATOM 15429 N N . ALA A 1 1 ? 0.216 0.550 -14.214 1.00 0.00 1 ALA A N 15
ATOM 15430 C CA . ALA A 1 1 ? 0.028 -0.871 -13.947 1.00 0.00 1 ALA A CA 15
ATOM 15431 C C . ALA A 1 1 ? 0.372 -1.712 -15.170 1.00 0.00 1 ALA A C 15
ATOM 15432 O O . ALA A 1 1 ? 0.371 -1.215 -16.297 1.00 0.00 1 ALA A O 15
ATOM 15441 N N . SER A 1 2 ? 0.667 -2.986 -14.943 1.00 0.00 2 SER A N 15
ATOM 15442 C CA . SER A 1 2 ? 1.003 -3.902 -16.027 1.00 0.00 2 SER A CA 15
ATOM 15443 C C . SER A 1 2 ? -0.245 -4.350 -16.776 1.00 0.00 2 SER A C 15
ATOM 15444 O O . SER A 1 2 ? -1.358 -4.254 -16.259 1.00 0.00 2 SER A O 15
ATOM 15452 N N . GLN A 1 3 ? -0.054 -4.839 -17.996 1.00 0.00 3 GLN A N 15
ATOM 15453 C CA . GLN A 1 3 ? -1.163 -5.312 -18.814 1.00 0.00 3 GLN A CA 15
ATOM 15454 C C . GLN A 1 3 ? -1.153 -6.831 -18.930 1.00 0.00 3 GLN A C 15
ATOM 15455 O O . GLN A 1 3 ? -0.338 -7.403 -19.654 1.00 0.00 3 GLN A O 15
ATOM 15469 N N . ARG A 1 4 ? -2.065 -7.480 -18.213 1.00 0.00 4 ARG A N 15
ATOM 15470 C CA . ARG A 1 4 ? -2.141 -8.936 -18.208 1.00 0.00 4 ARG A CA 15
ATOM 15471 C C . ARG A 1 4 ? -3.588 -9.412 -18.243 1.00 0.00 4 ARG A C 15
ATOM 15472 O O . ARG A 1 4 ? -4.497 -8.695 -17.825 1.00 0.00 4 ARG A O 15
ATOM 15493 N N . ARG A 1 5 ? -3.795 -10.625 -18.745 1.00 0.00 5 ARG A N 15
ATOM 15494 C CA . ARG A 1 5 ? -5.119 -11.235 -18.751 1.00 0.00 5 ARG A CA 15
ATOM 15495 C C . ARG A 1 5 ? -5.707 -11.291 -17.347 1.00 0.00 5 ARG A C 15
ATOM 15496 O O . ARG A 1 5 ? -6.868 -10.945 -17.136 1.00 0.00 5 ARG A O 15
ATOM 15517 N N . ILE A 1 6 ? -4.897 -11.730 -16.389 1.00 0.00 6 ILE A N 15
ATOM 15518 C CA . ILE A 1 6 ? -5.315 -11.774 -14.994 1.00 0.00 6 ILE A CA 15
ATOM 15519 C C . ILE A 1 6 ? -4.546 -10.761 -14.155 1.00 0.00 6 ILE A C 15
ATOM 15520 O O . ILE A 1 6 ? -3.327 -10.851 -14.020 1.00 0.00 6 ILE A O 15
ATOM 15536 N N . ARG A 1 7 ? -5.268 -9.797 -13.595 1.00 0.00 7 ARG A N 15
ATOM 15537 C CA . ARG A 1 7 ? -4.648 -8.726 -12.821 1.00 0.00 7 ARG A CA 15
ATOM 15538 C C . ARG A 1 7 ? -5.653 -8.071 -11.884 1.00 0.00 7 ARG A C 15
ATOM 15539 O O . ARG A 1 7 ? -6.862 -8.266 -12.018 1.00 0.00 7 ARG A O 15
ATOM 15560 N N . THR A 1 8 ? -5.147 -7.292 -10.934 1.00 0.00 8 THR A N 15
ATOM 15561 C CA . THR A 1 8 ? -6.002 -6.572 -9.997 1.00 0.00 8 THR A CA 15
ATOM 15562 C C . THR A 1 8 ? -6.400 -5.209 -10.550 1.00 0.00 8 THR A C 15
ATOM 15563 O O . THR A 1 8 ? -5.544 -4.404 -10.917 1.00 0.00 8 THR A O 15
ATOM 15574 N N . THR A 1 9 ? -7.703 -4.957 -10.608 1.00 0.00 9 THR A N 15
ATOM 15575 C CA . THR A 1 9 ? -8.216 -3.689 -11.111 1.00 0.00 9 THR A CA 15
ATOM 15576 C C . THR A 1 9 ? -8.328 -2.658 -9.993 1.00 0.00 9 THR A C 15
ATOM 15577 O O . THR A 1 9 ? -8.984 -2.896 -8.980 1.00 0.00 9 THR A O 15
ATOM 15588 N N . PHE A 1 10 ? -7.683 -1.512 -10.185 1.00 0.00 10 PHE A N 15
ATOM 15589 C CA . PHE A 1 10 ? -7.707 -0.444 -9.194 1.00 0.00 10 PHE A CA 15
ATOM 15590 C C . PHE A 1 10 ? -7.540 0.920 -9.850 1.00 0.00 10 PHE A C 15
ATOM 15591 O O . PHE A 1 10 ? -7.052 1.023 -10.976 1.00 0.00 10 PHE A O 15
ATOM 15608 N N . THR A 1 11 ? -7.947 1.967 -9.139 1.00 0.00 11 THR A N 15
ATOM 15609 C CA . THR A 1 11 ? -7.797 3.332 -9.630 1.00 0.00 11 THR A CA 15
ATOM 15610 C C . THR A 1 11 ? -6.636 4.040 -8.945 1.00 0.00 11 THR A C 15
ATOM 15611 O O . THR A 1 11 ? -6.141 3.586 -7.912 1.00 0.00 11 THR A O 15
ATOM 15622 N N . SER A 1 12 ? -6.205 5.155 -9.524 1.00 0.00 12 SER A N 15
ATOM 15623 C CA . SER A 1 12 ? -5.133 5.956 -8.943 1.00 0.00 12 SER A CA 15
ATOM 15624 C C . SER A 1 12 ? -5.576 6.605 -7.638 1.00 0.00 12 SER A C 15
ATOM 15625 O O . SER A 1 12 ? -4.758 6.877 -6.759 1.00 0.00 12 SER A O 15
ATOM 15633 N N . ALA A 1 13 ? -6.876 6.850 -7.517 1.00 0.00 13 ALA A N 15
ATOM 15634 C CA . ALA A 1 13 ? -7.448 7.355 -6.275 1.00 0.00 13 ALA A CA 15
ATOM 15635 C C . ALA A 1 13 ? -7.323 6.331 -5.153 1.00 0.00 13 ALA A C 15
ATOM 15636 O O . ALA A 1 13 ? -6.975 6.673 -4.023 1.00 0.00 13 ALA A O 15
ATOM 15643 N N . GLN A 1 14 ? -7.608 5.074 -5.473 1.00 0.00 14 GLN A N 15
ATOM 15644 C CA . GLN A 1 14 ? -7.468 3.988 -4.511 1.00 0.00 14 GLN A CA 15
ATOM 15645 C C . GLN A 1 14 ? -6.011 3.782 -4.120 1.00 0.00 14 GLN A C 15
ATOM 15646 O O . GLN A 1 14 ? -5.698 3.547 -2.953 1.00 0.00 14 GLN A O 15
ATOM 15660 N N . LEU A 1 15 ? -5.121 3.873 -5.104 1.00 0.00 15 LEU A N 15
ATOM 15661 C CA . LEU A 1 15 ? -3.691 3.744 -4.857 1.00 0.00 15 LEU A CA 15
ATOM 15662 C C . LEU A 1 15 ? -3.193 4.837 -3.919 1.00 0.00 15 LEU A C 15
ATOM 15663 O O . LEU A 1 15 ? -2.518 4.558 -2.928 1.00 0.00 15 LEU A O 15
ATOM 15679 N N . LYS A 1 16 ? -3.531 6.082 -4.238 1.00 0.00 16 LYS A N 15
ATOM 15680 C CA . LYS A 1 16 ? -3.112 7.220 -3.429 1.00 0.00 16 LYS A CA 15
ATOM 15681 C C . LYS A 1 16 ? -3.722 7.160 -2.034 1.00 0.00 16 LYS A C 15
ATOM 15682 O O . LYS A 1 16 ? -3.112 7.601 -1.060 1.00 0.00 16 LYS A O 15
ATOM 15701 N N . GLU A 1 17 ? -4.929 6.611 -1.945 1.00 0.00 17 GLU A N 15
ATOM 15702 C CA . GLU A 1 17 ? -5.583 6.405 -0.659 1.00 0.00 17 GLU A CA 15
ATOM 15703 C C . GLU A 1 17 ? -4.802 5.425 0.206 1.00 0.00 17 GLU A C 15
ATOM 15704 O O . GLU A 1 17 ? -4.603 5.657 1.399 1.00 0.00 17 GLU A O 15
ATOM 15716 N N . LEU A 1 18 ? -4.362 4.329 -0.401 1.00 0.00 18 LEU A N 15
ATOM 15717 C CA . LEU A 1 18 ? -3.564 3.331 0.302 1.00 0.00 18 LEU A CA 15
ATOM 15718 C C . LEU A 1 18 ? -2.207 3.892 0.702 1.00 0.00 18 LEU A C 15
ATOM 15719 O O . LEU A 1 18 ? -1.656 3.530 1.742 1.00 0.00 18 LEU A O 15
ATOM 15735 N N . GLU A 1 19 ? -1.669 4.777 -0.131 1.00 0.00 19 GLU A N 15
ATOM 15736 C CA . GLU A 1 19 ? -0.445 5.495 0.201 1.00 0.00 19 GLU A CA 15
ATOM 15737 C C . GLU A 1 19 ? -0.636 6.371 1.432 1.00 0.00 19 GLU A C 15
ATOM 15738 O O . GLU A 1 19 ? 0.243 6.454 2.290 1.00 0.00 19 GLU A O 15
ATOM 15750 N N . ARG A 1 20 ? -1.790 7.025 1.514 1.00 0.00 20 ARG A N 15
ATOM 15751 C CA . ARG A 1 20 ? -2.156 7.788 2.700 1.00 0.00 20 ARG A CA 15
ATOM 15752 C C . ARG A 1 20 ? -2.287 6.882 3.919 1.00 0.00 20 ARG A C 15
ATOM 15753 O O . ARG A 1 20 ? -1.814 7.216 5.005 1.00 0.00 20 ARG A O 15
ATOM 15774 N N . VAL A 1 21 ? -2.931 5.736 3.730 1.00 0.00 21 VAL A N 15
ATOM 15775 C CA . VAL A 1 21 ? -3.066 4.749 4.796 1.00 0.00 21 VAL A CA 15
ATOM 15776 C C . VAL A 1 21 ? -1.703 4.323 5.327 1.00 0.00 21 VAL A C 15
ATOM 15777 O O . VAL A 1 21 ? -1.500 4.225 6.537 1.00 0.00 21 VAL A O 15
ATOM 15790 N N . PHE A 1 22 ? -0.770 4.071 4.415 1.00 0.00 22 PHE A N 15
ATOM 15791 C CA . PHE A 1 22 ? 0.592 3.710 4.791 1.00 0.00 22 PHE A CA 15
ATOM 15792 C C . PHE A 1 22 ? 1.237 4.801 5.635 1.00 0.00 22 PHE A C 15
ATOM 15793 O O . PHE A 1 22 ? 1.926 4.515 6.615 1.00 0.00 22 PHE A O 15
ATOM 15810 N N . ALA A 1 23 ? 1.013 6.052 5.250 1.00 0.00 23 ALA A N 15
ATOM 15811 C CA . ALA A 1 23 ? 1.535 7.189 5.997 1.00 0.00 23 ALA A CA 15
ATOM 15812 C C . ALA A 1 23 ? 1.036 7.179 7.435 1.00 0.00 23 ALA A C 15
ATOM 15813 O O . ALA A 1 23 ? 1.751 7.581 8.354 1.00 0.00 23 ALA A O 15
ATOM 15820 N N . GLU A 1 24 ? -0.195 6.719 7.627 1.00 0.00 24 GLU A N 15
ATOM 15821 C CA . GLU A 1 24 ? -0.761 6.575 8.962 1.00 0.00 24 GLU A CA 15
ATOM 15822 C C . GLU A 1 24 ? -0.195 5.353 9.672 1.00 0.00 24 GLU A C 15
ATOM 15823 O O . GLU A 1 24 ? 0.272 5.443 10.808 1.00 0.00 24 GLU A O 15
ATOM 15835 N N . THR A 1 25 ? -0.239 4.209 8.997 1.00 0.00 25 THR A N 15
ATOM 15836 C CA . THR A 1 25 ? 0.290 2.970 9.553 1.00 0.00 25 THR A CA 15
ATOM 15837 C C . THR A 1 25 ? 1.297 2.328 8.606 1.00 0.00 25 THR A C 15
ATOM 15838 O O . THR A 1 25 ? 0.922 1.737 7.593 1.00 0.00 25 THR A O 15
ATOM 15849 N N . HIS A 1 26 ? 2.577 2.446 8.942 1.00 0.00 26 HIS A N 15
ATOM 15850 C CA . HIS A 1 26 ? 3.645 1.990 8.061 1.00 0.00 26 HIS A CA 15
ATOM 15851 C C . HIS A 1 26 ? 3.784 0.474 8.102 1.00 0.00 26 HIS A C 15
ATOM 15852 O O . HIS A 1 26 ? 4.097 -0.158 7.094 1.00 0.00 26 HIS A O 15
ATOM 15866 N N . TYR A 1 27 ? 3.551 -0.105 9.276 1.00 0.00 27 TYR A N 15
ATOM 15867 C CA . TYR A 1 27 ? 3.721 -1.540 9.469 1.00 0.00 27 TYR A CA 15
ATOM 15868 C C . TYR A 1 27 ? 2.485 -2.158 10.111 1.00 0.00 27 TYR A C 15
ATOM 15869 O O . TYR A 1 27 ? 2.487 -2.483 11.299 1.00 0.00 27 TYR A O 15
ATOM 15887 N N . PRO A 1 28 ? 1.430 -2.320 9.319 1.00 0.00 28 PRO A N 15
ATOM 15888 C CA . PRO A 1 28 ? 0.211 -2.966 9.789 1.00 0.00 28 PRO A CA 15
ATOM 15889 C C . PRO A 1 28 ? 0.407 -4.469 9.938 1.00 0.00 28 PRO A C 15
ATOM 15890 O O . PRO A 1 28 ? 1.226 -5.070 9.242 1.00 0.00 28 PRO A O 15
ATOM 15901 N N . ASP A 1 29 ? -0.350 -5.072 10.848 1.00 0.00 29 ASP A N 15
ATOM 15902 C CA . ASP A 1 29 ? -0.298 -6.514 11.056 1.00 0.00 29 ASP A CA 15
ATOM 15903 C C . ASP A 1 29 ? -1.278 -7.239 10.143 1.00 0.00 29 ASP A C 15
ATOM 15904 O O . ASP A 1 29 ? -1.916 -6.623 9.288 1.00 0.00 29 ASP A O 15
ATOM 15913 N N . ILE A 1 30 ? -1.395 -8.549 10.329 1.00 0.00 30 ILE A N 15
ATOM 15914 C CA . ILE A 1 30 ? -2.193 -9.381 9.436 1.00 0.00 30 ILE A CA 15
ATOM 15915 C C . ILE A 1 30 ? -3.649 -8.936 9.423 1.00 0.00 30 ILE A C 15
ATOM 15916 O O . ILE A 1 30 ? -4.240 -8.741 8.361 1.00 0.00 30 ILE A O 15
ATOM 15932 N N . TYR A 1 31 ? -4.224 -8.776 10.611 1.00 0.00 31 TYR A N 15
ATOM 15933 C CA . TYR A 1 31 ? -5.612 -8.349 10.738 1.00 0.00 31 TYR A CA 15
ATOM 15934 C C . TYR A 1 31 ? -5.822 -6.968 10.127 1.00 0.00 31 TYR A C 15
ATOM 15935 O O . TYR A 1 31 ? -6.737 -6.765 9.329 1.00 0.00 31 TYR A O 15
ATOM 15953 N N . THR A 1 32 ? -4.968 -6.023 10.506 1.00 0.00 32 THR A N 15
ATOM 15954 C CA . THR A 1 32 ? -5.090 -4.649 10.035 1.00 0.00 32 THR A CA 15
ATOM 15955 C C . THR A 1 32 ? -5.045 -4.581 8.515 1.00 0.00 32 THR A C 15
ATOM 15956 O O . THR A 1 32 ? -5.939 -4.017 7.882 1.00 0.00 32 THR A O 15
ATOM 15967 N N . ARG A 1 33 ? -4.000 -5.158 7.932 1.00 0.00 33 ARG A N 15
ATOM 15968 C CA . ARG A 1 33 ? -3.819 -5.134 6.486 1.00 0.00 33 ARG A CA 15
ATOM 15969 C C . ARG A 1 33 ? -5.003 -5.774 5.772 1.00 0.00 33 ARG A C 15
ATOM 15970 O O . ARG A 1 33 ? -5.496 -5.250 4.773 1.00 0.00 33 ARG A O 15
ATOM 15991 N N . GLU A 1 34 ? -5.457 -6.910 6.290 1.00 0.00 34 GLU A N 15
ATOM 15992 C CA . GLU A 1 34 ? -6.624 -7.590 5.742 1.00 0.00 34 GLU A CA 15
ATOM 15993 C C . GLU A 1 34 ? -7.836 -6.666 5.710 1.00 0.00 34 GLU A C 15
ATOM 15994 O O . GLU A 1 34 ? -8.525 -6.566 4.695 1.00 0.00 34 GLU A O 15
ATOM 16006 N N . GLU A 1 35 ? -8.090 -5.993 6.827 1.00 0.00 35 GLU A N 15
ATOM 16007 C CA . GLU A 1 35 ? -9.220 -5.078 6.930 1.00 0.00 35 GLU A CA 15
ATOM 16008 C C . GLU A 1 35 ? -9.053 -3.890 5.990 1.00 0.00 35 GLU A C 15
ATOM 16009 O O . GLU A 1 35 ? -10.022 -3.411 5.401 1.00 0.00 35 GLU A O 15
ATOM 16021 N N . LEU A 1 36 ? -7.819 -3.417 5.856 1.00 0.00 36 LEU A N 15
ATOM 16022 C CA . LEU A 1 36 ? -7.512 -2.325 4.940 1.00 0.00 36 LEU A CA 15
ATOM 16023 C C . LEU A 1 36 ? -7.776 -2.728 3.496 1.00 0.00 36 LEU A C 15
ATOM 16024 O O . LEU A 1 36 ? -8.279 -1.933 2.701 1.00 0.00 36 LEU A O 15
ATOM 16040 N N . ALA A 1 37 ? -7.435 -3.968 3.160 1.00 0.00 37 ALA A N 15
ATOM 16041 C CA . ALA A 1 37 ? -7.722 -4.510 1.837 1.00 0.00 37 ALA A CA 15
ATOM 16042 C C . ALA A 1 37 ? -9.223 -4.584 1.586 1.00 0.00 37 ALA A C 15
ATOM 16043 O O . ALA A 1 37 ? -9.688 -4.336 0.473 1.00 0.00 37 ALA A O 15
ATOM 16050 N N . LEU A 1 38 ? -9.976 -4.926 2.625 1.00 0.00 38 LEU A N 15
ATOM 16051 C CA . LEU A 1 38 ? -11.429 -4.994 2.529 1.00 0.00 38 LEU A CA 15
ATOM 16052 C C . LEU A 1 38 ? -12.037 -3.605 2.378 1.00 0.00 38 LEU A C 15
ATOM 16053 O O . LEU A 1 38 ? -13.012 -3.421 1.648 1.00 0.00 38 LEU A O 15
ATOM 16069 N N . LYS A 1 39 ? -11.456 -2.632 3.070 1.00 0.00 39 LYS A N 15
ATOM 16070 C CA . LYS A 1 39 ? -11.934 -1.256 3.006 1.00 0.00 39 LYS A CA 15
ATOM 16071 C C . LYS A 1 39 ? -11.716 -0.661 1.621 1.00 0.00 39 LYS A C 15
ATOM 16072 O O . LYS A 1 39 ? -12.589 0.017 1.081 1.00 0.00 39 LYS A O 15
ATOM 16091 N N . ILE A 1 40 ? -10.543 -0.918 1.051 1.00 0.00 40 ILE A N 15
ATOM 16092 C CA . ILE A 1 40 ? -10.220 -0.435 -0.286 1.00 0.00 40 ILE A CA 15
ATOM 16093 C C . ILE A 1 40 ? -10.751 -1.379 -1.357 1.00 0.00 40 ILE A C 15
ATOM 16094 O O . ILE A 1 40 ? -10.843 -1.015 -2.529 1.00 0.00 40 ILE A O 15
ATOM 16110 N N . ASP A 1 41 ? -11.100 -2.594 -0.947 1.00 0.00 41 ASP A N 15
ATOM 16111 C CA . ASP A 1 41 ? -11.683 -3.572 -1.858 1.00 0.00 41 ASP A CA 15
ATOM 16112 C C . ASP A 1 41 ? -10.698 -3.959 -2.954 1.00 0.00 41 ASP A C 15
ATOM 16113 O O . ASP A 1 41 ? -11.060 -4.037 -4.128 1.00 0.00 41 ASP A O 15
ATOM 16122 N N . LEU A 1 42 ? -9.451 -4.200 -2.564 1.00 0.00 42 LEU A N 15
ATOM 16123 C CA . LEU A 1 42 ? -8.420 -4.613 -3.509 1.00 0.00 42 LEU A CA 15
ATOM 16124 C C . LEU A 1 42 ? -7.632 -5.804 -2.978 1.00 0.00 42 LEU A C 15
ATOM 16125 O O . LEU A 1 42 ? -7.641 -6.082 -1.779 1.00 0.00 42 LEU A O 15
ATOM 16141 N N . THR A 1 43 ? -6.951 -6.505 -3.878 1.00 0.00 43 THR A N 15
ATOM 16142 C CA . THR A 1 43 ? -6.189 -7.692 -3.509 1.00 0.00 43 THR A CA 15
ATOM 16143 C C . THR A 1 43 ? -5.203 -7.387 -2.388 1.00 0.00 43 THR A C 15
ATOM 16144 O O . THR A 1 43 ? -4.328 -6.533 -2.535 1.00 0.00 43 THR A O 15
ATOM 16155 N N . GLU A 1 44 ? -5.349 -8.088 -1.270 1.00 0.00 44 GLU A N 15
ATOM 16156 C CA . GLU A 1 44 ? -4.528 -7.835 -0.093 1.00 0.00 44 GLU A CA 15
ATOM 16157 C C . GLU A 1 44 ? -3.045 -7.937 -0.423 1.00 0.00 44 GLU A C 15
ATOM 16158 O O . GLU A 1 44 ? -2.242 -7.115 0.017 1.00 0.00 44 GLU A O 15
ATOM 16170 N N . ALA A 1 45 ? -2.687 -8.954 -1.201 1.00 0.00 45 ALA A N 15
ATOM 16171 C CA . ALA A 1 45 ? -1.300 -9.157 -1.605 1.00 0.00 45 ALA A CA 15
ATOM 16172 C C . ALA A 1 45 ? -0.752 -7.936 -2.331 1.00 0.00 45 ALA A C 15
ATOM 16173 O O . ALA A 1 45 ? 0.393 -7.537 -2.118 1.00 0.00 45 ALA A O 15
ATOM 16180 N N . ARG A 1 46 ? -1.576 -7.344 -3.189 1.00 0.00 46 ARG A N 15
ATOM 16181 C CA . ARG A 1 46 ? -1.176 -6.166 -3.948 1.00 0.00 46 ARG A CA 15
ATOM 16182 C C . ARG A 1 46 ? -1.089 -4.937 -3.052 1.00 0.00 46 ARG A C 15
ATOM 16183 O O . ARG A 1 46 ? -0.244 -4.067 -3.257 1.00 0.00 46 ARG A O 15
ATOM 16204 N N . VAL A 1 47 ? -1.969 -4.872 -2.059 1.00 0.00 47 VAL A N 15
ATOM 16205 C CA . VAL A 1 47 ? -1.942 -3.791 -1.081 1.00 0.00 47 VAL A CA 15
ATOM 16206 C C . VAL A 1 47 ? -0.616 -3.758 -0.332 1.00 0.00 47 VAL A C 15
ATOM 16207 O O . VAL A 1 47 ? -0.055 -2.690 -0.091 1.00 0.00 47 VAL A O 15
ATOM 16220 N N . GLN A 1 48 ? -0.121 -4.936 0.037 1.00 0.00 48 GLN A N 15
ATOM 16221 C CA . GLN A 1 48 ? 1.184 -5.052 0.674 1.00 0.00 48 GLN A CA 15
ATOM 16222 C C . GLN A 1 48 ? 2.292 -4.551 -0.245 1.00 0.00 48 GLN A C 15
ATOM 16223 O O . GLN A 1 48 ? 3.203 -3.847 0.191 1.00 0.00 48 GLN A O 15
ATOM 16237 N N . VAL A 1 49 ? 2.209 -4.918 -1.519 1.00 0.00 49 VAL A N 15
ATOM 16238 C CA . VAL A 1 49 ? 3.169 -4.456 -2.514 1.00 0.00 49 VAL A CA 15
ATOM 16239 C C . VAL A 1 49 ? 3.113 -2.942 -2.672 1.00 0.00 49 VAL A C 15
ATOM 16240 O O . VAL A 1 49 ? 4.146 -2.280 -2.763 1.00 0.00 49 VAL A O 15
ATOM 16253 N N . TRP A 1 50 ? 1.900 -2.400 -2.703 1.00 0.00 50 TRP A N 15
ATOM 16254 C CA . TRP A 1 50 ? 1.706 -0.965 -2.878 1.00 0.00 50 TRP A CA 15
ATOM 16255 C C . TRP A 1 50 ? 2.141 -0.196 -1.638 1.00 0.00 50 TRP A C 15
ATOM 16256 O O . TRP A 1 50 ? 2.575 0.952 -1.728 1.00 0.00 50 TRP A O 15
ATOM 16277 N N . PHE A 1 51 ? 2.021 -0.835 -0.479 1.00 0.00 51 PHE A N 15
ATOM 16278 C CA . PHE A 1 51 ? 2.574 -0.291 0.757 1.00 0.00 51 PHE A CA 15
ATOM 16279 C C . PHE A 1 51 ? 4.093 -0.210 0.691 1.00 0.00 51 PHE A C 15
ATOM 16280 O O . PHE A 1 51 ? 4.693 0.757 1.162 1.00 0.00 51 PHE A O 15
ATOM 16297 N N . GLN A 1 52 ? 4.711 -1.231 0.107 1.00 0.00 52 GLN A N 15
ATOM 16298 C CA . GLN A 1 52 ? 6.159 -1.254 -0.061 1.00 0.00 52 GLN A CA 15
ATOM 16299 C C . GLN A 1 52 ? 6.610 -0.224 -1.089 1.00 0.00 52 GLN A C 15
ATOM 16300 O O . GLN A 1 52 ? 7.685 0.364 -0.962 1.00 0.00 52 GLN A O 15
ATOM 16314 N N . ASN A 1 53 ? 5.784 -0.009 -2.107 1.00 0.00 53 ASN A N 15
ATOM 16315 C CA . ASN A 1 53 ? 6.036 1.037 -3.091 1.00 0.00 53 ASN A CA 15
ATOM 16316 C C . ASN A 1 53 ? 6.010 2.418 -2.447 1.00 0.00 53 ASN A C 15
ATOM 16317 O O . ASN A 1 53 ? 6.831 3.277 -2.766 1.00 0.00 53 ASN A O 15
ATOM 16328 N N . ARG A 1 54 ? 5.063 2.623 -1.539 1.00 0.00 54 ARG A N 15
ATOM 16329 C CA . ARG A 1 54 ? 4.988 3.864 -0.777 1.00 0.00 54 ARG A CA 15
ATOM 16330 C C . ARG A 1 54 ? 6.122 3.959 0.234 1.00 0.00 54 ARG A C 15
ATOM 16331 O O . ARG A 1 54 ? 6.630 5.045 0.511 1.00 0.00 54 ARG A O 15
ATOM 16352 N N . ARG A 1 55 ? 6.517 2.815 0.782 1.00 0.00 55 ARG A N 15
ATOM 16353 C CA . ARG A 1 55 ? 7.683 2.746 1.656 1.00 0.00 55 ARG A CA 15
ATOM 16354 C C . ARG A 1 55 ? 8.931 3.263 0.951 1.00 0.00 55 ARG A C 15
ATOM 16355 O O . ARG A 1 55 ? 9.715 4.014 1.531 1.00 0.00 55 ARG A O 15
ATOM 16376 N N . ALA A 1 56 ? 9.109 2.856 -0.301 1.00 0.00 56 ALA A N 15
ATOM 16377 C CA . ALA A 1 56 ? 10.217 3.342 -1.114 1.00 0.00 56 ALA A CA 15
ATOM 16378 C C . ALA A 1 56 ? 10.149 4.853 -1.290 1.00 0.00 56 ALA A C 15
ATOM 16379 O O . ALA A 1 56 ? 11.169 5.541 -1.230 1.00 0.00 56 ALA A O 15
ATOM 16386 N N . LYS A 1 57 ? 8.942 5.365 -1.508 1.00 0.00 57 LYS A N 15
ATOM 16387 C CA . LYS A 1 57 ? 8.724 6.805 -1.587 1.00 0.00 57 LYS A CA 15
ATOM 16388 C C . LYS A 1 57 ? 9.011 7.479 -0.251 1.00 0.00 57 LYS A C 15
ATOM 16389 O O . LYS A 1 57 ? 9.636 8.538 -0.201 1.00 0.00 57 LYS A O 15
ATOM 16408 N N . PHE A 1 58 ? 8.550 6.858 0.830 1.00 0.00 58 PHE A N 15
ATOM 16409 C CA . PHE A 1 58 ? 8.760 7.396 2.169 1.00 0.00 58 PHE A CA 15
ATOM 16410 C C . PHE A 1 58 ? 10.244 7.528 2.484 1.00 0.00 58 PHE A C 15
ATOM 16411 O O . PHE A 1 58 ? 10.681 8.533 3.047 1.00 0.00 58 PHE A O 15
ATOM 16428 N N . ARG A 1 59 ? 11.015 6.510 2.119 1.00 0.00 59 ARG A N 15
ATOM 16429 C CA . ARG A 1 59 ? 12.441 6.483 2.417 1.00 0.00 59 ARG A CA 15
ATOM 16430 C C . ARG A 1 59 ? 13.263 6.953 1.223 1.00 0.00 59 ARG A C 15
ATOM 16431 O O . ARG A 1 59 ? 14.478 6.759 1.179 1.00 0.00 59 ARG A O 15
ATOM 16452 N N . LYS A 1 60 ? 12.593 7.572 0.258 1.00 0.00 60 LYS A N 15
ATOM 16453 C CA . LYS A 1 60 ? 13.249 8.018 -0.966 1.00 0.00 60 LYS A CA 15
ATOM 16454 C C . LYS A 1 60 ? 14.344 9.032 -0.664 1.00 0.00 60 LYS A C 15
ATOM 16455 O O . LYS A 1 60 ? 15.389 9.045 -1.317 1.00 0.00 60 LYS A O 15
ATOM 16474 N N . GLN A 1 61 ? 14.101 9.881 0.328 1.00 0.00 61 GLN A N 15
ATOM 16475 C CA . GLN A 1 61 ? 15.018 10.969 0.648 1.00 0.00 61 GLN A CA 15
ATOM 16476 C C . GLN A 1 61 ? 16.007 10.555 1.729 1.00 0.00 61 GLN A C 15
ATOM 16477 O O . GLN A 1 61 ? 16.823 11.359 2.178 1.00 0.00 61 GLN A O 15
ATOM 16491 N N . GLU A 1 62 ? 15.930 9.295 2.142 1.00 0.00 62 GLU A N 15
ATOM 16492 C CA . GLU A 1 62 ? 16.819 8.771 3.174 1.00 0.00 62 GLU A CA 15
ATOM 16493 C C . GLU A 1 62 ? 18.214 8.513 2.619 1.00 0.00 62 GLU A C 15
ATOM 16494 O O . GLU A 1 62 ? 18.369 7.914 1.556 1.00 0.00 62 GLU A O 15
ATOM 16506 N N . ARG A 1 63 ? 19.228 8.968 3.348 1.00 0.00 63 ARG A N 15
ATOM 16507 C CA . ARG A 1 63 ? 20.613 8.802 2.922 1.00 0.00 63 ARG A CA 15
ATOM 16508 C C . ARG A 1 63 ? 21.497 8.366 4.083 1.00 0.00 63 ARG A C 15
ATOM 16509 O O . ARG A 1 63 ? 22.385 7.558 3.864 1.00 0.00 63 ARG A O 15
ATOM 16531 N N . ALA A 1 1 ? 8.393 -2.942 -20.659 1.00 0.00 1 ALA A N 16
ATOM 16532 C CA . ALA A 1 1 ? 7.474 -3.343 -19.600 1.00 0.00 1 ALA A CA 16
ATOM 16533 C C . ALA A 1 1 ? 8.229 -3.783 -18.352 1.00 0.00 1 ALA A C 16
ATOM 16534 O O . ALA A 1 1 ? 9.394 -4.173 -18.426 1.00 0.00 1 ALA A O 16
ATOM 16543 N N . SER A 1 2 ? 7.559 -3.718 -17.207 1.00 0.00 2 SER A N 16
ATOM 16544 C CA . SER A 1 2 ? 8.160 -4.125 -15.943 1.00 0.00 2 SER A CA 16
ATOM 16545 C C . SER A 1 2 ? 8.207 -5.643 -15.820 1.00 0.00 2 SER A C 16
ATOM 16546 O O . SER A 1 2 ? 7.493 -6.355 -16.526 1.00 0.00 2 SER A O 16
ATOM 16554 N N . GLN A 1 3 ? 9.052 -6.131 -14.918 1.00 0.00 3 GLN A N 16
ATOM 16555 C CA . GLN A 1 3 ? 9.213 -7.566 -14.718 1.00 0.00 3 GLN A CA 16
ATOM 16556 C C . GLN A 1 3 ? 8.684 -7.996 -13.355 1.00 0.00 3 GLN A C 16
ATOM 16557 O O . GLN A 1 3 ? 9.042 -9.059 -12.847 1.00 0.00 3 GLN A O 16
ATOM 16571 N N . ARG A 1 4 ? 7.831 -7.164 -12.768 1.00 0.00 4 ARG A N 16
ATOM 16572 C CA . ARG A 1 4 ? 7.272 -7.443 -11.450 1.00 0.00 4 ARG A CA 16
ATOM 16573 C C . ARG A 1 4 ? 6.229 -8.551 -11.518 1.00 0.00 4 ARG A C 16
ATOM 16574 O O . ARG A 1 4 ? 5.427 -8.605 -12.450 1.00 0.00 4 ARG A O 16
ATOM 16595 N N . ARG A 1 5 ? 6.244 -9.433 -10.524 1.00 0.00 5 ARG A N 16
ATOM 16596 C CA . ARG A 1 5 ? 5.262 -10.507 -10.438 1.00 0.00 5 ARG A CA 16
ATOM 16597 C C . ARG A 1 5 ? 3.913 -9.982 -9.961 1.00 0.00 5 ARG A C 16
ATOM 16598 O O . ARG A 1 5 ? 2.864 -10.492 -10.354 1.00 0.00 5 ARG A O 16
ATOM 16619 N N . ILE A 1 6 ? 3.948 -8.960 -9.113 1.00 0.00 6 ILE A N 16
ATOM 16620 C CA . ILE A 1 6 ? 2.729 -8.340 -8.611 1.00 0.00 6 ILE A CA 16
ATOM 16621 C C . ILE A 1 6 ? 2.708 -6.846 -8.906 1.00 0.00 6 ILE A C 16
ATOM 16622 O O . ILE A 1 6 ? 3.638 -6.121 -8.554 1.00 0.00 6 ILE A O 16
ATOM 16638 N N . ARG A 1 7 ? 1.642 -6.391 -9.555 1.00 0.00 7 ARG A N 16
ATOM 16639 C CA . ARG A 1 7 ? 1.469 -4.972 -9.846 1.00 0.00 7 ARG A CA 16
ATOM 16640 C C . ARG A 1 7 ? 0.011 -4.642 -10.135 1.00 0.00 7 ARG A C 16
ATOM 16641 O O . ARG A 1 7 ? -0.622 -5.275 -10.982 1.00 0.00 7 ARG A O 16
ATOM 16662 N N . THR A 1 8 ? -0.519 -3.650 -9.429 1.00 0.00 8 THR A N 16
ATOM 16663 C CA . THR A 1 8 ? -1.917 -3.265 -9.575 1.00 0.00 8 THR A CA 16
ATOM 16664 C C . THR A 1 8 ? -2.055 -1.764 -9.795 1.00 0.00 8 THR A C 16
ATOM 16665 O O . THR A 1 8 ? -1.417 -0.966 -9.110 1.00 0.00 8 THR A O 16
ATOM 16676 N N . THR A 1 9 ? -2.894 -1.387 -10.755 1.00 0.00 9 THR A N 16
ATOM 16677 C CA . THR A 1 9 ? -3.194 0.019 -11.000 1.00 0.00 9 THR A CA 16
ATOM 16678 C C . THR A 1 9 ? -4.341 0.498 -10.118 1.00 0.00 9 THR A C 16
ATOM 16679 O O . THR A 1 9 ? -5.413 -0.105 -10.095 1.00 0.00 9 THR A O 16
ATOM 16690 N N . PHE A 1 10 ? -4.106 1.586 -9.392 1.00 0.00 10 PHE A N 16
ATOM 16691 C CA . PHE A 1 10 ? -5.084 2.097 -8.440 1.00 0.00 10 PHE A CA 16
ATOM 16692 C C . PHE A 1 10 ? -5.641 3.442 -8.888 1.00 0.00 10 PHE A C 16
ATOM 16693 O O . PHE A 1 10 ? -4.974 4.194 -9.597 1.00 0.00 10 PHE A O 16
ATOM 16710 N N . THR A 1 11 ? -6.867 3.738 -8.470 1.00 0.00 11 THR A N 16
ATOM 16711 C CA . THR A 1 11 ? -7.451 5.056 -8.686 1.00 0.00 11 THR A CA 16
ATOM 16712 C C . THR A 1 11 ? -7.032 6.032 -7.594 1.00 0.00 11 THR A C 16
ATOM 16713 O O . THR A 1 11 ? -6.416 5.641 -6.603 1.00 0.00 11 THR A O 16
ATOM 16724 N N . SER A 1 12 ? -7.370 7.303 -7.782 1.00 0.00 12 SER A N 16
ATOM 16725 C CA . SER A 1 12 ? -7.019 8.339 -6.818 1.00 0.00 12 SER A CA 16
ATOM 16726 C C . SER A 1 12 ? -7.682 8.085 -5.470 1.00 0.00 12 SER A C 16
ATOM 16727 O O . SER A 1 12 ? -7.134 8.430 -4.423 1.00 0.00 12 SER A O 16
ATOM 16735 N N . ALA A 1 13 ? -8.864 7.480 -5.502 1.00 0.00 13 ALA A N 16
ATOM 16736 C CA . ALA A 1 13 ? -9.573 7.118 -4.281 1.00 0.00 13 ALA A CA 16
ATOM 16737 C C . ALA A 1 13 ? -8.900 5.947 -3.578 1.00 0.00 13 ALA A C 16
ATOM 16738 O O . ALA A 1 13 ? -8.745 5.948 -2.358 1.00 0.00 13 ALA A O 16
ATOM 16745 N N . GLN A 1 14 ? -8.499 4.947 -4.358 1.00 0.00 14 GLN A N 16
ATOM 16746 C CA . GLN A 1 14 ? -7.806 3.785 -3.817 1.00 0.00 14 GLN A CA 16
ATOM 16747 C C . GLN A 1 14 ? -6.441 4.167 -3.259 1.00 0.00 14 GLN A C 16
ATOM 16748 O O . GLN A 1 14 ? -6.038 3.689 -2.197 1.00 0.00 14 GLN A O 16
ATOM 16762 N N . LEU A 1 15 ? -5.734 5.030 -3.979 1.00 0.00 15 LEU A N 16
ATOM 16763 C CA . LEU A 1 15 ? -4.429 5.508 -3.537 1.00 0.00 15 LEU A CA 16
ATOM 16764 C C . LEU A 1 15 ? -4.555 6.399 -2.308 1.00 0.00 15 LEU A C 16
ATOM 16765 O O . LEU A 1 15 ? -3.683 6.399 -1.439 1.00 0.00 15 LEU A O 16
ATOM 16781 N N . LYS A 1 16 ? -5.645 7.156 -2.243 1.00 0.00 16 LYS A N 16
ATOM 16782 C CA . LYS A 1 16 ? -5.917 8.007 -1.090 1.00 0.00 16 LYS A CA 16
ATOM 16783 C C . LYS A 1 16 ? -5.915 7.202 0.202 1.00 0.00 16 LYS A C 16
ATOM 16784 O O . LYS A 1 16 ? -5.301 7.600 1.193 1.00 0.00 16 LYS A O 16
ATOM 16803 N N . GLU A 1 17 ? -6.605 6.066 0.187 1.00 0.00 17 GLU A N 16
ATOM 16804 C CA . GLU A 1 17 ? -6.688 5.204 1.360 1.00 0.00 17 GLU A CA 16
ATOM 16805 C C . GLU A 1 17 ? -5.344 4.552 1.661 1.00 0.00 17 GLU A C 16
ATOM 16806 O O . GLU A 1 17 ? -4.944 4.437 2.819 1.00 0.00 17 GLU A O 16
ATOM 16818 N N . LEU A 1 18 ? -4.650 4.127 0.610 1.00 0.00 18 LEU A N 16
ATOM 16819 C CA . LEU A 1 18 ? -3.333 3.519 0.756 1.00 0.00 18 LEU A CA 16
ATOM 16820 C C . LEU A 1 18 ? -2.326 4.515 1.319 1.00 0.00 18 LEU A C 16
ATOM 16821 O O . LEU A 1 18 ? -1.495 4.164 2.157 1.00 0.00 18 LEU A O 16
ATOM 16837 N N . GLU A 1 19 ? -2.405 5.756 0.852 1.00 0.00 19 GLU A N 16
ATOM 16838 C CA . GLU A 1 19 ? -1.494 6.802 1.300 1.00 0.00 19 GLU A CA 16
ATOM 16839 C C . GLU A 1 19 ? -1.805 7.230 2.728 1.00 0.00 19 GLU A C 16
ATOM 16840 O O . GLU A 1 19 ? -0.899 7.484 3.521 1.00 0.00 19 GLU A O 16
ATOM 16852 N N . ARG A 1 20 ? -3.092 7.307 3.051 1.00 0.00 20 ARG A N 16
ATOM 16853 C CA . ARG A 1 20 ? -3.525 7.617 4.408 1.00 0.00 20 ARG A CA 16
ATOM 16854 C C . ARG A 1 20 ? -2.940 6.631 5.411 1.00 0.00 20 ARG A C 16
ATOM 16855 O O . ARG A 1 20 ? -2.399 7.027 6.443 1.00 0.00 20 ARG A O 16
ATOM 16876 N N . VAL A 1 21 ? -3.053 5.343 5.101 1.00 0.00 21 VAL A N 16
ATOM 16877 C CA . VAL A 1 21 ? -2.495 4.299 5.953 1.00 0.00 21 VAL A CA 16
ATOM 16878 C C . VAL A 1 21 ? -0.976 4.392 6.018 1.00 0.00 21 VAL A C 16
ATOM 16879 O O . VAL A 1 21 ? -0.378 4.214 7.078 1.00 0.00 21 VAL A O 16
ATOM 16892 N N . PHE A 1 22 ? -0.357 4.671 4.875 1.00 0.00 22 PHE A N 16
ATOM 16893 C CA . PHE A 1 22 ? 1.093 4.813 4.804 1.00 0.00 22 PHE A CA 16
ATOM 16894 C C . PHE A 1 22 ? 1.588 5.889 5.762 1.00 0.00 22 PHE A C 16
ATOM 16895 O O . PHE A 1 22 ? 2.610 5.719 6.426 1.00 0.00 22 PHE A O 16
ATOM 16912 N N . ALA A 1 23 ? 0.858 6.997 5.827 1.00 0.00 23 ALA A N 16
ATOM 16913 C CA . ALA A 1 23 ? 1.171 8.065 6.770 1.00 0.00 23 ALA A CA 16
ATOM 16914 C C . ALA A 1 23 ? 1.133 7.560 8.207 1.00 0.00 23 ALA A C 16
ATOM 16915 O O . ALA A 1 23 ? 1.950 7.959 9.036 1.00 0.00 23 ALA A O 16
ATOM 16922 N N . GLU A 1 24 ? 0.180 6.681 8.494 1.00 0.00 24 GLU A N 16
ATOM 16923 C CA . GLU A 1 24 ? 0.066 6.079 9.818 1.00 0.00 24 GLU A CA 16
ATOM 16924 C C . GLU A 1 24 ? 1.176 5.064 10.058 1.00 0.00 24 GLU A C 16
ATOM 16925 O O . GLU A 1 24 ? 1.765 5.020 11.138 1.00 0.00 24 GLU A O 16
ATOM 16937 N N . THR A 1 25 ? 1.456 4.250 9.047 1.00 0.00 25 THR A N 16
ATOM 16938 C CA . THR A 1 25 ? 2.498 3.236 9.145 1.00 0.00 25 THR A CA 16
ATOM 16939 C C . THR A 1 25 ? 2.984 2.810 7.765 1.00 0.00 25 THR A C 16
ATOM 16940 O O . THR A 1 25 ? 2.195 2.694 6.827 1.00 0.00 25 THR A O 16
ATOM 16951 N N . HIS A 1 26 ? 4.287 2.579 7.648 1.00 0.00 26 HIS A N 16
ATOM 16952 C CA . HIS A 1 26 ? 4.875 2.124 6.393 1.00 0.00 26 HIS A CA 16
ATOM 16953 C C . HIS A 1 26 ? 4.525 0.667 6.119 1.00 0.00 26 HIS A C 16
ATOM 16954 O O . HIS A 1 26 ? 4.679 0.182 4.998 1.00 0.00 26 HIS A O 16
ATOM 16968 N N . TYR A 1 27 ? 4.054 -0.028 7.149 1.00 0.00 27 TYR A N 16
ATOM 16969 C CA . TYR A 1 27 ? 3.634 -1.417 7.010 1.00 0.00 27 TYR A CA 16
ATOM 16970 C C . TYR A 1 27 ? 2.361 -1.690 7.801 1.00 0.00 27 TYR A C 16
ATOM 16971 O O . TYR A 1 27 ? 2.323 -1.505 9.017 1.00 0.00 27 TYR A O 16
ATOM 16989 N N . PRO A 1 28 ? 1.320 -2.132 7.103 1.00 0.00 28 PRO A N 16
ATOM 16990 C CA . PRO A 1 28 ? 0.022 -2.362 7.727 1.00 0.00 28 PRO A CA 16
ATOM 16991 C C . PRO A 1 28 ? 0.001 -3.684 8.484 1.00 0.00 28 PRO A C 16
ATOM 16992 O O . PRO A 1 28 ? 0.697 -4.631 8.118 1.00 0.00 28 PRO A O 16
ATOM 17003 N N . ASP A 1 29 ? -0.800 -3.741 9.542 1.00 0.00 29 ASP A N 16
ATOM 17004 C CA . ASP A 1 29 ? -0.988 -4.975 10.295 1.00 0.00 29 ASP A CA 16
ATOM 17005 C C . ASP A 1 29 ? -2.129 -5.803 9.717 1.00 0.00 29 ASP A C 16
ATOM 17006 O O . ASP A 1 29 ? -2.676 -5.475 8.664 1.00 0.00 29 ASP A O 16
ATOM 17015 N N . ILE A 1 30 ? -2.483 -6.880 10.411 1.00 0.00 30 ILE A N 16
ATOM 17016 C CA . ILE A 1 30 ? -3.473 -7.824 9.908 1.00 0.00 30 ILE A CA 16
ATOM 17017 C C . ILE A 1 30 ? -4.818 -7.143 9.682 1.00 0.00 30 ILE A C 16
ATOM 17018 O O . ILE A 1 30 ? -5.429 -7.294 8.625 1.00 0.00 30 ILE A O 16
ATOM 17034 N N . TYR A 1 31 ? -5.272 -6.395 10.682 1.00 0.00 31 TYR A N 16
ATOM 17035 C CA . TYR A 1 31 ? -6.532 -5.667 10.583 1.00 0.00 31 TYR A CA 16
ATOM 17036 C C . TYR A 1 31 ? -6.504 -4.673 9.429 1.00 0.00 31 TYR A C 16
ATOM 17037 O O . TYR A 1 31 ? -7.437 -4.611 8.627 1.00 0.00 31 TYR A O 16
ATOM 17055 N N . THR A 1 32 ? -5.429 -3.894 9.350 1.00 0.00 32 THR A N 16
ATOM 17056 C CA . THR A 1 32 ? -5.346 -2.796 8.394 1.00 0.00 32 THR A CA 16
ATOM 17057 C C . THR A 1 32 ? -5.370 -3.312 6.961 1.00 0.00 32 THR A C 16
ATOM 17058 O O . THR A 1 32 ? -6.077 -2.773 6.109 1.00 0.00 32 THR A O 16
ATOM 17069 N N . ARG A 1 33 ? -4.593 -4.357 6.700 1.00 0.00 33 ARG A N 16
ATOM 17070 C CA . ARG A 1 33 ? -4.466 -4.900 5.353 1.00 0.00 33 ARG A CA 16
ATOM 17071 C C . ARG A 1 33 ? -5.759 -5.570 4.905 1.00 0.00 33 ARG A C 16
ATOM 17072 O O . ARG A 1 33 ? -6.068 -5.610 3.715 1.00 0.00 33 ARG A O 16
ATOM 17093 N N . GLU A 1 34 ? -6.511 -6.095 5.866 1.00 0.00 34 GLU A N 16
ATOM 17094 C CA . GLU A 1 34 ? -7.824 -6.665 5.587 1.00 0.00 34 GLU A CA 16
ATOM 17095 C C . GLU A 1 34 ? -8.847 -5.574 5.296 1.00 0.00 34 GLU A C 16
ATOM 17096 O O . GLU A 1 34 ? -9.682 -5.714 4.402 1.00 0.00 34 GLU A O 16
ATOM 17108 N N . GLU A 1 35 ? -8.777 -4.486 6.056 1.00 0.00 35 GLU A N 16
ATOM 17109 C CA . GLU A 1 35 ? -9.599 -3.312 5.791 1.00 0.00 35 GLU A CA 16
ATOM 17110 C C . GLU A 1 35 ? -9.357 -2.776 4.385 1.00 0.00 35 GLU A C 16
ATOM 17111 O O . GLU A 1 35 ? -10.300 -2.538 3.631 1.00 0.00 35 GLU A O 16
ATOM 17123 N N . LEU A 1 36 ? -8.089 -2.589 4.039 1.00 0.00 36 LEU A N 16
ATOM 17124 C CA . LEU A 1 36 ? -7.718 -2.119 2.710 1.00 0.00 36 LEU A CA 16
ATOM 17125 C C . LEU A 1 36 ? -8.136 -3.116 1.637 1.00 0.00 36 LEU A C 16
ATOM 17126 O O . LEU A 1 36 ? -8.600 -2.730 0.564 1.00 0.00 36 LEU A O 16
ATOM 17142 N N . ALA A 1 37 ? -7.969 -4.401 1.933 1.00 0.00 37 ALA A N 16
ATOM 17143 C CA . ALA A 1 37 ? -8.346 -5.457 1.001 1.00 0.00 37 ALA A CA 16
ATOM 17144 C C . ALA A 1 37 ? -9.813 -5.347 0.608 1.00 0.00 37 ALA A C 16
ATOM 17145 O O . ALA A 1 37 ? -10.157 -5.416 -0.573 1.00 0.00 37 ALA A O 16
ATOM 17152 N N . LEU A 1 38 ? -10.676 -5.175 1.603 1.00 0.00 38 LEU A N 16
ATOM 17153 C CA . LEU A 1 38 ? -12.117 -5.167 1.375 1.00 0.00 38 LEU A CA 16
ATOM 17154 C C . LEU A 1 38 ? -12.562 -3.875 0.703 1.00 0.00 38 LEU A C 16
ATOM 17155 O O . LEU A 1 38 ? -13.437 -3.883 -0.162 1.00 0.00 38 LEU A O 16
ATOM 17171 N N . LYS A 1 39 ? -11.953 -2.764 1.105 1.00 0.00 39 LYS A N 16
ATOM 17172 C CA . LYS A 1 39 ? -12.375 -1.448 0.641 1.00 0.00 39 LYS A CA 16
ATOM 17173 C C . LYS A 1 39 ? -11.837 -1.156 -0.753 1.00 0.00 39 LYS A C 16
ATOM 17174 O O . LYS A 1 39 ? -12.511 -0.530 -1.571 1.00 0.00 39 LYS A O 16
ATOM 17193 N N . ILE A 1 40 ? -10.618 -1.613 -1.019 1.00 0.00 40 ILE A N 16
ATOM 17194 C CA . ILE A 1 40 ? -9.947 -1.317 -2.280 1.00 0.00 40 ILE A CA 16
ATOM 17195 C C . ILE A 1 40 ? -10.104 -2.465 -3.269 1.00 0.00 40 ILE A C 16
ATOM 17196 O O . ILE A 1 40 ? -9.834 -2.312 -4.460 1.00 0.00 40 ILE A O 16
ATOM 17212 N N . ASP A 1 41 ? -10.544 -3.615 -2.769 1.00 0.00 41 ASP A N 16
ATOM 17213 C CA . ASP A 1 41 ? -10.871 -4.749 -3.626 1.00 0.00 41 ASP A CA 16
ATOM 17214 C C . ASP A 1 41 ? -9.611 -5.409 -4.169 1.00 0.00 41 ASP A C 16
ATOM 17215 O O . ASP A 1 41 ? -9.454 -5.568 -5.380 1.00 0.00 41 ASP A O 16
ATOM 17224 N N . LEU A 1 42 ? -8.714 -5.795 -3.267 1.00 0.00 42 LEU A N 16
ATOM 17225 C CA . LEU A 1 42 ? -7.539 -6.572 -3.640 1.00 0.00 42 LEU A CA 16
ATOM 17226 C C . LEU A 1 42 ? -7.154 -7.552 -2.538 1.00 0.00 42 LEU A C 16
ATOM 17227 O O . LEU A 1 42 ? -7.789 -7.596 -1.484 1.00 0.00 42 LEU A O 16
ATOM 17243 N N . THR A 1 43 ? -6.111 -8.335 -2.788 1.00 0.00 43 THR A N 16
ATOM 17244 C CA . THR A 1 43 ? -5.622 -9.297 -1.806 1.00 0.00 43 THR A CA 16
ATOM 17245 C C . THR A 1 43 ? -4.650 -8.642 -0.834 1.00 0.00 43 THR A C 16
ATOM 17246 O O . THR A 1 43 ? -4.013 -7.639 -1.156 1.00 0.00 43 THR A O 16
ATOM 17257 N N . GLU A 1 44 ? -4.539 -9.216 0.361 1.00 0.00 44 GLU A N 16
ATOM 17258 C CA . GLU A 1 44 ? -3.654 -8.682 1.389 1.00 0.00 44 GLU A CA 16
ATOM 17259 C C . GLU A 1 44 ? -2.197 -8.752 0.951 1.00 0.00 44 GLU A C 16
ATOM 17260 O O . GLU A 1 44 ? -1.368 -7.953 1.388 1.00 0.00 44 GLU A O 16
ATOM 17272 N N . ALA A 1 45 ? -1.890 -9.712 0.085 1.00 0.00 45 ALA A N 16
ATOM 17273 C CA . ALA A 1 45 ? -0.559 -9.819 -0.499 1.00 0.00 45 ALA A CA 16
ATOM 17274 C C . ALA A 1 45 ? -0.246 -8.617 -1.382 1.00 0.00 45 ALA A C 16
ATOM 17275 O O . ALA A 1 45 ? 0.832 -8.030 -1.288 1.00 0.00 45 ALA A O 16
ATOM 17282 N N . ARG A 1 46 ? -1.197 -8.254 -2.237 1.00 0.00 46 ARG A N 16
ATOM 17283 C CA . ARG A 1 46 ? -1.027 -7.116 -3.132 1.00 0.00 46 ARG A CA 16
ATOM 17284 C C . ARG A 1 46 ? -0.920 -5.812 -2.352 1.00 0.00 46 ARG A C 16
ATOM 17285 O O . ARG A 1 46 ? -0.182 -4.905 -2.738 1.00 0.00 46 ARG A O 16
ATOM 17306 N N . VAL A 1 47 ? -1.658 -5.725 -1.251 1.00 0.00 47 VAL A N 16
ATOM 17307 C CA . VAL A 1 47 ? -1.547 -4.591 -0.341 1.00 0.00 47 VAL A CA 16
ATOM 17308 C C . VAL A 1 47 ? -0.109 -4.395 0.121 1.00 0.00 47 VAL A C 16
ATOM 17309 O O . VAL A 1 47 ? 0.456 -3.311 -0.019 1.00 0.00 47 VAL A O 16
ATOM 17322 N N . GLN A 1 48 ? 0.478 -5.452 0.672 1.00 0.00 48 GLN A N 16
ATOM 17323 C CA . GLN A 1 48 ? 1.823 -5.375 1.232 1.00 0.00 48 GLN A CA 16
ATOM 17324 C C . GLN A 1 48 ? 2.833 -4.939 0.179 1.00 0.00 48 GLN A C 16
ATOM 17325 O O . GLN A 1 48 ? 3.737 -4.152 0.461 1.00 0.00 48 GLN A O 16
ATOM 17339 N N . VAL A 1 49 ? 2.676 -5.455 -1.035 1.00 0.00 49 VAL A N 16
ATOM 17340 C CA . VAL A 1 49 ? 3.574 -5.120 -2.132 1.00 0.00 49 VAL A CA 16
ATOM 17341 C C . VAL A 1 49 ? 3.609 -3.616 -2.377 1.00 0.00 49 VAL A C 16
ATOM 17342 O O . VAL A 1 49 ? 4.677 -3.032 -2.556 1.00 0.00 49 VAL A O 16
ATOM 17355 N N . TRP A 1 50 ? 2.434 -2.996 -2.384 1.00 0.00 50 TRP A N 16
ATOM 17356 C CA . TRP A 1 50 ? 2.329 -1.557 -2.590 1.00 0.00 50 TRP A CA 16
ATOM 17357 C C . TRP A 1 50 ? 3.105 -0.790 -1.527 1.00 0.00 50 TRP A C 16
ATOM 17358 O O . TRP A 1 50 ? 3.815 0.168 -1.833 1.00 0.00 50 TRP A O 16
ATOM 17379 N N . PHE A 1 51 ? 2.965 -1.217 -0.276 1.00 0.00 51 PHE A N 16
ATOM 17380 C CA . PHE A 1 51 ? 3.596 -0.528 0.844 1.00 0.00 51 PHE A CA 16
ATOM 17381 C C . PHE A 1 51 ? 5.108 -0.725 0.830 1.00 0.00 51 PHE A C 16
ATOM 17382 O O . PHE A 1 51 ? 5.861 0.151 1.253 1.00 0.00 51 PHE A O 16
ATOM 17399 N N . GLN A 1 52 ? 5.544 -1.881 0.341 1.00 0.00 52 GLN A N 16
ATOM 17400 C CA . GLN A 1 52 ? 6.966 -2.150 0.165 1.00 0.00 52 GLN A CA 16
ATOM 17401 C C . GLN A 1 52 ? 7.576 -1.222 -0.879 1.00 0.00 52 GLN A C 16
ATOM 17402 O O . GLN A 1 52 ? 8.658 -0.672 -0.677 1.00 0.00 52 GLN A O 16
ATOM 17416 N N . ASN A 1 53 ? 6.876 -1.053 -1.995 1.00 0.00 53 ASN A N 16
ATOM 17417 C CA . ASN A 1 53 ? 7.324 -0.154 -3.053 1.00 0.00 53 ASN A CA 16
ATOM 17418 C C . ASN A 1 53 ? 7.220 1.302 -2.618 1.00 0.00 53 ASN A C 16
ATOM 17419 O O . ASN A 1 53 ? 8.107 2.109 -2.896 1.00 0.00 53 ASN A O 16
ATOM 17430 N N . ARG A 1 54 ? 6.129 1.634 -1.934 1.00 0.00 54 ARG A N 16
ATOM 17431 C CA . ARG A 1 54 ? 5.903 2.995 -1.466 1.00 0.00 54 ARG A CA 16
ATOM 17432 C C . ARG A 1 54 ? 6.954 3.408 -0.442 1.00 0.00 54 ARG A C 16
ATOM 17433 O O . ARG A 1 54 ? 7.479 4.519 -0.490 1.00 0.00 54 ARG A O 16
ATOM 17454 N N . ARG A 1 55 ? 7.254 2.505 0.485 1.00 0.00 55 ARG A N 16
ATOM 17455 C CA . ARG A 1 55 ? 8.281 2.751 1.491 1.00 0.00 55 ARG A CA 16
ATOM 17456 C C . ARG A 1 55 ? 9.638 2.994 0.845 1.00 0.00 55 ARG A C 16
ATOM 17457 O O . ARG A 1 55 ? 10.367 3.909 1.230 1.00 0.00 55 ARG A O 16
ATOM 17478 N N . ALA A 1 56 ? 9.974 2.168 -0.141 1.00 0.00 56 ALA A N 16
ATOM 17479 C CA . ALA A 1 56 ? 11.220 2.326 -0.882 1.00 0.00 56 ALA A CA 16
ATOM 17480 C C . ALA A 1 56 ? 11.288 3.688 -1.560 1.00 0.00 56 ALA A C 16
ATOM 17481 O O . ALA A 1 56 ? 12.293 4.392 -1.463 1.00 0.00 56 ALA A O 16
ATOM 17488 N N . LYS A 1 57 ? 10.213 4.055 -2.250 1.00 0.00 57 LYS A N 16
ATOM 17489 C CA . LYS A 1 57 ? 10.142 5.341 -2.933 1.00 0.00 57 LYS A CA 16
ATOM 17490 C C . LYS A 1 57 ? 10.232 6.496 -1.944 1.00 0.00 57 LYS A C 16
ATOM 17491 O O . LYS A 1 57 ? 10.873 7.511 -2.215 1.00 0.00 57 LYS A O 16
ATOM 17510 N N . PHE A 1 58 ? 9.586 6.335 -0.793 1.00 0.00 58 PHE A N 16
ATOM 17511 C CA . PHE A 1 58 ? 9.662 7.325 0.273 1.00 0.00 58 PHE A CA 16
ATOM 17512 C C . PHE A 1 58 ? 11.104 7.564 0.703 1.00 0.00 58 PHE A C 16
ATOM 17513 O O . PHE A 1 58 ? 11.556 8.705 0.786 1.00 0.00 58 PHE A O 16
ATOM 17530 N N . ARG A 1 59 ? 11.822 6.479 0.973 1.00 0.00 59 ARG A N 16
ATOM 17531 C CA . ARG A 1 59 ? 13.197 6.569 1.450 1.00 0.00 59 ARG A CA 16
ATOM 17532 C C . ARG A 1 59 ? 14.111 7.163 0.385 1.00 0.00 59 ARG A C 16
ATOM 17533 O O . ARG A 1 59 ? 15.081 7.852 0.700 1.00 0.00 59 ARG A O 16
ATOM 17554 N N . LYS A 1 60 ? 13.796 6.890 -0.876 1.00 0.00 60 LYS A N 16
ATOM 17555 C CA . LYS A 1 60 ? 14.536 7.466 -1.992 1.00 0.00 60 LYS A CA 16
ATOM 17556 C C . LYS A 1 60 ? 14.356 8.977 -2.051 1.00 0.00 60 LYS A C 16
ATOM 17557 O O . LYS A 1 60 ? 15.290 9.711 -2.375 1.00 0.00 60 LYS A O 16
ATOM 17576 N N . GLN A 1 61 ? 13.150 9.437 -1.735 1.00 0.00 61 GLN A N 16
ATOM 17577 C CA . GLN A 1 61 ? 12.845 10.863 -1.756 1.00 0.00 61 GLN A CA 16
ATOM 17578 C C . GLN A 1 61 ? 13.030 11.485 -0.377 1.00 0.00 61 GLN A C 16
ATOM 17579 O O . GLN A 1 61 ? 12.971 12.704 -0.223 1.00 0.00 61 GLN A O 16
ATOM 17593 N N . GLU A 1 62 ? 13.257 10.640 0.622 1.00 0.00 62 GLU A N 16
ATOM 17594 C CA . GLU A 1 62 ? 13.470 11.107 1.987 1.00 0.00 62 GLU A CA 16
ATOM 17595 C C . GLU A 1 62 ? 14.763 11.904 2.102 1.00 0.00 62 GLU A C 16
ATOM 17596 O O . GLU A 1 62 ? 15.812 11.476 1.619 1.00 0.00 62 GLU A O 16
ATOM 17608 N N . ARG A 1 63 ? 14.682 13.064 2.744 1.00 0.00 63 ARG A N 16
ATOM 17609 C CA . ARG A 1 63 ? 15.848 13.919 2.931 1.00 0.00 63 ARG A CA 16
ATOM 17610 C C . ARG A 1 63 ? 15.916 14.456 4.354 1.00 0.00 63 ARG A C 16
ATOM 17611 O O . ARG A 1 63 ? 14.891 14.908 4.837 1.00 0.00 63 ARG A O 16
ATOM 17633 N N . ALA A 1 1 ? 10.994 -1.072 -12.117 1.00 0.00 1 ALA A N 17
ATOM 17634 C CA . ALA A 1 1 ? 9.627 -0.609 -12.322 1.00 0.00 1 ALA A CA 17
ATOM 17635 C C . ALA A 1 1 ? 8.920 -0.372 -10.994 1.00 0.00 1 ALA A C 17
ATOM 17636 O O . ALA A 1 1 ? 8.538 -1.319 -10.306 1.00 0.00 1 ALA A O 17
ATOM 17645 N N . SER A 1 2 ? 8.748 0.896 -10.639 1.00 0.00 2 SER A N 17
ATOM 17646 C CA . SER A 1 2 ? 8.120 1.260 -9.375 1.00 0.00 2 SER A CA 17
ATOM 17647 C C . SER A 1 2 ? 6.601 1.250 -9.491 1.00 0.00 2 SER A C 17
ATOM 17648 O O . SER A 1 2 ? 6.054 1.086 -10.582 1.00 0.00 2 SER A O 17
ATOM 17656 N N . GLN A 1 3 ? 5.926 1.424 -8.361 1.00 0.00 3 GLN A N 17
ATOM 17657 C CA . GLN A 1 3 ? 4.468 1.395 -8.328 1.00 0.00 3 GLN A CA 17
ATOM 17658 C C . GLN A 1 3 ? 3.877 2.620 -9.013 1.00 0.00 3 GLN A C 17
ATOM 17659 O O . GLN A 1 3 ? 4.184 3.756 -8.649 1.00 0.00 3 GLN A O 17
ATOM 17673 N N . ARG A 1 4 ? 3.028 2.383 -10.007 1.00 0.00 4 ARG A N 17
ATOM 17674 C CA . ARG A 1 4 ? 2.411 3.468 -10.762 1.00 0.00 4 ARG A CA 17
ATOM 17675 C C . ARG A 1 4 ? 0.911 3.248 -10.916 1.00 0.00 4 ARG A C 17
ATOM 17676 O O . ARG A 1 4 ? 0.436 2.112 -10.898 1.00 0.00 4 ARG A O 17
ATOM 17697 N N . ARG A 1 5 ? 0.171 4.339 -11.069 1.00 0.00 5 ARG A N 17
ATOM 17698 C CA . ARG A 1 5 ? -1.271 4.265 -11.275 1.00 0.00 5 ARG A CA 17
ATOM 17699 C C . ARG A 1 5 ? -1.607 3.476 -12.534 1.00 0.00 5 ARG A C 17
ATOM 17700 O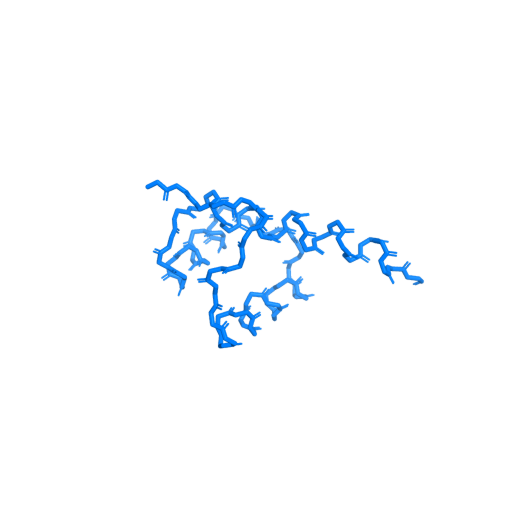 O . ARG A 1 5 ? -2.619 2.778 -12.589 1.00 0.00 5 ARG A O 17
ATOM 17721 N N . ILE A 1 6 ? -0.752 3.593 -13.545 1.00 0.00 6 ILE A N 17
ATOM 17722 C CA . ILE A 1 6 ? -0.979 2.926 -14.822 1.00 0.00 6 ILE A CA 17
ATOM 17723 C C . ILE A 1 6 ? -0.800 1.420 -14.696 1.00 0.00 6 ILE A C 17
ATOM 17724 O O . ILE A 1 6 ? -1.150 0.665 -15.603 1.00 0.00 6 ILE A O 17
ATOM 17740 N N . ARG A 1 7 ? -0.251 0.986 -13.566 1.00 0.00 7 ARG A N 17
ATOM 17741 C CA . ARG A 1 7 ? 0.018 -0.429 -13.338 1.00 0.00 7 ARG A CA 17
ATOM 17742 C C . ARG A 1 7 ? -1.056 -1.060 -12.462 1.00 0.00 7 ARG A C 17
ATOM 17743 O O . ARG A 1 7 ? -0.952 -2.226 -12.079 1.00 0.00 7 ARG A O 17
ATOM 17764 N N . THR A 1 8 ? -2.087 -0.284 -12.148 1.00 0.00 8 THR A N 17
ATOM 17765 C CA . THR A 1 8 ? -3.189 -0.770 -11.324 1.00 0.00 8 THR A CA 17
ATOM 17766 C C . THR A 1 8 ? -4.534 -0.339 -11.896 1.00 0.00 8 THR A C 17
ATOM 17767 O O . THR A 1 8 ? -4.608 0.185 -13.007 1.00 0.00 8 THR A O 17
ATOM 17778 N N . THR A 1 9 ? -5.595 -0.565 -11.130 1.00 0.00 9 THR A N 17
ATOM 17779 C CA . THR A 1 9 ? -6.938 -0.178 -11.547 1.00 0.00 9 THR A CA 17
ATOM 17780 C C . THR A 1 9 ? -7.508 0.902 -10.637 1.00 0.00 9 THR A C 17
ATOM 17781 O O . THR A 1 9 ? -8.548 1.491 -10.933 1.00 0.00 9 THR A O 17
ATOM 17792 N N . PHE A 1 10 ? -6.821 1.159 -9.529 1.00 0.00 10 PHE A N 17
ATOM 17793 C CA . PHE A 1 10 ? -7.246 2.185 -8.585 1.00 0.00 10 PHE A CA 17
ATOM 17794 C C . PHE A 1 10 ? -7.001 3.582 -9.141 1.00 0.00 10 PHE A C 17
ATOM 17795 O O . PHE A 1 10 ? -6.017 3.817 -9.844 1.00 0.00 10 PHE A O 17
ATOM 17812 N N . THR A 1 11 ? -7.901 4.506 -8.823 1.00 0.00 11 THR A N 17
ATOM 17813 C CA . THR A 1 11 ? -7.775 5.886 -9.276 1.00 0.00 11 THR A CA 17
ATOM 17814 C C . THR A 1 11 ? -6.839 6.679 -8.372 1.00 0.00 11 THR A C 17
ATOM 17815 O O . THR A 1 11 ? -6.451 6.211 -7.302 1.00 0.00 11 THR A O 17
ATOM 17826 N N . SER A 1 12 ? -6.479 7.880 -8.810 1.00 0.00 12 SER A N 17
ATOM 17827 C CA . SER A 1 12 ? -5.574 8.734 -8.049 1.00 0.00 12 SER A CA 17
ATOM 17828 C C . SER A 1 12 ? -6.178 9.117 -6.704 1.00 0.00 12 SER A C 17
ATOM 17829 O O . SER A 1 12 ? -5.459 9.335 -5.728 1.00 0.00 12 SER A O 17
ATOM 17837 N N . ALA A 1 13 ? -7.504 9.199 -6.658 1.00 0.00 13 ALA A N 17
ATOM 17838 C CA . ALA A 1 13 ? -8.213 9.462 -5.411 1.00 0.00 13 ALA A CA 17
ATOM 17839 C C . ALA A 1 13 ? -8.146 8.261 -4.476 1.00 0.00 13 ALA A C 17
ATOM 17840 O O . ALA A 1 13 ? -7.941 8.413 -3.272 1.00 0.00 13 ALA A O 17
ATOM 17847 N N . GLN A 1 14 ? -8.321 7.071 -5.037 1.00 0.00 14 GLN A N 17
ATOM 17848 C CA . GLN A 1 14 ? -8.235 5.839 -4.262 1.00 0.00 14 GLN A CA 17
ATOM 17849 C C . GLN A 1 14 ? -6.808 5.578 -3.796 1.00 0.00 14 GLN A C 17
ATOM 17850 O O . GLN A 1 14 ? -6.586 5.077 -2.694 1.00 0.00 14 GLN A O 17
ATOM 17864 N N . LEU A 1 15 ? -5.844 5.924 -4.642 1.00 0.00 15 LEU A N 17
ATOM 17865 C CA . LEU A 1 15 ? -4.435 5.827 -4.278 1.00 0.00 15 LEU A CA 17
ATOM 17866 C C . LEU A 1 15 ? -4.066 6.862 -3.222 1.00 0.00 15 LEU A C 17
ATOM 17867 O O . LEU A 1 15 ? -3.225 6.610 -2.360 1.00 0.00 15 LEU A O 17
ATOM 17883 N N . LYS A 1 16 ? -4.701 8.027 -3.296 1.00 0.00 16 LYS A N 17
ATOM 17884 C CA . LYS A 1 16 ? -4.539 9.054 -2.274 1.00 0.00 16 LYS A CA 17
ATOM 17885 C C . LYS A 1 16 ? -5.021 8.561 -0.915 1.00 0.00 16 LYS A C 17
ATOM 17886 O O . LYS A 1 16 ? -4.417 8.861 0.115 1.00 0.00 16 LYS A O 17
ATOM 17905 N N . GLU A 1 17 ? -6.110 7.801 -0.920 1.00 0.00 17 GLU A N 17
ATOM 17906 C CA . GLU A 1 17 ? -6.612 7.173 0.297 1.00 0.00 17 GLU A CA 17
ATOM 17907 C C . GLU A 1 17 ? -5.597 6.193 0.871 1.00 0.00 17 GLU A C 17
ATOM 17908 O O . GLU A 1 17 ? -5.362 6.163 2.078 1.00 0.00 17 GLU A O 17
ATOM 17920 N N . LEU A 1 18 ? -4.995 5.393 -0.004 1.00 0.00 18 LEU A N 17
ATOM 17921 C CA . LEU A 1 18 ? -3.946 4.465 0.403 1.00 0.00 18 LEU A CA 17
ATOM 17922 C C . LEU A 1 18 ? -2.709 5.211 0.885 1.00 0.00 18 LEU A C 17
ATOM 17923 O O . LEU A 1 18 ? -2.006 4.751 1.785 1.00 0.00 18 LEU A O 17
ATOM 17939 N N . GLU A 1 19 ? -2.447 6.365 0.281 1.00 0.00 19 GLU A N 17
ATOM 17940 C CA . GLU A 1 19 ? -1.362 7.232 0.723 1.00 0.00 19 GLU A CA 17
ATOM 17941 C C . GLU A 1 19 ? -1.596 7.727 2.146 1.00 0.00 19 GLU A C 17
ATOM 17942 O O . GLU A 1 19 ? -0.676 7.756 2.962 1.00 0.00 19 GLU A O 17
ATOM 17954 N N . ARG A 1 20 ? -2.833 8.116 2.434 1.00 0.00 20 ARG A N 17
ATOM 17955 C CA . ARG A 1 20 ? -3.216 8.512 3.784 1.00 0.00 20 ARG A CA 17
ATOM 17956 C C . ARG A 1 20 ? -2.970 7.386 4.780 1.00 0.00 20 ARG A C 17
ATOM 17957 O O . ARG A 1 20 ? -2.433 7.609 5.865 1.00 0.00 20 ARG A O 17
ATOM 17978 N N . VAL A 1 21 ? -3.367 6.175 4.405 1.00 0.00 21 VAL A N 17
ATOM 17979 C CA . VAL A 1 21 ? -3.141 5.002 5.241 1.00 0.00 21 VAL A CA 17
ATOM 17980 C C . VAL A 1 21 ? -1.658 4.808 5.530 1.00 0.00 21 VAL A C 17
ATOM 17981 O O . VAL A 1 21 ? -1.263 4.571 6.671 1.00 0.00 21 VAL A O 17
ATOM 17994 N N . PHE A 1 22 ? -0.840 4.907 4.487 1.00 0.00 22 PHE A N 17
ATOM 17995 C CA . PHE A 1 22 ? 0.605 4.788 4.633 1.00 0.00 22 PHE A CA 17
ATOM 17996 C C . PHE A 1 22 ? 1.150 5.835 5.597 1.00 0.00 22 PHE A C 17
ATOM 17997 O O . PHE A 1 22 ? 1.983 5.532 6.450 1.00 0.00 22 PHE A O 17
ATOM 18014 N N . ALA A 1 23 ? 0.674 7.067 5.454 1.00 0.00 23 ALA A N 17
ATOM 18015 C CA . ALA A 1 23 ? 1.111 8.161 6.313 1.00 0.00 23 ALA A CA 17
ATOM 18016 C C . ALA A 1 23 ? 0.838 7.854 7.779 1.00 0.00 23 ALA A C 17
ATOM 18017 O O . ALA A 1 23 ? 1.647 8.172 8.651 1.00 0.00 23 ALA A O 17
ATOM 18024 N N . GLU A 1 24 ? -0.306 7.233 8.045 1.00 0.00 24 GLU A N 17
ATOM 18025 C CA . GLU A 1 24 ? -0.669 6.843 9.402 1.00 0.00 24 GLU A CA 17
ATOM 18026 C C . GLU A 1 24 ? 0.144 5.641 9.866 1.00 0.00 24 GLU A C 17
ATOM 18027 O O . GLU A 1 24 ? 0.673 5.628 10.977 1.00 0.00 24 GLU A O 17
ATOM 18039 N N . THR A 1 25 ? 0.239 4.631 9.007 1.00 0.00 25 THR A N 17
ATOM 18040 C CA . THR A 1 25 ? 1.038 3.448 9.302 1.00 0.00 25 THR A CA 17
ATOM 18041 C C . THR A 1 25 ? 1.696 2.899 8.041 1.00 0.00 25 THR A C 17
ATOM 18042 O O . THR A 1 25 ? 1.016 2.457 7.117 1.00 0.00 25 THR A O 17
ATOM 18053 N N . HIS A 1 26 ? 3.025 2.932 8.011 1.00 0.00 26 HIS A N 17
ATOM 18054 C CA . HIS A 1 26 ? 3.771 2.598 6.805 1.00 0.00 26 HIS A CA 17
ATOM 18055 C C . HIS A 1 26 ? 3.613 1.126 6.448 1.00 0.00 26 HIS A C 17
ATOM 18056 O O . HIS A 1 26 ? 3.761 0.738 5.289 1.00 0.00 26 HIS A O 17
ATOM 18070 N N . TYR A 1 27 ? 3.310 0.308 7.451 1.00 0.00 27 TYR A N 17
ATOM 18071 C CA . TYR A 1 27 ? 3.055 -1.111 7.234 1.00 0.00 27 TYR A CA 17
ATOM 18072 C C . TYR A 1 27 ? 2.100 -1.666 8.283 1.00 0.00 27 TYR A C 17
ATOM 18073 O O . TYR A 1 27 ? 2.525 -2.100 9.354 1.00 0.00 27 TYR A O 17
ATOM 18091 N N . PRO A 1 28 ? 0.809 -1.649 7.969 1.00 0.00 28 PRO A N 17
ATOM 18092 C CA . PRO A 1 28 ? -0.205 -2.187 8.869 1.00 0.00 28 PRO A CA 17
ATOM 18093 C C . PRO A 1 28 ? 0.037 -3.663 9.152 1.00 0.00 28 PRO A C 17
ATOM 18094 O O . PRO A 1 28 ? 0.633 -4.372 8.341 1.00 0.00 28 PRO A O 17
ATOM 18105 N N . ASP A 1 29 ? -0.427 -4.123 10.309 1.00 0.00 29 ASP A N 17
ATOM 18106 C CA . ASP A 1 29 ? -0.294 -5.525 10.686 1.00 0.00 29 ASP A CA 17
ATOM 18107 C C . ASP A 1 29 ? -1.261 -6.401 9.899 1.00 0.00 29 ASP A C 17
ATOM 18108 O O . ASP A 1 29 ? -2.000 -5.912 9.045 1.00 0.00 29 ASP A O 17
ATOM 18117 N N . ILE A 1 30 ? -1.250 -7.696 10.193 1.00 0.00 30 ILE A N 17
ATOM 18118 C CA . ILE A 1 30 ? -2.000 -8.667 9.403 1.00 0.00 30 ILE A CA 17
ATOM 18119 C C . ILE A 1 30 ? -3.488 -8.337 9.395 1.00 0.00 30 ILE A C 17
ATOM 18120 O O . ILE A 1 30 ? -4.117 -8.294 8.338 1.00 0.00 30 ILE A O 17
ATOM 18136 N N . TYR A 1 31 ? -4.045 -8.106 10.579 1.00 0.00 31 TYR A N 17
ATOM 18137 C CA . TYR A 1 31 ? -5.467 -7.815 10.714 1.00 0.00 31 TYR A CA 17
ATOM 18138 C C . TYR A 1 31 ? -5.836 -6.527 9.988 1.00 0.00 31 TYR A C 17
ATOM 18139 O O . TYR A 1 31 ? -6.765 -6.504 9.180 1.00 0.00 31 TYR A O 17
ATOM 18157 N N . THR A 1 32 ? -5.104 -5.458 10.281 1.00 0.00 32 THR A N 17
ATOM 18158 C CA . THR A 1 32 ? -5.423 -4.140 9.744 1.00 0.00 32 THR A CA 17
ATOM 18159 C C . THR A 1 32 ? -5.283 -4.115 8.227 1.00 0.00 32 THR A C 17
ATOM 18160 O O . THR A 1 32 ? -6.136 -3.574 7.524 1.00 0.00 32 THR A O 17
ATOM 18171 N N . ARG A 1 33 ? -4.201 -4.705 7.729 1.00 0.00 33 ARG A N 17
ATOM 18172 C CA . ARG A 1 33 ? -3.948 -4.753 6.294 1.00 0.00 33 ARG A CA 17
ATOM 18173 C C . ARG A 1 33 ? -4.990 -5.604 5.579 1.00 0.00 33 ARG A C 17
ATOM 18174 O O . ARG A 1 33 ? -5.434 -5.268 4.482 1.00 0.00 33 ARG A O 17
ATOM 18195 N N . GLU A 1 34 ? -5.376 -6.710 6.208 1.00 0.00 34 GLU A N 17
ATOM 18196 C CA . GLU A 1 34 ? -6.428 -7.567 5.674 1.00 0.00 34 GLU A CA 17
ATOM 18197 C C . GLU A 1 34 ? -7.747 -6.812 5.559 1.00 0.00 34 GLU A C 17
ATOM 18198 O O . GLU A 1 34 ? -8.433 -6.894 4.542 1.00 0.00 34 GLU A O 17
ATOM 18210 N N . GLU A 1 35 ? -8.095 -6.076 6.610 1.00 0.00 35 GLU A N 17
ATOM 18211 C CA . GLU A 1 35 ? -9.321 -5.286 6.619 1.00 0.00 35 GLU A CA 17
ATOM 18212 C C . GLU A 1 35 ? -9.289 -4.207 5.544 1.00 0.00 35 GLU A C 17
ATOM 18213 O O . GLU A 1 35 ? -10.292 -3.951 4.879 1.00 0.00 35 GLU A O 17
ATOM 18225 N N . LEU A 1 36 ? -8.131 -3.577 5.380 1.00 0.00 36 LEU A N 17
ATOM 18226 C CA . LEU A 1 36 ? -7.921 -2.635 4.287 1.00 0.00 36 LEU A CA 17
ATOM 18227 C C . LEU A 1 36 ? -8.150 -3.298 2.936 1.00 0.00 36 LEU A C 17
ATOM 18228 O O . LEU A 1 36 ? -8.858 -2.763 2.083 1.00 0.00 36 LEU A O 17
ATOM 18244 N N . ALA A 1 37 ? -7.545 -4.466 2.745 1.00 0.00 37 ALA A N 17
ATOM 18245 C CA . ALA A 1 37 ? -7.697 -5.214 1.503 1.00 0.00 37 ALA A CA 17
ATOM 18246 C C . ALA A 1 37 ? -9.167 -5.449 1.178 1.00 0.00 37 ALA A C 17
ATOM 18247 O O . ALA A 1 37 ? -9.581 -5.347 0.024 1.00 0.00 37 ALA A O 17
ATOM 18254 N N . LEU A 1 38 ? -9.951 -5.765 2.203 1.00 0.00 38 LEU A N 17
ATOM 18255 C CA . LEU A 1 38 ? -11.380 -6.001 2.031 1.00 0.00 38 LEU A CA 17
ATOM 18256 C C . LEU A 1 38 ? -12.108 -4.718 1.649 1.00 0.00 38 LEU A C 17
ATOM 18257 O O . LEU A 1 38 ? -13.044 -4.740 0.851 1.00 0.00 38 LEU A O 17
ATOM 18273 N N . LYS A 1 39 ? -11.671 -3.604 2.224 1.00 0.00 39 LYS A N 17
ATOM 18274 C CA . LYS A 1 39 ? -12.309 -2.315 1.981 1.00 0.00 39 LYS A CA 17
ATOM 18275 C C . LYS A 1 39 ? -12.062 -1.839 0.555 1.00 0.00 39 LYS A C 17
ATOM 18276 O O . LYS A 1 39 ? -12.966 -1.324 -0.104 1.00 0.00 39 LYS A O 17
ATOM 18295 N N . ILE A 1 40 ? -10.833 -2.015 0.083 1.00 0.00 40 ILE A N 17
ATOM 18296 C CA . ILE A 1 40 ? -10.428 -1.490 -1.216 1.00 0.00 40 ILE A CA 17
ATOM 18297 C C . ILE A 1 40 ? -10.625 -2.527 -2.315 1.00 0.00 40 ILE A C 17
ATOM 18298 O O . ILE A 1 40 ? -10.577 -2.205 -3.502 1.00 0.00 40 ILE A O 17
ATOM 18314 N N . ASP A 1 41 ? -10.846 -3.774 -1.911 1.00 0.00 41 ASP A N 17
ATOM 18315 C CA . ASP A 1 41 ? -11.099 -4.852 -2.860 1.00 0.00 41 ASP A CA 17
ATOM 18316 C C . ASP A 1 41 ? -9.842 -5.207 -3.640 1.00 0.00 41 ASP A C 17
ATOM 18317 O O . ASP A 1 41 ? -9.847 -5.226 -4.871 1.00 0.00 41 ASP A O 17
ATOM 18326 N N . LEU A 1 42 ? -8.763 -5.488 -2.918 1.00 0.00 42 LEU A N 17
ATOM 18327 C CA . LEU A 1 42 ? -7.507 -5.890 -3.541 1.00 0.00 42 LEU A CA 17
ATOM 18328 C C . LEU A 1 42 ? -6.858 -7.040 -2.781 1.00 0.00 42 LEU A C 17
ATOM 18329 O O . LEU A 1 42 ? -6.826 -7.044 -1.550 1.00 0.00 42 LEU A O 17
ATOM 18345 N N . THR A 1 43 ? -6.342 -8.015 -3.522 1.00 0.00 43 THR A N 17
ATOM 18346 C CA . THR A 1 43 ? -5.678 -9.165 -2.919 1.00 0.00 43 THR A CA 17
ATOM 18347 C C . THR A 1 43 ? -4.679 -8.729 -1.855 1.00 0.00 43 THR A C 17
ATOM 18348 O O . THR A 1 43 ? -3.801 -7.906 -2.114 1.00 0.00 43 THR A O 17
ATOM 18359 N N . GLU A 1 44 ? -4.817 -9.286 -0.657 1.00 0.00 44 GLU A N 17
ATOM 18360 C CA . GLU A 1 44 ? -4.009 -8.866 0.482 1.00 0.00 44 GLU A CA 17
ATOM 18361 C C . GLU A 1 44 ? -2.522 -8.942 0.160 1.00 0.00 44 GLU A C 17
ATOM 18362 O O . GLU A 1 44 ? -1.739 -8.099 0.595 1.00 0.00 44 GLU A O 17
ATOM 18374 N N . ALA A 1 45 ? -2.139 -9.959 -0.605 1.00 0.00 45 ALA A N 17
ATOM 18375 C CA . ALA A 1 45 ? -0.760 -10.102 -1.056 1.00 0.00 45 ALA A CA 17
ATOM 18376 C C . ALA A 1 45 ? -0.316 -8.888 -1.863 1.00 0.00 45 ALA A C 17
ATOM 18377 O O . ALA A 1 45 ? 0.797 -8.390 -1.690 1.00 0.00 45 ALA A O 17
ATOM 18384 N N . ARG A 1 46 ? -1.191 -8.416 -2.744 1.00 0.00 46 ARG A N 17
ATOM 18385 C CA . ARG A 1 46 ? -0.894 -7.256 -3.575 1.00 0.00 46 ARG A CA 17
ATOM 18386 C C . ARG A 1 46 ? -0.875 -5.977 -2.747 1.00 0.00 46 ARG A C 17
ATOM 18387 O O . ARG A 1 46 ? -0.126 -5.045 -3.043 1.00 0.00 46 ARG A O 17
ATOM 18408 N N . VAL A 1 47 ? -1.703 -5.937 -1.708 1.00 0.00 47 VAL A N 17
ATOM 18409 C CA . VAL A 1 47 ? -1.706 -4.820 -0.773 1.00 0.00 47 VAL A CA 17
ATOM 18410 C C . VAL A 1 47 ? -0.373 -4.710 -0.041 1.00 0.00 47 VAL A C 17
ATOM 18411 O O . VAL A 1 47 ? 0.179 -3.620 0.101 1.00 0.00 47 VAL A O 17
ATOM 18424 N N . GLN A 1 48 ? 0.138 -5.846 0.420 1.00 0.00 48 GLN A N 17
ATOM 18425 C CA . GLN A 1 48 ? 1.466 -5.900 1.021 1.00 0.00 48 GLN A CA 17
ATOM 18426 C C . GLN A 1 48 ? 2.523 -5.354 0.070 1.00 0.00 48 GLN A C 17
ATOM 18427 O O . GLN A 1 48 ? 3.356 -4.535 0.458 1.00 0.00 48 GLN A O 17
ATOM 18441 N N . VAL A 1 49 ? 2.484 -5.811 -1.177 1.00 0.00 49 VAL A N 17
ATOM 18442 C CA . VAL A 1 49 ? 3.429 -5.359 -2.189 1.00 0.00 49 VAL A CA 17
ATOM 18443 C C . VAL A 1 49 ? 3.385 -3.844 -2.347 1.00 0.00 49 VAL A C 17
ATOM 18444 O O . VAL A 1 49 ? 4.423 -3.190 -2.442 1.00 0.00 49 VAL A O 17
ATOM 18457 N N . TRP A 1 50 ? 2.177 -3.292 -2.373 1.00 0.00 50 TRP A N 17
ATOM 18458 C CA . TRP A 1 50 ? 1.995 -1.850 -2.494 1.00 0.00 50 TRP A CA 17
ATOM 18459 C C . TRP A 1 50 ? 2.709 -1.110 -1.370 1.00 0.00 50 TRP A C 17
ATOM 18460 O O . TRP A 1 50 ? 3.373 -0.100 -1.603 1.00 0.00 50 TRP A O 17
ATOM 18481 N N . PHE A 1 51 ? 2.568 -1.617 -0.150 1.00 0.00 51 PHE A N 17
ATOM 18482 C CA . PHE A 1 51 ? 3.193 -1.001 1.013 1.00 0.00 51 PHE A CA 17
ATOM 18483 C C . PHE A 1 51 ? 4.712 -1.095 0.938 1.00 0.00 51 PHE A C 17
ATOM 18484 O O . PHE A 1 51 ? 5.423 -0.194 1.383 1.00 0.00 51 PHE A O 17
ATOM 18501 N N . GLN A 1 52 ? 5.203 -2.192 0.372 1.00 0.00 52 GLN A N 17
ATOM 18502 C CA . GLN A 1 52 ? 6.637 -2.382 0.186 1.00 0.00 52 GLN A CA 17
ATOM 18503 C C . GLN A 1 52 ? 7.180 -1.453 -0.894 1.00 0.00 52 GLN A C 17
ATOM 18504 O O . GLN A 1 52 ? 8.285 -0.924 -0.772 1.00 0.00 52 GLN A O 17
ATOM 18518 N N . ASN A 1 53 ? 6.396 -1.259 -1.949 1.00 0.00 53 ASN A N 17
ATOM 18519 C CA . ASN A 1 53 ? 6.765 -0.339 -3.018 1.00 0.00 53 ASN A CA 17
ATOM 18520 C C . ASN A 1 53 ? 6.759 1.103 -2.530 1.00 0.00 53 ASN A C 17
ATOM 18521 O O . ASN A 1 53 ? 7.633 1.893 -2.888 1.00 0.00 53 ASN A O 17
ATOM 18532 N N . ARG A 1 54 ? 5.768 1.441 -1.712 1.00 0.00 54 ARG A N 17
ATOM 18533 C CA . ARG A 1 54 ? 5.651 2.788 -1.166 1.00 0.00 54 ARG A CA 17
ATOM 18534 C C . ARG A 1 54 ? 6.688 3.032 -0.077 1.00 0.00 54 ARG A C 17
ATOM 18535 O O . ARG A 1 54 ? 7.175 4.151 0.090 1.00 0.00 54 ARG A O 17
ATOM 18556 N N . ARG A 1 55 ? 7.022 1.980 0.662 1.00 0.00 55 ARG A N 17
ATOM 18557 C CA . ARG A 1 55 ? 8.110 2.038 1.631 1.00 0.00 55 ARG A CA 17
ATOM 18558 C C . ARG A 1 55 ? 9.435 2.360 0.953 1.00 0.00 55 ARG A C 17
ATOM 18559 O O . ARG A 1 55 ? 10.210 3.182 1.442 1.00 0.00 55 ARG A O 17
ATOM 18580 N N . ALA A 1 56 ? 9.690 1.708 -0.176 1.00 0.00 56 ALA A N 17
ATOM 18581 C CA . ALA A 1 56 ? 10.870 2.001 -0.981 1.00 0.00 56 ALA A CA 17
ATOM 18582 C C . ALA A 1 56 ? 10.904 3.466 -1.394 1.00 0.00 56 ALA A C 17
ATOM 18583 O O . ALA A 1 56 ? 11.942 4.123 -1.305 1.00 0.00 56 ALA A O 17
ATOM 18590 N N . LYS A 1 57 ? 9.763 3.975 -1.847 1.00 0.00 57 LYS A N 17
ATOM 18591 C CA . LYS A 1 57 ? 9.640 5.384 -2.202 1.00 0.00 57 LYS A CA 17
ATOM 18592 C C . LYS A 1 57 ? 9.950 6.282 -1.011 1.00 0.00 57 LYS A C 17
ATOM 18593 O O . LYS A 1 57 ? 10.656 7.281 -1.143 1.00 0.00 57 LYS A O 17
ATOM 18612 N N . PHE A 1 58 ? 9.417 5.919 0.150 1.00 0.00 58 PHE A N 17
ATOM 18613 C CA . PHE A 1 58 ? 9.658 6.677 1.373 1.00 0.00 58 PHE A CA 17
ATOM 18614 C C . PHE A 1 58 ? 11.146 6.760 1.685 1.00 0.00 58 PHE A C 17
ATOM 18615 O O . PHE A 1 58 ? 11.650 7.813 2.078 1.00 0.00 58 PHE A O 17
ATOM 18632 N N . ARG A 1 59 ? 11.846 5.645 1.509 1.00 0.00 59 ARG A N 17
ATOM 18633 C CA . ARG A 1 59 ? 13.260 5.565 1.855 1.00 0.00 59 ARG A CA 17
ATOM 18634 C C . ARG A 1 59 ? 14.138 5.995 0.687 1.00 0.00 59 ARG A C 17
ATOM 18635 O O . ARG A 1 59 ? 15.360 5.848 0.730 1.00 0.00 59 ARG A O 17
ATOM 18656 N N . LYS A 1 60 ? 13.509 6.526 -0.356 1.00 0.00 60 LYS A N 17
ATOM 18657 C CA . LYS A 1 60 ? 14.234 6.998 -1.529 1.00 0.00 60 LYS A CA 17
ATOM 18658 C C . LYS A 1 60 ? 14.977 5.858 -2.213 1.00 0.00 60 LYS A C 17
ATOM 18659 O O . LYS A 1 60 ? 16.061 6.052 -2.764 1.00 0.00 60 LYS A O 17
ATOM 18678 N N . GLN A 1 61 ? 14.388 4.668 -2.175 1.00 0.00 61 GLN A N 17
ATOM 18679 C CA . GLN A 1 61 ? 14.972 3.502 -2.827 1.00 0.00 61 GLN A CA 17
ATOM 18680 C C . GLN A 1 61 ? 14.156 3.083 -4.043 1.00 0.00 61 GLN A C 17
ATOM 18681 O O . GLN A 1 61 ? 14.283 1.961 -4.531 1.00 0.00 61 GLN A O 17
ATOM 18695 N N . GLU A 1 62 ? 13.316 3.992 -4.527 1.00 0.00 62 GLU A N 17
ATOM 18696 C CA . GLU A 1 62 ? 12.455 3.708 -5.668 1.00 0.00 62 GLU A CA 17
ATOM 18697 C C . GLU A 1 62 ? 13.275 3.331 -6.896 1.00 0.00 62 GLU A C 17
ATOM 18698 O O . GLU A 1 62 ? 14.218 4.032 -7.264 1.00 0.00 62 GLU A O 17
ATOM 18710 N N . ARG A 1 63 ? 12.909 2.220 -7.527 1.00 0.00 63 ARG A N 17
ATOM 18711 C CA . ARG A 1 63 ? 13.609 1.749 -8.716 1.00 0.00 63 ARG A CA 17
ATOM 18712 C C . ARG A 1 63 ? 12.775 0.727 -9.478 1.00 0.00 63 ARG A C 17
ATOM 18713 O O . ARG A 1 63 ? 11.987 0.049 -8.840 1.00 0.00 63 ARG A O 17
ATOM 18735 N N . ALA A 1 1 ? 5.695 4.119 -15.988 1.00 0.00 1 ALA A N 18
ATOM 18736 C CA . ALA A 1 1 ? 5.511 3.152 -14.913 1.00 0.00 1 ALA A CA 18
ATOM 18737 C C . ALA A 1 1 ? 6.771 2.325 -14.693 1.00 0.00 1 ALA A C 18
ATOM 18738 O O . ALA A 1 1 ? 7.616 2.215 -15.582 1.00 0.00 1 ALA A O 18
ATOM 18747 N N . SER A 1 2 ? 6.892 1.745 -13.503 1.00 0.00 2 SER A N 18
ATOM 18748 C CA . SER A 1 2 ? 8.043 0.914 -13.170 1.00 0.00 2 SER A CA 18
ATOM 18749 C C . SER A 1 2 ? 7.917 -0.474 -13.784 1.00 0.00 2 SER A C 18
ATOM 18750 O O . SER A 1 2 ? 6.824 -0.902 -14.154 1.00 0.00 2 SER A O 18
ATOM 18758 N N . GLN A 1 3 ? 9.043 -1.173 -13.887 1.00 0.00 3 GLN A N 18
ATOM 18759 C CA . GLN A 1 3 ? 9.056 -2.525 -14.434 1.00 0.00 3 GLN A CA 18
ATOM 18760 C C . GLN A 1 3 ? 9.433 -3.546 -13.369 1.00 0.00 3 GLN A C 18
ATOM 18761 O O . GLN A 1 3 ? 10.594 -3.644 -12.971 1.00 0.00 3 GLN A O 18
ATOM 18775 N N . ARG A 1 4 ? 8.444 -4.307 -12.910 1.00 0.00 4 ARG A N 18
ATOM 18776 C CA . ARG A 1 4 ? 8.666 -5.307 -11.872 1.00 0.00 4 ARG A CA 18
ATOM 18777 C C . ARG A 1 4 ? 7.871 -6.576 -12.152 1.00 0.00 4 ARG A C 18
ATOM 18778 O O . ARG A 1 4 ? 6.930 -6.569 -12.946 1.00 0.00 4 ARG A O 18
ATOM 18799 N N . ARG A 1 5 ? 8.255 -7.665 -11.495 1.00 0.00 5 ARG A N 18
ATOM 18800 C CA . ARG A 1 5 ? 7.572 -8.942 -11.663 1.00 0.00 5 ARG A CA 18
ATOM 18801 C C . ARG A 1 5 ? 6.165 -8.897 -11.079 1.00 0.00 5 ARG A C 18
ATOM 18802 O O . ARG A 1 5 ? 5.243 -9.519 -11.606 1.00 0.00 5 ARG A O 18
ATOM 18823 N N . ILE A 1 6 ? 6.007 -8.154 -9.988 1.00 0.00 6 ILE A N 18
ATOM 18824 C CA . ILE A 1 6 ? 4.699 -7.966 -9.373 1.00 0.00 6 ILE A CA 18
ATOM 18825 C C . ILE A 1 6 ? 4.288 -6.500 -9.389 1.00 0.00 6 ILE A C 18
ATOM 18826 O O . ILE A 1 6 ? 4.890 -5.669 -8.708 1.00 0.00 6 ILE A O 18
ATOM 18842 N N . ARG A 1 7 ? 3.259 -6.187 -10.169 1.00 0.00 7 ARG A N 18
ATOM 18843 C CA . ARG A 1 7 ? 2.748 -4.824 -10.254 1.00 0.00 7 ARG A CA 18
ATOM 18844 C C . ARG A 1 7 ? 1.229 -4.798 -10.148 1.00 0.00 7 ARG A C 18
ATOM 18845 O O . ARG A 1 7 ? 0.546 -5.693 -10.647 1.00 0.00 7 ARG A O 18
ATOM 18866 N N . THR A 1 8 ? 0.704 -3.767 -9.495 1.00 0.00 8 THR A N 18
ATOM 18867 C CA . THR A 1 8 ? -0.738 -3.612 -9.339 1.00 0.00 8 THR A CA 18
ATOM 18868 C C . THR A 1 8 ? -1.169 -2.175 -9.601 1.00 0.00 8 THR A C 18
ATOM 18869 O O . THR A 1 8 ? -0.561 -1.233 -9.095 1.00 0.00 8 THR A O 18
ATOM 18880 N N . THR A 1 9 ? -2.222 -2.014 -10.396 1.00 0.00 9 THR A N 18
ATOM 18881 C CA . THR A 1 9 ? -2.764 -0.694 -10.692 1.00 0.00 9 THR A CA 18
ATOM 18882 C C . THR A 1 9 ? -3.860 -0.315 -9.705 1.00 0.00 9 THR A C 18
ATOM 18883 O O . THR A 1 9 ? -4.836 -1.044 -9.536 1.00 0.00 9 THR A O 18
ATOM 18894 N N . PHE A 1 10 ? -3.691 0.830 -9.053 1.00 0.00 10 PHE A N 18
ATOM 18895 C CA . PHE A 1 10 ? -4.668 1.312 -8.084 1.00 0.00 10 PHE A CA 18
ATOM 18896 C C . PHE A 1 10 ? -5.346 2.586 -8.571 1.00 0.00 10 PHE A C 18
ATOM 18897 O O . PHE A 1 10 ? -4.753 3.374 -9.307 1.00 0.00 10 PHE A O 18
ATOM 18914 N N . THR A 1 11 ? -6.592 2.784 -8.154 1.00 0.00 11 THR A N 18
ATOM 18915 C CA . THR A 1 11 ? -7.312 4.018 -8.448 1.00 0.00 11 THR A CA 18
ATOM 18916 C C . THR A 1 11 ? -7.000 5.096 -7.418 1.00 0.00 11 THR A C 18
ATOM 18917 O O . THR A 1 11 ? -6.354 4.831 -6.404 1.00 0.00 11 THR A O 18
ATOM 18928 N N . SER A 1 12 ? -7.462 6.313 -7.685 1.00 0.00 12 SER A N 18
ATOM 18929 C CA . SER A 1 12 ? -7.209 7.440 -6.796 1.00 0.00 12 SER A CA 18
ATOM 18930 C C . SER A 1 12 ? -7.851 7.221 -5.432 1.00 0.00 12 SER A C 18
ATOM 18931 O O . SER A 1 12 ? -7.338 7.681 -4.412 1.00 0.00 12 SER A O 18
ATOM 18939 N N . ALA A 1 13 ? -8.977 6.514 -5.420 1.00 0.00 13 ALA A N 18
ATOM 18940 C CA . ALA A 1 13 ? -9.652 6.169 -4.175 1.00 0.00 13 ALA A CA 18
ATOM 18941 C C . ALA A 1 13 ? -8.890 5.090 -3.416 1.00 0.00 13 ALA A C 18
ATOM 18942 O O . ALA A 1 13 ? -8.745 5.162 -2.196 1.00 0.00 13 ALA A O 18
ATOM 18949 N N . GLN A 1 14 ? -8.405 4.092 -4.145 1.00 0.00 14 GLN A N 18
ATOM 18950 C CA . GLN A 1 14 ? -7.609 3.025 -3.549 1.00 0.00 14 GLN A CA 18
ATOM 18951 C C . GLN A 1 14 ? -6.281 3.555 -3.024 1.00 0.00 14 GLN A C 18
ATOM 18952 O O . GLN A 1 14 ? -5.830 3.168 -1.946 1.00 0.00 14 GLN A O 18
ATOM 18966 N N . LEU A 1 15 ? -5.660 4.444 -3.791 1.00 0.00 15 LEU A N 18
ATOM 18967 C CA . LEU A 1 15 ? -4.401 5.058 -3.386 1.00 0.00 15 LEU A CA 18
ATOM 18968 C C . LEU A 1 15 ? -4.596 5.976 -2.187 1.00 0.00 15 LEU A C 18
ATOM 18969 O O . LEU A 1 15 ? -3.733 6.062 -1.312 1.00 0.00 15 LEU A O 18
ATOM 18985 N N . LYS A 1 16 ? -5.734 6.661 -2.151 1.00 0.00 16 LYS A N 18
ATOM 18986 C CA . LYS A 1 16 ? -6.070 7.531 -1.031 1.00 0.00 16 LYS A CA 18
ATOM 18987 C C . LYS A 1 16 ? -5.979 6.784 0.293 1.00 0.00 16 LYS A C 18
ATOM 18988 O O . LYS A 1 16 ? -5.337 7.248 1.236 1.00 0.00 16 LYS A O 18
ATOM 19007 N N . GLU A 1 17 ? -6.624 5.625 0.358 1.00 0.00 17 GLU A N 18
ATOM 19008 C CA . GLU A 1 17 ? -6.615 4.810 1.567 1.00 0.00 17 GLU A CA 18
ATOM 19009 C C . GLU A 1 17 ? -5.225 4.251 1.844 1.00 0.00 17 GLU A C 18
ATOM 19010 O O . GLU A 1 17 ? -4.779 4.210 2.990 1.00 0.00 17 GLU A O 18
ATOM 19022 N N . LEU A 1 18 ? -4.544 3.821 0.788 1.00 0.00 18 LEU A N 18
ATOM 19023 C CA . LEU A 1 18 ? -3.201 3.268 0.914 1.00 0.00 18 LEU A CA 18
ATOM 19024 C C . LEU A 1 18 ? -2.233 4.297 1.482 1.00 0.00 18 LEU A C 18
ATOM 19025 O O . LEU A 1 18 ? -1.416 3.983 2.349 1.00 0.00 18 LEU A O 18
ATOM 19041 N N . GLU A 1 19 ? -2.329 5.527 0.990 1.00 0.00 19 GLU A N 18
ATOM 19042 C CA . GLU A 1 19 ? -1.438 6.598 1.422 1.00 0.00 19 GLU A CA 18
ATOM 19043 C C . GLU A 1 19 ? -1.750 7.031 2.850 1.00 0.00 19 GLU A C 18
ATOM 19044 O O . GLU A 1 19 ? -0.845 7.310 3.636 1.00 0.00 19 GLU A O 18
ATOM 19056 N N . ARG A 1 20 ? -3.037 7.086 3.177 1.00 0.00 20 ARG A N 18
ATOM 19057 C CA . ARG A 1 20 ? -3.468 7.405 4.533 1.00 0.00 20 ARG A CA 18
ATOM 19058 C C . ARG A 1 20 ? -2.889 6.422 5.542 1.00 0.00 20 ARG A C 18
ATOM 19059 O O . ARG A 1 20 ? -2.359 6.821 6.578 1.00 0.00 20 ARG A O 18
ATOM 19080 N N . VAL A 1 21 ? -2.993 5.134 5.232 1.00 0.00 21 VAL A N 18
ATOM 19081 C CA . VAL A 1 21 ? -2.432 4.093 6.085 1.00 0.00 21 VAL A CA 18
ATOM 19082 C C . VAL A 1 21 ? -0.912 4.176 6.126 1.00 0.00 21 VAL A C 18
ATOM 19083 O O . VAL A 1 21 ? -0.297 3.967 7.172 1.00 0.00 21 VAL A O 18
ATOM 19096 N N . PHE A 1 22 ? -0.309 4.479 4.981 1.00 0.00 22 PHE A N 18
ATOM 19097 C CA . PHE A 1 22 ? 1.138 4.633 4.894 1.00 0.00 22 PHE A CA 18
ATOM 19098 C C . PHE A 1 22 ? 1.641 5.684 5.874 1.00 0.00 22 PHE A C 18
ATOM 19099 O O . PHE A 1 22 ? 2.667 5.499 6.528 1.00 0.00 22 PHE A O 18
ATOM 19116 N N . ALA A 1 23 ? 0.911 6.790 5.973 1.00 0.00 23 ALA A N 18
ATOM 19117 C CA . ALA A 1 23 ? 1.215 7.824 6.955 1.00 0.00 23 ALA A CA 18
ATOM 19118 C C . ALA A 1 23 ? 1.155 7.272 8.374 1.00 0.00 23 ALA A C 18
ATOM 19119 O O . ALA A 1 23 ? 1.971 7.627 9.224 1.00 0.00 23 ALA A O 18
ATOM 19126 N N . GLU A 1 24 ? 0.182 6.402 8.623 1.00 0.00 24 GLU A N 18
ATOM 19127 C CA . GLU A 1 24 ? 0.038 5.767 9.928 1.00 0.00 24 GLU A CA 18
ATOM 19128 C C . GLU A 1 24 ? 1.138 4.739 10.165 1.00 0.00 24 GLU A C 18
ATOM 19129 O O . GLU A 1 24 ? 1.622 4.582 11.286 1.00 0.00 24 GLU A O 18
ATOM 19141 N N . THR A 1 25 ? 1.527 4.043 9.103 1.00 0.00 25 THR A N 18
ATOM 19142 C CA . THR A 1 25 ? 2.553 3.011 9.198 1.00 0.00 25 THR A CA 18
ATOM 19143 C C . THR A 1 25 ? 3.034 2.584 7.818 1.00 0.00 25 THR A C 18
ATOM 19144 O O . THR A 1 25 ? 2.242 2.458 6.884 1.00 0.00 25 THR A O 18
ATOM 19155 N N . HIS A 1 26 ? 4.339 2.362 7.694 1.00 0.00 26 HIS A N 18
ATOM 19156 C CA . HIS A 1 26 ? 4.928 1.944 6.428 1.00 0.00 26 HIS A CA 18
ATOM 19157 C C . HIS A 1 26 ? 4.585 0.493 6.113 1.00 0.00 26 HIS A C 18
ATOM 19158 O O . HIS A 1 26 ? 4.742 0.040 4.979 1.00 0.00 26 HIS A O 18
ATOM 19172 N N . TYR A 1 27 ? 4.115 -0.231 7.122 1.00 0.00 27 TYR A N 18
ATOM 19173 C CA . TYR A 1 27 ? 3.617 -1.587 6.926 1.00 0.00 27 TYR A CA 18
ATOM 19174 C C . TYR A 1 27 ? 2.318 -1.814 7.689 1.00 0.00 27 TYR A C 18
ATOM 19175 O O . TYR A 1 27 ? 2.269 -1.655 8.910 1.00 0.00 27 TYR A O 18
ATOM 19193 N N . PRO A 1 28 ? 1.268 -2.184 6.964 1.00 0.00 28 PRO A N 18
ATOM 19194 C CA . PRO A 1 28 ? -0.048 -2.373 7.564 1.00 0.00 28 PRO A CA 18
ATOM 19195 C C . PRO A 1 28 ? -0.132 -3.707 8.296 1.00 0.00 28 PRO A C 18
ATOM 19196 O O . PRO A 1 28 ? 0.473 -4.695 7.880 1.00 0.00 28 PRO A O 18
ATOM 19207 N N . ASP A 1 29 ? -0.887 -3.729 9.389 1.00 0.00 29 ASP A N 18
ATOM 19208 C CA . ASP A 1 29 ? -1.134 -4.962 10.125 1.00 0.00 29 ASP A CA 18
ATOM 19209 C C . ASP A 1 29 ? -2.399 -5.654 9.633 1.00 0.00 29 ASP A C 18
ATOM 19210 O O . ASP A 1 29 ? -3.035 -5.202 8.681 1.00 0.00 29 ASP A O 18
ATOM 19219 N N . ILE A 1 30 ? -2.760 -6.753 10.288 1.00 0.00 30 ILE A N 18
ATOM 19220 C CA . ILE A 1 30 ? -3.872 -7.582 9.839 1.00 0.00 30 ILE A CA 18
ATOM 19221 C C . ILE A 1 30 ? -5.176 -6.796 9.828 1.00 0.00 30 ILE A C 18
ATOM 19222 O O . ILE A 1 30 ? -6.068 -7.066 9.024 1.00 0.00 30 ILE A O 18
ATOM 19238 N N . TYR A 1 31 ? -5.282 -5.823 10.727 1.00 0.00 31 TYR A N 18
ATOM 19239 C CA . TYR A 1 31 ? -6.507 -5.046 10.873 1.00 0.00 31 TYR A CA 18
ATOM 19240 C C . TYR A 1 31 ? -6.611 -3.971 9.799 1.00 0.00 31 TYR A C 18
ATOM 19241 O O . TYR A 1 31 ? -7.693 -3.705 9.275 1.00 0.00 31 TYR A O 18
ATOM 19259 N N . THR A 1 32 ? -5.479 -3.356 9.475 1.00 0.00 32 THR A N 18
ATOM 19260 C CA . THR A 1 32 ? -5.443 -2.300 8.470 1.00 0.00 32 THR A CA 18
ATOM 19261 C C . THR A 1 32 ? -5.439 -2.880 7.061 1.00 0.00 32 THR A C 18
ATOM 19262 O O . THR A 1 32 ? -5.971 -2.275 6.129 1.00 0.00 32 THR A O 18
ATOM 19273 N N . ARG A 1 33 ? -4.837 -4.054 6.911 1.00 0.00 33 ARG A N 18
ATOM 19274 C CA . ARG A 1 33 ? -4.872 -4.778 5.646 1.00 0.00 33 ARG A CA 18
ATOM 19275 C C . ARG A 1 33 ? -6.277 -5.282 5.339 1.00 0.00 33 ARG A C 18
ATOM 19276 O O . ARG A 1 33 ? -6.708 -5.284 4.185 1.00 0.00 33 ARG A O 18
ATOM 19297 N N . GLU A 1 34 ? -6.987 -5.709 6.377 1.00 0.00 34 GLU A N 18
ATOM 19298 C CA . GLU A 1 34 ? -8.391 -6.079 6.245 1.00 0.00 34 GLU A CA 18
ATOM 19299 C C . GLU A 1 34 ? -9.217 -4.918 5.705 1.00 0.00 34 GLU A C 18
ATOM 19300 O O . GLU A 1 34 ? -9.940 -5.065 4.719 1.00 0.00 34 GLU A O 18
ATOM 19312 N N . GLU A 1 35 ? -9.106 -3.765 6.356 1.00 0.00 35 GLU A N 18
ATOM 19313 C CA . GLU A 1 35 ? -9.796 -2.562 5.906 1.00 0.00 35 GLU A CA 18
ATOM 19314 C C . GLU A 1 35 ? -9.450 -2.236 4.459 1.00 0.00 35 GLU A C 18
ATOM 19315 O O . GLU A 1 35 ? -10.335 -2.009 3.635 1.00 0.00 35 GLU A O 18
ATOM 19327 N N . LEU A 1 36 ? -8.156 -2.216 4.156 1.00 0.00 36 LEU A N 18
ATOM 19328 C CA . LEU A 1 36 ? -7.690 -1.895 2.812 1.00 0.00 36 LEU A CA 18
ATOM 19329 C C . LEU A 1 36 ? -8.217 -2.897 1.793 1.00 0.00 36 LEU A C 18
ATOM 19330 O O . LEU A 1 36 ? -8.655 -2.518 0.706 1.00 0.00 36 LEU A O 18
ATOM 19346 N N . ALA A 1 37 ? -8.171 -4.176 2.148 1.00 0.00 37 ALA A N 18
ATOM 19347 C CA . ALA A 1 37 ? -8.621 -5.237 1.254 1.00 0.00 37 ALA A CA 18
ATOM 19348 C C . ALA A 1 37 ? -10.102 -5.092 0.930 1.00 0.00 37 ALA A C 18
ATOM 19349 O O . ALA A 1 37 ? -10.527 -5.334 -0.200 1.00 0.00 37 ALA A O 18
ATOM 19356 N N . LEU A 1 38 ? -10.885 -4.696 1.928 1.00 0.00 38 LEU A N 18
ATOM 19357 C CA . LEU A 1 38 ? -12.322 -4.523 1.752 1.00 0.00 38 LEU A CA 18
ATOM 19358 C C . LEU A 1 38 ? -12.629 -3.301 0.896 1.00 0.00 38 LEU A C 18
ATOM 19359 O O . LEU A 1 38 ? -13.547 -3.321 0.075 1.00 0.00 38 LEU A O 18
ATOM 19375 N N . LYS A 1 39 ? -11.857 -2.239 1.091 1.00 0.00 39 LYS A N 18
ATOM 19376 C CA . LYS A 1 39 ? -12.082 -0.986 0.380 1.00 0.00 39 LYS A CA 18
ATOM 19377 C C . LYS A 1 39 ? -11.470 -1.027 -1.015 1.00 0.00 39 LYS A C 18
ATOM 19378 O O . LYS A 1 39 ? -11.968 -0.386 -1.941 1.00 0.00 39 LYS A O 18
ATOM 19397 N N . ILE A 1 40 ? -10.389 -1.786 -1.159 1.00 0.00 40 ILE A N 18
ATOM 19398 C CA . ILE A 1 40 ? -9.684 -1.881 -2.432 1.00 0.00 40 ILE A CA 18
ATOM 19399 C C . ILE A 1 40 ? -10.234 -3.021 -3.281 1.00 0.00 40 ILE A C 18
ATOM 19400 O O . ILE A 1 40 ? -10.276 -2.928 -4.508 1.00 0.00 40 ILE A O 18
ATOM 19416 N N . ASP A 1 41 ? -10.656 -4.094 -2.623 1.00 0.00 41 ASP A N 18
ATOM 19417 C CA . ASP A 1 41 ? -11.157 -5.273 -3.318 1.00 0.00 41 ASP A CA 18
ATOM 19418 C C . ASP A 1 41 ? -10.031 -6.013 -4.029 1.00 0.00 41 ASP A C 18
ATOM 19419 O O . ASP A 1 41 ? -10.243 -6.625 -5.076 1.00 0.00 41 ASP A O 18
ATOM 19428 N N . LEU A 1 42 ? -8.836 -5.955 -3.452 1.00 0.00 42 LEU A N 18
ATOM 19429 C CA . LEU A 1 42 ? -7.722 -6.774 -3.915 1.00 0.00 42 LEU A CA 18
ATOM 19430 C C . LEU A 1 42 ? -7.105 -7.563 -2.767 1.00 0.00 42 LEU A C 18
ATOM 19431 O O . LEU A 1 42 ? -7.452 -7.358 -1.604 1.00 0.00 42 LEU A O 18
ATOM 19447 N N . THR A 1 43 ? -6.189 -8.465 -3.101 1.00 0.00 43 THR A N 18
ATOM 19448 C CA . THR A 1 43 ? -5.535 -9.300 -2.101 1.00 0.00 43 THR A CA 18
ATOM 19449 C C . THR A 1 43 ? -4.590 -8.481 -1.231 1.00 0.00 43 THR A C 18
ATOM 19450 O O . THR A 1 43 ? -4.083 -7.443 -1.656 1.00 0.00 43 THR A O 18
ATOM 19461 N N . GLU A 1 44 ? -4.357 -8.953 -0.011 1.00 0.00 44 GLU A N 18
ATOM 19462 C CA . GLU A 1 44 ? -3.441 -8.286 0.906 1.00 0.00 44 GLU A CA 18
ATOM 19463 C C . GLU A 1 44 ? -2.008 -8.344 0.393 1.00 0.00 44 GLU A C 18
ATOM 19464 O O . GLU A 1 44 ? -1.188 -7.483 0.714 1.00 0.00 44 GLU A O 18
ATOM 19476 N N . ALA A 1 45 ? -1.711 -9.364 -0.405 1.00 0.00 45 ALA A N 18
ATOM 19477 C CA . ALA A 1 45 ? -0.405 -9.484 -1.041 1.00 0.00 45 ALA A CA 18
ATOM 19478 C C . ALA A 1 45 ? -0.115 -8.286 -1.935 1.00 0.00 45 ALA A C 18
ATOM 19479 O O . ALA A 1 45 ? 0.950 -7.674 -1.845 1.00 0.00 45 ALA A O 18
ATOM 19486 N N . ARG A 1 46 ? -1.069 -7.952 -2.797 1.00 0.00 46 ARG A N 18
ATOM 19487 C CA . ARG A 1 46 ? -0.932 -6.802 -3.685 1.00 0.00 46 ARG A CA 18
ATOM 19488 C C . ARG A 1 46 ? -0.811 -5.508 -2.893 1.00 0.00 46 ARG A C 18
ATOM 19489 O O . ARG A 1 46 ? -0.048 -4.614 -3.260 1.00 0.00 46 ARG A O 18
ATOM 19510 N N . VAL A 1 47 ? -1.568 -5.411 -1.805 1.00 0.00 47 VAL A N 18
ATOM 19511 C CA . VAL A 1 47 ? -1.486 -4.259 -0.914 1.00 0.00 47 VAL A CA 18
ATOM 19512 C C . VAL A 1 47 ? -0.081 -4.097 -0.351 1.00 0.00 47 VAL A C 18
ATOM 19513 O O . VAL A 1 47 ? 0.505 -3.016 -0.418 1.00 0.00 47 VAL A O 18
ATOM 19526 N N . GLN A 1 48 ? 0.458 -5.178 0.203 1.00 0.00 48 GLN A N 18
ATOM 19527 C CA . GLN A 1 48 ? 1.760 -5.135 0.859 1.00 0.00 48 GLN A CA 18
ATOM 19528 C C . GLN A 1 48 ? 2.856 -4.731 -0.117 1.00 0.00 48 GLN A C 18
ATOM 19529 O O . GLN A 1 48 ? 3.771 -3.987 0.235 1.00 0.00 48 GLN A O 18
ATOM 19543 N N . VAL A 1 49 ? 2.758 -5.226 -1.347 1.00 0.00 49 VAL A N 18
ATOM 19544 C CA . VAL A 1 49 ? 3.714 -4.879 -2.391 1.00 0.00 49 VAL A CA 18
ATOM 19545 C C . VAL A 1 49 ? 3.767 -3.372 -2.611 1.00 0.00 49 VAL A C 18
ATOM 19546 O O . VAL A 1 49 ? 4.844 -2.792 -2.744 1.00 0.00 49 VAL A O 18
ATOM 19559 N N . TRP A 1 50 ? 2.596 -2.744 -2.648 1.00 0.00 50 TRP A N 18
ATOM 19560 C CA . TRP A 1 50 ? 2.508 -1.297 -2.793 1.00 0.00 50 TRP A CA 18
ATOM 19561 C C . TRP A 1 50 ? 3.249 -0.584 -1.669 1.00 0.00 50 TRP A C 18
ATOM 19562 O O . TRP A 1 50 ? 3.973 0.383 -1.904 1.00 0.00 50 TRP A O 18
ATOM 19583 N N . PHE A 1 51 ? 3.064 -1.068 -0.445 1.00 0.00 51 PHE A N 18
ATOM 19584 C CA . PHE A 1 51 ? 3.670 -0.445 0.726 1.00 0.00 51 PHE A CA 18
ATOM 19585 C C . PHE A 1 51 ? 5.186 -0.598 0.707 1.00 0.00 51 PHE A C 18
ATOM 19586 O O . PHE A 1 51 ? 5.913 0.279 1.173 1.00 0.00 51 PHE A O 18
ATOM 19603 N N . GLN A 1 52 ? 5.656 -1.718 0.168 1.00 0.00 52 GLN A N 18
ATOM 19604 C CA . GLN A 1 52 ? 7.087 -1.956 0.023 1.00 0.00 52 GLN A CA 18
ATOM 19605 C C . GLN A 1 52 ? 7.699 -1.021 -1.012 1.00 0.00 52 GLN A C 18
ATOM 19606 O O . GLN A 1 52 ? 8.799 -0.503 -0.822 1.00 0.00 52 GLN A O 18
ATOM 19620 N N . ASN A 1 53 ? 6.980 -0.810 -2.110 1.00 0.00 53 ASN A N 18
ATOM 19621 C CA . ASN A 1 53 ? 7.424 0.107 -3.152 1.00 0.00 53 ASN A CA 18
ATOM 19622 C C . ASN A 1 53 ? 7.338 1.555 -2.685 1.00 0.00 53 ASN A C 18
ATOM 19623 O O . ASN A 1 53 ? 8.219 2.363 -2.975 1.00 0.00 53 ASN A O 18
ATOM 19634 N N . ARG A 1 54 ? 6.273 1.875 -1.958 1.00 0.00 54 ARG A N 18
ATOM 19635 C CA . ARG A 1 54 ? 6.064 3.229 -1.459 1.00 0.00 54 ARG A CA 18
ATOM 19636 C C . ARG A 1 54 ? 7.069 3.574 -0.368 1.00 0.00 54 ARG A C 18
ATOM 19637 O O . ARG A 1 54 ? 7.584 4.691 -0.317 1.00 0.00 54 ARG A O 18
ATOM 19658 N N . ARG A 1 55 ? 7.341 2.611 0.504 1.00 0.00 55 ARG A N 18
ATOM 19659 C CA . ARG A 1 55 ? 8.365 2.773 1.530 1.00 0.00 55 ARG A CA 18
ATOM 19660 C C . ARG A 1 55 ? 9.741 2.973 0.908 1.00 0.00 55 ARG A C 18
ATOM 19661 O O . ARG A 1 55 ? 10.504 3.841 1.331 1.00 0.00 55 ARG A O 18
ATOM 19682 N N . ALA A 1 56 ? 10.053 2.164 -0.100 1.00 0.00 56 ALA A N 18
ATOM 19683 C CA . ALA A 1 56 ? 11.332 2.262 -0.794 1.00 0.00 56 ALA A CA 18
ATOM 19684 C C . ALA A 1 56 ? 11.524 3.645 -1.402 1.00 0.00 56 ALA A C 18
ATOM 19685 O O . ALA A 1 56 ? 12.606 4.226 -1.319 1.00 0.00 56 ALA A O 18
ATOM 19692 N N . LYS A 1 57 ? 10.467 4.170 -2.013 1.00 0.00 57 LYS A N 18
ATOM 19693 C CA . LYS A 1 57 ? 10.502 5.507 -2.593 1.00 0.00 57 LYS A CA 18
ATOM 19694 C C . LYS A 1 57 ? 10.610 6.573 -1.511 1.00 0.00 57 LYS A C 18
ATOM 19695 O O . LYS A 1 57 ? 11.396 7.513 -1.629 1.00 0.00 57 LYS A O 18
ATOM 19714 N N . PHE A 1 58 ? 9.815 6.423 -0.457 1.00 0.00 58 PHE A N 18
ATOM 19715 C CA . PHE A 1 58 ? 9.843 7.355 0.664 1.00 0.00 58 PHE A CA 18
ATOM 19716 C C . PHE A 1 58 ? 11.231 7.424 1.287 1.00 0.00 58 PHE A C 18
ATOM 19717 O O . PHE A 1 58 ? 11.728 8.506 1.600 1.00 0.00 58 PHE A O 18
ATOM 19734 N N . ARG A 1 59 ? 11.853 6.263 1.465 1.00 0.00 59 ARG A N 18
ATOM 19735 C CA . ARG A 1 59 ? 13.150 6.182 2.126 1.00 0.00 59 ARG A CA 18
ATOM 19736 C C . ARG A 1 59 ? 14.284 6.138 1.110 1.00 0.00 59 ARG A C 18
ATOM 19737 O O . ARG A 1 59 ? 15.420 5.806 1.448 1.00 0.00 59 ARG A O 18
ATOM 19758 N N . LYS A 1 60 ? 13.969 6.476 -0.136 1.00 0.00 60 LYS A N 18
ATOM 19759 C CA . LYS A 1 60 ? 14.952 6.436 -1.212 1.00 0.00 60 LYS A CA 18
ATOM 19760 C C . LYS A 1 60 ? 16.138 7.343 -0.909 1.00 0.00 60 LYS A C 18
ATOM 19761 O O . LYS A 1 60 ? 17.276 7.031 -1.256 1.00 0.00 60 LYS A O 18
ATOM 19780 N N . GLN A 1 61 ? 15.863 8.469 -0.258 1.00 0.00 61 GLN A N 18
ATOM 19781 C CA . GLN A 1 61 ? 16.885 9.478 -0.009 1.00 0.00 61 GLN A CA 18
ATOM 19782 C C . GLN A 1 61 ? 17.483 9.326 1.384 1.00 0.00 61 GLN A C 18
ATOM 19783 O O . GLN A 1 61 ? 18.281 10.154 1.823 1.00 0.00 61 GLN A O 18
ATOM 19797 N N . GLU A 1 62 ? 17.092 8.261 2.077 1.00 0.00 62 GLU A N 18
ATOM 19798 C CA . GLU A 1 62 ? 17.605 7.986 3.413 1.00 0.00 62 GLU A CA 18
ATOM 19799 C C . GLU A 1 62 ? 19.004 7.386 3.353 1.00 0.00 62 GLU A C 18
ATOM 19800 O O . GLU A 1 62 ? 19.258 6.454 2.589 1.00 0.00 62 GLU A O 18
ATOM 19812 N N . ARG A 1 63 ? 19.909 7.925 4.163 1.00 0.00 63 ARG A N 18
ATOM 19813 C CA . ARG A 1 63 ? 21.290 7.460 4.186 1.00 0.00 63 ARG A CA 18
ATOM 19814 C C . ARG A 1 63 ? 21.795 7.302 5.614 1.00 0.00 63 ARG A C 18
ATOM 19815 O O . ARG A 1 63 ? 21.947 8.315 6.276 1.00 0.00 63 ARG A O 18
ATOM 19837 N N . ALA A 1 1 ? -15.955 -4.889 -1.521 1.00 0.00 1 ALA A N 19
ATOM 19838 C CA . ALA A 1 1 ? -15.546 -5.887 -0.539 1.00 0.00 1 ALA A CA 19
ATOM 19839 C C . ALA A 1 1 ? -15.427 -7.267 -1.172 1.00 0.00 1 ALA A C 19
ATOM 19840 O O . ALA A 1 1 ? -16.116 -8.205 -0.772 1.00 0.00 1 ALA A O 19
ATOM 19849 N N . SER A 1 2 ? -14.551 -7.384 -2.163 1.00 0.00 2 SER A N 19
ATOM 19850 C CA . SER A 1 2 ? -14.321 -8.658 -2.836 1.00 0.00 2 SER A CA 19
ATOM 19851 C C . SER A 1 2 ? -12.995 -8.653 -3.586 1.00 0.00 2 SER A C 19
ATOM 19852 O O . SER A 1 2 ? -12.732 -7.765 -4.398 1.00 0.00 2 SER A O 19
ATOM 19860 N N . GLN A 1 3 ? -12.162 -9.651 -3.312 1.00 0.00 3 GLN A N 19
ATOM 19861 C CA . GLN A 1 3 ? -10.837 -9.731 -3.915 1.00 0.00 3 GLN A CA 19
ATOM 19862 C C . GLN A 1 3 ? -10.929 -9.983 -5.414 1.00 0.00 3 GLN A C 19
ATOM 19863 O O . GLN A 1 3 ? -11.379 -11.043 -5.848 1.00 0.00 3 GLN A O 19
ATOM 19877 N N . ARG A 1 4 ? -10.499 -9.002 -6.201 1.00 0.00 4 ARG A N 19
ATOM 19878 C CA . ARG A 1 4 ? -10.522 -9.119 -7.654 1.00 0.00 4 ARG A CA 19
ATOM 19879 C C . ARG A 1 4 ? -9.351 -9.952 -8.158 1.00 0.00 4 ARG A C 19
ATOM 19880 O O . ARG A 1 4 ? -8.320 -9.411 -8.560 1.00 0.00 4 ARG A O 19
ATOM 19901 N N . ARG A 1 5 ? -9.515 -11.270 -8.135 1.00 0.00 5 ARG A N 19
ATOM 19902 C CA . ARG A 1 5 ? -8.457 -12.181 -8.559 1.00 0.00 5 ARG A CA 19
ATOM 19903 C C . ARG A 1 5 ? -8.557 -12.484 -10.048 1.00 0.00 5 ARG A C 19
ATOM 19904 O O . ARG A 1 5 ? -7.782 -13.276 -10.584 1.00 0.00 5 ARG A O 19
ATOM 19925 N N . ILE A 1 6 ? -9.516 -11.848 -10.714 1.00 0.00 6 ILE A N 19
ATOM 19926 C CA . ILE A 1 6 ? -9.781 -12.121 -12.122 1.00 0.00 6 ILE A CA 19
ATOM 19927 C C . ILE A 1 6 ? -9.562 -10.877 -12.974 1.00 0.00 6 ILE A C 19
ATOM 19928 O O . ILE A 1 6 ? -9.505 -10.956 -14.201 1.00 0.00 6 ILE A O 19
ATOM 19944 N N . ARG A 1 7 ? -9.439 -9.729 -12.316 1.00 0.00 7 ARG A N 19
ATOM 19945 C CA . ARG A 1 7 ? -9.292 -8.458 -13.014 1.00 0.00 7 ARG A CA 19
ATOM 19946 C C . ARG A 1 7 ? -8.659 -7.405 -12.114 1.00 0.00 7 ARG A C 19
ATOM 19947 O O . ARG A 1 7 ? -8.592 -7.574 -10.895 1.00 0.00 7 ARG A O 19
ATOM 19968 N N . THR A 1 8 ? -8.195 -6.317 -12.719 1.00 0.00 8 THR A N 19
ATOM 19969 C CA . THR A 1 8 ? -7.591 -5.222 -11.970 1.00 0.00 8 THR A CA 19
ATOM 19970 C C . THR A 1 8 ? -8.487 -3.990 -11.978 1.00 0.00 8 THR A C 19
ATOM 19971 O O . THR A 1 8 ? -8.793 -3.440 -13.036 1.00 0.00 8 THR A O 19
ATOM 19982 N N . THR A 1 9 ? -8.905 -3.562 -10.791 1.00 0.00 9 THR A N 19
ATOM 19983 C CA . THR A 1 9 ? -9.721 -2.361 -10.655 1.00 0.00 9 THR A CA 19
ATOM 19984 C C . THR A 1 9 ? -9.073 -1.359 -9.708 1.00 0.00 9 THR A C 19
ATOM 19985 O O . THR A 1 9 ? -9.745 -0.487 -9.157 1.00 0.00 9 THR A O 19
ATOM 19996 N N . PHE A 1 10 ? -7.764 -1.489 -9.524 1.00 0.00 10 PHE A N 19
ATOM 19997 C CA . PHE A 1 10 ? -7.035 -0.647 -8.583 1.00 0.00 10 PHE A CA 19
ATOM 19998 C C . PHE A 1 10 ? -6.974 0.796 -9.069 1.00 0.00 10 PHE A C 19
ATOM 19999 O O . PHE A 1 10 ? -6.623 1.059 -10.220 1.00 0.00 10 PHE A O 19
ATOM 20016 N N . THR A 1 11 ? -7.316 1.727 -8.185 1.00 0.00 11 THR A N 19
ATOM 20017 C CA . THR A 1 11 ? -7.322 3.144 -8.529 1.00 0.00 11 THR A CA 19
ATOM 20018 C C . THR A 1 11 ? -6.204 3.889 -7.811 1.00 0.00 11 THR A C 19
ATOM 20019 O O . THR A 1 11 ? -5.640 3.392 -6.837 1.00 0.00 11 THR A O 19
ATOM 20030 N N . SER A 1 12 ? -5.889 5.085 -8.298 1.00 0.00 12 SER A N 19
ATOM 20031 C CA . SER A 1 12 ? -4.870 5.921 -7.676 1.00 0.00 12 SER A CA 19
ATOM 20032 C C . SER A 1 12 ? -5.357 6.489 -6.349 1.00 0.00 12 SER A C 19
ATOM 20033 O O . SER A 1 12 ? -4.559 6.816 -5.472 1.00 0.00 12 SER A O 19
ATOM 20041 N N . ALA A 1 13 ? -6.674 6.602 -6.208 1.00 0.00 13 ALA A N 19
ATOM 20042 C CA . ALA A 1 13 ? -7.277 7.005 -4.944 1.00 0.00 13 ALA A CA 19
ATOM 20043 C C . ALA A 1 13 ? -7.019 5.971 -3.856 1.00 0.00 13 ALA A C 19
ATOM 20044 O O . ALA A 1 13 ? -6.700 6.319 -2.719 1.00 0.00 13 ALA A O 19
ATOM 20051 N N . GLN A 1 14 ? -7.159 4.699 -4.211 1.00 0.00 14 GLN A N 19
ATOM 20052 C CA . GLN A 1 14 ? -6.842 3.609 -3.296 1.00 0.00 14 GLN A CA 19
ATOM 20053 C C . GLN A 1 14 ? -5.361 3.600 -2.942 1.00 0.00 14 GLN A C 19
ATOM 20054 O O . GLN A 1 14 ? -4.987 3.328 -1.801 1.00 0.00 14 GLN A O 19
ATOM 20068 N N . LEU A 1 15 ? -4.521 3.899 -3.927 1.00 0.00 15 LEU A N 19
ATOM 20069 C CA . LEU A 1 15 ? -3.087 4.030 -3.697 1.00 0.00 15 LEU A CA 19
ATOM 20070 C C . LEU A 1 15 ? -2.784 5.180 -2.745 1.00 0.00 15 LEU A C 19
ATOM 20071 O O . LEU A 1 15 ? -1.912 5.071 -1.882 1.00 0.00 15 LEU A O 19
ATOM 20087 N N . LYS A 1 16 ? -3.510 6.280 -2.905 1.00 0.00 16 LYS A N 19
ATOM 20088 C CA . LYS A 1 16 ? -3.336 7.445 -2.044 1.00 0.00 16 LYS A CA 19
ATOM 20089 C C . LYS A 1 16 ? -3.724 7.129 -0.606 1.00 0.00 16 LYS A C 19
ATOM 20090 O O . LYS A 1 16 ? -3.115 7.636 0.337 1.00 0.00 16 LYS A O 19
ATOM 20109 N N . GLU A 1 17 ? -4.739 6.288 -0.443 1.00 0.00 17 GLU A N 19
ATOM 20110 C CA . GLU A 1 17 ? -5.158 5.839 0.880 1.00 0.00 17 GLU A CA 19
ATOM 20111 C C . GLU A 1 17 ? -4.077 4.997 1.544 1.00 0.00 17 GLU A C 19
ATOM 20112 O O . GLU A 1 17 ? -3.853 5.095 2.750 1.00 0.00 17 GLU A O 19
ATOM 20124 N N . LEU A 1 18 ? -3.409 4.169 0.748 1.00 0.00 18 LEU A N 19
ATOM 20125 C CA . LEU A 1 18 ? -2.282 3.382 1.235 1.00 0.00 18 LEU A CA 19
ATOM 20126 C C . LEU A 1 18 ? -1.113 4.278 1.626 1.00 0.00 18 LEU A C 19
ATOM 20127 O O . LEU A 1 18 ? -0.389 3.988 2.579 1.00 0.00 18 LEU A O 19
ATOM 20143 N N . GLU A 1 19 ? -0.936 5.367 0.887 1.00 0.00 19 GLU A N 19
ATOM 20144 C CA . GLU A 1 19 ? 0.042 6.387 1.246 1.00 0.00 19 GLU A CA 19
ATOM 20145 C C . GLU A 1 19 ? -0.242 6.960 2.628 1.00 0.00 19 GLU A C 19
ATOM 20146 O O . GLU A 1 19 ? 0.668 7.134 3.438 1.00 0.00 19 GLU A O 19
ATOM 20158 N N . ARG A 1 20 ? -1.511 7.253 2.891 1.00 0.00 20 ARG A N 19
ATOM 20159 C CA . ARG A 1 20 ? -1.935 7.708 4.210 1.00 0.00 20 ARG A CA 19
ATOM 20160 C C . ARG A 1 20 ? -1.622 6.670 5.279 1.00 0.00 20 ARG A C 19
ATOM 20161 O O . ARG A 1 20 ? -1.109 7.000 6.348 1.00 0.00 20 ARG A O 19
ATOM 20182 N N . VAL A 1 21 ? -1.933 5.412 4.983 1.00 0.00 21 VAL A N 19
ATOM 20183 C CA . VAL A 1 21 ? -1.673 4.320 5.914 1.00 0.00 21 VAL A CA 19
ATOM 20184 C C . VAL A 1 21 ? -0.204 4.274 6.313 1.00 0.00 21 VAL A C 19
ATOM 20185 O O . VAL A 1 21 ? 0.125 4.109 7.488 1.00 0.00 21 VAL A O 19
ATOM 20198 N N . PHE A 1 22 ? 0.676 4.420 5.328 1.00 0.00 22 PHE A N 19
ATOM 20199 C CA . PHE A 1 22 ? 2.113 4.429 5.579 1.00 0.00 22 PHE A CA 19
ATOM 20200 C C . PHE A 1 22 ? 2.496 5.547 6.541 1.00 0.00 22 PHE A C 19
ATOM 20201 O O . PHE A 1 22 ? 3.291 5.343 7.459 1.00 0.00 22 PHE A O 19
ATOM 20218 N N . ALA A 1 23 ? 1.929 6.728 6.324 1.00 0.00 23 ALA A N 19
ATOM 20219 C CA . ALA A 1 23 ? 2.165 7.864 7.206 1.00 0.00 23 ALA A CA 19
ATOM 20220 C C . ALA A 1 23 ? 1.702 7.566 8.626 1.00 0.00 23 ALA A C 19
ATOM 20221 O O . ALA A 1 23 ? 2.319 8.004 9.597 1.00 0.00 23 ALA A O 19
ATOM 20228 N N . GLU A 1 24 ? 0.610 6.817 8.741 1.00 0.00 24 GLU A N 19
ATOM 20229 C CA . GLU A 1 24 ? 0.058 6.462 10.043 1.00 0.00 24 GLU A CA 19
ATOM 20230 C C . GLU A 1 24 ? 0.888 5.379 10.719 1.00 0.00 24 GLU A C 19
ATOM 20231 O O . GLU A 1 24 ? 1.119 5.422 11.927 1.00 0.00 24 GLU A O 19
ATOM 20243 N N . THR A 1 25 ? 1.336 4.406 9.931 1.00 0.00 25 THR A N 19
ATOM 20244 C CA . THR A 1 25 ? 2.133 3.303 10.453 1.00 0.00 25 THR A CA 19
ATOM 20245 C C . THR A 1 25 ? 3.085 2.762 9.394 1.00 0.00 25 THR A C 19
ATOM 20246 O O . THR A 1 25 ? 2.760 2.738 8.207 1.00 0.00 25 THR A O 19
ATOM 20257 N N . HIS A 1 26 ? 4.263 2.329 9.831 1.00 0.00 26 HIS A N 19
ATOM 20258 C CA . HIS A 1 26 ? 5.275 1.811 8.919 1.00 0.00 26 HIS A CA 19
ATOM 20259 C C . HIS A 1 26 ? 4.846 0.480 8.316 1.00 0.00 26 HIS A C 19
ATOM 20260 O O . HIS A 1 26 ? 5.380 0.049 7.295 1.00 0.00 26 HIS A O 19
ATOM 20274 N N . TYR A 1 27 ? 3.877 -0.167 8.954 1.00 0.00 27 TYR A N 19
ATOM 20275 C CA . TYR A 1 27 ? 3.329 -1.419 8.448 1.00 0.00 27 TYR A CA 19
ATOM 20276 C C . TYR A 1 27 ? 1.990 -1.739 9.099 1.00 0.00 27 TYR A C 19
ATOM 20277 O O . TYR A 1 27 ? 1.891 -1.833 10.323 1.00 0.00 27 TYR A O 19
ATOM 20295 N N . PRO A 1 28 ? 0.961 -1.904 8.274 1.00 0.00 28 PRO A N 19
ATOM 20296 C CA . PRO A 1 28 ? -0.380 -2.193 8.770 1.00 0.00 28 PRO A CA 19
ATOM 20297 C C . PRO A 1 28 ? -0.471 -3.611 9.319 1.00 0.00 28 PRO A C 19
ATOM 20298 O O . PRO A 1 28 ? 0.193 -4.522 8.824 1.00 0.00 28 PRO A O 19
ATOM 20309 N N . ASP A 1 29 ? -1.297 -3.792 10.343 1.00 0.00 29 ASP A N 19
ATOM 20310 C CA . ASP A 1 29 ? -1.439 -5.089 10.992 1.00 0.00 29 ASP A CA 19
ATOM 20311 C C . ASP A 1 29 ? -2.509 -5.933 10.312 1.00 0.00 29 ASP A C 19
ATOM 20312 O O . ASP A 1 29 ? -3.068 -5.537 9.288 1.00 0.00 29 ASP A O 19
ATOM 20321 N N . ILE A 1 30 ? -2.792 -7.097 10.885 1.00 0.00 30 ILE A N 19
ATOM 20322 C CA . ILE A 1 30 ? -3.681 -8.066 10.255 1.00 0.00 30 ILE A CA 19
ATOM 20323 C C . ILE A 1 30 ? -5.046 -7.456 9.966 1.00 0.00 30 ILE A C 19
ATOM 20324 O O . ILE A 1 30 ? -5.540 -7.521 8.841 1.00 0.00 30 ILE A O 19
ATOM 20340 N N . TYR A 1 31 ? -5.651 -6.863 10.989 1.00 0.00 31 TYR A N 19
ATOM 20341 C CA . TYR A 1 31 ? -6.952 -6.219 10.841 1.00 0.00 31 TYR A CA 19
ATOM 20342 C C . TYR A 1 31 ? -6.912 -5.134 9.772 1.00 0.00 31 TYR A C 19
ATOM 20343 O O . TYR A 1 31 ? -7.778 -5.076 8.900 1.00 0.00 31 TYR A O 19
ATOM 20361 N N . THR A 1 32 ? -5.900 -4.275 9.847 1.00 0.00 32 THR A N 19
ATOM 20362 C CA . THR A 1 32 ? -5.794 -3.137 8.942 1.00 0.00 32 THR A CA 19
ATOM 20363 C C . THR A 1 32 ? -5.668 -3.595 7.494 1.00 0.00 32 THR A C 19
ATOM 20364 O O . THR A 1 32 ? -6.312 -3.046 6.601 1.00 0.00 32 THR A O 19
ATOM 20375 N N . ARG A 1 33 ? -4.832 -4.604 7.269 1.00 0.00 33 ARG A N 19
ATOM 20376 C CA . ARG A 1 33 ? -4.588 -5.109 5.923 1.00 0.00 33 ARG A CA 19
ATOM 20377 C C . ARG A 1 33 ? -5.835 -5.763 5.345 1.00 0.00 33 ARG A C 19
ATOM 20378 O O . ARG A 1 33 ? -6.121 -5.635 4.154 1.00 0.00 33 ARG A O 19
ATOM 20399 N N . GLU A 1 34 ? -6.578 -6.464 6.195 1.00 0.00 34 GLU A N 19
ATOM 20400 C CA . GLU A 1 34 ? -7.846 -7.060 5.793 1.00 0.00 34 GLU A CA 19
ATOM 20401 C C . GLU A 1 34 ? -8.872 -5.989 5.443 1.00 0.00 34 GLU A C 19
ATOM 20402 O O . GLU A 1 34 ? -9.589 -6.104 4.449 1.00 0.00 34 GLU A O 19
ATOM 20414 N N . GLU A 1 35 ? -8.935 -4.947 6.265 1.00 0.00 35 GLU A N 19
ATOM 20415 C CA . GLU A 1 35 ? -9.781 -3.795 5.976 1.00 0.00 35 GLU A CA 19
ATOM 20416 C C . GLU A 1 35 ? -9.412 -3.160 4.641 1.00 0.00 35 GLU A C 19
ATOM 20417 O O . GLU A 1 35 ? -10.280 -2.882 3.815 1.00 0.00 35 GLU A O 19
ATOM 20429 N N . LEU A 1 36 ? -8.118 -2.937 4.436 1.00 0.00 36 LEU A N 19
ATOM 20430 C CA . LEU A 1 36 ? -7.629 -2.361 3.189 1.00 0.00 36 LEU A CA 19
ATOM 20431 C C . LEU A 1 36 ? -7.956 -3.259 2.002 1.00 0.00 36 LEU A C 19
ATOM 20432 O O . LEU A 1 36 ? -8.339 -2.779 0.936 1.00 0.00 36 LEU A O 19
ATOM 20448 N N . ALA A 1 37 ? -7.802 -4.564 2.196 1.00 0.00 37 ALA A N 19
ATOM 20449 C CA . ALA A 1 37 ? -8.070 -5.532 1.137 1.00 0.00 37 ALA A CA 19
ATOM 20450 C C . ALA A 1 37 ? -9.515 -5.446 0.667 1.00 0.00 37 ALA A C 19
ATOM 20451 O O . ALA A 1 37 ? -9.793 -5.506 -0.531 1.00 0.00 37 ALA A O 19
ATOM 20458 N N . LEU A 1 38 ? -10.434 -5.305 1.616 1.00 0.00 38 LEU A N 19
ATOM 20459 C CA . LEU A 1 38 ? -11.856 -5.236 1.301 1.00 0.00 38 LEU A CA 19
ATOM 20460 C C . LEU A 1 38 ? -12.212 -3.908 0.646 1.00 0.00 38 LEU A C 19
ATOM 20461 O O . LEU A 1 38 ? -13.024 -3.858 -0.278 1.00 0.00 38 LEU A O 19
ATOM 20477 N N . LYS A 1 39 ? -11.598 -2.833 1.129 1.00 0.00 39 LYS A N 19
ATOM 20478 C CA . LYS A 1 39 ? -11.868 -1.498 0.608 1.00 0.00 39 LYS A CA 19
ATOM 20479 C C . LYS A 1 39 ? -11.156 -1.270 -0.719 1.00 0.00 39 LYS A C 19
ATOM 20480 O O . LYS A 1 39 ? -11.587 -0.454 -1.534 1.00 0.00 39 LYS A O 19
ATOM 20499 N N . ILE A 1 40 ? -10.063 -1.995 -0.931 1.00 0.00 40 ILE A N 19
ATOM 20500 C CA . ILE A 1 40 ? -9.325 -1.922 -2.187 1.00 0.00 40 ILE A CA 19
ATOM 20501 C C . ILE A 1 40 ? -9.795 -2.990 -3.165 1.00 0.00 40 ILE A C 19
ATOM 20502 O O . ILE A 1 40 ? -9.633 -2.850 -4.378 1.00 0.00 40 ILE A O 19
ATOM 20518 N N . ASP A 1 41 ? -10.378 -4.058 -2.632 1.00 0.00 41 ASP A N 19
ATOM 20519 C CA . ASP A 1 41 ? -10.861 -5.160 -3.457 1.00 0.00 41 ASP A CA 19
ATOM 20520 C C . ASP A 1 41 ? -9.707 -5.889 -4.132 1.00 0.00 41 ASP A C 19
ATOM 20521 O O . ASP A 1 41 ? -9.829 -6.344 -5.270 1.00 0.00 41 ASP A O 19
ATOM 20530 N N . LEU A 1 42 ? -8.587 -5.996 -3.426 1.00 0.00 42 LEU A N 19
ATOM 20531 C CA . LEU A 1 42 ? -7.484 -6.844 -3.864 1.00 0.00 42 LEU A CA 19
ATOM 20532 C C . LEU A 1 42 ? -7.073 -7.821 -2.770 1.00 0.00 42 LEU A C 19
ATOM 20533 O O . LEU A 1 42 ? -7.563 -7.748 -1.643 1.00 0.00 42 LEU A O 19
ATOM 20549 N N . THR A 1 43 ? -6.173 -8.737 -3.109 1.00 0.00 43 THR A N 19
ATOM 20550 C CA . THR A 1 43 ? -5.654 -9.697 -2.143 1.00 0.00 43 THR A CA 19
ATOM 20551 C C . THR A 1 43 ? -4.724 -9.023 -1.142 1.00 0.00 43 THR A C 19
ATOM 20552 O O . THR A 1 43 ? -4.161 -7.963 -1.418 1.00 0.00 43 THR A O 19
ATOM 20563 N N . GLU A 1 44 ? -4.564 -9.645 0.021 1.00 0.00 44 GLU A N 19
ATOM 20564 C CA . GLU A 1 44 ? -3.704 -9.104 1.067 1.00 0.00 44 GLU A CA 19
ATOM 20565 C C . GLU A 1 44 ? -2.303 -8.823 0.538 1.00 0.00 44 GLU A C 19
ATOM 20566 O O . GLU A 1 44 ? -1.704 -7.796 0.855 1.00 0.00 44 GLU A O 19
ATOM 20578 N N . ALA A 1 45 ? -1.786 -9.742 -0.271 1.00 0.00 45 ALA A N 19
ATOM 20579 C CA . ALA A 1 45 ? -0.457 -9.592 -0.849 1.00 0.00 45 ALA A CA 19
ATOM 20580 C C . ALA A 1 45 ? -0.381 -8.363 -1.745 1.00 0.00 45 ALA A C 19
ATOM 20581 O O . ALA A 1 45 ? 0.557 -7.571 -1.651 1.00 0.00 45 ALA A O 19
ATOM 20588 N N . ARG A 1 46 ? -1.375 -8.207 -2.613 1.00 0.00 46 ARG A N 19
ATOM 20589 C CA . ARG A 1 46 ? -1.393 -7.103 -3.567 1.00 0.00 46 ARG A CA 19
ATOM 20590 C C . ARG A 1 46 ? -1.460 -5.759 -2.854 1.00 0.00 46 ARG A C 19
ATOM 20591 O O . ARG A 1 46 ? -0.842 -4.786 -3.283 1.00 0.00 46 ARG A O 19
ATOM 20612 N N . VAL A 1 47 ? -2.215 -5.712 -1.761 1.00 0.00 47 VAL A N 19
ATOM 20613 C CA . VAL A 1 47 ? -2.285 -4.517 -0.929 1.00 0.00 47 VAL A CA 19
ATOM 20614 C C . VAL A 1 47 ? -0.912 -4.144 -0.384 1.00 0.00 47 VAL A C 19
ATOM 20615 O O . VAL A 1 47 ? -0.537 -2.972 -0.371 1.00 0.00 47 VAL A O 19
ATOM 20628 N N . GLN A 1 48 ? -0.168 -5.148 0.066 1.00 0.00 48 GLN A N 19
ATOM 20629 C CA . GLN A 1 48 ? 1.173 -4.930 0.594 1.00 0.00 48 GLN A CA 19
ATOM 20630 C C . GLN A 1 48 ? 2.125 -4.455 -0.496 1.00 0.00 48 GLN A C 19
ATOM 20631 O O . GLN A 1 48 ? 3.001 -3.626 -0.252 1.00 0.00 48 GLN A O 19
ATOM 20645 N N . VAL A 1 49 ? 1.947 -4.986 -1.701 1.00 0.00 49 VAL A N 19
ATOM 20646 C CA . VAL A 1 49 ? 2.746 -4.569 -2.848 1.00 0.00 49 VAL A CA 19
ATOM 20647 C C . VAL A 1 49 ? 2.572 -3.083 -3.130 1.00 0.00 49 VAL A C 19
ATOM 20648 O O . VAL A 1 49 ? 3.547 -2.365 -3.347 1.00 0.00 49 VAL A O 19
ATOM 20661 N N . TRP A 1 50 ? 1.324 -2.627 -3.123 1.00 0.00 50 TRP A N 19
ATOM 20662 C CA . TRP A 1 50 ? 1.020 -1.224 -3.381 1.00 0.00 50 TRP A CA 19
ATOM 20663 C C . TRP A 1 50 ? 1.390 -0.353 -2.188 1.00 0.00 50 TRP A C 19
ATOM 20664 O O . TRP A 1 50 ? 1.689 0.831 -2.340 1.00 0.00 50 TRP A O 19
ATOM 20685 N N . PHE A 1 51 ? 1.366 -0.945 -0.998 1.00 0.00 51 PHE A N 19
ATOM 20686 C CA . PHE A 1 51 ? 1.894 -0.293 0.193 1.00 0.00 51 PHE A CA 19
ATOM 20687 C C . PHE A 1 51 ? 3.387 -0.023 0.059 1.00 0.00 51 PHE A C 19
ATOM 20688 O O . PHE A 1 51 ? 3.864 1.064 0.386 1.00 0.00 51 PHE A O 19
ATOM 20705 N N . GLN A 1 52 ? 4.121 -1.018 -0.427 1.00 0.00 52 GLN A N 19
ATOM 20706 C CA . GLN A 1 52 ? 5.556 -0.876 -0.645 1.00 0.00 52 GLN A CA 19
ATOM 20707 C C . GLN A 1 52 ? 5.846 0.091 -1.786 1.00 0.00 52 GLN A C 19
ATOM 20708 O O . GLN A 1 52 ? 6.877 0.765 -1.794 1.00 0.00 52 GLN A O 19
ATOM 20722 N N . ASN A 1 53 ? 4.931 0.155 -2.748 1.00 0.00 53 ASN A N 19
ATOM 20723 C CA . ASN A 1 53 ? 4.998 1.159 -3.803 1.00 0.00 53 ASN A CA 19
ATOM 20724 C C . ASN A 1 53 ? 5.035 2.567 -3.222 1.00 0.00 53 ASN A C 19
ATOM 20725 O O . ASN A 1 53 ? 5.831 3.404 -3.647 1.00 0.00 53 ASN A O 19
ATOM 20736 N N . ARG A 1 54 ? 4.168 2.823 -2.248 1.00 0.00 54 ARG A N 19
ATOM 20737 C CA . ARG A 1 54 ? 4.108 4.126 -1.598 1.00 0.00 54 ARG A CA 19
ATOM 20738 C C . ARG A 1 54 ? 5.321 4.353 -0.706 1.00 0.00 54 ARG A C 19
ATOM 20739 O O . ARG A 1 54 ? 5.806 5.477 -0.575 1.00 0.00 54 ARG A O 19
ATOM 20760 N N . ARG A 1 55 ? 5.810 3.279 -0.095 1.00 0.00 55 ARG A N 19
ATOM 20761 C CA . ARG A 1 55 ? 7.067 3.322 0.642 1.00 0.00 55 ARG A CA 19
ATOM 20762 C C . ARG A 1 55 ? 8.193 3.878 -0.220 1.00 0.00 55 ARG A C 19
ATOM 20763 O O . ARG A 1 55 ? 8.963 4.730 0.223 1.00 0.00 55 ARG A O 19
ATOM 20784 N N . ALA A 1 56 ? 8.282 3.392 -1.453 1.00 0.00 56 ALA A N 19
ATOM 20785 C CA . ALA A 1 56 ? 9.278 3.882 -2.399 1.00 0.00 56 ALA A CA 19
ATOM 20786 C C . ALA A 1 56 ? 9.111 5.375 -2.652 1.00 0.00 56 ALA A C 19
ATOM 20787 O O . ALA A 1 56 ? 10.093 6.110 -2.752 1.00 0.00 56 ALA A O 19
ATOM 20794 N N . LYS A 1 57 ? 7.862 5.816 -2.754 1.00 0.00 57 LYS A N 19
ATOM 20795 C CA . LYS A 1 57 ? 7.560 7.235 -2.891 1.00 0.00 57 LYS A CA 19
ATOM 20796 C C . LYS A 1 57 ? 8.114 8.033 -1.717 1.00 0.00 57 LYS A C 19
ATOM 20797 O O . LYS A 1 57 ? 8.680 9.110 -1.896 1.00 0.00 57 LYS A O 19
ATOM 20816 N N . PHE A 1 58 ? 7.945 7.496 -0.512 1.00 0.00 58 PHE A N 19
ATOM 20817 C CA . PHE A 1 58 ? 8.454 8.142 0.692 1.00 0.00 58 PHE A CA 19
ATOM 20818 C C . PHE A 1 58 ? 9.973 8.062 0.761 1.00 0.00 58 PHE A C 19
ATOM 20819 O O . PHE A 1 58 ? 10.613 8.838 1.470 1.00 0.00 58 PHE A O 19
ATOM 20836 N N . ARG A 1 59 ? 10.545 7.120 0.018 1.00 0.00 59 ARG A N 19
ATOM 20837 C CA . ARG A 1 59 ? 11.994 7.035 -0.129 1.00 0.00 59 ARG A CA 19
ATOM 20838 C C . ARG A 1 59 ? 12.480 7.895 -1.288 1.00 0.00 59 ARG A C 19
ATOM 20839 O O . ARG A 1 59 ? 13.654 7.846 -1.659 1.00 0.00 59 ARG A O 19
ATOM 20860 N N . LYS A 1 60 ? 11.574 8.684 -1.855 1.00 0.00 60 LYS A N 19
ATOM 20861 C CA . LYS A 1 60 ? 11.919 9.588 -2.945 1.00 0.00 60 LYS A CA 19
ATOM 20862 C C . LYS A 1 60 ? 12.363 8.815 -4.182 1.00 0.00 60 LYS A C 19
ATOM 20863 O O . LYS A 1 60 ? 13.218 9.275 -4.938 1.00 0.00 60 LYS A O 19
ATOM 20882 N N . GLN A 1 61 ? 11.775 7.641 -4.381 1.00 0.00 61 GLN A N 19
ATOM 20883 C CA . GLN A 1 61 ? 12.100 6.808 -5.534 1.00 0.00 61 GLN A CA 19
ATOM 20884 C C . GLN A 1 61 ? 11.033 6.923 -6.615 1.00 0.00 61 GLN A C 19
ATOM 20885 O O . GLN A 1 61 ? 11.178 6.367 -7.704 1.00 0.00 61 GLN A O 19
ATOM 20899 N N . GLU A 1 62 ? 9.963 7.647 -6.308 1.00 0.00 62 GLU A N 19
ATOM 20900 C CA . GLU A 1 62 ? 8.880 7.854 -7.262 1.00 0.00 62 GLU A CA 19
ATOM 20901 C C . GLU A 1 62 ? 9.306 8.789 -8.386 1.00 0.00 62 GLU A C 19
ATOM 20902 O O . GLU A 1 62 ? 9.889 9.845 -8.140 1.00 0.00 62 GLU A O 19
ATOM 20914 N N . ARG A 1 63 ? 9.013 8.395 -9.620 1.00 0.00 63 ARG A N 19
ATOM 20915 C CA . ARG A 1 63 ? 9.377 9.191 -10.786 1.00 0.00 63 ARG A CA 19
ATOM 20916 C C . ARG A 1 63 ? 8.225 9.273 -11.779 1.00 0.00 63 ARG A C 19
ATOM 20917 O O . ARG A 1 63 ? 8.157 10.250 -12.506 1.00 0.00 63 ARG A O 19
ATOM 20939 N N . ALA A 1 1 ? 5.088 -11.962 -1.696 1.00 0.00 1 ALA A N 20
ATOM 20940 C CA . ALA A 1 1 ? 4.214 -11.630 -2.815 1.00 0.00 1 ALA A CA 20
ATOM 20941 C C . ALA A 1 1 ? 4.840 -10.566 -3.706 1.00 0.00 1 ALA A C 20
ATOM 20942 O O . ALA A 1 1 ? 4.443 -10.395 -4.858 1.00 0.00 1 ALA A O 20
ATOM 20951 N N . SER A 1 2 ? 5.821 -9.851 -3.166 1.00 0.00 2 SER A N 20
ATOM 20952 C CA . SER A 1 2 ? 6.455 -8.752 -3.885 1.00 0.00 2 SER A CA 20
ATOM 20953 C C . SER A 1 2 ? 7.277 -9.266 -5.061 1.00 0.00 2 SER A C 20
ATOM 20954 O O . SER A 1 2 ? 7.581 -8.519 -5.991 1.00 0.00 2 SER A O 20
ATOM 20962 N N . GLN A 1 3 ? 7.635 -10.545 -5.012 1.00 0.00 3 GLN A N 20
ATOM 20963 C CA . GLN A 1 3 ? 8.392 -11.170 -6.091 1.00 0.00 3 GLN A CA 20
ATOM 20964 C C . GLN A 1 3 ? 7.493 -11.492 -7.278 1.00 0.00 3 GLN A C 20
ATOM 20965 O O . GLN A 1 3 ? 7.975 -11.850 -8.353 1.00 0.00 3 GLN A O 20
ATOM 20979 N N . ARG A 1 4 ? 6.187 -11.360 -7.078 1.00 0.00 4 ARG A N 20
ATOM 20980 C CA . ARG A 1 4 ? 5.219 -11.617 -8.139 1.00 0.00 4 ARG A CA 20
ATOM 20981 C C . ARG A 1 4 ? 4.816 -10.327 -8.839 1.00 0.00 4 ARG A C 20
ATOM 20982 O O . ARG A 1 4 ? 4.823 -9.253 -8.237 1.00 0.00 4 ARG A O 20
ATOM 21003 N N . ARG A 1 5 ? 4.465 -10.437 -10.116 1.00 0.00 5 ARG A N 20
ATOM 21004 C CA . ARG A 1 5 ? 4.034 -9.282 -10.896 1.00 0.00 5 ARG A CA 20
ATOM 21005 C C . ARG A 1 5 ? 2.716 -8.726 -10.373 1.00 0.00 5 ARG A C 20
ATOM 21006 O O . ARG A 1 5 ? 1.648 -9.268 -10.653 1.00 0.00 5 ARG A O 20
ATOM 21027 N N . ILE A 1 6 ? 2.798 -7.640 -9.611 1.00 0.00 6 ILE A N 20
ATOM 21028 C CA . ILE A 1 6 ? 1.610 -6.992 -9.069 1.00 0.00 6 ILE A CA 20
ATOM 21029 C C . ILE A 1 6 ? 1.522 -5.540 -9.515 1.00 0.00 6 ILE A C 20
ATOM 21030 O O . ILE A 1 6 ? 2.343 -4.710 -9.127 1.00 0.00 6 ILE A O 20
ATOM 21046 N N . ARG A 1 7 ? 0.519 -5.237 -10.334 1.00 0.00 7 ARG A N 20
ATOM 21047 C CA . ARG A 1 7 ? 0.316 -3.881 -10.828 1.00 0.00 7 ARG A CA 20
ATOM 21048 C C . ARG A 1 7 ? -1.094 -3.699 -11.375 1.00 0.00 7 ARG A C 20
ATOM 21049 O O . ARG A 1 7 ? -1.328 -3.846 -12.574 1.00 0.00 7 ARG A O 20
ATOM 21070 N N . THR A 1 8 ? -2.031 -3.379 -10.489 1.00 0.00 8 THR A N 20
ATOM 21071 C CA . THR A 1 8 ? -3.424 -3.197 -10.879 1.00 0.00 8 THR A CA 20
ATOM 21072 C C . THR A 1 8 ? -3.787 -1.719 -10.950 1.00 0.00 8 THR A C 20
ATOM 21073 O O . THR A 1 8 ? -3.003 -0.857 -10.553 1.00 0.00 8 THR A O 20
ATOM 21084 N N . THR A 1 9 ? -4.981 -1.432 -11.457 1.00 0.00 9 THR A N 20
ATOM 21085 C CA . THR A 1 9 ? -5.448 -0.057 -11.588 1.00 0.00 9 THR A CA 20
ATOM 21086 C C . THR A 1 9 ? -6.159 0.405 -10.323 1.00 0.00 9 THR A C 20
ATOM 21087 O O . THR A 1 9 ? -7.070 -0.263 -9.833 1.00 0.00 9 THR A O 20
ATOM 21098 N N . PHE A 1 10 ? -5.739 1.551 -9.798 1.00 0.00 10 PHE A N 20
ATOM 21099 C CA . PHE A 1 10 ? -6.357 2.120 -8.606 1.00 0.00 10 PHE A CA 20
ATOM 21100 C C . PHE A 1 10 ? -7.027 3.452 -8.915 1.00 0.00 10 PHE A C 20
ATOM 21101 O O . PHE A 1 10 ? -6.586 4.191 -9.795 1.00 0.00 10 PHE A O 20
ATOM 21118 N N . THR A 1 11 ? -8.096 3.754 -8.185 1.00 0.00 11 THR A N 20
ATOM 21119 C CA . THR A 1 11 ? -8.727 5.067 -8.256 1.00 0.00 11 THR A CA 20
ATOM 21120 C C . THR A 1 11 ? -8.062 6.048 -7.300 1.00 0.00 11 THR A C 20
ATOM 21121 O O . THR A 1 11 ? -7.260 5.658 -6.451 1.00 0.00 11 THR A O 20
ATOM 21132 N N . SER A 1 12 ? -8.401 7.326 -7.440 1.00 0.00 12 SER A N 20
ATOM 21133 C CA . SER A 1 12 ? -7.846 8.365 -6.582 1.00 0.00 12 SER A CA 20
ATOM 21134 C C . SER A 1 12 ? -8.267 8.165 -5.133 1.00 0.00 12 SER A C 20
ATOM 21135 O O . SER A 1 12 ? -7.533 8.515 -4.209 1.00 0.00 12 SER A O 20
ATOM 21143 N N . ALA A 1 13 ? -9.455 7.601 -4.939 1.00 0.00 13 ALA A N 20
ATOM 21144 C CA . ALA A 1 13 ? -9.947 7.291 -3.601 1.00 0.00 13 ALA A CA 20
ATOM 21145 C C . ALA A 1 13 ? -9.207 6.102 -3.004 1.00 0.00 13 ALA A C 20
ATOM 21146 O O . ALA A 1 13 ? -8.844 6.112 -1.827 1.00 0.00 13 ALA A O 20
ATOM 21153 N N . GLN A 1 14 ? -8.985 5.079 -3.820 1.00 0.00 14 GLN A N 20
ATOM 21154 C CA . GLN A 1 14 ? -8.277 3.884 -3.377 1.00 0.00 14 GLN A CA 20
ATOM 21155 C C . GLN A 1 14 ? -6.827 4.198 -3.031 1.00 0.00 14 GLN A C 20
ATOM 21156 O O . GLN A 1 14 ? -6.309 3.741 -2.012 1.00 0.00 14 GLN A O 20
ATOM 21170 N N . LEU A 1 15 ? -6.178 4.983 -3.884 1.00 0.00 15 LEU A N 20
ATOM 21171 C CA . LEU A 1 15 ? -4.802 5.401 -3.644 1.00 0.00 15 LEU A CA 20
ATOM 21172 C C . LEU A 1 15 ? -4.705 6.302 -2.420 1.00 0.00 15 LEU A C 20
ATOM 21173 O O . LEU A 1 15 ? -3.750 6.215 -1.648 1.00 0.00 15 LEU A O 20
ATOM 21189 N N . LYS A 1 16 ? -5.698 7.169 -2.249 1.00 0.00 16 LYS A N 20
ATOM 21190 C CA . LYS A 1 16 ? -5.764 8.037 -1.080 1.00 0.00 16 LYS A CA 20
ATOM 21191 C C . LYS A 1 16 ? -5.756 7.228 0.209 1.00 0.00 16 LYS A C 20
ATOM 21192 O O . LYS A 1 16 ? -4.945 7.471 1.102 1.00 0.00 16 LYS A O 20
ATOM 21211 N N . GLU A 1 17 ? -6.665 6.262 0.301 1.00 0.00 17 GLU A N 20
ATOM 21212 C CA . GLU A 1 17 ? -6.812 5.462 1.511 1.00 0.00 17 GLU A CA 20
ATOM 21213 C C . GLU A 1 17 ? -5.560 4.638 1.782 1.00 0.00 17 GLU A C 20
ATOM 21214 O O . GLU A 1 17 ? -5.150 4.474 2.932 1.00 0.00 17 GLU A O 20
ATOM 21226 N N . LEU A 1 18 ? -4.955 4.122 0.719 1.00 0.00 18 LEU A N 20
ATOM 21227 C CA . LEU A 1 18 ? -3.689 3.407 0.829 1.00 0.00 18 LEU A CA 20
ATOM 21228 C C . LEU A 1 18 ? -2.587 4.315 1.358 1.00 0.00 18 LEU A C 20
ATOM 21229 O O . LEU A 1 18 ? -1.778 3.907 2.191 1.00 0.00 18 LEU A O 20
ATOM 21245 N N . GLU A 1 19 ? -2.560 5.551 0.868 1.00 0.00 19 GLU A N 20
ATOM 21246 C CA . GLU A 1 19 ? -1.528 6.506 1.254 1.00 0.00 19 GLU A CA 20
ATOM 21247 C C . GLU A 1 19 ? -1.732 6.986 2.686 1.00 0.00 19 GLU A C 20
ATOM 21248 O O . GLU A 1 19 ? -0.768 7.193 3.424 1.00 0.00 19 GLU A O 20
ATOM 21260 N N . ARG A 1 20 ? -2.991 7.162 3.073 1.00 0.00 20 ARG A N 20
ATOM 21261 C CA . ARG A 1 20 ? -3.322 7.608 4.420 1.00 0.00 20 ARG A CA 20
ATOM 21262 C C . ARG A 1 20 ? -2.783 6.642 5.468 1.00 0.00 20 ARG A C 20
ATOM 21263 O O . ARG A 1 20 ? -2.172 7.059 6.453 1.00 0.00 20 ARG A O 20
ATOM 21284 N N . VAL A 1 21 ? -3.013 5.352 5.251 1.00 0.00 21 VAL A N 20
ATOM 21285 C CA . VAL A 1 21 ? -2.522 4.323 6.159 1.00 0.00 21 VAL A CA 20
ATOM 21286 C C . VAL A 1 21 ? -1.008 4.179 6.063 1.00 0.00 21 VAL A C 20
ATOM 21287 O O . VAL A 1 21 ? -0.331 3.965 7.068 1.00 0.00 21 VAL A O 20
ATOM 21300 N N . PHE A 1 22 ? -0.484 4.299 4.848 1.00 0.00 22 PHE A N 20
ATOM 21301 C CA . PHE A 1 22 ? 0.958 4.296 4.633 1.00 0.00 22 PHE A CA 20
ATOM 21302 C C . PHE A 1 22 ? 1.637 5.400 5.432 1.00 0.00 22 PHE A C 20
ATOM 21303 O O . PHE A 1 22 ? 2.684 5.185 6.043 1.00 0.00 22 PHE A O 20
ATOM 21320 N N . ALA A 1 23 ? 1.035 6.585 5.424 1.00 0.00 23 ALA A N 20
ATOM 21321 C CA . ALA A 1 23 ? 1.543 7.708 6.202 1.00 0.00 23 ALA A CA 20
ATOM 21322 C C . ALA A 1 23 ? 1.601 7.368 7.686 1.00 0.00 23 ALA A C 20
ATOM 21323 O O . ALA A 1 23 ? 2.522 7.781 8.392 1.00 0.00 23 ALA A O 20
ATOM 21330 N N . GLU A 1 24 ? 0.613 6.614 8.155 1.00 0.00 24 GLU A N 20
ATOM 21331 C CA . GLU A 1 24 ? 0.585 6.163 9.542 1.00 0.00 24 GLU A CA 20
ATOM 21332 C C . GLU A 1 24 ? 1.679 5.137 9.810 1.00 0.00 24 GLU A C 20
ATOM 21333 O O . GLU A 1 24 ? 2.429 5.256 10.779 1.00 0.00 24 GLU A O 20
ATOM 21345 N N . THR A 1 25 ? 1.764 4.131 8.946 1.00 0.00 25 THR A N 20
ATOM 21346 C CA . THR A 1 25 ? 2.775 3.089 9.082 1.00 0.00 25 THR A CA 20
ATOM 21347 C C . THR A 1 25 ? 3.071 2.430 7.741 1.00 0.00 25 THR A C 20
ATOM 21348 O O . THR A 1 25 ? 2.181 2.282 6.903 1.00 0.00 25 THR A O 20
ATOM 21359 N N . HIS A 1 26 ? 4.324 2.035 7.546 1.00 0.00 26 HIS A N 20
ATOM 21360 C CA . HIS A 1 26 ? 4.722 1.326 6.336 1.00 0.00 26 HIS A CA 20
ATOM 21361 C C . HIS A 1 26 ? 4.417 -0.162 6.444 1.00 0.00 26 HIS A C 20
ATOM 21362 O O . HIS A 1 26 ? 4.421 -0.881 5.444 1.00 0.00 26 HIS A O 20
ATOM 21376 N N . TYR A 1 27 ? 4.150 -0.620 7.662 1.00 0.00 27 TYR A N 20
ATOM 21377 C CA . TYR A 1 27 ? 3.890 -2.032 7.911 1.00 0.00 27 TYR A CA 20
ATOM 21378 C C . TYR A 1 27 ? 2.578 -2.229 8.658 1.00 0.00 27 TYR A C 20
ATOM 21379 O O . TYR A 1 27 ? 2.568 -2.454 9.868 1.00 0.00 27 TYR A O 20
ATOM 21397 N N . PRO A 1 28 ? 1.469 -2.140 7.931 1.00 0.00 28 PRO A N 20
ATOM 21398 C CA . PRO A 1 28 ? 0.149 -2.333 8.519 1.00 0.00 28 PRO A CA 20
ATOM 21399 C C . PRO A 1 28 ? -0.066 -3.787 8.923 1.00 0.00 28 PRO A C 20
ATOM 21400 O O . PRO A 1 28 ? 0.555 -4.694 8.370 1.00 0.00 28 PRO A O 20
ATOM 21411 N N . ASP A 1 29 ? -0.950 -4.000 9.892 1.00 0.00 29 ASP A N 20
ATOM 21412 C CA . ASP A 1 29 ? -1.235 -5.342 10.386 1.00 0.00 29 ASP A CA 20
ATOM 21413 C C . ASP A 1 29 ? -2.337 -6.006 9.571 1.00 0.00 29 ASP A C 20
ATOM 21414 O O . ASP A 1 29 ? -2.864 -5.418 8.626 1.00 0.00 29 ASP A O 20
ATOM 21423 N N . ILE A 1 30 ? -2.682 -7.235 9.940 1.00 0.00 30 ILE A N 20
ATOM 21424 C CA . ILE A 1 30 ? -3.633 -8.029 9.172 1.00 0.00 30 ILE A CA 20
ATOM 21425 C C . ILE A 1 30 ? -4.984 -7.331 9.080 1.00 0.00 30 ILE A C 20
ATOM 21426 O O . ILE A 1 30 ? -5.606 -7.298 8.018 1.00 0.00 30 ILE A O 20
ATOM 21442 N N . TYR A 1 31 ? -5.434 -6.774 10.199 1.00 0.00 31 TYR A N 20
ATOM 21443 C CA . TYR A 1 31 ? -6.720 -6.089 10.250 1.00 0.00 31 TYR A CA 20
ATOM 21444 C C . TYR A 1 31 ? -6.768 -4.931 9.263 1.00 0.00 31 TYR A C 20
ATOM 21445 O O . TYR A 1 31 ? -7.708 -4.813 8.476 1.00 0.00 31 TYR A O 20
ATOM 21463 N N . THR A 1 32 ? -5.750 -4.080 9.308 1.00 0.00 32 THR A N 20
ATOM 21464 C CA . THR A 1 32 ? -5.713 -2.885 8.472 1.00 0.00 32 THR A CA 20
ATOM 21465 C C . THR A 1 32 ? -5.438 -3.240 7.015 1.00 0.00 32 THR A C 20
ATOM 21466 O O . THR A 1 32 ? -5.870 -2.535 6.104 1.00 0.00 32 THR A O 20
ATOM 21477 N N . ARG A 1 33 ? -4.717 -4.336 6.805 1.00 0.00 33 ARG A N 20
ATOM 21478 C CA . ARG A 1 33 ? -4.532 -4.885 5.467 1.00 0.00 33 ARG A CA 20
ATOM 21479 C C . ARG A 1 33 ? -5.857 -5.344 4.872 1.00 0.00 33 ARG A C 20
ATOM 21480 O O . ARG A 1 33 ? -6.153 -5.073 3.709 1.00 0.00 33 ARG A O 20
ATOM 21501 N N . GLU A 1 34 ? -6.652 -6.041 5.678 1.00 0.00 34 GLU A N 20
ATOM 21502 C CA . GLU A 1 34 ? -7.962 -6.510 5.243 1.00 0.00 34 GLU A CA 20
ATOM 21503 C C . GLU A 1 34 ? -8.862 -5.345 4.850 1.00 0.00 34 GLU A C 20
ATOM 21504 O O . GLU A 1 34 ? -9.491 -5.364 3.792 1.00 0.00 34 GLU A O 20
ATOM 21516 N N . GLU A 1 35 ? -8.919 -4.333 5.709 1.00 0.00 35 GLU A N 20
ATOM 21517 C CA . GLU A 1 35 ? -9.702 -3.135 5.430 1.00 0.00 35 GLU A CA 20
ATOM 21518 C C . GLU A 1 35 ? -9.342 -2.544 4.074 1.00 0.00 35 GLU A C 20
ATOM 21519 O O . GLU A 1 35 ? -10.212 -2.322 3.231 1.00 0.00 35 GLU A O 20
ATOM 21531 N N . LEU A 1 36 ? -8.053 -2.292 3.866 1.00 0.00 36 LEU A N 20
ATOM 21532 C CA . LEU A 1 36 ? -7.576 -1.723 2.611 1.00 0.00 36 LEU A CA 20
ATOM 21533 C C . LEU A 1 36 ? -7.829 -2.671 1.447 1.00 0.00 36 LEU A C 20
ATOM 21534 O O . LEU A 1 36 ? -8.214 -2.243 0.359 1.00 0.00 36 LEU A O 20
ATOM 21550 N N . ALA A 1 37 ? -7.612 -3.961 1.680 1.00 0.00 37 ALA A N 20
ATOM 21551 C CA . ALA A 1 37 ? -7.794 -4.969 0.643 1.00 0.00 37 ALA A CA 20
ATOM 21552 C C . ALA A 1 37 ? -9.220 -4.955 0.107 1.00 0.00 37 ALA A C 20
ATOM 21553 O O . ALA A 1 37 ? -9.443 -5.093 -1.095 1.00 0.00 37 ALA A O 20
ATOM 21560 N N . LEU A 1 38 ? -10.184 -4.788 1.007 1.00 0.00 38 LEU A N 20
ATOM 21561 C CA . LEU A 1 38 ? -11.587 -4.700 0.620 1.00 0.00 38 LEU A CA 20
ATOM 21562 C C . LEU A 1 38 ? -11.864 -3.419 -0.158 1.00 0.00 38 LEU A C 20
ATOM 21563 O O . LEU A 1 38 ? -12.686 -3.405 -1.076 1.00 0.00 38 LEU A O 20
ATOM 21579 N N . LYS A 1 39 ? -11.175 -2.347 0.214 1.00 0.00 39 LYS A N 20
ATOM 21580 C CA . LYS A 1 39 ? -11.338 -1.062 -0.455 1.00 0.00 39 LYS A CA 20
ATOM 21581 C C . LYS A 1 39 ? -10.780 -1.104 -1.873 1.00 0.00 39 LYS A C 20
ATOM 21582 O O . LYS A 1 39 ? -11.348 -0.513 -2.791 1.00 0.00 39 LYS A O 20
ATOM 21601 N N . ILE A 1 40 ? -9.666 -1.808 -2.044 1.00 0.00 40 ILE A N 20
ATOM 21602 C CA . ILE A 1 40 ? -8.971 -1.843 -3.324 1.00 0.00 40 ILE A CA 20
ATOM 21603 C C . ILE A 1 40 ? -9.263 -3.136 -4.076 1.00 0.00 40 ILE A C 20
ATOM 21604 O O . ILE A 1 40 ? -8.837 -3.311 -5.217 1.00 0.00 40 ILE A O 20
ATOM 21620 N N . ASP A 1 41 ? -9.992 -4.037 -3.428 1.00 0.00 41 ASP A N 20
ATOM 21621 C CA . ASP A 1 41 ? -10.453 -5.259 -4.077 1.00 0.00 41 ASP A CA 20
ATOM 21622 C C . ASP A 1 41 ? -9.284 -6.171 -4.429 1.00 0.00 41 ASP A C 20
ATOM 21623 O O . ASP A 1 41 ? -9.293 -6.836 -5.464 1.00 0.00 41 ASP A O 20
ATOM 21632 N N . LEU A 1 42 ? -8.279 -6.197 -3.561 1.00 0.00 42 LEU A N 20
ATOM 21633 C CA . LEU A 1 42 ? -7.159 -7.117 -3.713 1.00 0.00 42 LEU A CA 20
ATOM 21634 C C . LEU A 1 42 ? -6.981 -7.980 -2.470 1.00 0.00 42 LEU A C 20
ATOM 21635 O O . LEU A 1 42 ? -7.915 -8.157 -1.687 1.00 0.00 42 LEU A O 20
ATOM 21651 N N . THR A 1 43 ? -5.778 -8.514 -2.294 1.00 0.00 43 THR A N 20
ATOM 21652 C CA . THR A 1 43 ? -5.465 -9.328 -1.125 1.00 0.00 43 THR A CA 20
ATOM 21653 C C . THR A 1 43 ? -4.657 -8.537 -0.103 1.00 0.00 43 THR A C 20
ATOM 21654 O O . THR A 1 43 ? -4.081 -7.498 -0.423 1.00 0.00 43 THR A O 20
ATOM 21665 N N . GLU A 1 44 ? -4.620 -9.036 1.127 1.00 0.00 44 GLU A N 20
ATOM 21666 C CA . GLU A 1 44 ? -3.872 -8.383 2.196 1.00 0.00 44 GLU A CA 20
ATOM 21667 C C . GLU A 1 44 ? -2.386 -8.315 1.865 1.00 0.00 44 GLU A C 20
ATOM 21668 O O . GLU A 1 44 ? -1.698 -7.371 2.252 1.00 0.00 44 GLU A O 20
ATOM 21680 N N . ALA A 1 45 ? -1.897 -9.320 1.147 1.00 0.00 45 ALA A N 20
ATOM 21681 C CA . ALA A 1 45 ? -0.507 -9.342 0.706 1.00 0.00 45 ALA A CA 20
ATOM 21682 C C . ALA A 1 45 ? -0.231 -8.232 -0.298 1.00 0.00 45 ALA A C 20
ATOM 21683 O O . ALA A 1 45 ? 0.784 -7.542 -0.212 1.00 0.00 45 ALA A O 20
ATOM 21690 N N . ARG A 1 46 ? -1.142 -8.064 -1.253 1.00 0.00 46 ARG A N 20
ATOM 21691 C CA . ARG A 1 46 ? -0.980 -7.060 -2.297 1.00 0.00 46 ARG A CA 20
ATOM 21692 C C . ARG A 1 46 ? -1.036 -5.651 -1.721 1.00 0.00 46 ARG A C 20
ATOM 21693 O O . ARG A 1 46 ? -0.406 -4.731 -2.243 1.00 0.00 46 ARG A O 20
ATOM 21714 N N . VAL A 1 47 ? -1.794 -5.488 -0.643 1.00 0.00 47 VAL A N 20
ATOM 21715 C CA . VAL A 1 47 ? -1.796 -4.241 0.112 1.00 0.00 47 VAL A CA 20
ATOM 21716 C C . VAL A 1 47 ? -0.399 -3.899 0.615 1.00 0.00 47 VAL A C 20
ATOM 21717 O O . VAL A 1 47 ? 0.084 -2.783 0.425 1.00 0.00 47 VAL A O 20
ATOM 21730 N N . GLN A 1 48 ? 0.246 -4.867 1.258 1.00 0.00 48 GLN A N 20
ATOM 21731 C CA . GLN A 1 48 ? 1.574 -4.660 1.822 1.00 0.00 48 GLN A CA 20
ATOM 21732 C C . GLN A 1 48 ? 2.597 -4.372 0.730 1.00 0.00 48 GLN A C 20
ATOM 21733 O O . GLN A 1 48 ? 3.499 -3.554 0.912 1.00 0.00 48 GLN A O 20
ATOM 21747 N N . VAL A 1 49 ? 2.450 -5.049 -0.403 1.00 0.00 49 VAL A N 20
ATOM 21748 C CA . VAL A 1 49 ? 3.332 -4.832 -1.544 1.00 0.00 49 VAL A CA 20
ATOM 21749 C C . VAL A 1 49 ? 3.282 -3.383 -2.012 1.00 0.00 49 VAL A C 20
ATOM 21750 O O . VAL A 1 49 ? 4.312 -2.781 -2.313 1.00 0.00 49 VAL A O 20
ATOM 21763 N N . TRP A 1 50 ? 2.076 -2.828 -2.071 1.00 0.00 50 TRP A N 20
ATOM 21764 C CA . TRP A 1 50 ? 1.896 -1.422 -2.412 1.00 0.00 50 TRP A CA 20
ATOM 21765 C C . TRP A 1 50 ? 2.658 -0.519 -1.451 1.00 0.00 50 TRP A C 20
ATOM 21766 O O . TRP A 1 50 ? 3.307 0.440 -1.868 1.00 0.00 50 TRP A O 20
ATOM 21787 N N . PHE A 1 51 ? 2.576 -0.833 -0.162 1.00 0.00 51 PHE A N 20
ATOM 21788 C CA . PHE A 1 51 ? 3.299 -0.081 0.856 1.00 0.00 51 PHE A CA 20
ATOM 21789 C C . PHE A 1 51 ? 4.805 -0.221 0.678 1.00 0.00 51 PHE A C 20
ATOM 21790 O O . PHE A 1 51 ? 5.553 0.740 0.856 1.00 0.00 51 PHE A O 20
ATOM 21807 N N . GLN A 1 52 ? 5.245 -1.424 0.325 1.00 0.00 52 GLN A N 20
ATOM 21808 C CA . GLN A 1 52 ? 6.664 -1.694 0.128 1.00 0.00 52 GLN A CA 20
ATOM 21809 C C . GLN A 1 52 ? 7.217 -0.904 -1.051 1.00 0.00 52 GLN A C 20
ATOM 21810 O O . GLN A 1 52 ? 8.347 -0.417 -1.010 1.00 0.00 52 GLN A O 20
ATOM 21824 N N . ASN A 1 53 ? 6.413 -0.780 -2.102 1.00 0.00 53 ASN A N 20
ATOM 21825 C CA . ASN A 1 53 ? 6.794 0.009 -3.269 1.00 0.00 53 ASN A CA 20
ATOM 21826 C C . ASN A 1 53 ? 6.933 1.484 -2.915 1.00 0.00 53 ASN A C 20
ATOM 21827 O O . ASN A 1 53 ? 7.860 2.155 -3.366 1.00 0.00 53 ASN A O 20
ATOM 21838 N N . ARG A 1 54 ? 6.006 1.982 -2.105 1.00 0.00 54 ARG A N 20
ATOM 21839 C CA . ARG A 1 54 ? 6.044 3.370 -1.661 1.00 0.00 54 ARG A CA 20
ATOM 21840 C C . ARG A 1 54 ? 7.198 3.608 -0.695 1.00 0.00 54 ARG A C 20
ATOM 21841 O O . ARG A 1 54 ? 7.815 4.674 -0.701 1.00 0.00 54 ARG A O 20
ATOM 21862 N N . ARG A 1 55 ? 7.488 2.608 0.131 1.00 0.00 55 ARG A N 20
ATOM 21863 C CA . ARG A 1 55 ? 8.631 2.668 1.035 1.00 0.00 55 ARG A CA 20
ATOM 21864 C C . ARG A 1 55 ? 9.944 2.678 0.262 1.00 0.00 55 ARG A C 20
ATOM 21865 O O . ARG A 1 55 ? 10.859 3.435 0.586 1.00 0.00 55 ARG A O 20
ATOM 21886 N N . ALA A 1 56 ? 10.030 1.833 -0.759 1.00 0.00 56 ALA A N 20
ATOM 21887 C CA . ALA A 1 56 ? 11.207 1.787 -1.618 1.00 0.00 56 ALA A CA 20
ATOM 21888 C C . ALA A 1 56 ? 11.429 3.120 -2.322 1.00 0.00 56 ALA A C 20
ATOM 21889 O O . ALA A 1 56 ? 12.566 3.529 -2.554 1.00 0.00 56 ALA A O 20
ATOM 21896 N N . LYS A 1 57 ? 10.334 3.794 -2.659 1.00 0.00 57 LYS A N 20
ATOM 21897 C CA . LYS A 1 57 ? 10.408 5.084 -3.335 1.00 0.00 57 LYS A CA 20
ATOM 21898 C C . LYS A 1 57 ? 10.080 6.225 -2.379 1.00 0.00 57 LYS A C 20
ATOM 21899 O O . LYS A 1 57 ? 9.658 7.301 -2.803 1.00 0.00 57 LYS A O 20
ATOM 21918 N N . PHE A 1 58 ? 10.276 5.982 -1.088 1.00 0.00 58 PHE A N 20
ATOM 21919 C CA . PHE A 1 58 ? 9.978 6.981 -0.067 1.00 0.00 58 PHE A CA 20
ATOM 21920 C C . PHE A 1 58 ? 11.001 8.109 -0.085 1.00 0.00 58 PHE A C 20
ATOM 21921 O O . PHE A 1 58 ? 11.933 8.127 0.720 1.00 0.00 58 PHE A O 20
ATOM 21938 N N . ARG A 1 59 ? 10.823 9.049 -1.006 1.00 0.00 59 ARG A N 20
ATOM 21939 C CA . ARG A 1 59 ? 11.742 10.172 -1.144 1.00 0.00 59 ARG A CA 20
ATOM 21940 C C . ARG A 1 59 ? 11.301 11.354 -0.289 1.00 0.00 59 ARG A C 20
ATOM 21941 O O . ARG A 1 59 ? 11.890 12.432 -0.353 1.00 0.00 59 ARG A O 20
ATOM 21962 N N . LYS A 1 60 ? 10.261 11.143 0.511 1.00 0.00 60 LYS A N 20
ATOM 21963 C CA . LYS A 1 60 ? 9.787 12.166 1.435 1.00 0.00 60 LYS A CA 20
ATOM 21964 C C . LYS A 1 60 ? 10.808 12.433 2.532 1.00 0.00 60 LYS A C 20
ATOM 21965 O O . LYS A 1 60 ? 10.819 13.507 3.134 1.00 0.00 60 LYS A O 20
ATOM 21984 N N . GLN A 1 61 ? 11.666 11.453 2.787 1.00 0.00 61 GLN A N 20
ATOM 21985 C CA . GLN A 1 61 ? 12.736 11.605 3.766 1.00 0.00 61 GLN A CA 20
ATOM 21986 C C . GLN A 1 61 ? 13.916 12.367 3.179 1.00 0.00 61 GLN A C 20
ATOM 21987 O O . GLN A 1 61 ? 14.819 12.788 3.902 1.00 0.00 61 GLN A O 20
ATOM 22001 N N . GLU A 1 62 ? 13.904 12.544 1.861 1.00 0.00 62 GLU A N 20
ATOM 22002 C CA . GLU A 1 62 ? 15.029 13.148 1.159 1.00 0.00 62 GLU A CA 20
ATOM 22003 C C . GLU A 1 62 ? 15.152 14.630 1.487 1.00 0.00 62 GLU A C 20
ATOM 22004 O O . GLU A 1 62 ? 14.160 15.358 1.495 1.00 0.00 62 GLU A O 20
ATOM 22016 N N . ARG A 1 63 ? 16.376 15.071 1.756 1.00 0.00 63 ARG A N 20
ATOM 22017 C CA . ARG A 1 63 ? 16.632 16.470 2.080 1.00 0.00 63 ARG A CA 20
ATOM 22018 C C . ARG A 1 63 ? 17.848 16.996 1.329 1.00 0.00 63 ARG A C 20
ATOM 22019 O O . ARG A 1 63 ? 17.940 18.199 1.147 1.00 0.00 63 ARG A O 20
#

Radius of gyration: 11.1 Å; Cα contacts (8 Å, |Δi|>4): 35; chains: 1; bounding box: 27×27×23 Å